Protein AF-A0A7C3WID1-F1 (afdb_monomer)

pLDDT: mean 85.92, std 14.56, range [23.52, 98.5]

Radius of gyration: 32.51 Å; Cα contacts (8 Å, |Δi|>4): 2042; chains: 1; bounding box: 80×58×92 Å

Sequence (932 aa):
FRAPNGLGLGPQGQFFSTDQEGYWMPANRLNHIKPGSFHGNVWSWFPDGKPTSYDPPICWVHPKVDRSPSTMLWVDSDRWGPLAGHLLSFSYGVGRIFLVLQETLDGLMQGGIVPLPVEFDTGLMRARFNRRDGQLYGCGLYGWAGNKTQPGGFYRVRSTGQPLRLPTELHVAANGLVLRFSEPLDPLTATDPSRYSVERWNYRWTQNYGSPDFKLNGEPGRDRLVVAAAYLSQDGRRLFLKLPGLAPAMQMHLQMNLKAADGAAIRTFLHHTVHRLGRQSGEQWLGEPALAATASGLPALRQEAFGLTLTLLGRDGPAQGLSDTRTSRLAALAVPSGQSPTPFLPPGPFVATWRGFIRLDLGGTYRFHPVGRGRVTLTVNHETVISAADLSDEATLEPKASPDAVVQEAGESSSNAVLLQGGLNSLEVTYDSPPEGGALFRLYWSAPEVPAEPIPPTVLVHEADDEQLRRGAQRRLGRELFATRHCAKCHVPASPLASGMPELAQEAPSLEGCGNRFHRDWLSRWVAQPQDVVADATMPACLAAAPGEAAGQARDLAAYLATLVGPEEPGRPDERSALSSEARRQEGQTLYAQLGCIACHLLPGEPKLADDTRRSLGHVRAKWQATSLVDFLRAPGRFYPWTRMPDFQLSRDEALALAAFVLSRGEPTGSGGLSSTEGDPKRGRELVVRLGCVHCHKVPELPPVQFAQPLATLAGRSWSSGCLAEDGERRGKAPAFRFGSEELRALRGLLEHDLASLGRDCWPEFANRQIEALRCRACHGRESGPETWLALEALASDRNAPSANPYDSDETPAHTIHRQRPPLTWAGEKLRPDWVERLLLGQLPYKPRARLPARMPAFPAYARGLAWGLALDHGRSPAPEPVPPIDPALASVGQALVQKGALGCVDCHAVGVQPALAGADTATINFVHVAS

Secondary structure (DSSP, 8-state):
--S----EE-TTS-EEEEE-SBBTBSSEEEEEE-TT---S-TTS--TT---SS-PPPSEEE-TTT-SSEEEEEE---GGGGGGTT-EEEEETTTSEEEEEEEEEETTEEEEEEEEEEEE-SBEEEEEEE-TTT--EEEEEE-SSS-S-B-SEEEEEE---S----SEEEEEEETTEEEEEESSPBPHHHHS-GGGEEEEEEB---SSSBS---B-TTSSBS-EEEP--EEEE-TTS-EEEEE-TT---EEEEEEEEEEEBTTS-EEEEEEEEEES---SS-GGGGT-SSPEEEE--S----SSEEESEEEEEEE-SGGGBT-EEEEEESSSEEEE-TTS-SSTTS-SS-EEEEEEEEEEESS-EEEEEEEEEEEEEEEEETTEEEEEEEEE-TT------S-TT-----SS-S--SEEEEPSEEEEEEEEEEPPTTS-EEEEEEEEETTEEEEEPPGGGEEEES--HHHHHHHHHHHHHHHHHHTTHHHHS--SS--TTS-GGGGPPBPP-TTHHHHB-HHHHHHHHH-HHHHSTT--SPB---S-HHHHHHHHHHHHHHHHH-PPPP-TT----HHHHH-HHHHHHHHHHHHHTTHHHHEE-TTPPPPTT--PEE-TTHHHHB-HHHHHHHHH-TTTT-TT-SS-B----HHHHHHHHHHHHHHSPPPPS----S-PPPHHHHHHHHHHTTHHHHB--TT------SPPHHHHTTS-S-SGGG-SSHHHHTTS-B----HHHHHHHHHIIIIIGGGGG---HHHHHHHHHHHTTGGGTS-BTTB--HHHHHHHHHTTSS---S-TT-STTS-TT-GGGSPPPSTTHHHHB-HHHHHHHHTT--SS-TTTT-SS-PPB-TTTHHHHHHHHHHHTT--SSPPPPPPP-HHHHHHHHHHHSTTTT-GGGT--BTTBPPTT-TTT----GGGB--

Solvent-accessible surface area (backbone atoms only — not comparable to full-atom values): 49377 Å² total; per-residue (Å²): 92,77,56,60,31,48,72,17,68,44,100,85,75,44,40,31,34,21,33,45,51,22,59,26,20,33,43,19,33,37,34,74,59,53,94,89,65,45,66,45,25,76,88,52,92,52,95,90,53,81,76,92,70,56,57,78,44,26,19,46,34,54,56,92,81,41,64,28,55,15,21,34,46,62,35,90,28,74,74,46,53,90,48,36,75,36,41,33,39,28,14,29,15,60,6,39,42,26,44,47,26,65,41,71,58,97,89,43,56,27,20,25,38,31,76,48,104,53,77,48,63,18,6,32,46,48,70,48,71,39,89,89,81,50,35,40,36,37,36,26,42,40,91,65,92,48,80,15,70,39,64,51,48,79,46,78,52,69,74,82,84,67,89,81,62,43,76,67,40,49,44,52,20,56,47,22,42,32,34,31,37,70,45,40,38,23,63,76,42,56,13,39,34,37,30,45,28,38,40,33,24,32,64,53,84,40,79,37,74,25,44,70,53,15,20,87,89,67,48,83,40,66,39,76,49,56,53,58,26,13,30,30,14,73,80,30,26,36,41,28,39,32,24,73,83,69,68,69,28,55,30,33,40,38,40,40,56,35,31,32,60,87,66,49,79,30,79,52,48,44,40,22,23,34,80,66,68,36,90,52,50,36,73,77,73,42,52,88,66,58,51,72,36,72,67,76,83,71,69,80,67,94,44,80,33,79,10,25,44,30,36,40,36,28,66,48,77,97,15,44,86,37,65,48,30,39,82,27,60,46,70,34,37,38,27,60,68,78,37,27,91,38,37,75,36,62,55,42,25,33,38,41,35,36,38,33,25,45,49,32,62,61,42,47,62,35,32,63,47,78,38,29,40,26,35,37,31,33,30,46,71,88,41,80,52,39,82,66,42,79,40,49,93,76,63,66,88,64,78,77,89,59,100,79,70,79,85,78,83,85,79,94,74,73,73,46,60,42,81,44,51,19,39,56,30,45,37,36,39,41,33,38,38,29,81,70,18,36,29,32,31,34,44,25,34,27,36,101,89,39,70,83,38,67,60,59,43,76,31,26,27,26,62,63,87,39,70,58,43,52,53,35,48,37,52,49,50,11,52,50,50,42,29,72,61,44,46,57,58,53,32,40,57,90,58,90,43,70,83,20,32,71,58,56,68,59,68,47,60,43,47,63,30,36,30,59,34,38,34,54,72,36,43,20,50,37,59,46,37,26,45,84,78,37,78,86,44,70,60,46,29,56,60,70,52,60,72,73,56,26,55,50,53,16,33,10,35,22,36,26,44,48,68,30,57,57,85,78,69,85,86,68,77,88,51,68,67,55,44,68,31,66,71,30,23,54,51,8,50,51,48,39,58,39,59,45,46,66,33,53,35,36,54,69,93,58,90,78,58,97,84,61,78,47,49,71,39,34,57,46,38,28,35,40,32,71,71,42,43,27,52,36,53,45,41,42,40,78,55,29,61,83,47,67,60,58,34,66,72,41,52,73,67,58,22,40,15,36,40,17,26,51,41,71,56,18,42,68,68,72,91,74,76,77,70,92,71,78,35,47,37,70,63,10,52,53,44,41,60,76,68,42,48,37,51,46,23,52,45,82,100,49,75,63,72,93,81,53,68,38,41,74,80,55,61,93,56,80,70,59,43,31,68,52,25,92,48,70,76,53,16,53,75,44,46,45,63,79,72,51,74,68,55,45,51,15,40,47,48,23,72,75,75,41,59,73,30,45,51,30,48,37,42,40,62,50,22,56,53,45,39,58,74,55,42,49,48,23,63,22,23,43,72,92,42,79,17,47,37,60,56,49,57,55,54,56,60,73,42,98,57,77,74,91,50,94,66,80,50,99,84,56,81,76,85,55,84,59,73,67,59,72,54,56,72,52,44,27,60,46,35,32,30,69,58,45,20,33,46,20,50,57,67,52,98,62,63,76,43,72,63,40,76,55,60,88,48,17,40,62,78,48,13,60,47,38,23,35,5,37,9,18,46,52,28,33,77,50,63,86,73,80,80,69,85,82,55,68,68,60,50,51,51,51,53,57,41,32,33,82,91,58,71,31,46,33,40,35,24,20,57,74,91,44,72,22,71,65,34,69,71,45,28,41,71,43,56,79,50,43,41,133

Nearest PDB structures (foldseek):
  4afa-assembly1_A  TM=5.974E-01  e=1.187E-02  Nakaseomyces glabratus
  4afc-assembly1_A  TM=6.186E-01  e=1.921E-02  Nakaseomyces glabratus
  4asl-assembly1_A  TM=5.839E-01  e=3.765E-02  Nakaseomyces glabratus
  6y9j-assembly1_A-2  TM=5.686E-01  e=6.704E-02  Nakaseomyces glabratus
  4afb-assembly1_A-2  TM=5.429E-01  e=4.563E-02  Nakaseomyces glabratus

Mean predicted aligned error: 11.93 Å

Structure (mmCIF, N/CA/C/O backbone):
data_AF-A0A7C3WID1-F1
#
_entry.id   AF-A0A7C3WID1-F1
#
loop_
_atom_site.group_PDB
_atom_site.id
_atom_site.type_symbol
_atom_site.label_atom_id
_atom_site.label_alt_id
_atom_site.label_comp_id
_atom_site.label_asym_id
_atom_site.label_entity_id
_atom_site.label_seq_id
_atom_site.pdbx_PDB_ins_code
_atom_site.Cartn_x
_atom_site.Cartn_y
_atom_site.Cartn_z
_atom_site.occupancy
_atom_site.B_iso_or_equiv
_atom_site.auth_seq_id
_atom_site.auth_comp_id
_atom_site.auth_asym_id
_atom_site.auth_atom_id
_atom_site.pdbx_PDB_model_num
ATOM 1 N N . PHE A 1 1 ? -33.582 -18.258 1.762 1.00 88.25 1 PHE A N 1
ATOM 2 C CA . PHE A 1 1 ? -32.444 -18.281 2.706 1.00 88.25 1 PHE A CA 1
ATOM 3 C C . PHE A 1 1 ? -31.296 -19.055 2.076 1.00 88.25 1 PHE A C 1
ATOM 5 O O . PHE A 1 1 ? -31.545 -19.799 1.131 1.00 88.25 1 PHE A O 1
ATOM 12 N N . ARG A 1 2 ? -30.062 -18.899 2.560 1.00 88.69 2 ARG A N 1
ATOM 13 C CA . ARG A 1 2 ? -28.921 -19.736 2.164 1.00 88.69 2 ARG A CA 1
ATOM 14 C C . ARG A 1 2 ? -28.650 -20.837 3.180 1.00 88.69 2 ARG A C 1
ATOM 16 O O . ARG A 1 2 ? -28.759 -22.007 2.840 1.00 88.69 2 ARG A O 1
ATOM 23 N N . ALA A 1 3 ? -28.306 -20.461 4.402 1.00 89.50 3 ALA A N 1
ATOM 24 C CA . ALA A 1 3 ? -27.930 -21.376 5.470 1.00 89.50 3 ALA A CA 1
ATOM 25 C C . ALA A 1 3 ? -28.436 -20.842 6.823 1.00 89.50 3 ALA A C 1
ATOM 27 O O . ALA A 1 3 ? -27.635 -20.514 7.699 1.00 89.50 3 ALA A O 1
ATOM 28 N N . PRO A 1 4 ? -29.761 -20.720 7.020 1.00 91.62 4 PRO A N 1
ATOM 29 C CA . PRO A 1 4 ? -30.295 -20.101 8.221 1.00 91.62 4 PRO A CA 1
ATOM 30 C C . PRO A 1 4 ? -29.986 -20.951 9.457 1.00 91.62 4 PRO A C 1
ATOM 32 O O . PRO A 1 4 ? -30.192 -22.166 9.450 1.00 91.62 4 PRO A O 1
ATOM 35 N N . ASN A 1 5 ? -29.512 -20.329 10.539 1.00 90.50 5 ASN A N 1
ATOM 36 C CA . ASN A 1 5 ? -29.083 -21.055 11.738 1.00 90.50 5 ASN A CA 1
ATOM 37 C C . ASN A 1 5 ? -29.981 -20.761 12.942 1.00 90.50 5 ASN A C 1
ATOM 39 O O . ASN A 1 5 ? -29.572 -20.165 13.932 1.00 90.50 5 ASN A O 1
ATOM 43 N N . GLY A 1 6 ? -31.211 -21.266 12.881 1.00 85.94 6 GLY A N 1
ATOM 44 C CA . GLY A 1 6 ? -32.186 -21.180 13.967 1.00 85.94 6 GLY A CA 1
ATOM 45 C C . GLY A 1 6 ? -33.378 -20.290 13.630 1.00 85.94 6 GLY A C 1
ATOM 46 O O . GLY A 1 6 ? -33.357 -19.508 12.682 1.00 85.94 6 GLY A O 1
ATOM 47 N N . LEU A 1 7 ? -34.438 -20.441 14.417 1.00 91.38 7 LEU A N 1
ATOM 48 C CA . LEU A 1 7 ? -35.701 -19.729 14.260 1.00 91.38 7 LEU A CA 1
ATOM 49 C C . LEU A 1 7 ? -36.100 -19.143 15.616 1.00 91.38 7 LEU A C 1
ATOM 51 O O . LEU A 1 7 ? -36.214 -19.876 16.602 1.00 91.38 7 LEU A O 1
ATOM 55 N N . GLY A 1 8 ? -36.283 -17.829 15.654 1.00 91.81 8 GLY A N 1
ATOM 56 C CA . GLY A 1 8 ? -36.821 -17.090 16.788 1.00 91.81 8 GLY A CA 1
ATOM 57 C C . GLY A 1 8 ? -38.306 -16.805 16.590 1.00 91.81 8 GLY A C 1
ATOM 58 O O . GLY A 1 8 ? -38.735 -16.481 15.482 1.00 91.81 8 GLY A O 1
ATOM 59 N N . LEU A 1 9 ? -39.080 -16.907 17.669 1.00 92.44 9 LEU A N 1
ATOM 60 C CA . LEU A 1 9 ? -40.494 -16.543 17.702 1.00 92.44 9 LEU A CA 1
ATOM 61 C C . LEU A 1 9 ? -40.670 -15.315 18.594 1.00 92.44 9 LEU A C 1
ATOM 63 O O . LEU A 1 9 ? -40.224 -15.322 19.741 1.00 92.44 9 LEU A O 1
ATOM 67 N N . GLY A 1 10 ? -41.292 -14.273 18.054 1.00 90.62 10 GLY A N 1
ATOM 68 C CA . GLY A 1 10 ? -41.635 -13.060 18.780 1.00 90.62 10 GLY A CA 1
ATOM 69 C C . GLY A 1 10 ? -42.889 -13.192 19.634 1.00 90.62 10 GLY A C 1
ATOM 70 O O . GLY A 1 10 ? -43.718 -14.071 19.387 1.00 90.62 10 GLY A O 1
ATOM 71 N N . PRO A 1 11 ? -43.077 -12.280 20.603 1.00 89.50 11 PRO A N 1
ATOM 72 C CA . PRO A 1 11 ? -44.216 -12.306 21.524 1.00 89.50 11 PRO A CA 1
ATOM 73 C C . PRO A 1 11 ? -45.572 -12.164 20.813 1.00 89.50 11 PRO A C 1
ATOM 75 O O . PRO A 1 11 ? -46.595 -12.582 21.341 1.00 89.50 11 PRO A O 1
ATOM 78 N N . GLN A 1 12 ? -45.578 -11.611 19.597 1.00 90.00 12 GLN A N 1
ATOM 79 C CA . GLN A 1 12 ? -46.766 -11.409 18.759 1.00 90.00 12 GLN A CA 1
ATOM 80 C C . GLN A 1 12 ? -46.897 -12.470 17.648 1.00 90.00 12 GLN A C 1
ATOM 82 O O . GLN A 1 12 ? -47.618 -12.263 16.678 1.00 90.00 12 GLN A O 1
ATOM 87 N N . GLY A 1 13 ? -46.159 -13.585 17.736 1.00 91.44 13 GLY A N 1
ATOM 88 C CA . GLY A 1 13 ? -46.154 -14.634 16.706 1.00 91.44 13 GLY A CA 1
ATOM 89 C C . GLY A 1 13 ? -45.316 -14.306 15.461 1.00 91.44 13 GLY A C 1
ATOM 90 O O . GLY A 1 13 ? -45.433 -14.979 14.442 1.00 91.44 13 GLY A O 1
ATOM 91 N N . GLN A 1 14 ? -44.470 -13.277 15.532 1.00 92.94 14 GLN A N 1
ATOM 92 C CA . GLN A 1 14 ? -43.542 -12.887 14.465 1.00 92.94 14 GLN A CA 1
ATOM 93 C C . GLN A 1 14 ? -42.392 -13.892 14.344 1.00 92.94 14 GLN A C 1
ATOM 95 O O . GLN A 1 14 ? -41.905 -14.400 15.354 1.00 92.94 14 GLN A O 1
ATOM 100 N N . PHE A 1 15 ? -41.901 -14.134 13.130 1.00 94.94 15 PHE A N 1
ATOM 101 C CA . PHE A 1 15 ? -40.781 -15.044 12.897 1.00 94.94 15 PHE A CA 1
ATOM 102 C C . PHE A 1 15 ? -39.490 -14.283 12.625 1.00 94.94 15 PHE A C 1
ATOM 104 O O . PHE A 1 15 ? -39.471 -13.306 11.878 1.00 94.94 15 PHE A O 1
ATOM 111 N N . PHE A 1 16 ? -38.394 -14.773 13.194 1.00 95.38 16 PHE A N 1
ATOM 112 C CA . PHE A 1 16 ? -37.070 -14.205 13.003 1.00 95.38 16 PHE A CA 1
ATOM 113 C C . PHE A 1 16 ? -36.042 -15.293 12.729 1.00 95.38 16 PHE A C 1
ATOM 115 O O . PHE A 1 16 ? -36.135 -16.394 13.268 1.00 95.38 16 PHE A O 1
ATOM 122 N N . SER A 1 17 ? -35.038 -14.999 11.914 1.00 95.31 17 SER A N 1
ATOM 123 C CA . SER A 1 17 ? -33.946 -15.942 11.667 1.00 95.31 17 SER A CA 1
ATOM 124 C C . SER A 1 17 ? -32.688 -15.218 11.232 1.00 95.31 17 SER A C 1
ATOM 126 O O . SER A 1 17 ? -32.744 -14.161 10.599 1.00 95.31 17 SER A O 1
ATOM 128 N N . THR A 1 18 ? -31.551 -15.815 11.547 1.00 95.50 18 THR A N 1
ATOM 129 C CA . THR A 1 18 ? -30.260 -15.409 11.013 1.00 95.50 18 THR A CA 1
ATOM 130 C C . THR A 1 18 ? -29.982 -16.134 9.707 1.00 95.50 18 THR A C 1
ATOM 132 O O . THR A 1 18 ? -30.497 -17.225 9.477 1.00 95.50 18 THR A O 1
ATOM 135 N N . ASP A 1 19 ? -29.167 -15.545 8.839 1.00 93.81 19 ASP A N 1
ATOM 136 C CA . ASP A 1 19 ? -28.657 -16.213 7.641 1.00 93.81 19 ASP A CA 1
ATOM 137 C C . ASP A 1 19 ? -27.178 -15.882 7.435 1.00 93.81 19 ASP A C 1
ATOM 139 O O . ASP A 1 19 ? -26.696 -14.843 7.900 1.00 93.81 19 ASP A O 1
ATOM 143 N N . GLN A 1 20 ? -26.475 -16.786 6.758 1.00 91.94 20 GLN A N 1
ATOM 144 C CA . GLN A 1 20 ? -25.021 -16.757 6.620 1.00 91.94 20 GLN A CA 1
ATOM 145 C C . GLN A 1 20 ? -24.593 -16.159 5.278 1.00 91.94 20 GLN A C 1
ATOM 147 O O . GLN A 1 20 ? -25.138 -16.514 4.228 1.00 91.94 20 GLN A O 1
ATOM 152 N N . GLU A 1 21 ? -23.537 -15.355 5.316 1.00 92.19 21 GLU A N 1
ATOM 153 C CA . GLU A 1 21 ? -22.776 -14.852 4.176 1.00 92.19 21 GLU A CA 1
ATOM 154 C C . GLU A 1 21 ? -22.366 -15.992 3.245 1.00 92.19 21 GLU A C 1
ATOM 156 O O . GLU A 1 21 ? -21.882 -17.037 3.691 1.00 92.19 21 GLU A O 1
ATOM 161 N N . GLY A 1 22 ? -22.523 -15.770 1.945 1.00 86.81 22 GLY A N 1
ATOM 162 C CA . GLY A 1 22 ? -22.062 -16.656 0.889 1.00 86.81 22 GLY A CA 1
ATOM 163 C C . GLY A 1 22 ? -22.652 -16.261 -0.455 1.00 86.81 22 GLY A C 1
ATOM 164 O O . GLY A 1 22 ? -22.887 -15.084 -0.708 1.00 86.81 22 GLY A O 1
ATOM 165 N N . TYR A 1 23 ? -22.897 -17.237 -1.323 1.00 82.88 23 TYR A N 1
ATOM 166 C CA . TYR A 1 23 ? -23.455 -16.983 -2.650 1.00 82.88 23 TYR A CA 1
ATOM 167 C C . TYR A 1 23 ? -24.815 -16.287 -2.577 1.00 82.88 23 TYR A C 1
ATOM 169 O O . TYR A 1 23 ? -25.705 -16.734 -1.845 1.00 82.88 23 TYR A O 1
ATOM 177 N N . TRP A 1 24 ? -24.958 -15.180 -3.313 1.00 87.56 24 TRP A N 1
ATOM 178 C CA . TRP A 1 24 ? -26.141 -14.312 -3.271 1.00 87.56 24 TRP A CA 1
ATOM 179 C C . TRP A 1 24 ? -26.448 -13.736 -1.887 1.00 87.56 24 TRP A C 1
ATOM 181 O O . TRP A 1 24 ? -27.539 -13.219 -1.667 1.00 87.56 24 TRP A O 1
ATOM 191 N N . MET A 1 25 ? -25.487 -13.791 -0.962 1.00 91.12 25 MET A N 1
ATOM 192 C CA . MET A 1 25 ? -25.579 -13.338 0.422 1.00 91.12 25 MET A CA 1
ATOM 193 C C . MET A 1 25 ? -24.351 -12.494 0.772 1.00 91.12 25 MET A C 1
ATOM 195 O O . MET A 1 25 ? -23.378 -13.035 1.293 1.00 91.12 25 MET A O 1
ATOM 199 N N . PRO A 1 26 ? -24.384 -11.172 0.503 1.00 91.56 26 PRO A N 1
ATOM 200 C CA . PRO A 1 26 ? -23.208 -10.309 0.612 1.00 91.56 26 PRO A CA 1
ATOM 201 C C . PRO A 1 26 ? -22.579 -10.258 2.007 1.00 91.56 26 PRO A C 1
ATOM 203 O O . PRO A 1 26 ? -21.385 -10.022 2.116 1.00 91.56 26 PRO A O 1
ATOM 206 N N . ALA A 1 27 ? -23.385 -10.445 3.051 1.00 94.88 27 ALA A N 1
ATOM 207 C CA . ALA A 1 27 ? -22.967 -10.501 4.446 1.00 94.88 27 ALA A CA 1
ATOM 208 C C . ALA A 1 27 ? -23.967 -11.357 5.243 1.00 94.88 27 ALA A C 1
ATOM 210 O O . ALA A 1 27 ? -25.024 -11.739 4.722 1.00 94.88 27 ALA A O 1
ATOM 211 N N . ASN A 1 28 ? -23.664 -11.638 6.516 1.00 96.06 28 ASN A N 1
ATOM 212 C CA . ASN A 1 28 ? -24.630 -12.267 7.418 1.00 96.06 28 ASN A CA 1
ATOM 213 C C . ASN A 1 28 ? -25.815 -11.317 7.652 1.00 96.06 28 ASN A C 1
ATOM 215 O O . ASN A 1 28 ? -25.686 -10.099 7.519 1.00 96.06 28 ASN A O 1
ATOM 219 N N . ARG A 1 29 ? -26.985 -11.847 8.011 1.00 94.88 29 ARG A N 1
ATOM 220 C CA . ARG A 1 29 ? -28.196 -11.024 8.177 1.00 94.88 29 ARG A CA 1
ATOM 221 C C . ARG A 1 29 ? -29.101 -11.503 9.303 1.00 94.88 29 ARG A C 1
ATOM 223 O O . ARG A 1 29 ? -29.308 -12.703 9.453 1.00 94.88 29 ARG A O 1
ATOM 230 N N . LEU A 1 30 ? -29.690 -10.560 10.040 1.00 97.06 30 LEU A N 1
ATOM 231 C CA . LEU A 1 30 ? -30.788 -10.786 10.985 1.00 97.06 30 LEU A CA 1
ATOM 232 C C . LEU A 1 30 ? -32.115 -10.438 10.310 1.00 97.06 30 LEU A C 1
ATOM 234 O O . LEU A 1 30 ? -32.303 -9.307 9.868 1.00 97.06 30 LEU A O 1
ATOM 238 N N . ASN A 1 31 ? -33.049 -11.379 10.221 1.00 96.12 31 ASN A N 1
ATOM 239 C CA . ASN A 1 31 ? -34.280 -11.209 9.450 1.00 96.12 31 ASN A CA 1
ATOM 240 C C . ASN A 1 31 ? -35.521 -11.146 10.325 1.00 96.12 31 ASN A C 1
ATOM 242 O O . ASN A 1 31 ? -35.670 -11.952 11.239 1.00 96.12 31 ASN A O 1
ATOM 246 N N . HIS A 1 32 ? -36.449 -10.271 9.940 1.00 95.19 32 HIS A N 1
ATOM 247 C CA . HIS A 1 32 ? -37.867 -10.399 10.256 1.00 95.19 32 HIS A CA 1
ATOM 248 C C . HIS A 1 32 ? -38.551 -11.079 9.064 1.00 95.19 32 HIS A C 1
ATOM 250 O O . HIS A 1 32 ? -38.470 -10.593 7.936 1.00 95.19 32 HIS 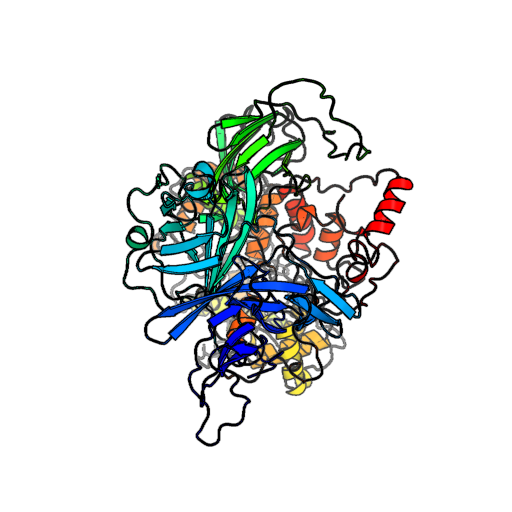A O 1
ATOM 256 N N . ILE A 1 33 ? -39.175 -12.226 9.304 1.00 94.25 33 ILE A N 1
ATOM 257 C CA . ILE A 1 33 ? -39.760 -13.087 8.276 1.00 94.25 33 ILE A CA 1
ATOM 258 C C . ILE A 1 33 ? -41.254 -12.797 8.183 1.00 94.25 33 ILE A C 1
ATOM 260 O O . ILE A 1 33 ? -41.962 -12.835 9.192 1.00 94.25 33 ILE A O 1
ATOM 264 N N . LYS A 1 34 ? -41.733 -12.542 6.963 1.00 92.19 34 LYS A N 1
ATOM 265 C CA . LYS A 1 34 ? -43.148 -12.304 6.661 1.00 92.19 34 LYS A CA 1
ATOM 266 C C . LYS A 1 34 ? -43.623 -13.309 5.605 1.00 92.19 34 LYS A C 1
ATOM 268 O O . LYS A 1 34 ? -42.812 -13.794 4.817 1.00 92.19 34 LYS A O 1
ATOM 273 N N . PRO A 1 35 ? -44.922 -13.639 5.544 1.00 90.44 35 PRO A N 1
ATOM 274 C CA . PRO A 1 35 ? -45.452 -14.421 4.432 1.00 90.44 35 PRO A CA 1
ATOM 275 C C . PRO A 1 35 ? -45.064 -13.796 3.081 1.00 90.44 35 PRO A C 1
ATOM 277 O O . PRO A 1 35 ? -45.276 -12.604 2.871 1.00 90.44 35 PRO A O 1
ATOM 280 N N . GLY A 1 36 ? -44.469 -14.597 2.193 1.00 88.19 36 GLY A N 1
ATOM 281 C CA . GLY A 1 36 ? -44.029 -14.164 0.862 1.00 88.19 36 GLY A CA 1
ATOM 282 C C . GLY A 1 36 ? -42.684 -13.426 0.795 1.00 88.19 36 GLY A C 1
ATOM 283 O O . GLY A 1 36 ? -42.275 -13.073 -0.307 1.00 88.19 36 GLY A O 1
ATOM 284 N N . SER A 1 37 ? -41.977 -13.201 1.912 1.00 90.25 37 SER A N 1
ATOM 285 C CA . SER A 1 37 ? -40.699 -12.475 1.882 1.00 90.25 37 SER A CA 1
ATOM 286 C C . SER A 1 37 ? -39.558 -13.287 1.264 1.00 90.25 37 SER A C 1
ATOM 288 O O . SER A 1 37 ? -39.417 -14.494 1.481 1.00 90.25 37 SER A O 1
ATOM 290 N N . PHE A 1 38 ? -38.678 -12.599 0.544 1.00 91.94 38 PHE A N 1
ATOM 291 C CA . PHE A 1 38 ? -37.485 -13.144 -0.074 1.00 91.94 38 PHE A CA 1
ATOM 292 C C . PHE A 1 38 ? -36.210 -12.577 0.559 1.00 91.94 38 PHE A C 1
ATOM 294 O O . PHE A 1 38 ? -35.898 -11.393 0.486 1.00 91.94 38 PHE A O 1
ATOM 301 N N . HIS A 1 39 ? -35.398 -13.466 1.129 1.00 91.38 39 HIS A N 1
ATOM 302 C CA . HIS A 1 39 ? -34.192 -13.101 1.876 1.00 91.38 39 HIS A CA 1
ATOM 303 C C . HIS A 1 39 ? -32.897 -13.284 1.069 1.00 91.38 39 HIS A C 1
ATOM 305 O O . HIS A 1 39 ? -31.868 -13.622 1.639 1.00 91.38 39 HIS A O 1
ATOM 311 N N . GLY A 1 40 ? -32.941 -13.069 -0.249 1.00 86.69 40 GLY A N 1
ATOM 312 C CA . GLY A 1 40 ? -31.783 -12.787 -1.110 1.00 86.69 40 GLY A CA 1
ATOM 313 C C . GLY A 1 40 ? -31.048 -13.960 -1.772 1.00 86.69 40 GLY A C 1
ATOM 314 O O . GLY A 1 40 ? -30.379 -13.728 -2.769 1.00 86.69 40 GLY A O 1
ATOM 315 N N . ASN A 1 41 ? -31.177 -15.214 -1.328 1.00 89.94 41 ASN A N 1
ATOM 316 C CA . ASN A 1 41 ? -30.533 -16.327 -2.047 1.00 89.94 41 ASN A CA 1
ATOM 317 C C . ASN A 1 41 ? -31.367 -16.807 -3.256 1.00 89.94 41 ASN A C 1
ATOM 319 O O . ASN A 1 41 ? -32.334 -17.556 -3.078 1.00 89.94 41 ASN A O 1
ATOM 323 N N . VAL A 1 42 ? -30.973 -16.421 -4.476 1.00 86.44 42 VAL A N 1
ATOM 324 C CA . VAL A 1 42 ? -31.699 -16.736 -5.728 1.00 86.44 42 VAL A CA 1
ATOM 325 C C . VAL A 1 42 ? -31.561 -18.189 -6.198 1.00 86.44 42 VAL A C 1
ATOM 327 O O . VAL A 1 42 ? -32.190 -18.570 -7.183 1.00 86.44 42 VAL A O 1
ATOM 330 N N . TRP A 1 43 ? -30.761 -19.013 -5.521 1.00 84.25 43 TRP A N 1
ATOM 331 C CA . TRP A 1 43 ? -30.730 -20.461 -5.764 1.00 84.25 43 TRP A CA 1
ATOM 332 C C . TRP A 1 43 ? -31.887 -21.210 -5.090 1.00 84.25 43 TRP A C 1
ATOM 334 O O . TRP A 1 43 ? -31.989 -22.427 -5.206 1.00 84.25 43 TRP A O 1
ATOM 344 N N . SER A 1 44 ? -32.770 -20.490 -4.393 1.00 76.44 44 SER A N 1
ATOM 345 C CA . SER A 1 44 ? -34.032 -21.048 -3.897 1.00 76.44 44 SER A CA 1
ATOM 346 C C . S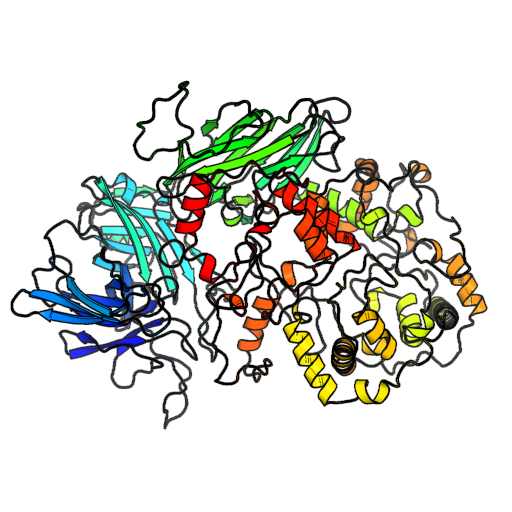ER A 1 44 ? -35.009 -21.340 -5.056 1.00 76.44 44 SER A C 1
ATOM 348 O O . SER A 1 44 ? -34.786 -20.941 -6.198 1.00 76.44 44 SER A O 1
ATOM 350 N N . TRP A 1 45 ? -36.109 -22.042 -4.771 1.00 76.50 45 TRP A N 1
ATOM 351 C CA . TRP A 1 45 ? -37.156 -22.331 -5.758 1.00 76.50 45 TRP A CA 1
ATOM 352 C C . TRP A 1 45 ? -38.062 -21.111 -6.008 1.00 76.50 45 TRP A C 1
ATOM 354 O O . TRP A 1 45 ? -38.614 -20.564 -5.053 1.00 76.50 45 TRP A O 1
ATOM 364 N N . PHE A 1 46 ? -38.244 -20.720 -7.278 1.00 79.69 46 PHE A N 1
ATOM 365 C CA . PHE A 1 46 ? -39.096 -19.592 -7.691 1.00 79.69 46 PHE A CA 1
ATOM 366 C C . PHE A 1 46 ? -39.973 -19.960 -8.897 1.00 79.69 46 PHE A C 1
ATOM 368 O O . PHE A 1 46 ? -39.522 -19.832 -10.038 1.00 79.69 46 PHE A O 1
ATOM 375 N N . PRO A 1 47 ? -41.216 -20.419 -8.672 1.00 72.12 47 PRO A N 1
ATOM 376 C CA . PRO A 1 47 ? -42.106 -20.828 -9.759 1.00 72.12 47 PRO A CA 1
ATOM 377 C C . PRO A 1 47 ? -42.526 -19.656 -10.665 1.00 72.12 47 PRO A C 1
ATOM 379 O O . PRO A 1 47 ? -42.727 -19.864 -11.857 1.00 72.12 47 PRO A O 1
ATOM 382 N N . ASP A 1 48 ? -42.567 -18.430 -10.134 1.00 81.06 48 ASP A N 1
ATOM 383 C CA . ASP A 1 48 ? -43.024 -17.221 -10.844 1.00 81.06 48 ASP A CA 1
ATOM 384 C C . ASP A 1 48 ? -41.871 -16.375 -11.428 1.00 81.06 48 ASP A C 1
ATOM 386 O O . ASP A 1 48 ? -42.062 -15.229 -11.836 1.00 81.06 48 ASP A O 1
ATOM 390 N N . GLY A 1 49 ? -40.656 -16.935 -11.473 1.00 82.06 49 GLY A N 1
ATOM 391 C CA . GLY A 1 49 ? -39.446 -16.262 -11.954 1.00 82.06 49 GLY A CA 1
ATOM 392 C C . GLY A 1 49 ? -38.523 -15.761 -10.837 1.00 82.06 49 GLY A C 1
ATOM 393 O O . GLY A 1 49 ? -38.926 -15.562 -9.693 1.00 82.06 49 GLY A O 1
ATOM 394 N N . LYS A 1 50 ? -37.235 -15.587 -11.164 1.00 85.44 50 LYS A N 1
ATOM 395 C CA . LYS A 1 50 ? -36.205 -15.198 -10.187 1.00 85.44 50 LYS A CA 1
ATOM 396 C C . LYS A 1 50 ? -36.415 -13.752 -9.702 1.00 85.44 50 LYS A C 1
ATOM 398 O O . LYS A 1 50 ? -36.533 -12.863 -10.547 1.00 85.44 50 LYS A O 1
ATOM 403 N N . PRO A 1 51 ? -36.383 -13.488 -8.382 1.00 85.75 51 PRO A N 1
ATOM 404 C CA . PRO A 1 51 ? -36.465 -12.132 -7.849 1.00 85.75 51 PRO A CA 1
ATOM 405 C C . PRO A 1 51 ? -35.308 -11.247 -8.325 1.00 85.75 51 PRO A C 1
ATOM 407 O O . PRO A 1 51 ? -34.170 -11.704 -8.437 1.00 85.75 51 PRO A O 1
ATOM 410 N N . THR A 1 52 ? -35.591 -9.964 -8.548 1.00 87.75 52 THR A N 1
ATOM 411 C CA . THR A 1 52 ? -34.601 -8.936 -8.928 1.00 87.75 52 THR A CA 1
ATOM 412 C C . THR A 1 52 ? -34.157 -8.058 -7.757 1.00 87.75 52 THR A C 1
ATOM 414 O O . THR A 1 52 ? -33.294 -7.197 -7.913 1.00 87.75 52 THR A O 1
ATOM 417 N N . SER A 1 53 ? -34.732 -8.272 -6.577 1.00 90.25 53 SER A N 1
ATOM 418 C CA . SER A 1 53 ? -34.409 -7.594 -5.321 1.00 90.25 53 SER A CA 1
ATOM 419 C C . SER A 1 53 ? -34.668 -8.546 -4.154 1.00 90.25 53 SER A C 1
ATOM 421 O O . SER A 1 53 ? -35.027 -9.699 -4.379 1.00 90.25 53 SER A O 1
ATOM 423 N N . TYR A 1 54 ? -34.478 -8.088 -2.917 1.00 92.50 54 TYR A N 1
ATOM 424 C CA . TYR A 1 54 ? -34.735 -8.853 -1.697 1.00 92.50 54 TYR A CA 1
ATOM 425 C C . TYR A 1 54 ? -35.320 -7.965 -0.599 1.00 92.50 54 TYR A C 1
ATOM 427 O O . TYR A 1 54 ? -35.121 -6.750 -0.590 1.00 92.50 54 TYR A O 1
ATOM 435 N N . ASP A 1 55 ? -35.991 -8.585 0.368 1.00 94.56 55 ASP A N 1
ATOM 436 C CA . ASP A 1 55 ? -36.478 -7.907 1.561 1.00 94.56 55 ASP A CA 1
ATOM 437 C C . ASP A 1 55 ? -35.307 -7.481 2.458 1.00 94.56 55 ASP A C 1
ATOM 439 O O . ASP A 1 55 ? -34.446 -8.319 2.785 1.00 94.56 55 ASP A O 1
ATOM 443 N N . PRO A 1 56 ? -35.258 -6.210 2.895 1.00 95.25 56 PRO A N 1
ATOM 444 C CA . PRO A 1 56 ? -34.200 -5.729 3.770 1.00 95.25 56 PRO A CA 1
ATOM 445 C C . PRO A 1 56 ? -34.183 -6.481 5.115 1.00 95.25 56 PRO A C 1
ATOM 447 O O . PRO A 1 56 ? -35.241 -6.704 5.709 1.00 95.25 56 PRO A O 1
ATOM 450 N N . PRO A 1 57 ? -33.007 -6.897 5.620 1.00 96.81 57 PRO A N 1
ATOM 451 C CA . PRO A 1 57 ? -32.901 -7.470 6.960 1.00 96.81 57 PRO A CA 1
ATOM 452 C C . PRO A 1 57 ? -33.078 -6.394 8.035 1.00 96.81 57 PRO A C 1
ATOM 454 O O . PRO A 1 57 ? -32.931 -5.213 7.755 1.00 96.81 57 PRO A O 1
ATOM 457 N N . ILE A 1 58 ? -33.299 -6.793 9.286 1.00 97.56 58 ILE A N 1
ATOM 458 C CA . ILE A 1 58 ? -33.218 -5.874 10.434 1.00 97.56 58 ILE A CA 1
ATOM 459 C C . ILE A 1 58 ? -31.810 -5.274 10.500 1.00 97.56 58 ILE A C 1
ATOM 461 O O . ILE A 1 58 ? -31.646 -4.069 10.654 1.00 97.56 58 ILE A O 1
ATOM 465 N N . CYS A 1 59 ? -30.800 -6.134 10.364 1.00 97.88 59 CYS A N 1
ATOM 466 C CA . CYS A 1 59 ? -29.395 -5.771 10.445 1.00 97.88 59 CYS A CA 1
ATOM 467 C C . CYS A 1 59 ? -28.580 -6.689 9.527 1.00 97.88 59 CYS A C 1
ATOM 469 O O . CYS A 1 59 ? -28.728 -7.915 9.581 1.00 97.88 59 CYS A O 1
ATOM 471 N N . TRP A 1 60 ? -27.731 -6.105 8.688 1.00 97.69 60 TRP A N 1
ATOM 472 C CA . TRP A 1 60 ? -26.589 -6.805 8.112 1.00 97.69 60 TRP A CA 1
ATOM 473 C C . TRP A 1 60 ? -25.501 -6.930 9.178 1.00 97.69 60 TRP A C 1
ATOM 475 O O . TRP A 1 60 ? -25.306 -6.031 9.995 1.00 97.69 60 TRP A O 1
ATOM 485 N N . VAL A 1 61 ? -24.812 -8.064 9.193 1.00 96.94 61 VAL A N 1
ATOM 486 C CA . VAL A 1 61 ? -23.779 -8.366 10.177 1.00 96.94 61 VAL A CA 1
ATOM 487 C C . VAL A 1 61 ? -22.503 -8.728 9.437 1.00 96.94 61 VAL A C 1
ATOM 489 O O . VAL A 1 61 ? -22.399 -9.767 8.784 1.00 96.94 61 VAL A O 1
ATOM 492 N N . HIS A 1 62 ? -21.520 -7.842 9.527 1.00 95.38 62 HIS A N 1
ATOM 493 C CA . HIS A 1 62 ? -20.220 -8.045 8.914 1.00 95.38 62 HIS A CA 1
ATOM 494 C C . HIS A 1 62 ? -19.491 -9.230 9.585 1.00 95.38 62 HIS A C 1
ATOM 496 O O . HIS A 1 62 ? -19.487 -9.323 10.819 1.00 95.38 62 HIS A O 1
ATOM 502 N N . PRO A 1 63 ? -18.788 -10.100 8.835 1.00 86.31 63 PRO A N 1
ATOM 503 C CA . PRO A 1 63 ? -18.145 -11.298 9.387 1.00 86.31 63 PRO A CA 1
ATOM 504 C C . PRO A 1 63 ? -17.053 -11.020 10.438 1.00 86.31 63 PRO A C 1
ATOM 506 O O . PRO A 1 63 ? -16.767 -11.872 11.274 1.00 86.31 63 PRO A O 1
ATOM 509 N N . LYS A 1 64 ? -16.460 -9.817 10.451 1.00 87.06 64 LYS A N 1
ATOM 510 C CA . LYS A 1 64 ? -15.568 -9.357 11.545 1.00 87.06 64 LYS A CA 1
ATOM 511 C C . LYS A 1 64 ? -16.283 -9.160 12.892 1.00 87.06 64 LYS A C 1
ATOM 513 O O . LYS A 1 64 ? -15.620 -9.212 13.920 1.00 87.06 64 LYS A O 1
ATOM 518 N N . VAL A 1 65 ? -17.590 -8.892 12.889 1.00 93.06 65 VAL A N 1
ATOM 519 C CA . VAL A 1 65 ? -18.394 -8.691 14.108 1.00 93.06 65 VAL A CA 1
ATOM 520 C C . VAL A 1 65 ? -18.945 -10.024 14.591 1.00 93.06 65 VAL A C 1
ATOM 522 O O . VAL A 1 65 ? -18.734 -10.414 15.737 1.00 93.06 65 VAL A O 1
ATOM 525 N N . ASP A 1 66 ? -19.611 -10.741 13.692 1.00 93.25 66 ASP A N 1
ATOM 526 C CA . ASP A 1 66 ? -20.040 -12.111 13.912 1.00 93.25 66 ASP A CA 1
ATOM 527 C C . ASP A 1 66 ? -20.006 -12.842 12.576 1.00 93.25 66 ASP A C 1
ATOM 529 O O . ASP A 1 66 ? -20.778 -12.538 11.665 1.00 93.25 66 ASP A O 1
ATOM 533 N N . ARG A 1 67 ? -19.084 -13.797 12.452 1.00 87.38 67 ARG A N 1
ATOM 534 C CA . ARG A 1 67 ? -18.918 -14.583 11.229 1.00 87.38 67 ARG A CA 1
ATOM 535 C C . ARG A 1 67 ? -19.957 -15.677 11.068 1.00 87.38 67 ARG A C 1
ATOM 537 O O . ARG A 1 67 ? -20.065 -16.213 9.972 1.00 87.38 67 ARG A O 1
ATOM 544 N N . SER A 1 68 ? -20.659 -16.038 12.143 1.00 91.56 68 SER A N 1
ATOM 545 C CA . SER A 1 68 ? -21.733 -17.014 12.056 1.00 91.56 68 SER A CA 1
ATOM 546 C C . SER A 1 68 ? -22.783 -16.818 13.152 1.00 91.56 68 SER A C 1
ATOM 548 O O . SER A 1 68 ? -22.745 -17.502 14.186 1.00 91.56 68 SER A O 1
ATOM 550 N N . PRO A 1 69 ? -23.740 -15.899 12.925 1.00 95.06 69 PRO A N 1
ATOM 551 C CA . PRO A 1 69 ? -24.884 -15.728 13.808 1.00 95.06 69 PRO A CA 1
ATOM 552 C C . PRO A 1 69 ? -25.732 -17.002 13.850 1.00 95.06 69 PRO A C 1
ATOM 554 O O . PRO A 1 69 ? -25.852 -17.718 12.858 1.00 95.06 69 PRO A O 1
ATOM 557 N N . SER A 1 70 ? -26.314 -17.311 14.999 1.00 94.12 70 SER A N 1
ATOM 558 C CA . SER A 1 70 ? -27.107 -18.515 15.239 1.00 94.12 70 SER A CA 1
ATOM 559 C C . SER A 1 70 ? -28.526 -18.160 15.683 1.00 94.12 70 SER A C 1
ATOM 561 O O . SER A 1 70 ? -29.153 -17.289 15.083 1.00 94.12 70 SER A O 1
ATOM 563 N N . THR A 1 71 ? -29.091 -18.867 16.666 1.00 94.69 71 THR A N 1
ATOM 564 C CA . THR A 1 71 ? -30.490 -18.683 17.052 1.00 94.69 71 THR A CA 1
ATOM 565 C C . THR A 1 71 ? -30.740 -17.262 17.545 1.00 94.69 71 THR A C 1
ATOM 567 O O . THR A 1 71 ? -29.863 -16.620 18.117 1.00 94.69 71 THR A O 1
ATOM 570 N N . MET A 1 72 ? -31.978 -16.803 17.394 1.00 96.06 72 MET A N 1
ATOM 571 C CA . MET A 1 72 ? -32.466 -15.594 18.049 1.00 96.06 72 MET A CA 1
ATOM 572 C C . MET A 1 72 ? -33.504 -15.965 19.106 1.00 96.06 72 MET A C 1
ATOM 574 O O . MET A 1 72 ? -34.247 -16.935 18.927 1.00 96.06 72 MET A O 1
ATOM 578 N N . LEU A 1 73 ? -33.538 -15.234 20.219 1.00 95.62 73 LEU A N 1
ATOM 579 C CA . LEU A 1 73 ? -34.417 -15.530 21.351 1.00 95.62 73 LEU A CA 1
ATOM 580 C C . LEU A 1 73 ? -34.850 -14.246 22.061 1.00 95.62 73 LEU A C 1
ATOM 582 O O . LEU A 1 73 ? -34.014 -13.399 22.357 1.00 95.62 73 LEU A O 1
ATOM 586 N N . TRP A 1 74 ? -36.138 -14.133 22.371 1.00 95.50 74 TRP A N 1
ATOM 587 C CA . TRP A 1 74 ? -36.660 -13.048 23.200 1.00 95.50 74 TRP A CA 1
ATOM 588 C C . TRP A 1 74 ? -36.419 -13.316 24.681 1.00 95.50 74 TRP A C 1
ATOM 590 O O . TRP A 1 74 ? -36.516 -14.455 25.140 1.00 95.50 74 TRP A O 1
ATOM 600 N N . VAL A 1 75 ? -36.125 -12.255 25.424 1.00 95.06 75 VAL A N 1
ATOM 601 C CA . VAL A 1 75 ? -36.021 -12.286 26.881 1.00 95.06 75 VAL A CA 1
ATOM 602 C C . VAL A 1 75 ? -37.427 -12.205 27.472 1.00 95.06 75 VAL A C 1
ATOM 604 O O . VAL A 1 75 ? -38.015 -11.130 27.544 1.00 95.06 75 VAL A O 1
ATOM 607 N N . ASP A 1 76 ? -37.973 -13.345 27.890 1.00 91.56 76 ASP A N 1
ATOM 608 C CA . ASP A 1 76 ? -39.333 -13.487 28.437 1.00 91.56 76 ASP A CA 1
ATOM 609 C C . ASP A 1 76 ? -39.381 -13.465 29.979 1.00 91.56 76 ASP A C 1
ATOM 611 O O . ASP A 1 76 ? -40.383 -13.839 30.587 1.00 91.56 76 ASP A O 1
ATOM 615 N N . SER A 1 77 ? -38.289 -13.034 30.617 1.00 93.06 77 SER A N 1
ATOM 616 C CA . SER A 1 77 ? -38.096 -13.059 32.067 1.00 93.06 77 SER A CA 1
ATOM 617 C C . SER A 1 77 ? -37.747 -11.670 32.600 1.00 93.06 77 SER A C 1
ATOM 619 O O . SER A 1 77 ? -36.672 -11.141 32.313 1.00 93.06 77 SER A O 1
ATOM 621 N N . ASP A 1 78 ? -38.600 -11.122 33.470 1.00 91.62 78 ASP A N 1
ATOM 622 C CA . ASP A 1 78 ? -38.384 -9.821 34.131 1.00 91.62 78 ASP A CA 1
ATOM 623 C C . ASP A 1 78 ? -37.115 -9.790 35.003 1.00 91.62 78 ASP A C 1
ATOM 625 O O . ASP A 1 78 ? -36.567 -8.730 35.304 1.00 91.62 78 ASP A O 1
ATOM 629 N N . ARG A 1 79 ? -36.573 -10.963 35.370 1.00 92.38 79 ARG A N 1
ATOM 630 C CA . ARG A 1 79 ? -35.311 -11.087 36.129 1.00 92.38 79 ARG A CA 1
ATOM 631 C C . ARG A 1 79 ? -34.098 -10.529 35.384 1.00 92.38 79 ARG A C 1
ATOM 633 O O . ARG A 1 79 ? -33.048 -10.317 35.991 1.00 92.38 79 ARG A O 1
ATOM 640 N N . TRP A 1 80 ? -34.219 -10.334 34.076 1.00 93.75 80 TRP A N 1
ATOM 641 C CA . TRP A 1 80 ? -33.166 -9.786 33.225 1.00 93.75 80 TRP A CA 1
ATOM 642 C C . TRP A 1 80 ? -33.218 -8.256 33.121 1.00 93.75 80 TRP A C 1
ATOM 644 O O . TRP A 1 80 ? -32.458 -7.667 32.353 1.00 93.75 80 TRP A O 1
ATOM 654 N N . GLY A 1 81 ? -34.051 -7.609 33.947 1.00 92.06 81 GLY A N 1
ATOM 655 C CA . GLY A 1 81 ? -34.027 -6.169 34.184 1.00 92.06 81 GLY A CA 1
ATOM 656 C C . GLY A 1 81 ? -34.182 -5.377 32.885 1.00 92.06 81 GLY A C 1
ATOM 657 O O . GLY A 1 81 ? -35.160 -5.593 32.175 1.00 92.06 81 GLY A O 1
ATOM 658 N N . PRO A 1 82 ? -33.232 -4.493 32.527 1.00 91.81 82 PRO A N 1
ATOM 659 C CA . PRO A 1 82 ? -33.350 -3.660 31.331 1.00 91.81 82 PRO A CA 1
ATOM 660 C C . PRO A 1 82 ? -33.270 -4.451 30.015 1.00 91.81 82 PRO A C 1
ATOM 662 O O . PRO A 1 82 ? -33.498 -3.873 28.961 1.00 91.81 82 PRO A O 1
ATOM 665 N N . LEU A 1 83 ? -32.948 -5.751 30.050 1.00 94.81 83 LEU A N 1
ATOM 666 C CA . LEU A 1 83 ? -32.984 -6.621 28.870 1.00 94.81 83 LEU A CA 1
ATOM 667 C C . LEU A 1 83 ? -34.323 -7.350 28.711 1.00 94.81 83 LEU A C 1
ATOM 669 O O . LEU A 1 83 ? -34.534 -7.992 27.683 1.00 94.81 83 LEU A O 1
ATOM 673 N N . ALA A 1 84 ? -35.213 -7.297 29.708 1.00 94.06 84 ALA A N 1
ATOM 674 C CA . ALA A 1 84 ? -36.527 -7.926 29.625 1.00 94.06 84 ALA A CA 1
ATOM 675 C C . ALA A 1 84 ? -37.308 -7.371 28.426 1.00 94.06 84 ALA A C 1
ATOM 677 O O . ALA A 1 84 ? -37.334 -6.166 28.186 1.00 94.06 84 ALA A O 1
ATOM 678 N N . GLY A 1 85 ? -37.911 -8.262 27.642 1.00 93.50 85 GLY A N 1
ATOM 679 C CA . GLY A 1 85 ? -38.629 -7.888 26.430 1.00 93.50 85 GLY A CA 1
ATOM 680 C C . GLY A 1 85 ? -37.742 -7.513 25.243 1.00 93.50 85 GLY A C 1
ATOM 681 O O . GLY A 1 85 ? -38.291 -7.126 24.222 1.00 93.50 85 GLY A O 1
ATOM 682 N N . HIS A 1 86 ? -36.414 -7.648 25.314 1.00 95.31 86 HIS A N 1
ATOM 683 C CA . HIS A 1 86 ? -35.543 -7.473 24.149 1.00 95.31 86 HIS A CA 1
ATOM 684 C C . HIS A 1 86 ? -35.269 -8.789 23.409 1.00 95.31 86 HIS A C 1
ATOM 686 O O . HIS A 1 86 ? -35.461 -9.891 23.930 1.00 95.31 86 HIS A O 1
ATOM 692 N N . LEU A 1 87 ? -34.786 -8.666 22.173 1.00 96.81 87 LEU A N 1
ATOM 693 C CA . LEU A 1 87 ? -34.358 -9.775 21.329 1.00 96.81 87 LEU A CA 1
ATOM 694 C C . LEU A 1 87 ? -32.843 -9.971 21.439 1.00 96.81 87 LEU A C 1
ATOM 696 O O . LEU A 1 87 ? -32.075 -9.017 21.356 1.00 96.81 87 LEU A O 1
ATOM 700 N N . LEU A 1 88 ? -32.410 -11.216 21.606 1.00 97.25 88 LEU A N 1
ATOM 701 C CA . LEU A 1 88 ? -31.005 -11.612 21.622 1.00 97.25 88 LEU A CA 1
ATOM 702 C C . LEU A 1 88 ? -30.654 -12.372 20.342 1.00 97.25 88 LEU A C 1
ATOM 704 O O . LEU A 1 88 ? -31.431 -13.215 19.889 1.00 97.25 88 LEU A O 1
ATOM 708 N N . SER A 1 89 ? -29.463 -12.120 19.804 1.00 96.88 89 SER A N 1
ATOM 709 C CA . SER A 1 89 ? -28.833 -12.914 18.747 1.00 96.88 89 SER A CA 1
ATOM 710 C C . SER A 1 89 ? -27.640 -13.665 19.323 1.00 96.88 89 SER A C 1
ATOM 712 O O . SER A 1 89 ? -26.779 -13.079 19.975 1.00 96.88 89 SER A O 1
ATOM 714 N N . PHE A 1 90 ? -27.578 -14.966 19.084 1.00 96.75 90 PHE A N 1
ATOM 715 C CA . PHE A 1 90 ? -26.490 -15.824 19.545 1.00 96.75 90 PHE A CA 1
ATOM 716 C C . PHE A 1 90 ? -25.475 -16.009 18.422 1.00 96.75 90 PHE A C 1
ATOM 718 O O . PHE A 1 90 ? -25.813 -15.830 17.255 1.00 96.75 90 PHE A O 1
ATOM 725 N N . SER A 1 91 ? -24.240 -16.369 18.764 1.00 94.88 91 SER A N 1
ATOM 726 C CA . SER A 1 91 ? -23.188 -16.600 17.776 1.00 94.88 91 SER A CA 1
ATOM 727 C C . SER A 1 91 ? -22.571 -17.984 17.914 1.00 94.88 91 SER A C 1
ATOM 729 O O . SER A 1 91 ? -21.988 -18.322 18.950 1.00 94.88 91 SER A O 1
ATOM 731 N N . TYR A 1 92 ? -22.631 -18.748 16.822 1.00 92.81 92 TYR A N 1
ATOM 732 C CA . TYR A 1 92 ? -21.780 -19.918 16.629 1.00 92.81 92 TYR A CA 1
ATOM 733 C C . TYR A 1 92 ? -20.336 -19.477 16.340 1.00 92.81 92 TYR A C 1
ATOM 735 O O . TYR A 1 92 ? -19.387 -20.046 16.867 1.00 92.81 92 TYR A O 1
ATOM 743 N N . GLY A 1 93 ? -20.166 -18.430 15.529 1.00 86.56 93 GLY A N 1
ATOM 744 C CA . GLY A 1 93 ? -18.868 -18.034 14.990 1.00 86.56 93 GLY A CA 1
ATOM 745 C C . GLY A 1 93 ? -17.877 -17.507 16.028 1.00 86.56 93 GLY A C 1
ATOM 746 O O . GLY A 1 93 ? -16.699 -17.862 15.977 1.00 86.56 93 GLY A O 1
ATOM 747 N N . VAL A 1 94 ? -18.334 -16.660 16.954 1.00 90.25 94 VAL A N 1
ATOM 748 C CA . VAL A 1 94 ? -17.475 -15.988 17.948 1.00 90.25 94 VAL A CA 1
ATOM 749 C C . VAL A 1 94 ? -17.790 -16.366 19.396 1.00 90.25 94 VAL A C 1
ATOM 751 O O . VAL A 1 94 ? -17.091 -15.908 20.294 1.00 90.25 94 VAL A O 1
ATOM 754 N N . GLY A 1 95 ? -18.814 -17.196 19.635 1.00 92.31 95 GLY A N 1
ATOM 755 C CA . GLY A 1 95 ? -19.209 -17.631 20.980 1.00 92.31 95 GLY A CA 1
ATOM 756 C C . GLY A 1 95 ? -19.585 -16.460 21.887 1.00 92.31 95 GLY A C 1
ATOM 757 O O . GLY A 1 95 ? -19.057 -16.323 22.986 1.00 92.31 95 GLY A O 1
ATOM 758 N N . ARG A 1 96 ? -20.482 -15.589 21.413 1.00 95.00 96 ARG A N 1
ATOM 759 C CA . ARG A 1 96 ? -21.006 -14.423 22.144 1.00 95.00 96 ARG A CA 1
ATOM 760 C C . ARG A 1 96 ? -22.528 -14.339 22.032 1.00 95.00 96 ARG A C 1
ATOM 762 O O . ARG A 1 96 ? -23.143 -15.032 21.217 1.00 95.00 96 ARG A O 1
ATOM 769 N N . ILE A 1 97 ? -23.120 -13.478 22.856 1.00 97.06 97 ILE A N 1
ATOM 770 C CA . ILE A 1 97 ? -24.530 -13.082 22.774 1.00 97.06 97 ILE A CA 1
ATOM 771 C C . ILE A 1 97 ? -24.579 -11.586 22.487 1.00 97.06 97 ILE A C 1
ATOM 773 O O . ILE A 1 97 ? -23.870 -10.804 23.118 1.00 97.06 97 ILE A O 1
ATOM 777 N N . PHE A 1 98 ? -25.437 -11.193 21.558 1.00 97.69 98 PHE A N 1
ATOM 778 C CA . PHE A 1 98 ? -25.677 -9.808 21.196 1.00 97.69 98 PHE A CA 1
ATOM 779 C C . PHE A 1 98 ? -27.107 -9.409 21.544 1.00 97.69 98 PHE A C 1
ATOM 781 O O . PHE A 1 98 ? -28.049 -10.155 21.272 1.00 97.69 98 PHE A O 1
ATOM 788 N N . LEU A 1 99 ? -27.273 -8.218 22.105 1.00 98.00 99 LEU A N 1
ATOM 789 C CA . LEU A 1 99 ? -28.569 -7.566 22.222 1.00 98.00 99 LEU A CA 1
ATOM 790 C C . LEU A 1 99 ? -28.931 -6.939 20.873 1.00 98.00 99 LEU A C 1
ATOM 792 O O . LEU A 1 99 ? -28.114 -6.229 20.289 1.00 98.00 99 LEU A O 1
ATOM 796 N N . VAL A 1 100 ? -30.145 -7.196 20.387 1.00 98.00 100 VAL A N 1
ATOM 797 C CA . VAL A 1 100 ? -30.675 -6.610 19.152 1.00 98.00 100 VAL A CA 1
ATOM 798 C C . VAL A 1 100 ? -31.46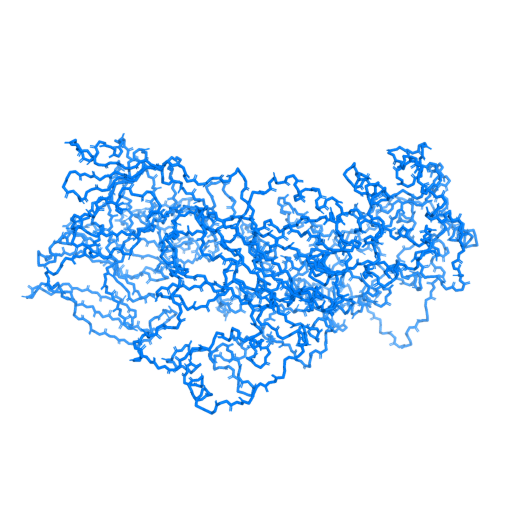0 -5.345 19.502 1.00 98.00 100 VAL A C 1
ATOM 800 O O . VAL A 1 100 ? -32.500 -5.401 20.160 1.00 98.00 100 VAL A O 1
ATOM 803 N N . LEU A 1 101 ? -30.955 -4.201 19.046 1.00 97.75 101 LEU A N 1
ATOM 804 C CA . LEU A 1 101 ? -31.584 -2.890 19.173 1.00 97.75 101 LEU A CA 1
ATOM 805 C C . LEU A 1 101 ? -32.395 -2.624 17.908 1.00 97.75 101 LEU A C 1
ATOM 807 O O . LEU A 1 101 ? -31.815 -2.331 16.865 1.00 97.75 101 LEU A O 1
ATOM 811 N N . GLN A 1 102 ? -33.714 -2.772 17.980 1.00 94.88 102 GLN A N 1
ATOM 812 C CA . GLN A 1 102 ? -34.602 -2.661 16.821 1.00 94.88 102 GLN A CA 1
ATOM 813 C C . GLN A 1 102 ? -35.536 -1.455 16.927 1.00 94.88 102 GLN A C 1
ATOM 815 O O . GLN A 1 102 ? -36.062 -1.155 17.996 1.00 94.88 102 GLN A O 1
ATOM 820 N N . GLU A 1 103 ? -35.806 -0.825 15.790 1.00 95.56 103 GLU A N 1
ATOM 821 C CA . GLU A 1 103 ? -36.832 0.200 15.624 1.00 95.56 103 GLU A CA 1
ATOM 822 C C . GLU A 1 103 ? -37.707 -0.122 14.405 1.00 95.56 103 GLU A C 1
ATOM 824 O O . GLU A 1 103 ? -37.343 -0.919 13.536 1.00 95.56 103 GLU A O 1
ATOM 829 N N . THR A 1 104 ? -38.894 0.479 14.340 1.00 95.19 104 THR A N 1
ATOM 830 C CA . THR A 1 104 ? -39.791 0.351 13.186 1.00 95.19 104 THR A CA 1
ATOM 831 C C . THR A 1 104 ? -40.142 1.732 12.657 1.00 95.19 104 THR A C 1
ATOM 833 O O . THR A 1 104 ? -40.765 2.525 13.358 1.00 95.19 104 THR A O 1
ATOM 836 N N . LEU A 1 105 ? -39.773 1.997 11.403 1.00 94.62 105 LEU A N 1
ATOM 837 C CA . LEU A 1 105 ? -40.042 3.249 10.700 1.00 94.62 105 LEU A CA 1
ATOM 838 C C . LEU A 1 105 ? -40.899 2.952 9.469 1.00 94.62 105 LEU A C 1
ATOM 840 O O . LEU A 1 105 ? -40.493 2.184 8.596 1.00 94.62 105 LEU A O 1
ATOM 844 N N . ASP A 1 106 ? -42.101 3.535 9.408 1.00 90.94 106 ASP A N 1
ATOM 845 C CA . ASP A 1 106 ? -43.058 3.353 8.304 1.00 90.94 106 ASP A CA 1
ATOM 846 C C . ASP A 1 106 ? -43.281 1.862 7.928 1.00 90.94 106 ASP A C 1
ATOM 848 O O . ASP A 1 106 ? -43.310 1.486 6.755 1.00 90.94 106 ASP A O 1
ATOM 852 N N . GLY A 1 107 ? -43.384 0.986 8.937 1.00 89.81 107 GLY A N 1
ATOM 853 C CA . GLY A 1 107 ? -43.612 -0.460 8.768 1.00 89.81 107 GLY A CA 1
ATOM 854 C C . GLY A 1 107 ? -42.377 -1.297 8.390 1.00 89.81 107 GLY A C 1
ATOM 855 O O . GLY A 1 107 ? -42.478 -2.529 8.299 1.00 89.81 107 GLY A O 1
ATOM 856 N N . LEU A 1 108 ? -41.215 -0.665 8.197 1.00 93.31 108 LEU A N 1
ATOM 857 C CA . LEU A 1 108 ? -39.930 -1.332 7.990 1.00 93.31 108 LEU A CA 1
ATOM 858 C C . LEU A 1 108 ? -39.179 -1.447 9.319 1.00 93.31 108 LEU A C 1
ATOM 860 O O . LEU A 1 108 ? -38.990 -0.454 10.017 1.00 93.31 108 LEU A O 1
ATOM 864 N N . MET A 1 109 ? -38.739 -2.660 9.651 1.00 96.25 109 MET A N 1
ATOM 865 C CA . MET A 1 109 ? -37.913 -2.906 10.830 1.00 96.25 109 MET A CA 1
ATOM 866 C C . MET A 1 109 ? -36.438 -2.787 10.453 1.00 96.25 109 MET A C 1
ATOM 868 O O . MET A 1 109 ? -35.998 -3.412 9.488 1.00 96.25 109 MET A O 1
ATOM 872 N N . GLN A 1 110 ? -35.692 -2.008 11.225 1.00 97.56 110 GLN A N 1
ATOM 873 C CA . GLN A 1 110 ? -34.244 -1.862 11.109 1.00 97.56 110 GLN A CA 1
ATOM 874 C C . GLN A 1 110 ? -33.624 -1.876 12.504 1.00 97.56 110 GLN A C 1
ATOM 876 O O . GLN A 1 110 ? -34.335 -1.783 13.506 1.00 97.56 110 GLN A O 1
ATOM 881 N N . GLY A 1 111 ? -32.310 -2.015 12.588 1.00 97.31 111 GLY A N 1
ATOM 882 C CA . GLY A 1 111 ? -31.657 -2.031 13.880 1.00 97.31 111 GLY A CA 1
ATOM 883 C C . GLY A 1 111 ? -30.196 -2.417 13.829 1.00 97.31 111 GLY A C 1
ATOM 884 O O . GLY A 1 111 ? -29.554 -2.428 12.777 1.00 97.31 111 GLY A O 1
ATOM 885 N N . GLY A 1 112 ? -29.681 -2.753 15.003 1.00 97.50 112 GLY A N 1
ATOM 886 C CA . GLY A 1 112 ? -28.304 -3.157 15.196 1.00 97.50 112 GLY A CA 1
ATOM 887 C C . GLY A 1 112 ? -28.109 -4.129 16.338 1.00 97.50 112 GLY A C 1
ATOM 888 O O . GLY A 1 112 ? -29.052 -4.536 17.011 1.00 97.50 112 GLY A O 1
ATOM 889 N N . ILE A 1 113 ? -26.854 -4.502 16.535 1.00 98.31 113 ILE A N 1
ATOM 890 C CA . ILE A 1 113 ? -26.406 -5.392 17.592 1.00 98.31 113 ILE A CA 1
ATOM 891 C C . ILE A 1 113 ? -25.335 -4.723 18.448 1.00 98.31 113 ILE A C 1
ATOM 893 O O . ILE A 1 113 ? -24.460 -4.021 17.932 1.00 98.31 113 ILE A O 1
ATOM 897 N N . VAL A 1 114 ? -25.393 -4.994 19.750 1.00 97.94 114 VAL A N 1
ATOM 898 C CA . VAL A 1 114 ? -24.368 -4.645 20.741 1.00 97.94 114 VAL A CA 1
ATOM 899 C C . VAL A 1 114 ? -24.003 -5.905 21.535 1.00 97.94 114 VAL A C 1
ATOM 901 O O . VAL A 1 114 ? -24.902 -6.669 21.902 1.00 97.94 114 VAL A O 1
ATOM 904 N N . PRO A 1 115 ? -22.712 -6.201 21.768 1.00 96.12 115 PRO A N 1
ATOM 905 C CA . PRO A 1 115 ? -22.320 -7.396 22.508 1.00 96.12 115 PRO A CA 1
ATOM 906 C C . PRO A 1 115 ? -22.724 -7.288 23.983 1.00 96.12 115 PRO A C 1
ATOM 908 O O . PRO A 1 115 ? -22.512 -6.258 24.622 1.00 96.12 115 PRO A O 1
ATOM 911 N N . LEU A 1 116 ? -23.262 -8.374 24.538 1.00 95.06 116 LEU A N 1
ATOM 912 C CA . LEU A 1 116 ? -23.358 -8.534 25.987 1.00 95.06 116 LEU A CA 1
ATOM 913 C C . LEU A 1 116 ? -21.968 -8.859 26.564 1.00 95.06 116 LEU A C 1
ATOM 915 O O . LEU A 1 116 ? -21.155 -9.467 25.863 1.00 95.06 116 LEU A O 1
ATOM 919 N N . PRO A 1 117 ? -21.686 -8.518 27.837 1.00 90.06 117 PRO A N 1
ATOM 920 C CA . PRO A 1 117 ? -20.388 -8.754 28.476 1.00 90.06 117 PRO A CA 1
ATOM 921 C C . PRO A 1 117 ? -20.207 -10.228 28.893 1.00 90.06 117 PRO A C 1
ATOM 923 O O . PRO A 1 117 ? -19.888 -10.533 30.040 1.00 90.06 117 PRO A O 1
ATOM 926 N N . VAL A 1 118 ? -20.470 -11.158 27.971 1.00 89.81 118 VAL A N 1
ATOM 927 C CA . VAL A 1 118 ? -20.355 -12.607 28.167 1.00 89.81 118 VAL A CA 1
ATOM 928 C C . VAL A 1 118 ? -19.741 -13.261 26.930 1.00 89.81 118 VAL A C 1
ATOM 930 O O . VAL A 1 118 ? -20.090 -12.935 25.793 1.00 89.81 118 VAL A O 1
ATOM 933 N N . GLU A 1 119 ? -18.848 -14.219 27.154 1.00 91.00 119 GLU A N 1
ATOM 934 C CA . GLU A 1 119 ? -18.159 -14.974 26.109 1.00 91.00 119 GLU A CA 1
ATOM 935 C C . GLU A 1 119 ? -18.078 -16.451 26.505 1.00 91.00 119 GLU A C 1
ATOM 937 O O . GLU A 1 119 ? -18.071 -16.783 27.691 1.00 91.00 119 GLU A O 1
ATOM 942 N N . PHE A 1 120 ? -18.067 -17.332 25.508 1.00 92.50 120 PHE A N 1
ATOM 943 C CA . PHE A 1 120 ? -18.126 -18.780 25.682 1.00 92.50 120 PHE A CA 1
ATOM 944 C C . PHE A 1 120 ? -16.965 -19.454 24.953 1.00 92.50 120 PHE A C 1
ATOM 946 O O . PHE A 1 120 ? -16.457 -18.939 23.957 1.00 92.50 120 PHE A O 1
ATOM 953 N N . ASP A 1 121 ? -16.570 -20.636 25.423 1.00 88.19 121 ASP A N 1
ATOM 954 C CA . ASP A 1 121 ? -15.424 -21.360 24.858 1.00 88.19 121 ASP A CA 1
ATOM 955 C C . ASP A 1 121 ? -15.759 -22.129 23.570 1.00 88.19 121 ASP A C 1
ATOM 957 O O . ASP A 1 121 ? -14.857 -22.508 22.818 1.00 88.19 121 ASP A O 1
ATOM 961 N N . THR A 1 122 ? -17.051 -22.330 23.287 1.00 90.81 122 THR A N 1
ATOM 962 C CA . THR A 1 122 ? -17.579 -22.943 22.056 1.00 90.81 122 THR A CA 1
ATOM 963 C C . THR A 1 122 ? -18.605 -22.032 21.372 1.00 90.81 122 THR A C 1
ATOM 965 O O . THR A 1 122 ? -19.106 -21.073 21.968 1.00 90.81 122 THR A O 1
ATOM 968 N N . GLY A 1 123 ? -18.959 -22.342 20.125 1.00 91.38 123 GLY A N 1
ATOM 969 C CA . GLY A 1 123 ? -20.011 -21.642 19.396 1.00 91.38 123 GLY A CA 1
ATOM 970 C C . GLY A 1 123 ? -21.397 -21.935 19.967 1.00 91.38 123 GLY A C 1
ATOM 971 O O . GLY A 1 123 ? -21.815 -23.089 20.020 1.00 91.38 123 GLY A O 1
ATOM 972 N N . LEU A 1 124 ? -22.157 -20.906 20.355 1.00 93.25 124 LEU A N 1
ATOM 973 C CA . LEU A 1 124 ? -23.523 -21.077 20.859 1.00 93.25 124 LEU A CA 1
ATOM 974 C C . LEU A 1 124 ? -24.503 -21.277 19.704 1.00 93.25 124 LEU A C 1
ATOM 976 O O . LEU A 1 124 ? -24.583 -20.448 18.800 1.00 93.25 124 LEU A O 1
ATOM 980 N N . MET A 1 125 ? -25.297 -22.349 19.750 1.00 91.19 125 MET A N 1
ATOM 981 C CA . MET A 1 125 ? -26.250 -22.678 18.684 1.00 91.19 125 MET A CA 1
ATOM 982 C C . MET A 1 125 ? -27.708 -22.573 19.111 1.00 91.19 125 MET A C 1
ATOM 984 O O . MET A 1 125 ? -28.538 -22.106 18.329 1.00 91.19 125 MET A O 1
ATOM 988 N N . ARG A 1 126 ? -28.059 -23.050 20.309 1.00 93.06 126 ARG A N 1
ATOM 989 C CA . ARG A 1 126 ? -29.447 -23.087 20.791 1.00 93.06 126 ARG A CA 1
ATOM 990 C C . ARG A 1 126 ? -29.503 -22.576 22.218 1.00 93.06 126 ARG A C 1
ATOM 992 O O . ARG A 1 126 ? -28.639 -22.900 23.021 1.00 93.06 126 ARG A O 1
ATOM 999 N N . ALA A 1 127 ? -30.534 -21.804 22.537 1.00 94.19 127 ALA A N 1
ATOM 1000 C CA . ALA A 1 127 ? -30.746 -21.306 23.886 1.00 94.19 127 ALA A CA 1
ATOM 1001 C C . ALA A 1 127 ? -32.235 -21.181 24.212 1.00 94.19 127 ALA A C 1
ATOM 1003 O O . ALA A 1 127 ? -33.056 -20.980 23.311 1.00 94.19 127 ALA A O 1
ATOM 1004 N N . ARG A 1 128 ? -32.588 -21.320 25.491 1.00 94.12 128 ARG A N 1
ATOM 1005 C CA . ARG A 1 128 ? -33.948 -21.158 26.024 1.00 94.12 128 ARG A CA 1
ATOM 1006 C C . ARG A 1 128 ? -33.904 -20.572 27.430 1.00 94.12 128 ARG A C 1
ATOM 1008 O O . ARG A 1 128 ? -33.024 -20.915 28.217 1.00 94.12 128 ARG A O 1
ATOM 1015 N N . PHE A 1 129 ? -34.891 -19.748 27.758 1.00 94.69 129 PHE A N 1
ATOM 1016 C CA . PHE A 1 129 ? -35.160 -19.374 29.140 1.00 94.69 129 PHE A CA 1
ATOM 1017 C C . PHE A 1 129 ? -35.874 -20.521 29.856 1.00 94.69 129 PHE A C 1
ATOM 1019 O O . PHE A 1 129 ? -36.824 -21.118 29.342 1.00 94.69 129 PHE A O 1
ATOM 1026 N N . ASN A 1 130 ? -35.387 -20.872 31.040 1.00 94.75 130 ASN A N 1
ATOM 1027 C CA . ASN A 1 130 ? -36.007 -21.885 31.876 1.00 94.75 130 ASN A CA 1
ATOM 1028 C C . ASN A 1 130 ? -37.128 -21.243 32.699 1.00 94.75 130 ASN A C 1
ATOM 1030 O O . ASN A 1 130 ? -36.887 -20.360 33.516 1.00 94.75 130 ASN A O 1
ATOM 1034 N N . ARG A 1 131 ? -38.363 -21.725 32.527 1.00 92.25 131 ARG A N 1
ATOM 1035 C CA . ARG A 1 131 ? -39.550 -21.170 33.202 1.00 92.25 131 ARG A CA 1
ATOM 1036 C C . ARG A 1 131 ? -39.529 -21.285 34.733 1.00 92.25 131 ARG A C 1
ATOM 1038 O O . ARG A 1 131 ? -40.293 -20.589 35.387 1.00 92.25 131 ARG A O 1
ATOM 1045 N N . ARG A 1 132 ? -38.708 -22.170 35.316 1.00 93.75 132 ARG A N 1
ATOM 1046 C CA . ARG A 1 132 ? -38.639 -22.375 36.775 1.00 93.75 132 ARG A CA 1
ATOM 1047 C C . ARG A 1 132 ? -37.787 -21.322 37.474 1.00 93.75 132 ARG A C 1
ATOM 1049 O O . ARG A 1 132 ? -38.153 -20.876 38.554 1.00 93.75 132 ARG A O 1
ATOM 1056 N N . ASP A 1 133 ? -36.644 -20.957 36.893 1.00 93.81 133 ASP A N 1
ATOM 1057 C CA . ASP A 1 133 ? -35.696 -20.016 37.508 1.00 93.81 133 ASP A CA 1
ATOM 1058 C C . ASP A 1 133 ? -35.551 -18.689 36.745 1.00 93.81 133 ASP A C 1
ATOM 1060 O O . ASP A 1 133 ? -34.924 -17.756 37.255 1.00 93.81 133 ASP A O 1
ATOM 1064 N N . GLY A 1 134 ? -36.147 -18.589 35.553 1.00 93.69 134 GLY A N 1
ATOM 1065 C CA . GLY A 1 134 ? -36.114 -17.415 34.687 1.00 93.69 134 GLY A CA 1
ATOM 1066 C C . GLY A 1 134 ? -34.731 -17.113 34.108 1.00 93.69 134 GLY A C 1
ATOM 1067 O O . GLY A 1 134 ? -34.490 -15.969 33.723 1.00 93.69 134 GLY A O 1
ATOM 1068 N N . GLN A 1 135 ? -33.812 -18.087 34.096 1.00 95.19 135 GLN A N 1
ATOM 1069 C CA . GLN A 1 135 ? -32.444 -17.924 33.596 1.00 95.19 135 GLN A CA 1
ATOM 1070 C C . GLN A 1 135 ? -32.258 -18.542 32.211 1.00 95.19 135 GLN A C 1
ATOM 1072 O O . GLN A 1 135 ? -33.012 -19.421 31.791 1.00 95.19 135 GLN A O 1
ATOM 1077 N N . LEU A 1 136 ? -31.230 -18.079 31.503 1.00 96.44 136 LEU A N 1
ATOM 1078 C CA . LEU A 1 136 ? -30.924 -18.511 30.147 1.00 96.44 136 LEU A CA 1
ATOM 1079 C C . LEU A 1 136 ? -30.045 -19.762 30.180 1.00 96.44 136 LEU A C 1
ATOM 1081 O O . LEU A 1 136 ? -28.989 -19.773 30.809 1.00 96.44 136 LEU A O 1
ATOM 1085 N N . TYR A 1 137 ? -30.453 -20.801 29.461 1.00 96.94 137 TYR A N 1
ATOM 1086 C CA . TYR A 1 137 ? -29.660 -22.006 29.246 1.00 96.94 137 TYR A CA 1
ATOM 1087 C C . TYR A 1 137 ? -29.334 -22.124 27.763 1.00 96.94 137 TYR A C 1
ATOM 1089 O O . TYR A 1 137 ? -30.232 -22.050 26.923 1.00 96.94 137 TYR A O 1
ATOM 1097 N N . GLY A 1 138 ? -28.055 -22.291 27.443 1.00 95.12 138 GLY A N 1
ATOM 1098 C CA . GLY A 1 138 ? -27.546 -22.385 26.080 1.00 95.12 138 GLY A CA 1
ATOM 1099 C C . GLY A 1 138 ? -26.726 -23.650 25.871 1.00 95.12 138 GLY A C 1
ATOM 1100 O O . GLY A 1 138 ? -26.030 -24.096 26.778 1.00 95.12 138 GLY A O 1
ATOM 1101 N N . CYS A 1 139 ? -26.785 -24.217 24.672 1.00 95.19 139 CYS A N 1
ATOM 1102 C CA . CYS A 1 139 ? -25.865 -25.254 24.234 1.00 95.19 139 CYS A CA 1
ATOM 1103 C C . CYS A 1 139 ? -25.185 -24.874 22.920 1.00 95.19 139 CYS A C 1
ATOM 1105 O O . CYS A 1 139 ? -25.726 -24.144 22.077 1.00 95.19 139 CYS A O 1
ATOM 1107 N N . GLY A 1 140 ? -23.965 -25.370 22.781 1.00 92.12 140 GLY A N 1
ATOM 1108 C CA . GLY A 1 140 ? -23.077 -25.052 21.685 1.00 92.12 140 GLY A CA 1
ATOM 1109 C C . GLY A 1 140 ? -22.194 -26.222 21.294 1.00 92.12 140 GLY A C 1
ATOM 1110 O O . GLY A 1 140 ? -22.091 -27.208 22.028 1.00 92.12 140 GLY A O 1
ATOM 1111 N N . LEU A 1 141 ? -21.584 -26.096 20.124 1.00 90.94 141 LEU A N 1
ATOM 1112 C CA . LEU A 1 141 ? -20.637 -27.054 19.568 1.00 90.94 141 LEU A CA 1
ATOM 1113 C C . LEU A 1 141 ? -19.616 -26.341 18.689 1.00 90.94 141 LEU A C 1
ATOM 1115 O O . LEU A 1 141 ? -19.843 -25.212 18.255 1.00 90.94 141 LEU A O 1
ATOM 1119 N N . TYR A 1 142 ? -18.530 -27.043 18.383 1.00 85.56 142 TYR A N 1
ATOM 1120 C CA . TYR A 1 142 ? -17.593 -26.675 17.331 1.00 85.56 142 TYR A CA 1
ATOM 1121 C C . TYR A 1 142 ? -17.462 -27.831 16.336 1.00 85.56 142 TYR A C 1
ATOM 1123 O O . TYR A 1 142 ? -17.015 -28.918 16.693 1.00 85.56 142 TYR A O 1
ATOM 1131 N N . GLY A 1 143 ? -17.871 -27.602 15.088 1.00 77.06 143 GLY A N 1
ATOM 1132 C CA . GLY A 1 143 ? -17.803 -28.605 14.013 1.00 77.06 143 GLY A CA 1
ATOM 1133 C C . GLY A 1 143 ? -17.402 -28.047 12.644 1.00 77.06 143 GLY A C 1
ATOM 1134 O O . GLY A 1 143 ? -17.246 -28.799 11.692 1.00 77.06 143 GLY A O 1
ATOM 1135 N N . TRP A 1 144 ? -17.235 -26.731 12.546 1.00 72.44 144 TRP A N 1
ATOM 1136 C CA . TRP A 1 144 ? -16.897 -25.962 11.346 1.00 72.44 144 TRP A CA 1
ATOM 1137 C C . TRP A 1 144 ? -16.112 -24.709 11.752 1.00 72.44 144 TRP A C 1
ATOM 1139 O O . TRP A 1 144 ? -15.968 -24.449 12.942 1.00 72.44 144 TRP A O 1
ATOM 1149 N N . ALA A 1 145 ? -15.665 -23.889 10.800 1.00 68.50 145 ALA A N 1
ATOM 1150 C CA . ALA A 1 145 ? -14.896 -22.670 11.080 1.00 68.50 145 ALA A CA 1
ATOM 1151 C C . ALA A 1 145 ? -15.538 -21.755 12.153 1.00 68.50 145 ALA A C 1
ATOM 1153 O O . ALA A 1 145 ? -16.689 -21.339 12.028 1.00 68.50 145 ALA A O 1
ATOM 1154 N N . GLY A 1 146 ? -14.764 -21.399 13.180 1.00 66.94 146 GLY A N 1
ATOM 1155 C CA . GLY A 1 146 ? -15.187 -20.568 14.310 1.00 66.94 146 GLY A CA 1
ATOM 1156 C C . GLY A 1 146 ? -13.994 -20.168 15.180 1.00 66.94 146 GLY A C 1
ATOM 1157 O O . GLY A 1 146 ? -12.958 -20.826 15.154 1.00 66.94 146 GLY A O 1
ATOM 1158 N N . ASN A 1 147 ? -14.126 -19.077 15.934 1.00 75.12 147 ASN A N 1
ATOM 1159 C CA . ASN A 1 147 ? -13.056 -18.563 16.799 1.00 75.12 147 ASN A CA 1
ATOM 1160 C C . ASN A 1 147 ? -12.990 -19.308 18.146 1.00 75.12 147 ASN A C 1
ATOM 1162 O O . ASN A 1 147 ? -12.025 -19.162 18.892 1.00 75.12 147 ASN A O 1
ATOM 1166 N N . LYS A 1 148 ? -14.038 -20.074 18.467 1.00 80.75 148 LYS A N 1
ATOM 1167 C CA . LYS A 1 148 ? -14.243 -20.787 19.728 1.00 80.75 148 LYS A CA 1
ATOM 1168 C C . LYS A 1 148 ? -14.313 -22.282 19.456 1.00 80.75 148 LYS A C 1
ATOM 1170 O O . LYS A 1 148 ? -15.266 -22.750 18.843 1.00 80.75 148 LYS A O 1
ATOM 1175 N N . THR A 1 149 ? -13.263 -23.001 19.845 1.00 81.12 149 THR A N 1
ATOM 1176 C CA . THR A 1 149 ? -12.949 -24.336 19.313 1.00 81.12 149 THR A CA 1
ATOM 1177 C C . THR A 1 149 ? -13.177 -25.480 20.300 1.00 81.12 149 THR A C 1
ATOM 1179 O O . THR A 1 149 ? -12.925 -26.633 19.946 1.00 81.12 149 THR A O 1
ATOM 1182 N N . GLN A 1 150 ? -13.681 -25.210 21.515 1.00 86.12 150 GLN A N 1
ATOM 1183 C CA . GLN A 1 150 ? -14.132 -26.288 22.404 1.00 86.12 150 GLN A CA 1
ATOM 1184 C C . GLN A 1 150 ? -15.207 -27.123 21.686 1.00 86.12 150 GLN A C 1
ATOM 1186 O O . GLN A 1 150 ? -16.145 -26.533 21.140 1.00 86.12 150 GLN A O 1
ATOM 1191 N N . PRO A 1 151 ? -15.124 -28.469 21.692 1.00 85.25 151 PRO A N 1
ATOM 1192 C CA . PRO A 1 151 ? -16.037 -29.329 20.932 1.00 85.25 151 PRO A CA 1
ATOM 1193 C C . PRO A 1 151 ? -17.522 -29.112 21.241 1.00 85.25 151 PRO A C 1
ATOM 1195 O O . PRO A 1 151 ? -18.363 -29.283 20.360 1.00 85.25 151 PRO A O 1
ATOM 1198 N N . GLY A 1 152 ? -17.853 -28.702 22.467 1.00 90.38 152 GLY A N 1
ATOM 1199 C CA . GLY A 1 152 ? -19.204 -28.314 22.847 1.00 90.38 152 GLY A CA 1
ATOM 1200 C C . GLY A 1 152 ? -19.311 -27.822 24.277 1.00 90.38 152 GLY A C 1
ATOM 1201 O O . GLY A 1 152 ? -18.336 -27.802 25.022 1.00 90.38 152 GLY A O 1
ATOM 1202 N N . GLY A 1 153 ? -20.512 -27.388 24.650 1.00 92.75 153 GLY A N 1
ATOM 1203 C CA . GLY A 1 153 ? -20.757 -26.802 25.961 1.00 92.75 153 GLY A CA 1
ATOM 1204 C C . GLY A 1 153 ? -22.239 -26.659 26.272 1.00 92.75 153 GLY A C 1
ATOM 1205 O O . GLY A 1 153 ? -23.058 -26.433 25.378 1.00 92.75 153 GLY A O 1
ATOM 1206 N N . PHE A 1 154 ? -22.574 -26.789 27.555 1.00 96.06 154 PHE A N 1
ATOM 1207 C CA . PHE A 1 154 ? -23.889 -26.484 28.107 1.00 96.06 154 PHE A CA 1
ATOM 1208 C C . PHE A 1 154 ? -23.725 -25.431 29.199 1.00 96.06 154 PHE A C 1
ATOM 1210 O O . PHE A 1 154 ? -23.049 -25.660 30.200 1.00 96.06 154 PHE A O 1
ATOM 1217 N N . TYR A 1 155 ? -24.330 -24.268 28.991 1.00 96.00 155 TYR A N 1
ATOM 1218 C CA . TYR A 1 155 ? -24.116 -23.080 29.801 1.00 96.00 155 TYR A CA 1
ATOM 1219 C C . TYR A 1 155 ? -25.418 -22.620 30.434 1.00 96.00 155 TYR A C 1
ATOM 1221 O O . TYR A 1 155 ? -26.471 -22.613 29.798 1.00 96.00 155 TYR A O 1
ATOM 1229 N N . ARG A 1 156 ? -25.320 -22.154 31.677 1.00 95.81 156 ARG A N 1
ATOM 1230 C CA . ARG A 1 156 ? -26.357 -21.369 32.340 1.00 95.81 156 ARG A CA 1
ATOM 1231 C C . ARG A 1 156 ? -25.843 -19.946 32.498 1.00 95.81 156 ARG A C 1
ATOM 1233 O O . ARG A 1 156 ? -24.856 -19.726 33.193 1.00 95.81 156 ARG A O 1
ATOM 1240 N N . VAL A 1 157 ? -26.535 -18.988 31.898 1.00 94.81 157 VAL A N 1
ATOM 1241 C CA . VAL A 1 157 ? -26.259 -17.558 32.041 1.00 94.81 157 VAL A CA 1
ATOM 1242 C C . VAL A 1 157 ? -27.302 -16.975 32.981 1.00 94.81 157 VAL A C 1
ATOM 1244 O O . VAL A 1 157 ? -28.499 -17.219 32.815 1.00 94.81 157 VAL A O 1
ATOM 1247 N N . ARG A 1 158 ? -26.851 -16.226 33.989 1.00 92.44 158 ARG A N 1
ATOM 1248 C CA . ARG A 1 158 ? -27.735 -15.605 34.977 1.00 92.44 158 ARG A CA 1
ATOM 1249 C C . ARG A 1 158 ? -27.499 -14.109 35.082 1.00 92.44 158 ARG A C 1
ATOM 1251 O O . ARG A 1 158 ? -26.350 -13.679 35.136 1.00 92.44 158 ARG A O 1
ATOM 1258 N N . SER A 1 159 ? -28.583 -13.348 35.200 1.00 89.12 159 SER A N 1
ATOM 1259 C CA . SER A 1 159 ? -28.503 -11.962 35.664 1.00 89.12 159 SER A CA 1
ATOM 1260 C C . SER A 1 159 ? -28.000 -11.939 37.111 1.00 89.12 159 SER A C 1
ATOM 1262 O O . SER A 1 159 ? -28.489 -12.694 37.956 1.00 89.12 159 SER A O 1
ATOM 1264 N N . THR A 1 160 ? -27.002 -11.101 37.389 1.00 90.12 160 THR A N 1
ATOM 1265 C CA . THR A 1 160 ? -26.443 -10.888 38.735 1.00 90.12 160 THR A CA 1
ATOM 1266 C C . THR A 1 160 ? -27.054 -9.675 39.438 1.00 90.12 160 THR A C 1
ATOM 1268 O O . THR A 1 160 ? -26.744 -9.438 40.602 1.00 90.12 160 THR A O 1
ATOM 1271 N N . GLY A 1 161 ? -27.890 -8.899 38.738 1.00 86.75 161 GLY A N 1
ATOM 1272 C CA . GLY A 1 161 ? -28.396 -7.606 39.208 1.00 86.75 161 GLY A CA 1
ATOM 1273 C C . GLY A 1 161 ? -27.363 -6.472 39.186 1.00 86.75 161 GLY A C 1
ATOM 1274 O O . GLY A 1 161 ? -27.690 -5.362 39.590 1.00 86.75 161 GLY A O 1
ATOM 1275 N N . GLN A 1 162 ? -26.132 -6.729 38.730 1.00 89.94 162 GLN A N 1
ATOM 1276 C CA . GLN A 1 162 ? -25.117 -5.687 38.567 1.00 89.94 162 GLN A CA 1
ATOM 1277 C C . GLN A 1 162 ? -25.438 -4.784 37.364 1.00 89.94 162 GLN A C 1
ATOM 1279 O O . GLN A 1 162 ? -26.031 -5.272 36.396 1.00 89.94 162 GLN A O 1
ATOM 1284 N N . PRO A 1 163 ? -25.019 -3.503 37.396 1.00 90.56 163 PRO A N 1
ATOM 1285 C CA . PRO A 1 163 ? -25.151 -2.591 36.266 1.00 90.56 163 PRO A CA 1
ATOM 1286 C C . PRO A 1 163 ? -24.581 -3.170 34.972 1.00 90.56 163 PRO A C 1
ATOM 1288 O O . PRO A 1 163 ? -23.460 -3.687 34.950 1.00 90.56 163 PRO A O 1
ATOM 1291 N N . LEU A 1 164 ? -25.350 -3.062 33.893 1.00 90.75 164 LEU A N 1
ATOM 1292 C CA . LEU A 1 164 ? -25.035 -3.676 32.602 1.00 90.75 164 LEU A CA 1
ATOM 1293 C C . LEU A 1 164 ? -24.121 -2.788 31.746 1.00 90.75 164 LEU A C 1
ATOM 1295 O O . LEU A 1 164 ? -23.215 -3.282 31.079 1.00 90.75 164 LEU A O 1
ATOM 1299 N N . ARG A 1 165 ? -24.334 -1.476 31.826 1.00 93.44 165 ARG A N 1
ATOM 1300 C CA . ARG A 1 165 ? -23.578 -0.390 31.196 1.00 93.44 165 ARG A CA 1
ATOM 1301 C C . ARG A 1 165 ? -23.483 -0.513 29.673 1.00 93.44 165 ARG A C 1
ATOM 1303 O O . ARG A 1 165 ? -22.405 -0.371 29.100 1.00 93.44 165 ARG A O 1
ATOM 1310 N N . LEU A 1 166 ? -24.614 -0.764 29.006 1.00 94.75 166 LEU A N 1
ATOM 1311 C CA . LEU A 1 166 ? -24.697 -0.842 27.540 1.00 94.75 166 LEU A CA 1
ATOM 1312 C C . LEU A 1 166 ? -25.886 -0.055 26.957 1.00 94.75 166 LEU A C 1
ATOM 1314 O O . LEU A 1 166 ? -26.859 0.211 27.669 1.00 94.75 166 LEU A O 1
ATOM 1318 N N . PRO A 1 167 ? -25.835 0.298 25.658 1.00 97.25 167 PRO A N 1
ATOM 1319 C CA . PRO A 1 167 ? -27.001 0.766 24.921 1.00 97.25 167 PRO A CA 1
ATOM 1320 C C . PRO A 1 167 ? -28.128 -0.277 24.908 1.00 97.25 167 PRO A C 1
ATOM 1322 O O . PRO A 1 167 ? -27.899 -1.433 24.565 1.00 97.25 167 PRO A O 1
ATOM 1325 N N . THR A 1 168 ? -29.350 0.134 25.229 1.00 96.44 168 THR A N 1
ATOM 1326 C CA . THR A 1 168 ? -30.560 -0.701 25.245 1.00 96.44 168 THR A CA 1
ATOM 1327 C C . THR A 1 168 ? -31.584 -0.293 24.192 1.00 96.44 168 THR A C 1
ATOM 1329 O O . THR A 1 168 ? -32.459 -1.085 23.864 1.00 96.44 168 THR A O 1
ATOM 1332 N N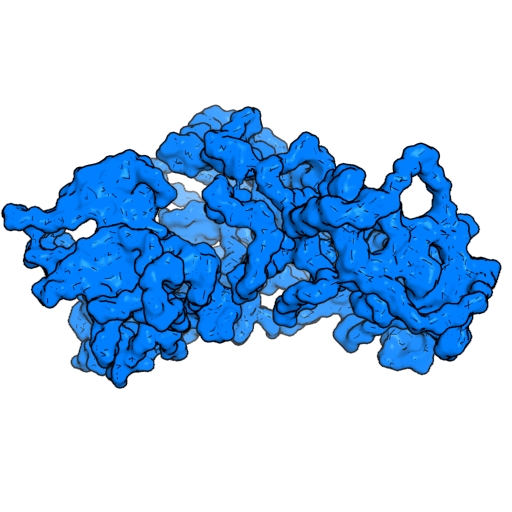 . GLU A 1 169 ? -31.485 0.910 23.624 1.00 97.12 169 GLU A N 1
ATOM 1333 C CA . GLU A 1 169 ? -32.353 1.375 22.533 1.00 97.12 169 GLU A CA 1
ATOM 1334 C C . GLU A 1 169 ? -31.530 2.131 21.485 1.00 97.12 169 GLU A C 1
ATOM 1336 O O . GLU A 1 169 ? -30.508 2.742 21.810 1.00 97.12 169 GLU A O 1
ATOM 1341 N N . LEU A 1 170 ? -31.998 2.093 20.236 1.00 97.56 170 LEU A N 1
ATOM 1342 C CA . LEU A 1 170 ? -31.446 2.811 19.091 1.00 97.56 170 LEU A CA 1
ATOM 1343 C C . LEU A 1 170 ? -32.591 3.491 18.341 1.00 97.56 170 LEU A C 1
ATOM 1345 O O . LEU A 1 170 ? -33.561 2.825 17.981 1.00 97.56 170 LEU A O 1
ATOM 1349 N N . HIS A 1 171 ? -32.420 4.776 18.041 1.00 97.50 171 HIS A N 1
ATOM 1350 C CA . HIS A 1 171 ? -33.244 5.504 17.086 1.00 97.50 171 HIS A CA 1
ATOM 1351 C C . HIS A 1 171 ? -32.374 6.212 16.052 1.00 97.50 171 HIS A C 1
ATOM 1353 O O . HIS A 1 171 ? -31.467 6.975 16.402 1.00 97.50 171 HIS A O 1
ATOM 1359 N N . VAL A 1 172 ? -32.666 5.995 14.770 1.00 97.12 172 VAL A N 1
ATOM 1360 C CA . VAL A 1 172 ? -32.050 6.763 13.685 1.00 97.12 172 VAL A CA 1
ATOM 1361 C C . VAL A 1 172 ? -32.861 8.041 13.476 1.00 97.12 172 VAL A C 1
ATOM 1363 O O . VAL A 1 172 ? -33.952 8.023 12.907 1.00 97.12 172 VAL A O 1
ATOM 1366 N N . ALA A 1 173 ? -32.326 9.170 13.933 1.00 96.50 173 ALA A N 1
ATOM 1367 C CA . ALA A 1 173 ? -32.940 10.482 13.764 1.00 96.50 173 ALA A CA 1
ATOM 1368 C C . ALA A 1 173 ? -32.661 11.066 12.365 1.00 96.50 173 ALA A C 1
ATOM 1370 O O . ALA A 1 173 ? -31.839 10.555 11.603 1.00 96.50 173 ALA A O 1
ATOM 1371 N N . ALA A 1 174 ? -33.310 12.184 12.032 1.00 96.12 174 ALA A N 1
ATOM 1372 C CA . ALA A 1 174 ? -33.129 12.867 10.747 1.00 96.12 174 ALA A CA 1
ATOM 1373 C C . ALA A 1 174 ? -31.689 13.379 10.518 1.00 96.12 174 ALA A C 1
ATOM 1375 O O . ALA A 1 174 ? -31.278 13.591 9.381 1.00 96.12 174 ALA A O 1
ATOM 1376 N N . ASN A 1 175 ? -30.928 13.606 11.594 1.00 95.31 175 ASN A N 1
ATOM 1377 C CA . ASN A 1 175 ? -29.608 14.246 11.582 1.00 95.31 175 ASN A CA 1
ATOM 1378 C C . ASN A 1 175 ? -28.542 13.510 12.425 1.00 95.31 175 ASN A C 1
ATOM 1380 O O . ASN A 1 175 ? -27.485 14.081 12.710 1.00 95.31 175 ASN A O 1
ATOM 1384 N N . GLY A 1 176 ? -28.800 12.272 12.855 1.00 96.88 176 GLY A N 1
ATOM 1385 C CA . GLY A 1 176 ? -27.855 11.518 13.680 1.00 96.88 176 GLY A CA 1
ATOM 1386 C C . GLY A 1 176 ? -28.448 10.276 14.344 1.00 96.88 176 GLY A C 1
ATOM 1387 O O . GLY A 1 176 ? -29.487 9.772 13.922 1.00 96.88 176 GLY A O 1
ATOM 1388 N N . LEU A 1 177 ? -27.779 9.783 15.387 1.00 97.75 177 LEU A N 1
ATOM 1389 C CA . LEU A 1 177 ? -28.175 8.581 16.130 1.00 97.75 177 LEU A CA 1
ATOM 1390 C C . LEU A 1 177 ? -28.517 8.933 17.571 1.00 97.75 177 LEU A C 1
ATOM 1392 O O . LEU A 1 177 ? -27.772 9.669 18.214 1.00 97.75 177 LEU A O 1
ATOM 1396 N N . VAL A 1 178 ? -29.604 8.369 18.090 1.00 97.81 178 VAL A N 1
ATOM 1397 C CA . VAL A 1 178 ? -29.984 8.478 19.500 1.00 97.81 178 VAL A CA 1
ATOM 1398 C C . VAL A 1 178 ? -29.902 7.097 20.136 1.00 97.81 178 VAL A C 1
ATOM 1400 O O . VAL A 1 178 ? -30.507 6.145 19.646 1.00 97.81 178 VAL A O 1
ATOM 1403 N N . LEU A 1 179 ? -29.156 6.992 21.229 1.00 98.06 179 LEU A N 1
ATOM 1404 C CA . LEU A 1 179 ? -28.989 5.772 22.009 1.00 98.06 179 LEU A CA 1
ATOM 1405 C C . LEU A 1 179 ? -29.525 5.983 23.416 1.00 98.06 179 LEU A C 1
ATOM 1407 O O . LEU A 1 179 ? -29.258 7.019 24.023 1.00 98.06 179 LEU A O 1
ATOM 1411 N N . ARG A 1 180 ? -30.216 4.984 23.964 1.00 96.88 180 ARG A N 1
ATOM 1412 C CA . ARG A 1 180 ? -30.524 4.930 25.399 1.00 96.88 180 ARG A CA 1
ATOM 1413 C C . ARG A 1 180 ? -29.618 3.917 26.080 1.00 96.88 180 ARG A C 1
ATOM 1415 O O . ARG A 1 180 ? -29.434 2.838 25.534 1.00 96.88 180 ARG A O 1
ATOM 1422 N N . PHE A 1 181 ? -29.100 4.231 27.261 1.00 97.44 181 PHE A N 1
ATOM 1423 C CA . PHE A 1 181 ? -28.254 3.354 28.068 1.00 97.44 181 PHE A CA 1
ATOM 1424 C C . PHE A 1 181 ? -28.989 2.807 29.296 1.00 97.44 181 PHE A C 1
ATOM 1426 O O . PHE A 1 181 ? -29.869 3.457 29.876 1.00 97.44 181 PHE A O 1
ATOM 1433 N N . SER A 1 182 ? -28.586 1.606 29.719 1.00 95.31 182 SER A N 1
ATOM 1434 C CA . SER A 1 182 ? -29.093 0.951 30.930 1.00 95.31 182 SER A CA 1
ATOM 1435 C C . SER A 1 182 ? -28.777 1.728 32.214 1.00 95.31 182 SER A C 1
ATOM 1437 O O . SER A 1 182 ? -29.549 1.656 33.173 1.00 95.31 182 SER A O 1
ATOM 1439 N N . GLU A 1 183 ? -27.710 2.530 32.229 1.00 95.88 183 GLU A N 1
ATOM 1440 C CA . GLU A 1 183 ? -27.291 3.383 33.345 1.00 95.88 183 GLU A CA 1
ATOM 1441 C C . GLU A 1 183 ? -26.895 4.787 32.858 1.00 95.88 183 GLU A C 1
ATOM 1443 O O . GLU A 1 183 ? -26.573 4.947 31.679 1.00 95.88 183 GLU A O 1
ATOM 1448 N N . PRO A 1 184 ? -26.919 5.808 33.741 1.00 96.75 184 PRO A N 1
ATOM 1449 C CA . PRO A 1 184 ? -26.446 7.145 33.399 1.00 96.75 184 PRO A CA 1
ATOM 1450 C C . PRO A 1 184 ? -24.960 7.157 33.015 1.00 96.75 184 PRO A C 1
ATOM 1452 O O . PRO A 1 184 ? -24.146 6.454 33.621 1.00 96.75 184 PRO A O 1
ATOM 1455 N N . LEU A 1 185 ? -24.606 7.985 32.036 1.00 97.00 185 LEU A N 1
ATOM 1456 C CA . LEU A 1 185 ? -23.245 8.188 31.546 1.00 97.00 185 LEU A CA 1
ATOM 1457 C C . LEU A 1 185 ? -22.542 9.341 32.274 1.00 97.00 185 LEU A C 1
ATOM 1459 O O . LEU A 1 185 ? -23.190 10.266 32.759 1.00 97.00 185 LEU A O 1
ATOM 1463 N N . ASP A 1 186 ? -21.210 9.298 32.312 1.00 92.19 186 ASP A N 1
ATOM 1464 C CA . ASP A 1 186 ? -20.375 10.435 32.708 1.00 92.19 186 ASP A CA 1
ATOM 1465 C C . ASP A 1 186 ? -20.472 11.524 31.625 1.00 92.19 186 ASP A C 1
ATOM 1467 O O . ASP A 1 186 ? -20.038 11.272 30.490 1.00 92.19 186 ASP A O 1
ATOM 1471 N N . PRO A 1 187 ? -20.989 12.728 31.947 1.00 89.44 187 PRO A N 1
ATOM 1472 C CA . PRO A 1 187 ? -21.145 13.806 30.980 1.00 89.44 187 PRO A CA 1
ATOM 1473 C C . PRO A 1 187 ? -19.860 14.148 30.230 1.00 89.44 187 PRO A C 1
ATOM 1475 O O . PRO A 1 187 ? -19.920 14.350 29.023 1.00 89.44 187 PRO A O 1
ATOM 1478 N N . LEU A 1 188 ? -18.699 14.146 30.901 1.00 83.06 188 LEU A N 1
ATOM 1479 C CA . LEU A 1 188 ? -17.435 14.565 30.287 1.00 83.06 188 LEU A CA 1
ATOM 1480 C C . LEU A 1 188 ? -17.041 13.657 29.124 1.00 83.06 188 LEU A C 1
ATOM 1482 O O . LEU A 1 188 ? -16.639 14.136 28.068 1.00 83.06 188 LEU A O 1
ATOM 1486 N N . THR A 1 189 ? -17.172 12.343 29.306 1.00 84.81 189 THR A N 1
ATOM 1487 C CA . THR A 1 189 ? -16.863 11.384 28.238 1.00 84.81 189 THR A CA 1
ATOM 1488 C C . THR A 1 189 ? -18.000 11.256 27.230 1.00 84.81 189 THR A C 1
ATOM 1490 O O . THR A 1 189 ? -17.743 11.090 26.044 1.00 84.81 189 THR A O 1
ATOM 1493 N N . ALA A 1 190 ? -19.255 11.362 27.675 1.00 91.38 190 ALA A N 1
ATOM 1494 C CA . ALA A 1 190 ? -20.421 11.201 26.816 1.00 91.38 190 ALA A CA 1
ATOM 1495 C C . ALA A 1 190 ? -20.580 12.343 25.807 1.00 91.38 190 ALA A C 1
ATOM 1497 O O . ALA A 1 190 ? -20.973 12.098 24.668 1.00 91.38 190 ALA A O 1
ATOM 1498 N N . THR A 1 191 ? -20.274 13.583 26.189 1.00 90.56 191 THR A N 1
ATOM 1499 C CA . THR A 1 191 ? -20.417 14.728 25.280 1.00 90.56 191 THR A CA 1
ATOM 1500 C C . THR A 1 191 ? -19.188 14.976 24.408 1.00 90.56 191 THR A C 1
ATOM 1502 O O . THR A 1 191 ? -19.262 15.805 23.512 1.00 90.56 191 THR A O 1
ATOM 1505 N N . ASP A 1 192 ? -18.076 14.274 24.633 1.00 82.94 192 ASP A N 1
ATOM 1506 C CA . ASP A 1 192 ? -16.830 14.411 23.868 1.00 82.94 192 ASP A CA 1
ATOM 1507 C C . ASP A 1 192 ? -16.916 13.650 22.525 1.00 82.94 192 ASP A C 1
ATOM 1509 O O . ASP A 1 192 ? -16.894 12.414 22.515 1.00 82.94 192 ASP A O 1
ATOM 1513 N N . PRO A 1 193 ? -16.981 14.344 21.368 1.00 84.56 193 PRO A N 1
ATOM 1514 C CA . PRO A 1 193 ? -17.128 13.688 20.070 1.00 84.56 193 PRO A CA 1
ATOM 1515 C C . PRO A 1 193 ? -15.956 12.766 19.700 1.00 84.56 193 PRO A C 1
ATOM 1517 O O . PRO A 1 193 ? -16.139 11.844 18.907 1.00 84.56 193 PRO A O 1
ATOM 1520 N N . SER A 1 194 ? -14.774 12.957 20.300 1.00 75.69 194 SER A N 1
ATOM 1521 C CA . SER A 1 194 ? -13.588 12.122 20.057 1.00 75.69 194 SER A CA 1
ATOM 1522 C C . SER A 1 194 ? -13.680 10.720 20.679 1.00 75.69 194 SER A C 1
ATOM 1524 O O . SER A 1 194 ? -12.824 9.864 20.443 1.00 75.69 194 SER A O 1
ATOM 1526 N N . ARG A 1 195 ? -14.726 10.450 21.472 1.00 84.81 195 ARG A N 1
ATOM 1527 C CA . ARG A 1 195 ? -15.016 9.128 22.056 1.00 84.81 195 ARG A CA 1
ATOM 1528 C C . ARG A 1 195 ? -15.798 8.203 21.133 1.00 84.81 195 ARG A C 1
ATOM 1530 O O . ARG A 1 195 ? -16.106 7.074 21.529 1.00 84.81 195 ARG A O 1
ATOM 1537 N N . TYR A 1 196 ? -16.083 8.669 19.921 1.00 88.56 196 TYR A N 1
ATOM 1538 C CA . TYR A 1 196 ? -16.906 7.985 18.940 1.00 88.56 196 TYR A CA 1
ATOM 1539 C C . TYR A 1 196 ? -16.175 7.860 17.603 1.00 88.56 196 TYR A C 1
ATOM 1541 O O . TYR A 1 196 ? -15.655 8.839 17.075 1.00 88.56 196 TYR A O 1
ATOM 1549 N N . SER A 1 197 ? -16.207 6.665 17.014 1.00 89.94 197 SER A N 1
ATOM 1550 C CA . SER A 1 197 ? -15.822 6.447 15.614 1.00 89.94 197 SER A CA 1
ATOM 1551 C C . SER A 1 197 ? -16.986 5.847 14.860 1.00 89.94 197 SER A C 1
ATOM 1553 O O . SER A 1 197 ? -17.598 4.891 15.338 1.00 89.94 197 SER A O 1
ATOM 1555 N N . VAL A 1 198 ? -17.300 6.415 13.697 1.00 93.50 198 VAL A N 1
ATOM 1556 C CA . VAL A 1 198 ? -18.421 5.977 12.869 1.00 93.50 198 VAL A CA 1
ATOM 1557 C C . VAL A 1 198 ? -17.938 5.700 11.454 1.00 93.50 198 VAL A C 1
ATOM 1559 O O . VAL A 1 198 ? -17.509 6.604 10.738 1.00 93.50 198 VAL A O 1
ATOM 1562 N N . GLU A 1 199 ? -18.065 4.447 11.033 1.00 95.06 199 GLU A N 1
ATOM 1563 C CA . GLU A 1 199 ? -17.855 4.022 9.649 1.00 95.06 199 GLU A CA 1
ATOM 1564 C C . GLU A 1 199 ? -19.166 3.536 9.040 1.00 95.06 199 GLU A C 1
ATOM 1566 O O . GLU A 1 199 ? -19.989 2.931 9.730 1.00 95.06 199 GLU A O 1
ATOM 1571 N N . ARG A 1 200 ? -19.344 3.741 7.734 1.00 96.38 200 ARG A N 1
ATOM 1572 C CA . ARG A 1 200 ? -20.447 3.165 6.956 1.00 96.38 200 ARG A CA 1
ATOM 1573 C C . ARG A 1 200 ? -19.975 2.597 5.626 1.00 96.38 200 ARG A C 1
ATOM 1575 O O . ARG A 1 200 ? -18.981 3.055 5.065 1.00 96.38 200 ARG A O 1
ATOM 1582 N N . TRP A 1 201 ? -20.710 1.619 5.118 1.00 97.62 201 TRP A N 1
ATOM 1583 C CA . TRP A 1 201 ? -20.462 1.019 3.814 1.00 97.62 201 TRP A CA 1
ATOM 1584 C C . TRP A 1 201 ? -21.687 0.250 3.311 1.00 97.62 201 TRP A C 1
ATOM 1586 O O . TRP A 1 201 ? -22.644 -0.021 4.042 1.00 97.62 201 TRP A O 1
ATOM 1596 N N . ASN A 1 202 ? -21.638 -0.092 2.032 1.00 97.44 202 ASN A N 1
ATOM 1597 C CA . ASN A 1 202 ? -22.578 -0.941 1.332 1.00 97.44 202 ASN A CA 1
ATOM 1598 C C . ASN A 1 202 ? -21.892 -2.212 0.838 1.00 97.44 202 ASN A C 1
ATOM 1600 O O . ASN A 1 202 ? -20.666 -2.312 0.773 1.00 97.44 202 ASN A O 1
ATOM 1604 N N . TYR A 1 203 ? -22.723 -3.169 0.454 1.00 94.62 203 TYR A N 1
ATOM 1605 C CA . TYR A 1 203 ? -22.312 -4.404 -0.187 1.00 94.62 203 TYR A CA 1
ATOM 1606 C C . TYR A 1 203 ? -22.949 -4.514 -1.573 1.00 94.62 203 TYR A C 1
ATOM 1608 O O . TYR A 1 203 ? -23.952 -3.856 -1.865 1.00 94.62 203 TYR A O 1
ATOM 1616 N N . ARG A 1 204 ? -22.408 -5.386 -2.423 1.00 90.81 204 ARG A N 1
ATOM 1617 C CA . ARG A 1 204 ? -23.014 -5.739 -3.711 1.00 90.81 204 ARG A CA 1
ATOM 1618 C C . ARG A 1 204 ? -23.709 -7.087 -3.596 1.00 90.81 204 ARG A C 1
ATOM 1620 O O . ARG A 1 204 ? -23.109 -8.076 -3.192 1.00 90.81 204 ARG A O 1
ATOM 1627 N N . TRP A 1 205 ? -24.988 -7.134 -3.956 1.00 91.56 205 TRP A N 1
ATOM 1628 C CA . TRP A 1 205 ? -25.733 -8.388 -4.027 1.00 91.56 205 TRP A CA 1
ATOM 1629 C C . TRP A 1 205 ? -25.467 -9.068 -5.368 1.00 91.56 205 TRP A C 1
ATOM 1631 O O . TRP A 1 205 ? -26.039 -8.693 -6.389 1.00 91.56 205 TRP A O 1
ATOM 1641 N N . THR A 1 206 ? -24.558 -10.038 -5.361 1.00 84.56 206 THR A N 1
ATOM 1642 C CA . THR A 1 206 ? -24.115 -10.753 -6.560 1.00 84.56 206 THR A CA 1
ATOM 1643 C C . THR A 1 206 ? -24.050 -12.250 -6.297 1.00 84.56 206 THR A C 1
ATOM 1645 O O . THR A 1 206 ? -24.203 -12.706 -5.164 1.00 84.56 206 THR A O 1
ATOM 1648 N N . GLN A 1 207 ? -23.783 -13.032 -7.341 1.00 79.44 207 GLN A N 1
ATOM 1649 C CA . GLN A 1 207 ? -23.550 -14.466 -7.205 1.00 79.44 207 GLN A CA 1
ATOM 1650 C C . GLN A 1 207 ? -22.278 -14.824 -6.438 1.00 79.44 207 GLN A C 1
ATOM 1652 O O . GLN A 1 207 ? -22.062 -16.004 -6.224 1.00 79.44 207 GLN A O 1
ATOM 1657 N N . ASN A 1 208 ? -21.439 -13.862 -6.049 1.00 73.94 208 ASN A N 1
ATOM 1658 C CA . ASN A 1 208 ? -20.165 -14.134 -5.389 1.00 73.94 208 ASN A CA 1
ATOM 1659 C C . ASN A 1 208 ? -20.375 -14.602 -3.953 1.00 73.94 208 ASN A C 1
ATOM 1661 O O . ASN A 1 208 ? -21.409 -14.337 -3.336 1.00 73.94 208 ASN A O 1
ATOM 1665 N N . TYR A 1 209 ? -19.380 -15.305 -3.414 1.00 78.81 209 TYR A N 1
ATOM 1666 C CA . TYR A 1 209 ? -19.376 -15.636 -1.999 1.00 78.81 209 TYR A CA 1
ATOM 1667 C C . TYR A 1 209 ? -19.081 -14.372 -1.179 1.00 78.81 209 TYR A C 1
ATOM 1669 O O . TYR A 1 209 ? -17.930 -13.945 -1.095 1.00 78.81 209 TYR A O 1
ATOM 1677 N N . GLY A 1 210 ? -20.115 -13.788 -0.569 1.00 85.50 210 GLY A N 1
ATOM 1678 C CA . GLY A 1 210 ? -19.993 -12.533 0.174 1.00 85.50 210 GLY A CA 1
ATOM 1679 C C . GLY A 1 210 ? -19.750 -11.319 -0.729 1.00 85.50 210 GLY A C 1
ATOM 1680 O O . GLY A 1 210 ? -19.919 -11.375 -1.949 1.00 85.50 210 GLY A O 1
ATOM 1681 N N . SER A 1 211 ? -19.371 -10.195 -0.123 1.00 85.62 211 SER A N 1
ATOM 1682 C CA . SER A 1 211 ? -19.064 -8.947 -0.828 1.00 85.62 211 SER A CA 1
ATOM 1683 C C . SER A 1 211 ? -17.911 -8.207 -0.148 1.00 85.62 211 SER A C 1
ATOM 1685 O O . SER A 1 211 ? -17.897 -8.111 1.078 1.00 85.62 211 SER A O 1
ATOM 1687 N N . PRO A 1 212 ? -16.995 -7.586 -0.913 1.00 84.06 212 PRO A N 1
ATOM 1688 C CA . PRO A 1 212 ? -16.147 -6.521 -0.389 1.00 84.06 212 PRO A CA 1
ATOM 1689 C C . PRO A 1 212 ? -16.977 -5.361 0.179 1.00 84.06 212 PRO A C 1
ATOM 1691 O O . PRO A 1 212 ? -18.155 -5.200 -0.161 1.00 84.06 212 PRO A O 1
ATOM 1694 N N . ASP A 1 213 ? -16.334 -4.525 0.990 1.00 89.44 213 ASP A N 1
ATOM 1695 C CA . ASP A 1 213 ? -16.917 -3.269 1.458 1.00 89.44 213 ASP A CA 1
ATOM 1696 C C . ASP A 1 213 ? -16.852 -2.218 0.343 1.00 89.44 213 ASP A C 1
ATOM 1698 O O . ASP A 1 213 ? -15.806 -2.040 -0.292 1.00 89.44 213 ASP A O 1
ATOM 1702 N N . PHE A 1 214 ? -17.956 -1.507 0.125 1.00 86.94 214 PHE A N 1
ATOM 1703 C CA . PHE A 1 214 ? -18.030 -0.384 -0.803 1.00 86.94 214 PHE A CA 1
ATOM 1704 C C . PHE A 1 214 ? -18.493 0.885 -0.089 1.00 86.94 214 PHE A C 1
ATOM 1706 O O . PHE A 1 214 ? -19.462 0.872 0.669 1.00 86.94 214 PHE A O 1
ATOM 1713 N N . LYS A 1 215 ? -17.853 2.012 -0.386 1.00 91.19 215 LYS A N 1
ATOM 1714 C CA . LYS A 1 215 ? -18.341 3.342 -0.015 1.00 91.19 215 LYS A CA 1
ATOM 1715 C C . LYS A 1 215 ? -19.720 3.587 -0.632 1.00 91.19 215 LYS A C 1
ATOM 1717 O O . LYS A 1 215 ? -20.111 2.924 -1.598 1.00 91.19 215 LYS A O 1
ATOM 1722 N N . LEU A 1 216 ? -20.459 4.582 -0.138 1.00 92.44 216 LEU A N 1
ATOM 1723 C CA . LEU A 1 216 ? -21.783 4.899 -0.692 1.00 92.44 216 LEU A CA 1
ATOM 1724 C C . LEU A 1 216 ? -21.741 5.330 -2.166 1.00 92.44 216 LEU A C 1
ATOM 1726 O O . LEU A 1 216 ? -22.720 5.133 -2.881 1.00 92.44 216 LEU A O 1
ATOM 1730 N N . ASN A 1 217 ? -20.615 5.879 -2.632 1.00 88.38 217 ASN A N 1
ATOM 1731 C CA . ASN A 1 217 ? -20.403 6.236 -4.039 1.00 88.38 217 ASN A CA 1
ATOM 1732 C C . ASN A 1 217 ? -20.090 5.024 -4.948 1.00 88.38 217 ASN A C 1
ATOM 1734 O O . ASN A 1 217 ? -19.962 5.191 -6.158 1.00 88.38 217 ASN A O 1
ATOM 1738 N N . GLY A 1 218 ? -19.967 3.814 -4.387 1.00 82.62 218 GLY A N 1
ATOM 1739 C CA . GLY A 1 218 ? -19.703 2.576 -5.121 1.00 82.62 218 GLY A CA 1
ATOM 1740 C C . GLY A 1 218 ? -18.225 2.206 -5.283 1.00 82.62 218 GLY A C 1
ATOM 1741 O O . GLY A 1 218 ? -17.946 1.133 -5.827 1.00 82.62 218 GLY A O 1
ATOM 1742 N N . GLU A 1 219 ? -17.290 3.034 -4.809 1.00 79.75 219 GLU A N 1
ATOM 1743 C CA . GLU A 1 219 ? -15.860 2.703 -4.756 1.00 79.75 219 GLU A CA 1
ATOM 1744 C C . GLU A 1 219 ? -15.566 1.652 -3.673 1.00 79.75 219 GLU A C 1
ATOM 1746 O O . GLU A 1 219 ? -16.224 1.656 -2.631 1.00 79.75 219 GLU A O 1
ATOM 1751 N N . PRO A 1 220 ? -14.561 0.774 -3.851 1.00 76.19 220 PRO A N 1
ATOM 1752 C CA . PRO A 1 220 ? -14.106 -0.110 -2.780 1.00 76.19 220 PRO A CA 1
ATOM 1753 C C . PRO A 1 220 ? -13.666 0.673 -1.531 1.00 76.19 220 PRO A C 1
ATOM 1755 O O . PRO A 1 220 ? -12.932 1.658 -1.629 1.00 76.19 220 PRO A O 1
ATOM 1758 N N . GLY A 1 221 ? -14.078 0.214 -0.349 1.00 79.31 221 GLY A N 1
ATOM 1759 C CA . GLY A 1 221 ? -13.721 0.806 0.942 1.00 79.31 221 GLY A CA 1
ATOM 1760 C C . GLY A 1 221 ? -14.930 1.166 1.805 1.00 79.31 221 GLY A C 1
ATOM 1761 O O . GLY A 1 221 ? -16.025 0.646 1.621 1.00 79.31 221 GLY A O 1
ATOM 1762 N N . ARG A 1 222 ? -14.713 2.053 2.779 1.00 90.62 222 ARG A N 1
ATOM 1763 C CA . ARG A 1 222 ? -15.722 2.521 3.742 1.00 90.62 222 ARG A CA 1
ATOM 1764 C C . ARG A 1 222 ? -15.670 4.040 3.846 1.00 90.62 222 ARG A C 1
ATOM 1766 O O . ARG A 1 222 ? -14.596 4.622 3.695 1.00 90.62 222 ARG A O 1
ATOM 1773 N N . ASP A 1 223 ? -16.807 4.666 4.127 1.00 88.00 223 ASP A N 1
ATOM 1774 C CA . ASP A 1 223 ? -16.874 6.092 4.444 1.00 88.00 223 ASP A CA 1
ATOM 1775 C C . ASP A 1 223 ? -16.780 6.290 5.958 1.00 88.00 223 ASP A C 1
ATOM 1777 O O . ASP A 1 223 ? -17.425 5.570 6.724 1.00 88.00 223 ASP A O 1
ATOM 1781 N N . ARG A 1 224 ? -16.036 7.310 6.391 1.00 87.62 224 ARG A N 1
ATOM 1782 C CA . ARG A 1 224 ? -16.034 7.765 7.785 1.00 87.62 224 ARG A CA 1
ATOM 1783 C C . ARG A 1 224 ? -17.000 8.933 7.948 1.00 87.62 224 ARG A C 1
ATOM 1785 O O . ARG A 1 224 ? -17.009 9.855 7.137 1.00 87.62 224 ARG A O 1
ATOM 1792 N N . LEU A 1 225 ? -17.808 8.890 9.000 1.00 88.44 225 LEU A N 1
ATOM 1793 C CA . LEU A 1 225 ? -18.711 9.970 9.387 1.00 88.44 225 LEU A CA 1
ATOM 1794 C C . LEU A 1 225 ? -18.105 10.729 10.566 1.00 88.44 225 LEU A C 1
ATOM 1796 O O . LEU A 1 225 ? -17.678 10.129 11.550 1.00 88.44 225 LEU A O 1
ATOM 1800 N N . VAL A 1 226 ? -18.089 12.057 10.468 1.00 84.31 226 VAL A N 1
ATOM 1801 C CA . VAL A 1 226 ? -17.653 12.925 11.565 1.00 84.31 226 VAL A CA 1
ATOM 1802 C C . VAL A 1 226 ? -18.781 13.037 12.586 1.00 84.31 226 VAL A C 1
ATOM 1804 O O . VAL A 1 226 ? -19.909 13.387 12.233 1.00 84.31 226 VAL A O 1
ATOM 1807 N N . VAL A 1 227 ? -18.473 12.788 13.859 1.00 88.56 227 VAL A N 1
ATOM 1808 C CA . VAL A 1 227 ? -19.357 13.159 14.970 1.00 88.56 227 VAL A CA 1
ATOM 1809 C C . VAL A 1 227 ? -19.159 14.645 15.241 1.00 88.56 227 VAL A C 1
ATOM 1811 O O . VAL A 1 227 ? -18.158 15.051 15.818 1.00 88.56 227 VAL A O 1
ATOM 1814 N N . ALA A 1 228 ? -20.085 15.479 14.767 1.00 86.56 228 ALA A N 1
ATOM 1815 C CA . ALA A 1 228 ? -19.941 16.933 14.868 1.00 86.56 228 ALA A CA 1
ATOM 1816 C C . ALA A 1 228 ? -20.191 17.454 16.291 1.00 86.56 228 ALA A C 1
ATOM 1818 O O . ALA A 1 228 ? -19.613 18.458 16.707 1.00 86.56 228 ALA A O 1
ATOM 1819 N N . ALA A 1 229 ? -21.077 16.783 17.023 1.00 89.12 229 ALA A N 1
ATOM 1820 C CA . ALA A 1 229 ? -21.390 17.070 18.414 1.00 89.12 229 ALA A CA 1
ATOM 1821 C C . ALA A 1 229 ? -22.033 15.841 19.065 1.00 89.12 229 ALA A C 1
ATOM 1823 O O . ALA A 1 229 ? -22.695 15.048 18.383 1.00 89.12 229 ALA A O 1
ATOM 1824 N N . ALA A 1 230 ? -21.866 15.720 20.378 1.00 92.50 230 ALA A N 1
ATOM 1825 C CA . ALA A 1 230 ? -22.537 14.725 21.198 1.00 92.50 230 ALA A CA 1
ATOM 1826 C C . ALA A 1 230 ? -23.285 15.421 22.343 1.00 92.50 230 ALA A C 1
ATOM 1828 O O . ALA A 1 230 ? -22.761 16.330 22.991 1.00 92.50 230 ALA A O 1
ATOM 1829 N N . TYR A 1 231 ? -24.527 14.999 22.562 1.00 94.69 231 TYR A N 1
ATOM 1830 C CA . TYR A 1 231 ? -25.445 15.597 23.524 1.00 94.69 231 TYR A CA 1
ATOM 1831 C C . TYR A 1 231 ? -25.967 14.532 24.479 1.00 94.69 231 TYR A C 1
ATOM 1833 O O . TYR A 1 231 ? -26.323 13.435 24.045 1.00 94.69 231 TYR A O 1
ATOM 1841 N N . LEU A 1 232 ? -26.062 14.868 25.760 1.00 95.69 232 LEU A N 1
ATOM 1842 C CA . LEU A 1 232 ? -26.550 13.977 26.804 1.00 95.69 232 LEU A CA 1
ATOM 1843 C C . LEU A 1 232 ? -27.824 14.552 27.434 1.00 95.69 232 LEU A C 1
ATOM 1845 O O . LEU A 1 232 ? -27.870 15.732 27.784 1.00 95.69 232 LEU A O 1
ATOM 1849 N N . SER A 1 233 ? -28.856 13.722 27.584 1.00 95.38 233 SER A N 1
ATOM 1850 C CA . SER A 1 233 ? -30.082 14.089 28.299 1.00 95.38 233 SER A CA 1
ATOM 1851 C C . SER A 1 233 ? -29.822 14.369 29.780 1.00 95.38 233 SER A C 1
ATOM 1853 O O . SER A 1 233 ? -28.841 13.905 30.362 1.00 95.38 233 SER A O 1
ATOM 1855 N N . GLN A 1 234 ? -30.754 15.076 30.420 1.00 90.75 234 GLN A N 1
ATOM 1856 C CA . GLN A 1 234 ? -30.667 15.435 31.838 1.00 90.75 234 GLN A CA 1
ATOM 1857 C C . GLN A 1 234 ? -30.551 14.221 32.780 1.00 90.75 234 GLN A C 1
ATOM 1859 O O . GLN A 1 234 ? -29.854 14.289 33.789 1.00 90.75 234 GLN A O 1
ATOM 1864 N N . ASP A 1 235 ? -31.210 13.104 32.457 1.00 92.81 235 ASP A N 1
ATOM 1865 C CA . ASP A 1 235 ? -31.126 11.856 33.234 1.00 92.81 235 ASP A CA 1
ATOM 1866 C C . ASP A 1 235 ? -29.833 11.059 32.974 1.00 92.81 235 ASP A C 1
ATOM 1868 O O . ASP A 1 235 ? -29.628 9.991 33.559 1.00 92.81 235 ASP A O 1
ATOM 1872 N N . GLY A 1 236 ? -28.972 11.557 32.082 1.00 94.44 236 GLY A N 1
ATOM 1873 C CA . GLY A 1 236 ? -27.708 10.945 31.698 1.00 94.44 236 GLY A CA 1
ATOM 1874 C C . GLY A 1 236 ? -27.847 9.664 30.878 1.00 94.44 236 GLY A C 1
ATOM 1875 O O . GLY A 1 236 ? -26.843 8.994 30.655 1.00 94.44 236 GLY A O 1
ATOM 1876 N N . ARG A 1 237 ? -29.055 9.267 30.457 1.00 95.75 237 ARG A N 1
ATOM 1877 C CA . ARG A 1 237 ? -29.299 7.950 29.838 1.00 95.75 237 ARG A CA 1
ATOM 1878 C C . ARG A 1 237 ? -29.534 8.000 28.339 1.00 95.75 237 ARG A C 1
ATOM 1880 O O . ARG A 1 237 ? -29.459 6.945 27.717 1.00 95.75 237 ARG A O 1
ATOM 1887 N N . ARG A 1 238 ? -29.830 9.156 27.743 1.00 96.88 238 ARG A N 1
ATOM 1888 C CA . ARG A 1 238 ? -29.967 9.308 26.288 1.00 96.88 238 ARG A CA 1
ATOM 1889 C C . ARG A 1 238 ? -28.813 10.114 25.727 1.00 96.88 238 ARG A C 1
ATOM 1891 O O . ARG A 1 238 ? -28.596 11.257 26.114 1.00 96.88 238 ARG A O 1
ATOM 1898 N N . LEU A 1 239 ? -28.113 9.508 24.783 1.00 97.31 239 LEU A N 1
ATOM 1899 C CA . LEU A 1 239 ? -27.008 10.097 24.049 1.00 97.31 239 LEU A CA 1
ATOM 1900 C C . LEU A 1 239 ? -27.456 10.350 22.612 1.00 97.31 239 LEU A C 1
ATOM 1902 O O . LEU A 1 239 ? -27.872 9.418 21.926 1.00 97.31 239 LEU A O 1
ATOM 1906 N N . PHE A 1 240 ? -27.331 11.584 22.144 1.00 97.50 240 PHE A N 1
ATOM 1907 C CA . PHE A 1 240 ? -27.515 11.937 20.742 1.00 97.50 240 PHE A CA 1
ATOM 1908 C C . PHE A 1 240 ? -26.168 12.278 20.107 1.00 97.50 240 PHE A C 1
ATOM 1910 O O . PHE A 1 240 ? -25.472 13.188 20.554 1.00 97.50 240 PHE A O 1
ATOM 1917 N N . LEU A 1 241 ? -25.828 11.568 19.035 1.00 96.56 241 LEU A N 1
ATOM 1918 C CA . LEU A 1 241 ? -24.661 11.825 18.200 1.00 96.56 241 LEU A CA 1
ATOM 1919 C C . LEU A 1 241 ? -25.104 12.502 16.908 1.00 96.56 241 LEU A C 1
ATOM 1921 O O . LEU A 1 241 ? -25.803 11.896 16.092 1.00 96.56 241 LEU A O 1
ATOM 1925 N N . LYS A 1 242 ? -24.669 13.744 16.700 1.00 95.19 242 LYS A N 1
ATOM 1926 C CA . LYS A 1 242 ? -24.955 14.506 15.484 1.00 95.19 242 LYS A CA 1
ATOM 1927 C C . LYS A 1 242 ? -23.978 14.115 14.382 1.00 95.19 242 LYS A C 1
ATOM 1929 O O . LYS A 1 242 ? -22.773 14.323 14.519 1.00 95.19 242 LYS A O 1
ATOM 1934 N N . LEU A 1 243 ? -24.505 13.583 13.282 1.00 94.44 243 LEU A N 1
ATOM 1935 C CA . LEU A 1 243 ? -23.717 13.019 12.183 1.00 94.44 243 LEU A CA 1
ATOM 1936 C C . LEU A 1 243 ? -24.068 13.728 10.867 1.00 94.44 243 LEU A C 1
ATOM 1938 O O . LEU A 1 243 ? -24.988 13.299 10.161 1.00 94.44 243 LEU A O 1
ATOM 1942 N N . PRO A 1 244 ? -23.366 14.820 10.507 1.00 88.44 244 PRO A N 1
ATOM 1943 C CA . PRO A 1 244 ? -23.531 15.442 9.202 1.00 88.44 244 PRO A CA 1
ATOM 1944 C C . PRO A 1 244 ? -23.264 14.429 8.087 1.00 88.44 244 PRO A C 1
ATOM 1946 O O . PRO A 1 244 ? -22.263 13.716 8.098 1.00 88.44 244 PRO A O 1
ATOM 1949 N N . GLY A 1 245 ? -24.177 14.358 7.122 1.00 88.94 245 GLY A N 1
ATOM 1950 C CA . GLY A 1 245 ? -24.072 13.416 6.012 1.00 88.94 245 GLY A CA 1
ATOM 1951 C C . GLY A 1 245 ? -24.577 12.005 6.317 1.00 88.94 245 GLY A C 1
ATOM 1952 O O . GLY A 1 245 ? -24.364 11.129 5.479 1.00 88.94 245 GLY A O 1
ATOM 1953 N N . LEU A 1 246 ? -25.252 11.765 7.454 1.00 95.00 246 LEU A N 1
ATOM 1954 C CA . LEU A 1 246 ? -25.992 10.523 7.702 1.00 95.00 246 LEU A CA 1
ATOM 1955 C C . LEU A 1 246 ? -26.943 10.226 6.530 1.00 95.00 246 LEU A C 1
ATOM 1957 O O . LEU A 1 246 ? -27.699 11.087 6.089 1.00 95.00 246 LEU A O 1
ATOM 1961 N N . ALA A 1 247 ? -26.887 9.000 6.019 1.00 96.50 247 ALA A N 1
ATOM 1962 C CA . ALA A 1 247 ? -27.686 8.537 4.890 1.00 96.50 247 ALA A CA 1
ATOM 1963 C C . ALA A 1 247 ? -27.903 7.021 5.012 1.00 96.50 247 ALA A C 1
ATOM 1965 O O . ALA A 1 247 ? -27.142 6.376 5.746 1.00 96.50 247 ALA A O 1
ATOM 1966 N N . PRO A 1 248 ? -28.892 6.448 4.299 1.00 97.62 248 PRO A N 1
ATOM 1967 C CA . PRO A 1 248 ? -29.087 5.007 4.271 1.00 97.62 248 PRO A CA 1
ATOM 1968 C C . PRO A 1 248 ? -27.813 4.257 3.872 1.00 97.62 248 PRO A C 1
ATOM 1970 O O . PRO A 1 248 ? -27.115 4.642 2.932 1.00 97.62 248 PRO A O 1
ATOM 1973 N N . ALA A 1 249 ? -27.518 3.189 4.603 1.00 97.81 249 ALA A N 1
ATOM 1974 C CA . ALA A 1 249 ? -26.357 2.337 4.402 1.00 97.81 249 ALA A CA 1
ATOM 1975 C C . ALA A 1 249 ? -26.690 0.916 4.862 1.00 97.81 249 ALA A C 1
ATOM 1977 O O . ALA A 1 249 ? -27.282 0.725 5.930 1.00 97.81 249 ALA A O 1
ATOM 1978 N N . MET A 1 250 ? -26.272 -0.087 4.084 1.00 97.75 250 MET A N 1
ATOM 1979 C CA . MET A 1 250 ? -26.429 -1.493 4.468 1.00 97.75 250 MET A CA 1
ATOM 1980 C C . MET A 1 250 ? -25.713 -1.774 5.787 1.00 97.75 250 MET A C 1
ATOM 1982 O O . MET A 1 250 ? -26.216 -2.554 6.593 1.00 97.75 250 MET A O 1
ATOM 1986 N N . GLN A 1 251 ? -24.584 -1.111 6.038 1.00 97.69 251 GLN A N 1
ATOM 1987 C CA . GLN A 1 251 ? -23.851 -1.261 7.278 1.00 97.69 251 GLN A CA 1
ATOM 1988 C C . GLN A 1 251 ? -23.320 0.062 7.815 1.00 97.69 251 GLN A C 1
ATOM 1990 O O . GLN A 1 251 ? -22.771 0.885 7.084 1.00 97.69 251 GLN A O 1
ATOM 1995 N N . MET A 1 252 ? -23.420 0.212 9.130 1.00 97.56 252 MET A N 1
ATOM 1996 C CA . MET A 1 252 ? -22.764 1.252 9.897 1.00 97.56 252 MET A CA 1
ATOM 1997 C C . MET A 1 252 ? -22.250 0.688 11.223 1.00 97.56 252 MET A C 1
ATOM 1999 O O . MET A 1 252 ? -22.907 -0.125 11.879 1.00 97.56 252 MET A O 1
ATOM 2003 N N . HIS A 1 253 ? -21.048 1.092 11.611 1.00 97.56 253 HIS A N 1
ATOM 2004 C CA . HIS A 1 253 ? -20.381 0.640 12.824 1.00 97.56 253 HIS A CA 1
ATOM 2005 C C . HIS A 1 253 ? -19.967 1.856 13.647 1.00 97.56 253 HIS A C 1
ATOM 2007 O O . HIS A 1 253 ? -19.158 2.662 13.196 1.00 97.56 253 HIS A O 1
ATOM 2013 N N . LEU A 1 254 ? -20.562 1.980 14.832 1.00 97.00 254 LEU A N 1
ATOM 2014 C CA . LEU A 1 254 ? -20.261 3.001 15.826 1.00 97.00 254 LEU A CA 1
ATOM 2015 C C . LEU A 1 254 ? -19.459 2.352 16.952 1.00 97.00 254 LEU A C 1
ATOM 2017 O O . LEU A 1 254 ? -19.970 1.469 17.638 1.00 97.00 254 LEU A O 1
ATOM 2021 N N . GLN A 1 255 ? -18.233 2.804 17.168 1.00 94.00 255 GLN A N 1
ATOM 2022 C CA . GLN A 1 255 ? -17.428 2.432 18.327 1.00 94.00 255 GLN A CA 1
ATOM 2023 C C . GLN A 1 255 ? -17.531 3.504 19.410 1.00 94.00 255 GLN A C 1
ATOM 2025 O O . GLN A 1 255 ? -17.628 4.689 19.094 1.00 94.00 255 GLN A O 1
ATOM 2030 N N . MET A 1 256 ? -17.511 3.085 20.676 1.00 92.00 256 MET A N 1
ATOM 2031 C CA . MET A 1 256 ? -17.679 3.954 21.841 1.00 92.00 256 MET A CA 1
ATOM 2032 C C . MET A 1 256 ? -16.639 3.633 22.919 1.00 92.00 256 MET A C 1
ATOM 2034 O O . MET A 1 256 ? -16.478 2.471 23.304 1.00 92.00 256 MET A O 1
ATOM 2038 N N . ASN A 1 257 ? -15.983 4.672 23.444 1.00 87.75 257 ASN A N 1
ATOM 2039 C CA . ASN A 1 257 ? -15.108 4.596 24.618 1.00 87.75 257 ASN A CA 1
ATOM 2040 C C . ASN A 1 257 ? -15.535 5.632 25.670 1.00 87.75 257 ASN A C 1
ATOM 2042 O O . ASN A 1 257 ? -15.053 6.764 25.666 1.00 87.75 257 ASN A O 1
ATOM 2046 N N . LEU A 1 258 ? -16.457 5.245 26.549 1.00 90.12 258 LEU A N 1
ATOM 2047 C CA . LEU A 1 258 ? -17.127 6.132 27.505 1.00 90.12 258 LEU A CA 1
ATOM 2048 C C . LEU A 1 258 ? -16.877 5.697 28.951 1.00 90.12 258 LEU A C 1
ATOM 2050 O O . LEU A 1 258 ? -16.287 4.648 29.220 1.00 90.12 258 LEU A O 1
ATOM 2054 N N . LYS A 1 259 ? -17.386 6.489 29.893 1.00 89.12 259 LYS A N 1
ATOM 2055 C CA . LYS A 1 259 ? -17.582 6.096 31.288 1.00 89.12 259 LYS A CA 1
ATOM 2056 C C . LYS A 1 259 ? -19.059 6.189 31.659 1.00 89.12 259 LYS A C 1
ATOM 2058 O O . LYS A 1 259 ? -19.774 7.078 31.199 1.00 89.12 259 LYS A O 1
ATOM 2063 N N . ALA A 1 260 ? -19.512 5.275 32.507 1.00 94.19 260 ALA A N 1
ATOM 2064 C CA . ALA A 1 260 ? -20.751 5.446 33.254 1.00 94.19 260 ALA A CA 1
ATOM 2065 C C . ALA A 1 260 ? -20.566 6.518 34.345 1.00 94.19 260 ALA A C 1
ATOM 2067 O O . ALA A 1 260 ? -19.440 6.822 34.742 1.00 94.19 260 ALA A O 1
ATOM 2068 N N . ALA A 1 261 ? -21.665 7.063 34.868 1.00 92.62 261 ALA A N 1
ATOM 2069 C CA . ALA A 1 261 ? -21.636 8.052 35.950 1.00 92.62 261 ALA A CA 1
ATOM 2070 C C . ALA A 1 261 ? -21.016 7.505 37.254 1.00 92.62 261 ALA A C 1
ATOM 2072 O O . ALA A 1 261 ? -20.552 8.277 38.088 1.00 92.62 261 ALA A O 1
ATOM 2073 N N . ASP A 1 262 ? -20.970 6.178 37.418 1.00 92.62 262 ASP A N 1
ATOM 2074 C CA . ASP A 1 262 ? -20.265 5.491 38.510 1.00 92.62 262 ASP A CA 1
ATOM 2075 C C . ASP A 1 262 ? -18.746 5.340 38.262 1.00 92.62 262 ASP A C 1
ATOM 2077 O O . ASP A 1 262 ? -18.040 4.730 39.064 1.00 92.62 262 ASP A O 1
ATOM 2081 N N . GLY A 1 263 ? -18.235 5.884 37.151 1.00 86.62 263 GLY A N 1
ATOM 2082 C CA . GLY A 1 263 ? -16.829 5.858 36.752 1.00 86.62 263 GLY A CA 1
ATOM 2083 C C . GLY A 1 263 ? -16.392 4.596 36.004 1.00 86.62 263 GLY A C 1
ATOM 2084 O O . GLY A 1 263 ? -15.266 4.559 35.501 1.00 86.62 263 GLY A O 1
ATOM 2085 N N . ALA A 1 264 ? -17.247 3.573 35.890 1.00 89.31 264 ALA A N 1
ATOM 2086 C CA . ALA A 1 264 ? -16.898 2.338 35.199 1.00 89.31 264 ALA A CA 1
ATOM 2087 C C . ALA A 1 264 ? -16.750 2.559 33.686 1.00 89.31 264 ALA A C 1
ATOM 2089 O O . ALA A 1 264 ? -17.550 3.253 33.056 1.00 89.31 264 ALA A O 1
ATOM 2090 N N . ALA A 1 265 ? -15.731 1.940 33.089 1.00 86.06 265 ALA A N 1
ATOM 2091 C CA . ALA A 1 265 ? -15.472 2.056 31.659 1.00 86.06 265 ALA A CA 1
ATOM 2092 C C . ALA A 1 265 ? -16.542 1.333 30.825 1.00 86.06 265 ALA A C 1
ATOM 2094 O O . ALA A 1 265 ? -16.913 0.196 31.116 1.00 86.06 265 ALA A O 1
ATOM 2095 N N . ILE A 1 266 ? -16.975 1.977 29.743 1.00 90.75 266 ILE A N 1
ATOM 2096 C CA . ILE A 1 266 ? -17.859 1.421 28.719 1.00 90.75 266 ILE A CA 1
ATOM 2097 C C . ILE A 1 266 ? -17.081 1.398 27.407 1.00 90.75 266 ILE A C 1
ATOM 2099 O O . ILE A 1 266 ? -16.930 2.418 26.735 1.00 90.75 266 ILE A O 1
ATOM 2103 N N . ARG A 1 267 ? -16.584 0.215 27.040 1.00 88.50 267 ARG A N 1
ATOM 2104 C CA . ARG A 1 267 ? -15.914 -0.035 25.759 1.00 88.50 267 ARG A CA 1
ATOM 2105 C C . ARG A 1 267 ? -16.767 -0.995 24.956 1.00 88.50 267 ARG A C 1
ATOM 2107 O O . ARG A 1 267 ? -16.785 -2.193 25.225 1.00 88.50 267 ARG A O 1
ATOM 2114 N N . THR A 1 268 ? -17.531 -0.458 24.019 1.00 92.62 268 THR A N 1
ATOM 2115 C CA . THR A 1 268 ? -18.490 -1.251 23.250 1.00 92.62 268 THR A CA 1
ATOM 2116 C C . THR A 1 268 ? -18.686 -0.668 21.860 1.00 92.62 268 THR A C 1
ATOM 2118 O O . THR A 1 268 ? -18.130 0.375 21.514 1.00 92.62 268 THR A O 1
ATOM 2121 N N . PHE A 1 269 ? -19.468 -1.354 21.040 1.00 96.06 269 PHE A N 1
ATOM 2122 C CA . PHE A 1 269 ? -19.842 -0.885 19.718 1.00 96.06 269 PHE A CA 1
ATOM 2123 C C . PHE A 1 269 ? -21.318 -1.152 19.445 1.00 96.06 269 PHE A C 1
ATOM 2125 O O . PHE A 1 269 ? -21.916 -2.078 19.988 1.00 96.06 269 PHE A O 1
ATOM 2132 N N . LEU A 1 270 ? -21.873 -0.371 18.528 1.00 97.94 270 LEU A N 1
ATOM 2133 C CA . LEU A 1 270 ? -23.132 -0.639 17.859 1.00 97.94 270 LEU A CA 1
ATOM 2134 C C . LEU A 1 270 ? -22.844 -0.954 16.390 1.00 97.94 270 LEU A C 1
ATOM 2136 O O . LEU A 1 270 ? -22.307 -0.125 15.656 1.00 97.94 270 LEU A O 1
ATOM 2140 N N . HIS A 1 271 ? -23.234 -2.141 15.940 1.00 98.44 271 HIS A N 1
ATOM 2141 C CA . HIS A 1 271 ? -23.187 -2.510 14.528 1.00 98.44 271 HIS A CA 1
ATOM 2142 C C . HIS A 1 271 ? -24.609 -2.591 13.987 1.00 98.44 271 HIS A C 1
ATOM 2144 O O . HIS A 1 271 ? -25.378 -3.440 14.427 1.00 98.44 271 HIS A O 1
ATOM 2150 N N . HIS A 1 272 ? -24.979 -1.680 13.092 1.00 97.88 272 HIS A N 1
ATOM 2151 C CA . HIS A 1 272 ? -26.370 -1.483 12.694 1.00 97.88 272 HIS A CA 1
ATOM 2152 C C . HIS A 1 272 ? -26.526 -1.222 11.200 1.00 97.88 272 HIS A C 1
ATOM 2154 O O . HIS A 1 272 ? -25.554 -0.953 10.491 1.00 97.88 272 HIS A O 1
ATOM 2160 N N . THR A 1 273 ? -27.766 -1.308 10.739 1.00 98.38 273 THR A N 1
ATOM 2161 C CA . THR A 1 273 ? -28.177 -0.993 9.373 1.00 98.38 273 THR A CA 1
ATOM 2162 C C . THR A 1 273 ? -29.138 0.185 9.391 1.00 98.38 273 THR A C 1
ATOM 2164 O O . THR A 1 273 ? -30.045 0.237 10.221 1.00 98.38 273 THR A O 1
ATOM 2167 N N . VAL A 1 274 ? -28.964 1.108 8.444 1.00 97.75 274 VAL A N 1
ATOM 2168 C CA . VAL A 1 274 ? -29.852 2.259 8.267 1.00 97.75 274 VAL A CA 1
ATOM 2169 C C . VAL A 1 274 ? -30.563 2.117 6.932 1.00 97.75 274 VAL A C 1
ATOM 2171 O O . VAL A 1 274 ? -29.994 2.426 5.887 1.00 97.75 274 VAL A O 1
ATOM 2174 N N . HIS A 1 275 ? -31.817 1.666 6.953 1.00 97.38 275 HIS A N 1
ATOM 2175 C CA . HIS A 1 275 ? -32.647 1.643 5.742 1.00 97.38 275 HIS A CA 1
ATOM 2176 C C . HIS A 1 275 ? -33.365 2.970 5.535 1.00 97.38 275 HIS A C 1
ATOM 2178 O O . HIS A 1 275 ? -33.501 3.439 4.406 1.00 97.38 275 HIS A O 1
ATOM 2184 N N . ARG A 1 276 ? -33.842 3.570 6.629 1.00 96.94 276 ARG A N 1
ATOM 2185 C CA . ARG A 1 276 ? -34.558 4.846 6.651 1.00 96.94 276 ARG A CA 1
ATOM 2186 C C . ARG A 1 276 ? -34.081 5.703 7.817 1.00 96.94 276 ARG A C 1
ATOM 2188 O O . ARG A 1 276 ? -33.666 5.188 8.852 1.00 96.94 276 ARG A O 1
ATOM 2195 N N . LEU A 1 277 ? -34.163 7.015 7.627 1.00 96.62 277 LEU A N 1
ATOM 2196 C CA . LEU A 1 277 ? -33.960 7.999 8.683 1.00 96.62 277 LEU A CA 1
ATOM 2197 C C . LEU A 1 277 ? -35.326 8.390 9.255 1.00 96.62 277 LEU A C 1
ATOM 2199 O O . LEU A 1 277 ? -36.318 8.454 8.524 1.00 96.62 277 LEU A O 1
ATOM 2203 N N . GLY A 1 278 ? -35.379 8.657 10.557 1.00 94.56 278 GLY A N 1
ATOM 2204 C CA . GLY A 1 278 ? -36.558 9.200 11.219 1.00 94.56 278 GLY A CA 1
ATOM 2205 C C . GLY A 1 278 ? -36.872 10.635 10.783 1.00 94.56 278 GLY A C 1
ATOM 2206 O O . GLY A 1 278 ? -36.055 11.319 10.170 1.00 94.56 278 GLY A O 1
ATOM 2207 N N . ARG A 1 279 ? -38.079 11.108 11.119 1.00 93.88 279 ARG A N 1
ATOM 2208 C CA . ARG A 1 279 ? -38.535 12.478 10.798 1.00 93.88 279 ARG A CA 1
ATOM 2209 C C . ARG A 1 279 ? -38.130 13.518 11.844 1.00 93.88 279 ARG A C 1
ATOM 2211 O O . ARG A 1 279 ? -38.034 14.695 11.523 1.00 93.88 279 ARG A O 1
ATOM 2218 N N . GLN A 1 280 ? -37.943 13.087 13.088 1.00 93.69 280 GLN A N 1
ATOM 2219 C CA . GLN A 1 280 ? -37.543 13.950 14.197 1.00 93.69 280 GLN A CA 1
ATOM 2220 C C . GLN A 1 280 ? -36.028 14.159 14.189 1.00 93.69 280 GLN A C 1
ATOM 2222 O O . GLN A 1 280 ? -35.277 13.233 13.867 1.00 93.69 280 GLN A O 1
ATOM 2227 N N . SER A 1 281 ? -35.576 15.356 14.559 1.00 93.62 281 SER A N 1
ATOM 2228 C CA . SER A 1 281 ? -34.157 15.596 14.831 1.00 93.62 281 SER A CA 1
ATOM 2229 C C . SER A 1 281 ? -33.763 14.926 16.147 1.00 93.62 281 SER A C 1
ATOM 2231 O O . SER A 1 281 ? -34.605 14.714 17.018 1.00 93.62 281 SER A O 1
ATOM 2233 N N . GLY A 1 282 ? -32.490 14.573 16.308 1.00 92.69 282 GLY A N 1
ATOM 2234 C CA . GLY A 1 282 ? -32.024 13.893 17.514 1.00 92.69 282 GLY A CA 1
ATOM 2235 C C . GLY A 1 282 ? -32.139 14.751 18.772 1.00 92.69 282 GLY A C 1
ATOM 2236 O O . GLY A 1 282 ? -32.431 14.223 19.840 1.00 92.69 282 GLY A O 1
ATOM 2237 N N . GLU A 1 283 ? -32.026 16.075 18.643 1.00 92.50 283 GLU A N 1
ATOM 2238 C CA . GLU A 1 283 ? -32.247 17.018 19.743 1.00 92.50 283 GLU A CA 1
ATOM 2239 C C . GLU A 1 283 ? -33.662 16.870 20.345 1.00 92.50 283 GLU A C 1
ATOM 2241 O O . GLU A 1 283 ? -33.826 16.896 21.564 1.00 92.50 283 GLU A O 1
ATOM 2246 N N . GLN A 1 284 ? -34.678 16.598 19.514 1.00 93.12 284 GLN A N 1
ATOM 2247 C CA . GLN A 1 284 ? -36.066 16.404 19.964 1.00 93.12 284 GLN A CA 1
ATOM 2248 C C . GLN A 1 284 ? -36.258 15.149 20.835 1.00 93.12 284 GLN A C 1
ATOM 2250 O O . GLN A 1 284 ? -37.270 15.038 21.526 1.00 93.12 284 GLN A O 1
ATOM 2255 N N . TRP A 1 285 ? -35.306 14.211 20.831 1.00 92.00 285 TRP A N 1
ATOM 2256 C CA . TRP A 1 285 ? -35.362 12.993 21.645 1.00 92.00 285 TRP A CA 1
ATOM 2257 C C . TRP A 1 285 ? -34.791 13.159 23.058 1.00 92.00 285 TRP A C 1
ATOM 2259 O O . TRP A 1 285 ? -35.036 12.298 23.910 1.00 92.00 285 TRP A O 1
ATOM 2269 N N . LEU A 1 286 ? -34.017 14.215 23.319 1.00 88.69 286 LEU A N 1
ATOM 2270 C CA . LEU A 1 286 ? -33.290 14.378 24.584 1.00 88.69 286 LEU A CA 1
ATOM 2271 C C . LEU A 1 286 ? -34.149 14.968 25.707 1.00 88.69 286 LEU A C 1
ATOM 2273 O O . LEU A 1 286 ? -33.928 14.631 26.869 1.00 88.69 286 LEU A O 1
ATOM 2277 N N . GLY A 1 287 ? -35.131 15.809 25.362 1.00 77.19 287 GLY A N 1
ATOM 2278 C CA . GLY A 1 287 ? -35.793 16.699 26.322 1.00 77.19 287 GLY A CA 1
ATOM 2279 C C . GLY A 1 287 ? -34.872 17.846 26.773 1.00 77.19 287 GLY A C 1
ATOM 2280 O O . GLY A 1 287 ? -33.651 17.737 26.702 1.00 77.19 287 GLY A O 1
ATOM 2281 N N . GLU A 1 288 ? -35.448 18.966 27.212 1.00 73.50 288 GLU A N 1
ATOM 2282 C CA . GLU A 1 288 ? -34.691 20.134 27.696 1.00 73.50 288 GLU A CA 1
ATOM 2283 C C . GLU A 1 288 ? -34.498 20.083 29.226 1.00 73.50 288 GLU A C 1
ATOM 2285 O O . GLU A 1 288 ? -35.476 19.789 29.923 1.00 73.50 288 GLU A O 1
ATOM 2290 N N . PRO A 1 289 ? -33.309 20.427 29.778 1.00 66.12 289 PRO A N 1
ATOM 2291 C CA . PRO A 1 289 ? -32.070 20.828 29.095 1.00 66.12 289 PRO A CA 1
ATOM 2292 C C . PRO A 1 289 ? -31.122 19.647 28.793 1.00 66.12 289 PRO A C 1
ATOM 2294 O O . PRO A 1 289 ? -30.937 18.756 29.625 1.00 66.12 289 PRO A O 1
ATOM 2297 N N . ALA A 1 290 ? -30.458 19.678 27.633 1.00 78.31 290 ALA A N 1
ATOM 2298 C CA . ALA A 1 290 ? -29.410 18.722 27.257 1.00 78.31 290 ALA A CA 1
ATOM 2299 C C . ALA A 1 290 ? -28.000 19.302 27.478 1.00 78.31 290 ALA A C 1
ATOM 2301 O O . ALA A 1 290 ? -27.730 20.455 27.138 1.00 78.31 290 ALA A O 1
ATOM 2302 N N . LEU A 1 291 ? -27.081 18.495 28.016 1.00 80.88 291 LEU A N 1
ATOM 2303 C CA . LEU A 1 291 ? -25.659 18.842 28.099 1.00 80.88 291 LEU A CA 1
ATOM 2304 C C . LEU A 1 291 ? -25.001 18.608 26.739 1.00 80.88 291 LEU A C 1
ATOM 2306 O O . LEU A 1 291 ? -25.251 17.588 26.099 1.00 80.88 291 LEU A O 1
ATOM 2310 N N . ALA A 1 292 ? -24.145 19.531 26.305 1.00 76.38 292 ALA A N 1
ATOM 2311 C CA . ALA A 1 292 ? -23.464 19.451 25.020 1.00 76.38 292 ALA A CA 1
ATOM 2312 C C . ALA A 1 292 ? -22.004 19.871 25.152 1.00 76.38 292 ALA A C 1
ATOM 2314 O O . ALA A 1 292 ? -21.697 20.853 25.829 1.00 76.38 292 ALA A O 1
ATOM 2315 N N . ALA A 1 293 ? -21.132 19.194 24.416 1.00 66.88 293 ALA A N 1
ATOM 2316 C CA . ALA A 1 293 ? -19.849 19.746 24.022 1.00 66.88 293 ALA A CA 1
ATOM 2317 C C . ALA A 1 293 ? -19.796 19.755 22.492 1.00 66.88 293 ALA A C 1
ATOM 2319 O O . ALA A 1 293 ? -20.168 18.792 21.815 1.00 66.88 293 ALA A O 1
ATOM 2320 N N . THR A 1 294 ? -19.396 20.890 21.932 1.00 55.47 294 THR A N 1
ATOM 2321 C CA . THR A 1 294 ? -19.121 21.015 20.504 1.00 55.47 294 THR A CA 1
ATOM 2322 C C . THR A 1 294 ? -17.682 20.595 20.245 1.00 55.47 294 THR A C 1
ATOM 2324 O O . THR A 1 294 ? -16.792 20.893 21.040 1.00 55.47 294 THR A O 1
ATOM 2327 N N . ALA A 1 295 ? -17.435 19.919 19.121 1.00 53.88 295 ALA A N 1
ATOM 2328 C CA . ALA A 1 295 ? -16.075 19.712 18.640 1.00 53.88 295 ALA A CA 1
ATOM 2329 C C . ALA A 1 295 ? -15.492 21.070 18.208 1.00 53.88 295 ALA A C 1
ATOM 2331 O O . ALA A 1 295 ? -15.627 21.471 17.053 1.00 53.88 295 ALA A O 1
ATOM 2332 N N . SER A 1 296 ? -14.888 21.824 19.126 1.00 44.41 296 SER A N 1
ATOM 2333 C CA . SER A 1 296 ? -14.070 22.983 18.772 1.00 44.41 296 SER A CA 1
ATOM 2334 C C . SER A 1 296 ? -12.613 22.542 18.627 1.00 44.41 296 SER A C 1
ATOM 2336 O O . SER A 1 296 ? -12.015 21.999 19.548 1.00 44.41 296 SER A O 1
ATOM 2338 N N . GLY A 1 297 ? -12.034 22.766 17.444 1.00 56.38 297 GLY A N 1
ATOM 2339 C CA . GLY A 1 297 ? -10.584 22.677 17.244 1.00 56.38 297 GLY A CA 1
ATOM 2340 C C . GLY A 1 297 ? -9.991 21.295 16.948 1.00 56.38 297 GLY A C 1
ATOM 2341 O O . GLY A 1 297 ? -8.770 21.174 17.001 1.00 56.38 297 GLY A O 1
ATOM 2342 N N . LEU A 1 298 ? -10.787 20.271 16.602 1.00 58.31 298 LEU A N 1
ATOM 2343 C CA . LEU A 1 298 ? -10.211 19.016 16.098 1.00 58.31 298 LEU A CA 1
ATOM 2344 C C . LEU A 1 298 ? -9.460 19.284 14.779 1.00 58.31 298 LEU A C 1
ATOM 2346 O O . LEU A 1 298 ? -10.029 19.924 13.886 1.00 58.31 298 LEU A O 1
ATOM 2350 N N . PRO A 1 299 ? -8.209 18.810 14.626 1.00 65.94 299 PRO A N 1
ATOM 2351 C CA . PRO A 1 299 ? -7.496 18.947 13.368 1.00 65.94 299 PRO A CA 1
ATOM 2352 C C . PRO A 1 299 ? -8.279 18.255 12.249 1.00 65.94 299 PRO A C 1
ATOM 2354 O O . PRO A 1 299 ? -8.804 17.156 12.432 1.00 65.94 299 PRO A O 1
ATOM 2357 N N . ALA A 1 300 ? -8.337 18.889 11.082 1.00 70.62 300 ALA A N 1
ATOM 2358 C CA . ALA A 1 300 ? -8.911 18.320 9.872 1.00 70.62 300 ALA A CA 1
ATOM 2359 C C . ALA A 1 300 ? -7.925 18.494 8.715 1.00 70.62 300 ALA A C 1
ATOM 2361 O O . ALA A 1 300 ? -7.307 19.550 8.572 1.00 70.62 300 ALA A O 1
ATOM 2362 N N . LEU A 1 301 ? -7.797 17.457 7.892 1.00 79.12 301 LEU A N 1
ATOM 2363 C CA . LEU A 1 301 ? -7.034 17.485 6.646 1.00 79.12 301 LEU A CA 1
ATOM 2364 C C . LEU A 1 301 ? -7.984 17.781 5.486 1.00 79.12 301 LEU A C 1
ATOM 2366 O O . LEU A 1 301 ? -9.109 17.276 5.472 1.00 79.12 301 LEU A O 1
ATOM 2370 N N . ARG A 1 302 ? -7.545 18.580 4.506 1.00 82.12 302 ARG A N 1
ATOM 2371 C CA . ARG A 1 302 ? -8.317 18.800 3.271 1.00 82.12 302 ARG A CA 1
ATOM 2372 C C . ARG A 1 302 ? -8.324 17.532 2.431 1.00 82.12 302 ARG A C 1
ATOM 2374 O O . ARG A 1 302 ? -9.378 17.117 1.955 1.00 82.12 302 ARG A O 1
ATOM 2381 N N . GLN A 1 303 ? -7.155 16.916 2.286 1.00 82.81 303 GLN A N 1
ATOM 2382 C CA . GLN A 1 303 ? -6.980 15.630 1.638 1.00 82.81 303 GLN A CA 1
ATOM 2383 C C . GLN A 1 303 ? -5.985 14.786 2.437 1.00 82.81 303 GLN A C 1
ATOM 2385 O O . GLN A 1 303 ? -4.827 15.148 2.623 1.00 82.81 303 GLN A O 1
ATOM 2390 N N . GLU A 1 304 ? -6.443 13.637 2.922 1.00 87.19 304 GLU A N 1
ATOM 2391 C CA . GLU A 1 304 ? -5.611 12.722 3.702 1.00 87.19 304 GLU A CA 1
ATOM 2392 C C . GLU A 1 304 ? -4.722 11.865 2.785 1.00 87.19 304 GLU A C 1
ATOM 2394 O O . GLU A 1 304 ? -5.202 11.278 1.811 1.00 87.19 304 GLU A O 1
ATOM 2399 N N . ALA A 1 305 ? -3.438 11.744 3.128 1.00 90.69 305 ALA A N 1
ATOM 2400 C CA . ALA A 1 305 ? -2.514 10.761 2.567 1.00 90.69 305 ALA A CA 1
ATOM 2401 C C . ALA A 1 305 ? -1.764 10.018 3.684 1.00 90.69 305 ALA A C 1
ATOM 2403 O O . ALA A 1 305 ? -1.469 10.585 4.734 1.00 90.69 305 ALA A O 1
ATOM 2404 N N . PHE A 1 306 ? -1.426 8.744 3.464 1.00 94.19 306 PHE A N 1
ATOM 2405 C CA . PHE A 1 306 ? -0.675 7.940 4.436 1.00 94.19 306 PHE A CA 1
ATOM 2406 C C . PHE A 1 306 ? 0.783 8.397 4.582 1.00 94.19 306 PHE A C 1
ATOM 2408 O O . PHE A 1 306 ? 1.419 8.809 3.612 1.00 94.19 306 PHE A O 1
ATOM 2415 N N . GLY A 1 307 ? 1.331 8.241 5.786 1.00 95.06 307 GLY A N 1
ATOM 2416 C CA . GLY A 1 307 ? 2.695 8.614 6.154 1.00 95.06 307 GLY A CA 1
ATOM 2417 C C . GLY A 1 307 ? 2.793 9.997 6.800 1.00 95.06 307 GLY A C 1
ATOM 2418 O O . GLY A 1 307 ? 1.791 10.631 7.114 1.00 95.06 307 GLY A O 1
ATOM 2419 N N . LEU A 1 308 ? 4.026 10.453 6.989 1.00 97.25 308 LEU A N 1
ATOM 2420 C CA . LEU A 1 308 ? 4.417 11.723 7.592 1.00 97.25 308 LEU A CA 1
ATOM 2421 C C . LEU A 1 308 ? 5.254 12.532 6.596 1.00 97.25 308 LEU A C 1
ATOM 2423 O O . LEU A 1 308 ? 5.999 11.965 5.793 1.00 97.25 308 LEU A O 1
ATOM 2427 N N . THR A 1 309 ? 5.208 13.853 6.700 1.00 97.81 309 THR A N 1
ATOM 2428 C CA . THR A 1 309 ? 6.175 14.737 6.047 1.00 97.81 309 THR A CA 1
ATOM 2429 C C . THR A 1 309 ? 7.496 14.654 6.804 1.00 97.81 309 THR A C 1
ATOM 2431 O O . THR A 1 309 ? 7.544 15.005 7.977 1.00 97.81 309 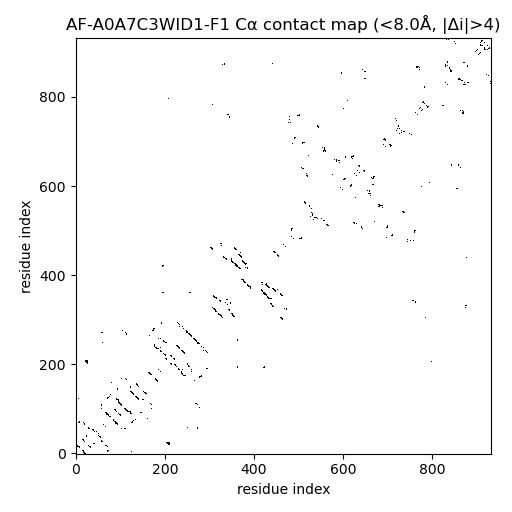THR A O 1
ATOM 2434 N N . LEU A 1 310 ? 8.564 14.186 6.159 1.00 98.00 310 LEU A N 1
ATOM 2435 C CA . LEU A 1 310 ? 9.921 14.159 6.703 1.00 98.00 310 LEU A CA 1
ATOM 2436 C C . LEU A 1 310 ? 10.756 15.258 6.051 1.00 98.00 310 LEU A C 1
ATOM 2438 O O . LEU A 1 310 ? 11.032 15.195 4.852 1.00 98.00 310 LEU A O 1
ATOM 2442 N N . THR A 1 311 ? 11.211 16.213 6.854 1.00 98.12 311 THR A N 1
ATOM 2443 C CA . THR A 1 311 ? 12.197 17.220 6.461 1.00 98.12 311 THR A CA 1
ATOM 2444 C C . THR A 1 311 ? 13.567 16.848 7.019 1.00 98.12 311 THR A C 1
ATOM 2446 O O . THR A 1 311 ? 13.709 16.597 8.211 1.00 98.12 311 THR A O 1
ATOM 2449 N N . LEU A 1 312 ? 14.579 16.825 6.156 1.00 97.88 312 LEU A N 1
ATOM 2450 C CA . LEU A 1 312 ? 15.980 16.604 6.501 1.00 97.88 312 LEU A CA 1
ATOM 2451 C C . LEU A 1 312 ? 16.749 17.911 6.295 1.00 97.88 312 LEU A C 1
ATOM 2453 O O . LEU A 1 312 ? 16.690 18.483 5.206 1.00 97.88 312 LEU A O 1
ATOM 2457 N N . LEU A 1 313 ? 17.467 18.373 7.317 1.00 97.69 313 LEU A N 1
ATOM 2458 C CA . LEU A 1 313 ? 18.265 19.603 7.300 1.00 97.69 313 LEU A CA 1
ATOM 2459 C C . LEU A 1 313 ? 19.718 19.294 7.676 1.00 97.69 313 LEU A C 1
ATOM 2461 O O . LEU A 1 313 ? 19.970 18.738 8.741 1.00 97.69 313 LEU A O 1
ATOM 2465 N N . GLY A 1 314 ? 20.677 19.670 6.830 1.00 96.12 314 GLY A N 1
ATOM 2466 C CA . GLY A 1 314 ? 22.100 19.517 7.140 1.00 96.12 314 GLY A CA 1
ATOM 2467 C C . GLY A 1 314 ? 22.572 20.543 8.174 1.00 96.12 314 GLY A C 1
ATOM 2468 O O . GLY A 1 314 ? 22.240 21.727 8.064 1.00 96.12 314 GLY A O 1
ATOM 2469 N N . ARG A 1 315 ? 23.346 20.104 9.177 1.00 89.50 315 ARG A N 1
ATOM 2470 C CA . ARG A 1 315 ? 23.818 20.988 10.261 1.00 89.50 315 ARG A CA 1
ATOM 2471 C C . ARG A 1 315 ? 25.146 21.666 9.942 1.00 89.50 315 ARG A C 1
ATOM 2473 O O . ARG A 1 315 ? 25.248 22.882 10.087 1.00 89.50 315 ARG A O 1
ATOM 2480 N N . ASP A 1 316 ? 26.112 20.891 9.456 1.00 85.12 316 ASP A N 1
ATOM 2481 C CA . ASP A 1 316 ? 27.507 21.324 9.367 1.00 85.12 316 ASP A CA 1
ATOM 2482 C C . ASP A 1 316 ? 28.117 21.105 7.977 1.00 85.12 316 ASP A C 1
ATOM 2484 O O . ASP A 1 316 ? 27.622 20.339 7.142 1.00 85.12 316 ASP A O 1
ATOM 2488 N N . GLY A 1 317 ? 29.244 21.781 7.744 1.00 84.62 317 GLY A N 1
ATOM 2489 C CA . GLY A 1 317 ? 30.070 21.593 6.557 1.00 84.62 317 GLY A CA 1
ATOM 2490 C C . GLY A 1 317 ? 29.314 21.870 5.248 1.00 84.62 317 GLY A C 1
ATOM 2491 O O . GLY A 1 317 ? 28.470 22.763 5.196 1.00 84.62 317 GLY A O 1
ATOM 2492 N N . PRO A 1 318 ? 29.581 21.105 4.172 1.00 83.06 318 PRO A N 1
ATOM 2493 C CA . PRO A 1 318 ? 28.925 21.292 2.875 1.00 83.06 318 PRO A CA 1
ATOM 2494 C C . PRO A 1 318 ? 27.405 21.058 2.881 1.00 83.06 318 PRO A C 1
ATOM 2496 O O . PRO A 1 318 ? 26.750 21.361 1.885 1.00 83.06 318 PRO A O 1
ATOM 2499 N N . ALA A 1 319 ? 26.849 20.471 3.950 1.00 84.56 319 ALA A N 1
ATOM 2500 C CA . ALA A 1 319 ? 25.413 20.248 4.102 1.00 84.56 319 ALA A CA 1
ATOM 2501 C C . ALA A 1 319 ? 24.689 21.440 4.747 1.00 84.56 319 ALA A C 1
ATOM 2503 O O . ALA A 1 319 ? 23.460 21.482 4.715 1.00 84.56 319 ALA A O 1
ATOM 2504 N N . GLN A 1 320 ? 25.421 22.382 5.350 1.00 89.56 320 GLN A N 1
ATOM 2505 C CA . GLN A 1 320 ? 24.835 23.461 6.136 1.00 89.56 320 GLN A CA 1
ATOM 2506 C C . GLN A 1 320 ? 23.881 24.315 5.290 1.00 89.56 320 GLN A C 1
ATOM 2508 O O . GLN A 1 320 ? 24.247 24.837 4.237 1.00 89.56 320 GLN A O 1
ATOM 2513 N N . GLY A 1 321 ? 22.637 24.447 5.757 1.00 87.38 321 GLY A N 1
ATOM 2514 C CA . GLY A 1 321 ? 21.586 25.203 5.068 1.00 87.38 321 GLY A CA 1
ATOM 2515 C C . GLY A 1 321 ? 20.919 24.466 3.899 1.00 87.38 321 GLY A C 1
ATOM 2516 O O . GLY A 1 321 ? 19.952 24.984 3.343 1.00 87.38 321 GLY A O 1
ATOM 2517 N N . LEU A 1 322 ? 21.376 23.258 3.543 1.00 94.50 322 LEU A N 1
ATOM 2518 C CA . LEU A 1 322 ? 20.687 22.400 2.581 1.00 94.50 322 LEU A CA 1
ATOM 2519 C C . LEU A 1 322 ? 19.567 21.627 3.269 1.00 94.50 322 LEU A C 1
ATOM 2521 O O . LEU A 1 322 ? 19.749 21.063 4.350 1.00 94.50 322 LEU A O 1
ATOM 2525 N N . SER A 1 323 ? 18.424 21.547 2.596 1.00 95.94 323 SER A N 1
ATOM 2526 C CA . SER A 1 323 ? 17.282 20.778 3.063 1.00 95.94 323 SER A CA 1
ATOM 2527 C C . SER A 1 323 ? 16.640 19.949 1.957 1.00 95.94 323 SER A C 1
ATOM 2529 O O . SER A 1 323 ? 16.809 20.172 0.751 1.00 95.94 323 SER A O 1
ATOM 2531 N N . ASP A 1 324 ? 15.895 18.948 2.394 1.00 97.12 324 ASP A N 1
ATOM 2532 C CA . ASP A 1 324 ? 15.063 18.113 1.549 1.00 97.12 324 ASP A CA 1
ATOM 2533 C C . ASP A 1 324 ? 13.821 17.699 2.324 1.00 97.12 324 ASP A C 1
ATOM 2535 O O . ASP A 1 324 ? 13.853 17.558 3.543 1.00 97.12 324 ASP A O 1
ATOM 2539 N N . THR A 1 325 ? 12.705 17.546 1.625 1.00 97.38 325 THR A N 1
ATOM 2540 C CA . THR A 1 325 ? 11.444 17.129 2.232 1.00 97.38 325 THR A CA 1
ATOM 2541 C C . THR A 1 325 ? 10.823 16.038 1.380 1.00 97.38 325 THR A C 1
ATOM 2543 O O . THR A 1 325 ? 10.762 16.152 0.156 1.00 97.38 325 THR A O 1
ATOM 2546 N N . ARG A 1 326 ? 10.402 14.952 2.026 1.00 96.19 326 ARG A N 1
ATOM 2547 C CA . ARG A 1 326 ? 9.787 13.791 1.378 1.00 96.19 326 ARG A CA 1
ATOM 2548 C C . ARG A 1 326 ? 8.774 13.131 2.294 1.00 96.19 326 ARG A C 1
ATOM 2550 O O . ARG A 1 326 ? 8.818 13.306 3.506 1.00 96.19 326 ARG A O 1
ATOM 2557 N N . THR A 1 327 ? 7.912 12.303 1.727 1.00 95.31 327 THR A N 1
ATOM 2558 C CA . THR A 1 327 ? 7.043 11.449 2.533 1.00 95.31 327 THR A CA 1
ATOM 2559 C C . THR A 1 327 ? 7.878 10.353 3.204 1.00 95.31 327 THR A C 1
ATOM 2561 O O . THR A 1 327 ? 8.773 9.753 2.595 1.00 95.31 327 THR A O 1
ATOM 2564 N N . SER A 1 328 ? 7.579 10.087 4.470 1.00 95.38 328 SER A N 1
ATOM 2565 C CA . SER A 1 328 ? 8.115 8.988 5.266 1.00 95.38 328 SER A CA 1
ATOM 2566 C C . SER A 1 328 ? 6.964 8.128 5.758 1.00 95.38 328 SER A C 1
ATOM 2568 O O . SER A 1 328 ? 5.976 8.639 6.272 1.00 95.38 328 SER A O 1
ATOM 2570 N N . ARG A 1 329 ? 7.068 6.809 5.612 1.00 94.31 329 ARG A N 1
ATOM 2571 C CA . ARG A 1 329 ? 5.990 5.893 6.021 1.00 94.31 329 ARG A CA 1
ATOM 2572 C C . ARG A 1 329 ? 5.884 5.765 7.537 1.00 94.31 329 ARG A C 1
ATOM 2574 O O . ARG A 1 329 ? 4.802 5.538 8.062 1.00 94.31 329 ARG A O 1
ATOM 2581 N N . LEU A 1 330 ? 7.024 5.894 8.206 1.00 95.38 330 LEU A N 1
ATOM 2582 C CA . LEU A 1 330 ? 7.211 5.728 9.640 1.00 95.38 330 LEU A CA 1
ATOM 2583 C C . LEU A 1 330 ? 7.971 6.935 10.197 1.00 95.38 330 LEU A C 1
ATOM 2585 O O . LEU A 1 330 ? 8.681 7.622 9.457 1.00 95.38 330 LEU A O 1
ATOM 2589 N N . ALA A 1 331 ? 7.890 7.147 11.508 1.00 96.06 331 ALA A N 1
ATOM 2590 C CA . ALA A 1 331 ? 8.877 7.942 12.236 1.00 96.06 331 ALA A CA 1
ATOM 2591 C C . ALA A 1 331 ? 10.089 7.049 12.565 1.00 96.06 331 ALA A C 1
ATOM 2593 O O . ALA A 1 331 ? 10.312 6.659 13.711 1.00 96.06 331 ALA A O 1
ATOM 2594 N N . ALA A 1 332 ? 10.807 6.638 11.520 1.00 95.06 332 ALA A N 1
ATOM 2595 C CA . ALA A 1 332 ? 11.985 5.788 11.614 1.00 95.06 332 ALA A CA 1
ATOM 2596 C C . ALA A 1 332 ? 12.971 6.116 10.489 1.00 95.06 332 ALA A C 1
ATOM 2598 O O . ALA A 1 332 ? 12.564 6.497 9.390 1.00 95.06 332 ALA A O 1
ATOM 2599 N N . LEU A 1 333 ? 14.267 5.975 10.763 1.00 92.38 333 LEU A N 1
ATOM 2600 C CA . LEU A 1 333 ? 15.322 6.019 9.753 1.00 92.38 333 LEU A CA 1
ATOM 2601 C C . LEU A 1 333 ? 16.574 5.295 10.243 1.00 92.38 333 LEU A C 1
ATOM 2603 O O . LEU A 1 333 ? 16.876 5.267 11.435 1.00 92.38 333 LEU A O 1
ATOM 2607 N N . ALA A 1 334 ? 17.325 4.734 9.303 1.00 92.81 334 ALA A N 1
ATOM 2608 C CA . ALA A 1 334 ? 18.689 4.285 9.522 1.00 92.81 334 ALA A CA 1
ATOM 2609 C C . ALA A 1 334 ? 19.579 4.839 8.407 1.00 92.81 334 ALA A C 1
ATOM 2611 O O . ALA A 1 334 ? 19.267 4.707 7.222 1.00 92.81 334 ALA A O 1
ATOM 2612 N N . VAL A 1 335 ? 20.689 5.464 8.792 1.00 92.38 335 VAL A N 1
ATOM 2613 C CA . VAL A 1 335 ? 21.694 6.020 7.883 1.00 92.38 335 VAL A CA 1
ATOM 2614 C C . VAL A 1 335 ? 23.035 5.423 8.287 1.00 92.38 335 VAL A C 1
ATOM 2616 O O . VAL A 1 335 ? 23.538 5.738 9.367 1.00 92.38 335 VAL A O 1
ATOM 2619 N N . PRO A 1 336 ? 23.617 4.527 7.474 1.00 88.94 336 PRO A N 1
ATOM 2620 C CA . PRO A 1 336 ? 24.948 4.010 7.752 1.00 88.94 336 PRO A CA 1
ATOM 2621 C C . PRO A 1 336 ? 25.978 5.144 7.819 1.00 88.94 336 PRO A C 1
ATOM 2623 O O . PRO A 1 336 ? 25.866 6.138 7.101 1.00 88.94 336 PRO A O 1
ATOM 2626 N N . SER A 1 337 ? 27.002 4.983 8.658 1.00 85.56 337 SER A N 1
ATOM 2627 C CA . SER A 1 337 ? 28.075 5.977 8.782 1.00 85.56 337 SER A CA 1
ATOM 2628 C C . SER A 1 337 ? 28.722 6.276 7.421 1.00 85.56 337 SER A C 1
ATOM 2630 O O . SER A 1 337 ? 28.936 5.371 6.610 1.00 85.56 337 SER A O 1
ATOM 2632 N N . GLY A 1 338 ? 28.989 7.557 7.154 1.00 87.19 338 GLY A N 1
ATOM 2633 C CA . GLY A 1 338 ? 29.545 8.031 5.883 1.00 87.19 338 GLY A CA 1
ATOM 2634 C C . GLY A 1 338 ? 28.566 8.051 4.701 1.00 87.19 338 GLY A C 1
ATOM 2635 O O . GLY A 1 338 ? 28.980 8.393 3.593 1.00 87.19 338 GLY A O 1
ATOM 2636 N N . GLN A 1 339 ? 27.286 7.715 4.898 1.00 89.75 339 GLN A N 1
ATOM 2637 C CA . GLN A 1 339 ? 26.259 7.808 3.856 1.00 89.75 339 GLN A CA 1
ATOM 2638 C C . GLN A 1 339 ? 25.377 9.048 4.013 1.00 89.75 339 GLN A C 1
ATOM 2640 O O . GLN A 1 339 ? 25.271 9.651 5.079 1.00 89.75 339 GLN A O 1
ATOM 2645 N N . SER A 1 340 ? 24.736 9.431 2.912 1.00 92.69 340 SER A N 1
ATOM 2646 C CA . SER A 1 340 ? 23.781 10.532 2.877 1.00 92.69 340 SER A CA 1
ATOM 2647 C C . SER A 1 340 ? 22.401 10.086 3.387 1.00 92.69 340 SER A C 1
ATOM 2649 O O . SER A 1 340 ? 21.904 9.053 2.933 1.00 92.69 340 SER A O 1
ATOM 2651 N N . PRO A 1 341 ? 21.716 10.876 4.239 1.00 94.06 341 PRO A N 1
ATOM 2652 C CA . PRO A 1 341 ? 20.332 10.593 4.647 1.00 94.06 341 PRO A CA 1
ATOM 2653 C C . PRO A 1 341 ? 19.330 10.754 3.490 1.00 94.06 341 PRO A C 1
ATOM 2655 O O . PRO A 1 341 ? 18.250 10.165 3.486 1.00 94.06 341 PRO A O 1
ATOM 2658 N N . THR A 1 342 ? 19.705 11.554 2.494 1.00 95.31 342 THR A N 1
ATOM 2659 C CA . THR A 1 342 ? 18.971 11.825 1.257 1.00 95.31 342 THR A CA 1
ATOM 2660 C C . THR A 1 342 ? 19.972 12.246 0.179 1.00 95.31 342 THR A C 1
ATOM 2662 O O . THR A 1 342 ? 20.984 12.870 0.504 1.00 95.31 342 THR A O 1
ATOM 2665 N N . PRO A 1 343 ? 19.721 11.984 -1.110 1.00 94.81 343 PRO A N 1
ATOM 2666 C CA . PRO A 1 343 ? 20.634 12.347 -2.199 1.00 94.81 343 PRO A CA 1
ATOM 2667 C C . PRO A 1 343 ? 20.921 13.852 -2.330 1.00 94.81 343 PRO A C 1
ATOM 2669 O O . PRO A 1 343 ? 21.892 14.272 -2.975 1.00 94.81 343 PRO A O 1
ATOM 2672 N N . PHE A 1 344 ? 20.079 14.675 -1.710 1.00 95.31 344 PHE A N 1
ATOM 2673 C CA . PHE A 1 344 ? 20.162 16.130 -1.733 1.00 95.31 344 PHE A CA 1
ATOM 2674 C C . PHE A 1 344 ? 21.024 16.723 -0.612 1.00 95.31 344 PHE A C 1
ATOM 2676 O O . PHE A 1 344 ? 21.360 17.903 -0.681 1.00 95.31 344 PHE A O 1
ATOM 2683 N N . LEU A 1 345 ? 21.438 15.915 0.368 1.00 94.44 345 LEU A N 1
ATOM 2684 C CA . LEU A 1 345 ? 22.360 16.304 1.434 1.00 94.44 345 LEU A CA 1
ATOM 2685 C C . LEU A 1 345 ? 23.654 15.474 1.306 1.00 94.44 345 LEU A C 1
ATOM 2687 O O . LEU A 1 345 ? 23.587 14.253 1.135 1.00 94.44 345 LEU A O 1
ATOM 2691 N N . PRO A 1 346 ? 24.854 16.080 1.363 1.00 92.69 346 PRO A N 1
ATOM 2692 C CA . PRO A 1 346 ? 26.085 15.304 1.486 1.00 92.69 346 PRO A CA 1
ATOM 2693 C C . PRO A 1 346 ? 26.133 14.562 2.839 1.00 92.69 346 PRO A C 1
ATOM 2695 O O . PRO A 1 346 ? 25.411 14.948 3.761 1.00 92.69 346 PRO A O 1
ATOM 2698 N N . PRO A 1 347 ? 26.953 13.502 2.973 1.00 92.25 347 PRO A N 1
ATOM 2699 C CA . PRO A 1 347 ? 27.134 12.810 4.248 1.00 92.25 347 PRO A CA 1
ATOM 2700 C C . PRO A 1 347 ? 27.599 13.770 5.351 1.00 92.25 347 PRO A C 1
ATOM 2702 O O . PRO A 1 347 ? 28.453 14.623 5.106 1.00 92.25 347 PRO A O 1
ATOM 2705 N N . GLY A 1 348 ? 27.049 13.619 6.553 1.00 92.31 348 GLY A N 1
ATOM 2706 C CA . GLY A 1 348 ? 27.343 14.477 7.701 1.00 92.31 348 GLY A CA 1
ATOM 2707 C C . GLY A 1 348 ? 26.168 14.553 8.681 1.00 92.31 348 GLY A C 1
ATOM 2708 O O . GLY A 1 348 ? 25.153 13.887 8.459 1.00 92.31 348 GLY A O 1
ATOM 2709 N N . PRO A 1 349 ? 26.292 15.348 9.756 1.00 94.56 349 PRO A N 1
ATOM 2710 C CA . PRO A 1 349 ? 25.239 15.498 10.751 1.00 94.56 349 PRO A CA 1
ATOM 2711 C C . PRO A 1 349 ? 24.023 16.245 10.189 1.00 94.56 349 PRO A C 1
ATOM 2713 O O . PRO A 1 349 ? 24.145 17.215 9.429 1.00 94.56 349 PRO A O 1
ATOM 2716 N N . PHE A 1 350 ? 22.834 15.807 10.591 1.00 96.56 350 PHE A N 1
ATOM 2717 C CA . PHE A 1 350 ? 21.560 16.336 10.117 1.00 96.56 350 PHE A CA 1
ATOM 2718 C C . PHE A 1 350 ? 20.494 16.342 11.218 1.00 96.56 350 PHE A C 1
ATOM 2720 O O . PHE A 1 350 ? 20.600 15.648 12.228 1.00 96.56 350 PHE A O 1
ATOM 2727 N N . VAL A 1 351 ? 19.439 17.117 10.985 1.00 97.50 351 VAL A N 1
ATOM 2728 C CA . VAL A 1 351 ? 18.186 17.073 11.742 1.00 97.50 351 VAL A CA 1
ATOM 2729 C C . VAL A 1 351 ? 17.112 16.452 10.860 1.00 97.50 351 VAL A C 1
ATOM 2731 O O . VAL A 1 351 ? 16.959 16.848 9.704 1.00 97.50 351 VAL A O 1
ATOM 2734 N N . ALA A 1 352 ? 16.379 15.480 11.393 1.00 97.81 352 ALA A N 1
ATOM 2735 C CA . ALA A 1 352 ? 15.186 14.908 10.786 1.00 97.81 352 ALA A CA 1
ATOM 2736 C C . ALA A 1 352 ? 13.947 15.357 11.561 1.00 97.81 352 ALA A C 1
ATOM 2738 O O . ALA A 1 352 ? 13.842 15.106 12.759 1.00 97.81 352 ALA A O 1
ATOM 2739 N N . THR A 1 353 ? 12.994 15.980 10.877 1.00 98.38 353 THR A N 1
ATOM 2740 C CA . THR A 1 353 ? 11.713 16.380 11.459 1.00 98.38 353 THR A CA 1
ATOM 2741 C C . THR A 1 353 ? 10.583 15.659 10.740 1.00 98.38 353 THR A C 1
ATOM 2743 O O . THR A 1 353 ? 10.349 15.913 9.559 1.00 98.38 353 THR A O 1
ATOM 2746 N N . TRP A 1 354 ? 9.873 14.776 11.441 1.00 98.50 354 TRP A N 1
ATOM 2747 C CA . TRP A 1 354 ? 8.625 14.185 10.960 1.00 98.50 354 TRP A CA 1
ATOM 2748 C C . TRP A 1 354 ? 7.436 14.995 11.461 1.00 98.50 354 TRP A C 1
ATOM 2750 O O . TRP A 1 354 ? 7.344 15.267 12.656 1.00 98.50 354 TRP A O 1
ATOM 2760 N N . ARG A 1 355 ? 6.507 15.331 10.564 1.00 97.75 355 ARG A N 1
ATOM 2761 C CA . ARG A 1 355 ? 5.251 16.028 10.863 1.00 97.75 355 ARG A CA 1
ATOM 2762 C C . ARG A 1 355 ? 4.064 15.322 10.233 1.00 97.75 355 ARG A C 1
ATOM 2764 O O . ARG A 1 355 ? 4.126 14.884 9.086 1.00 97.75 355 ARG A O 1
ATOM 2771 N N . GLY A 1 356 ? 2.967 15.254 10.969 1.00 96.38 356 GLY A N 1
ATOM 2772 C CA . GLY A 1 356 ? 1.703 14.716 10.486 1.00 96.38 356 GLY A CA 1
ATOM 2773 C C . GLY A 1 356 ? 0.771 14.436 11.647 1.00 96.38 356 GLY A C 1
ATOM 2774 O O . GLY A 1 356 ? 0.745 15.186 12.624 1.00 96.38 356 GLY A O 1
ATOM 2775 N N . PHE A 1 357 ? 0.008 13.356 11.537 1.00 95.94 357 PHE A N 1
ATOM 2776 C CA . PHE A 1 357 ? -1.002 12.992 12.514 1.00 95.94 357 PHE A CA 1
ATOM 2777 C C . PHE A 1 357 ? -1.009 11.491 12.792 1.00 95.94 357 PHE A C 1
ATOM 2779 O O . PHE A 1 357 ? -0.825 10.679 11.885 1.00 95.94 357 PHE A O 1
ATOM 2786 N N . ILE A 1 358 ? -1.291 11.130 14.045 1.00 95.38 358 ILE A N 1
ATOM 2787 C CA . ILE A 1 358 ? -1.740 9.790 14.427 1.00 95.38 358 ILE A CA 1
ATOM 2788 C C . ILE A 1 358 ? -3.267 9.788 14.361 1.00 95.38 358 ILE A C 1
ATOM 2790 O O . ILE A 1 358 ? -3.932 10.522 15.098 1.00 95.38 358 ILE A O 1
ATOM 2794 N N . ARG A 1 359 ? -3.822 8.956 13.483 1.00 90.50 359 ARG A N 1
ATOM 2795 C CA . ARG A 1 359 ? -5.257 8.761 13.313 1.00 90.50 359 ARG A CA 1
ATOM 2796 C C . ARG A 1 359 ? -5.726 7.532 14.081 1.00 90.50 359 ARG A C 1
ATOM 2798 O O . ARG A 1 359 ? -5.426 6.406 13.689 1.00 90.50 359 ARG A O 1
ATOM 2805 N N . LEU A 1 360 ? -6.518 7.753 15.124 1.00 87.19 360 LEU A N 1
ATOM 2806 C CA . LEU A 1 360 ? -7.125 6.686 15.914 1.00 87.19 360 LEU A CA 1
ATOM 2807 C C . LEU A 1 360 ? -8.620 6.580 15.652 1.00 87.19 360 LEU A C 1
ATOM 2809 O O . LEU A 1 360 ? -9.301 7.579 15.434 1.00 87.19 360 LEU A O 1
ATOM 2813 N N . ASP A 1 361 ? -9.149 5.365 15.740 1.00 78.50 361 ASP A N 1
ATOM 2814 C CA . ASP A 1 361 ? -10.597 5.173 15.811 1.00 78.50 361 ASP A CA 1
ATOM 2815 C C . ASP A 1 361 ? -11.107 5.600 17.184 1.00 78.50 361 ASP A C 1
ATOM 2817 O O . ASP A 1 361 ? -12.031 6.396 17.295 1.00 78.50 361 ASP A O 1
ATOM 2821 N N . LEU A 1 362 ? -10.447 5.144 18.245 1.00 76.00 362 LEU A N 1
ATOM 2822 C CA . LEU A 1 362 ? -10.787 5.507 19.612 1.00 76.00 362 LEU A CA 1
ATOM 2823 C C . LEU A 1 362 ? -9.584 6.125 20.311 1.00 76.00 362 LEU A C 1
ATOM 2825 O O . LEU A 1 362 ? -8.470 5.604 20.240 1.00 76.00 362 LEU A O 1
ATOM 2829 N N . GLY A 1 363 ? -9.839 7.210 21.039 1.00 78.50 363 GLY A N 1
ATOM 2830 C CA . GLY A 1 363 ? -8.850 7.802 21.926 1.00 78.50 363 GLY A CA 1
ATOM 2831 C C . GLY A 1 363 ? -8.478 6.877 23.088 1.00 78.50 363 GLY A C 1
ATOM 2832 O O . GLY A 1 363 ? -9.254 6.009 23.501 1.00 78.50 363 GLY A O 1
ATOM 2833 N N . GLY A 1 364 ? -7.296 7.093 23.650 1.00 81.12 364 GLY A N 1
ATOM 2834 C CA . GLY A 1 364 ? -6.739 6.313 24.748 1.00 81.12 364 GLY A CA 1
ATOM 2835 C C . GLY A 1 364 ? -5.456 6.936 25.284 1.00 81.12 364 GLY A C 1
ATOM 2836 O O . GLY A 1 364 ? -4.916 7.872 24.702 1.00 81.12 364 GLY A O 1
ATOM 2837 N N . THR A 1 365 ? -4.972 6.427 26.414 1.00 86.25 365 THR A N 1
ATOM 2838 C CA . THR A 1 365 ? -3.669 6.829 26.953 1.00 86.25 365 THR A CA 1
ATOM 2839 C C . THR A 1 365 ? -2.583 5.972 26.318 1.00 86.25 365 THR A C 1
ATOM 2841 O O . THR A 1 365 ? -2.603 4.750 26.469 1.00 86.25 365 THR A O 1
ATOM 2844 N N . TYR A 1 366 ? -1.638 6.620 25.642 1.00 91.25 366 TYR A N 1
ATOM 2845 C CA . TYR A 1 366 ? -0.502 5.979 24.985 1.00 91.25 366 TYR A CA 1
ATOM 2846 C C . TYR A 1 366 ? 0.802 6.498 25.564 1.00 91.25 366 TYR A C 1
ATOM 2848 O O . TYR A 1 366 ? 0.887 7.658 25.951 1.00 91.25 366 TYR A O 1
ATOM 2856 N N . ARG A 1 367 ? 1.829 5.655 25.597 1.00 93.31 367 ARG A N 1
ATOM 2857 C CA . ARG A 1 367 ? 3.189 6.034 25.980 1.00 93.31 367 ARG A CA 1
ATOM 2858 C C . ARG A 1 367 ? 4.118 5.898 24.787 1.00 93.31 367 ARG A C 1
ATOM 2860 O O . ARG A 1 367 ? 4.061 4.875 24.117 1.00 93.31 367 ARG A O 1
ATOM 2867 N N . PHE A 1 368 ? 4.977 6.885 24.553 1.00 92.62 368 PHE A N 1
ATOM 2868 C CA . PHE A 1 368 ? 5.953 6.855 23.460 1.00 92.62 368 PHE A CA 1
ATOM 2869 C C . PHE A 1 368 ? 7.340 6.412 23.933 1.00 92.62 368 PHE A C 1
ATOM 2871 O O . PHE A 1 368 ? 7.810 6.836 24.993 1.00 92.62 368 PHE A O 1
ATOM 2878 N N . HIS A 1 369 ? 7.995 5.590 23.110 1.00 90.88 369 HIS A N 1
ATOM 2879 C CA . HIS A 1 369 ? 9.309 4.998 23.372 1.00 90.88 369 HIS A CA 1
ATOM 2880 C C . HIS A 1 369 ? 10.216 5.201 22.145 1.00 90.88 369 HIS A C 1
ATOM 2882 O O . HIS A 1 369 ? 10.189 4.397 21.212 1.00 90.88 369 HIS A O 1
ATOM 2888 N N . PRO A 1 370 ? 10.970 6.306 22.061 1.00 90.81 370 PRO A N 1
ATOM 2889 C CA . PRO A 1 370 ? 11.980 6.457 21.022 1.00 90.81 370 PRO A CA 1
ATOM 2890 C C . PRO A 1 370 ? 13.171 5.530 21.302 1.00 90.81 370 PRO A C 1
ATOM 2892 O O . PRO A 1 370 ? 13.629 5.426 22.436 1.00 90.81 370 PRO A O 1
ATOM 2895 N N . VAL A 1 371 ? 13.686 4.879 20.261 1.00 88.25 371 VAL A N 1
ATOM 2896 C CA . VAL A 1 371 ? 14.845 3.974 20.321 1.00 88.25 371 VAL A CA 1
ATOM 2897 C C . VAL A 1 371 ? 15.826 4.369 19.219 1.00 88.25 371 VAL A C 1
ATOM 2899 O O . VAL A 1 371 ? 15.405 4.631 18.089 1.00 88.25 371 VAL A O 1
ATOM 2902 N N . GLY A 1 372 ? 17.126 4.424 19.517 1.00 87.75 372 GLY A N 1
ATOM 2903 C CA . GLY A 1 372 ? 18.124 4.828 18.529 1.00 87.75 372 GLY A CA 1
ATOM 2904 C C . GLY A 1 372 ? 19.420 5.391 19.107 1.00 87.75 372 GLY A C 1
ATOM 2905 O O . GLY A 1 372 ? 19.739 5.177 20.268 1.00 87.75 372 GLY A O 1
ATOM 2906 N N . ARG A 1 373 ? 20.145 6.157 18.289 1.00 87.38 373 ARG A N 1
ATOM 2907 C CA . ARG A 1 373 ? 21.330 6.941 18.678 1.00 87.38 373 ARG A CA 1
ATOM 2908 C C . ARG A 1 373 ? 21.140 8.385 18.275 1.00 87.38 373 ARG A C 1
ATOM 2910 O O . ARG A 1 373 ? 20.731 8.605 17.152 1.00 87.38 373 ARG A O 1
ATOM 2917 N N . GLY A 1 374 ? 21.509 9.350 19.104 1.00 89.44 374 GLY A N 1
ATOM 2918 C CA . GLY A 1 374 ? 21.321 10.774 18.799 1.00 89.44 374 GLY A CA 1
ATOM 2919 C C . GLY A 1 374 ? 20.374 11.410 19.802 1.00 89.44 374 GLY A C 1
ATOM 2920 O O . GLY A 1 374 ? 20.279 10.928 20.925 1.00 89.44 374 GLY A O 1
ATOM 2921 N N . ARG A 1 375 ? 19.671 12.477 19.426 1.00 92.88 375 ARG A N 1
ATOM 2922 C CA . ARG A 1 375 ? 18.806 13.212 20.358 1.00 92.88 375 ARG A CA 1
ATOM 2923 C C . ARG A 1 375 ? 17.416 13.413 19.779 1.00 92.88 375 ARG A C 1
ATOM 2925 O O . ARG A 1 375 ? 17.291 13.670 18.590 1.00 92.88 375 ARG A O 1
ATOM 2932 N N . VAL A 1 376 ? 16.369 13.296 20.594 1.00 95.00 376 VAL A N 1
ATOM 2933 C CA . VAL A 1 376 ? 14.977 13.390 20.124 1.00 95.00 376 VAL A CA 1
ATOM 2934 C C . VAL A 1 376 ? 14.127 14.338 20.961 1.00 95.00 376 VAL A C 1
ATOM 2936 O O . VAL A 1 376 ? 14.183 14.344 22.188 1.00 95.00 376 VAL A O 1
ATOM 2939 N N . THR A 1 377 ? 13.286 15.104 20.277 1.00 95.44 377 THR A N 1
ATOM 2940 C CA . THR A 1 377 ? 12.175 15.870 20.841 1.00 95.44 377 THR A CA 1
ATOM 2941 C C . THR A 1 377 ? 10.874 15.383 20.213 1.00 95.44 377 THR A C 1
ATOM 2943 O O . THR A 1 377 ? 10.795 15.221 18.994 1.00 95.44 377 THR A O 1
ATOM 2946 N N . LEU A 1 378 ? 9.860 15.143 21.041 1.00 95.50 378 LEU A N 1
ATOM 2947 C CA . LEU A 1 378 ? 8.539 14.690 20.614 1.00 95.50 378 LEU A CA 1
ATOM 2948 C C . LEU A 1 378 ? 7.475 15.653 21.119 1.00 95.50 378 LEU A C 1
ATOM 2950 O O . LEU A 1 378 ? 7.359 15.865 22.326 1.00 95.50 378 LEU A O 1
ATOM 2954 N N . THR A 1 379 ? 6.654 16.139 20.198 1.00 95.12 379 THR A N 1
ATOM 2955 C CA . THR A 1 379 ? 5.473 16.947 20.480 1.00 95.12 379 THR A CA 1
ATOM 2956 C C . THR A 1 379 ? 4.241 16.231 19.941 1.00 95.12 379 THR A C 1
ATOM 2958 O O . THR A 1 379 ? 4.221 15.789 18.790 1.00 95.12 379 THR A O 1
ATOM 2961 N N . VAL A 1 380 ? 3.203 16.124 20.765 1.00 93.38 380 VAL A N 1
ATOM 2962 C CA . VAL A 1 380 ? 1.910 15.544 20.390 1.00 93.38 380 VAL A CA 1
ATOM 2963 C C . VAL A 1 380 ? 0.814 16.522 20.775 1.00 93.38 380 VAL A C 1
ATOM 2965 O O . VAL A 1 380 ? 0.817 17.025 21.892 1.00 93.38 380 VAL A O 1
ATOM 2968 N N . ASN A 1 381 ? -0.114 16.820 19.863 1.00 89.50 381 ASN A N 1
ATOM 2969 C CA . ASN A 1 381 ? -1.179 17.806 20.098 1.00 89.50 381 ASN A CA 1
ATOM 2970 C C . ASN A 1 381 ? -0.643 19.168 20.585 1.00 89.50 381 ASN A C 1
ATOM 2972 O O . ASN A 1 381 ? -1.269 19.841 21.394 1.00 89.50 381 ASN A O 1
ATOM 2976 N N . HIS A 1 382 ? 0.520 19.575 20.058 1.00 86.19 382 HIS A N 1
ATOM 2977 C CA . HIS A 1 382 ? 1.264 20.789 20.437 1.00 86.19 382 HIS A CA 1
ATOM 2978 C C . HIS A 1 382 ? 1.836 20.806 21.867 1.00 86.19 382 HIS A C 1
ATOM 2980 O O . HIS A 1 382 ? 2.422 21.810 22.268 1.00 86.19 382 HIS A O 1
ATOM 2986 N N . GLU A 1 383 ? 1.751 19.696 22.602 1.00 89.25 383 GLU A N 1
ATOM 2987 C CA . GLU A 1 383 ? 2.369 19.523 23.915 1.00 89.25 383 GLU A CA 1
ATOM 2988 C C . GLU A 1 383 ? 3.669 18.722 23.798 1.00 89.25 383 GLU A C 1
ATOM 2990 O O . GLU A 1 383 ? 3.720 17.673 23.149 1.00 89.25 383 GLU A O 1
ATOM 2995 N N . THR A 1 384 ? 4.744 19.218 24.412 1.00 90.94 384 THR A N 1
ATOM 2996 C CA . THR A 1 384 ? 6.030 18.513 24.445 1.00 90.94 384 THR A CA 1
ATOM 2997 C C . THR A 1 384 ? 5.923 17.293 25.357 1.00 90.94 384 THR A C 1
ATOM 2999 O O . THR A 1 384 ? 5.786 17.428 26.569 1.00 90.94 384 THR A O 1
ATOM 3002 N N . VAL A 1 385 ? 6.027 16.104 24.769 1.00 90.44 385 VAL A N 1
ATOM 3003 C CA . VAL A 1 385 ? 5.961 14.804 25.456 1.00 90.44 385 VAL A CA 1
ATOM 3004 C C . VAL A 1 385 ? 7.347 14.337 25.877 1.00 90.44 385 VAL A C 1
ATOM 3006 O O . VAL A 1 385 ? 7.519 13.784 26.956 1.00 90.44 385 VAL A O 1
ATOM 3009 N N . ILE A 1 386 ? 8.342 14.542 25.009 1.00 88.06 386 ILE A N 1
ATOM 3010 C CA . ILE A 1 386 ? 9.745 14.207 25.266 1.00 88.06 386 ILE A CA 1
ATOM 3011 C C . ILE A 1 386 ? 10.568 15.440 24.925 1.00 88.06 386 ILE A C 1
ATOM 3013 O O . ILE A 1 386 ? 10.559 15.895 23.780 1.00 88.06 386 ILE A O 1
ATOM 3017 N N . SER A 1 387 ? 11.276 15.976 25.916 1.00 86.44 387 SER A N 1
ATOM 3018 C CA . SER A 1 387 ? 12.117 17.161 25.760 1.00 86.44 387 SER A CA 1
ATOM 3019 C C . SER A 1 387 ? 13.572 16.755 25.546 1.00 86.44 387 SER A C 1
ATOM 3021 O O . SER A 1 387 ? 14.284 16.470 26.505 1.00 86.44 387 SER A O 1
ATOM 3023 N N . ALA A 1 388 ? 13.999 16.731 24.281 1.00 79.38 388 ALA A N 1
ATOM 3024 C CA . ALA A 1 388 ? 15.399 16.660 23.872 1.00 79.38 388 ALA A CA 1
ATOM 3025 C C . ALA A 1 388 ? 16.235 15.599 24.631 1.00 79.38 388 ALA A C 1
ATOM 3027 O O . ALA A 1 388 ? 17.259 15.932 25.236 1.00 79.38 388 ALA A O 1
ATOM 3028 N N . ALA A 1 389 ? 15.788 14.340 24.587 1.00 79.00 389 ALA A N 1
ATOM 3029 C CA . ALA A 1 389 ? 16.408 13.195 25.254 1.00 79.00 389 ALA A CA 1
ATOM 3030 C C . ALA A 1 389 ? 17.508 12.558 24.391 1.00 79.00 389 ALA A C 1
ATOM 3032 O O . ALA A 1 389 ? 17.298 12.343 23.194 1.00 79.00 389 ALA A O 1
ATOM 3033 N N . ASP A 1 390 ? 18.652 12.242 25.000 1.00 83.25 390 ASP A N 1
ATOM 3034 C CA . ASP A 1 390 ? 19.730 11.494 24.349 1.00 83.25 390 ASP A CA 1
ATOM 3035 C C . ASP A 1 390 ? 19.377 10.000 24.278 1.00 83.25 390 ASP A C 1
ATOM 3037 O O . ASP A 1 390 ? 18.882 9.408 25.238 1.00 83.25 390 ASP A O 1
ATOM 3041 N N . LEU A 1 391 ? 19.628 9.392 23.122 1.00 80.81 391 LEU A N 1
ATOM 3042 C CA . LEU A 1 391 ? 19.383 7.987 22.822 1.00 80.81 391 LEU A CA 1
ATOM 3043 C C . LEU A 1 391 ? 20.725 7.245 22.729 1.00 80.81 391 LEU A C 1
ATOM 3045 O O . LEU A 1 391 ? 21.657 7.729 22.079 1.00 80.81 391 LEU A O 1
ATOM 3049 N N . SER A 1 392 ? 20.817 6.065 23.343 1.00 67.12 392 SER A N 1
ATOM 3050 C CA . SER A 1 392 ? 21.968 5.160 23.249 1.00 67.12 392 SER A CA 1
ATOM 3051 C C . SER A 1 392 ? 21.581 3.829 22.593 1.00 67.12 392 SER A C 1
ATOM 3053 O O . SER A 1 392 ? 20.421 3.417 22.643 1.00 67.12 392 SER A O 1
ATOM 3055 N N . ASP A 1 393 ? 22.573 3.141 22.003 1.00 58.31 393 ASP A N 1
ATOM 3056 C CA . ASP A 1 393 ? 22.430 1.848 21.299 1.00 58.31 393 ASP A CA 1
ATOM 3057 C C . ASP A 1 393 ? 21.687 0.764 22.122 1.00 58.31 393 ASP A C 1
ATOM 3059 O O . ASP A 1 393 ? 21.141 -0.175 21.546 1.00 58.31 393 ASP A O 1
ATOM 3063 N N . GLU A 1 394 ? 21.628 0.913 23.453 1.00 44.28 394 GLU A N 1
ATOM 3064 C CA . GLU A 1 394 ? 21.044 -0.024 24.423 1.00 44.28 394 GLU A CA 1
ATOM 3065 C C . GLU A 1 394 ? 19.780 0.502 25.130 1.00 44.28 394 GLU A C 1
ATOM 3067 O O . GLU A 1 394 ? 19.536 0.201 26.298 1.00 44.28 394 GLU A O 1
ATOM 3072 N N . ALA A 1 395 ? 18.892 1.217 24.441 1.00 39.84 395 ALA A N 1
ATOM 3073 C CA . ALA A 1 395 ? 17.483 1.144 24.838 1.00 39.84 395 ALA A CA 1
ATOM 3074 C C . ALA A 1 395 ? 16.921 -0.207 24.365 1.00 39.84 395 ALA A C 1
ATOM 3076 O O . ALA A 1 395 ? 16.069 -0.269 23.475 1.00 39.84 395 ALA A O 1
ATOM 3077 N N . THR A 1 396 ? 17.445 -1.312 24.910 1.00 37.59 396 THR A N 1
ATOM 3078 C CA . THR A 1 396 ? 16.802 -2.607 24.747 1.00 37.59 396 THR A CA 1
ATOM 3079 C C . THR A 1 396 ? 15.377 -2.445 25.262 1.00 37.59 396 THR A C 1
ATOM 3081 O O . THR A 1 396 ? 15.134 -2.082 26.414 1.00 37.59 396 THR A O 1
ATOM 3084 N N . LEU A 1 397 ? 14.402 -2.714 24.397 1.00 38.34 397 LEU A N 1
ATOM 3085 C CA . LEU A 1 397 ? 13.051 -3.062 24.820 1.00 38.34 397 LEU A CA 1
ATOM 3086 C C . LEU A 1 397 ? 13.119 -4.434 25.517 1.00 38.34 397 LEU A C 1
ATOM 3088 O O . LEU A 1 397 ? 12.462 -5.379 25.097 1.00 38.34 397 LEU A O 1
ATOM 3092 N N . GLU A 1 398 ? 13.977 -4.600 26.526 1.00 32.31 398 GLU A N 1
ATOM 3093 C CA . GLU A 1 398 ? 13.951 -5.788 27.358 1.00 32.31 398 GLU A CA 1
ATOM 3094 C C . GLU A 1 398 ? 12.706 -5.690 28.243 1.00 32.31 398 GLU A C 1
ATOM 3096 O O . GLU A 1 398 ? 12.567 -4.734 29.018 1.00 32.31 398 GLU A O 1
ATOM 3101 N N . PRO A 1 399 ? 11.783 -6.664 28.175 1.00 30.05 399 PRO A N 1
ATOM 3102 C CA . PRO A 1 399 ? 10.835 -6.838 29.251 1.00 30.05 399 PRO A CA 1
ATOM 3103 C C . PRO A 1 399 ? 11.665 -7.237 30.470 1.00 30.05 399 PRO A C 1
ATOM 3105 O O . PRO A 1 399 ? 12.090 -8.385 30.582 1.00 30.05 399 PRO A O 1
ATOM 3108 N N . LYS A 1 400 ? 11.934 -6.288 31.376 1.00 27.80 400 LYS A N 1
ATOM 3109 C CA . LYS A 1 400 ? 12.478 -6.625 32.693 1.00 27.80 400 LYS A CA 1
ATOM 3110 C C . LYS A 1 400 ? 11.566 -7.695 33.286 1.00 27.80 400 LYS A C 1
ATOM 3112 O O . LYS A 1 400 ? 10.384 -7.458 33.530 1.00 27.80 400 LYS A O 1
ATOM 3117 N N . ALA A 1 401 ? 12.114 -8.893 33.434 1.00 29.59 401 ALA A N 1
ATOM 3118 C CA . ALA A 1 401 ? 11.411 -10.046 33.948 1.00 29.59 401 ALA A CA 1
ATOM 3119 C C . ALA A 1 401 ? 10.901 -9.753 35.367 1.00 29.59 401 ALA A C 1
ATOM 3121 O O . ALA A 1 401 ? 11.700 -9.634 36.291 1.00 29.59 401 ALA A O 1
ATOM 3122 N N . SER A 1 402 ? 9.585 -9.595 35.526 1.00 28.33 402 SER A N 1
ATOM 3123 C CA . SER A 1 402 ? 8.736 -10.279 36.518 1.00 28.33 402 SER A CA 1
ATOM 3124 C C . SER A 1 402 ? 7.353 -9.597 36.581 1.00 28.33 402 SER A C 1
ATOM 3126 O O . SER A 1 402 ? 7.305 -8.368 36.642 1.00 28.33 402 SER A O 1
ATOM 3128 N N . PRO A 1 403 ? 6.224 -10.334 36.611 1.00 31.61 403 PRO A N 1
ATOM 3129 C CA . PRO A 1 403 ? 4.879 -9.752 36.730 1.00 31.61 403 PRO A CA 1
ATOM 3130 C C . PRO A 1 403 ? 4.606 -9.001 38.049 1.00 31.61 403 PRO A C 1
ATOM 3132 O O . PRO A 1 403 ? 3.622 -8.273 38.123 1.00 31.61 403 PRO A O 1
ATOM 3135 N N . ASP A 1 404 ? 5.466 -9.150 39.066 1.00 28.34 404 ASP A N 1
ATOM 3136 C CA . ASP A 1 404 ? 5.197 -8.691 40.441 1.00 28.34 404 ASP A CA 1
ATOM 3137 C C . ASP A 1 404 ? 6.112 -7.553 40.944 1.00 28.34 404 ASP A C 1
ATOM 3139 O O . ASP A 1 404 ? 6.056 -7.180 42.118 1.00 28.34 404 ASP A O 1
ATOM 3143 N N . ALA A 1 405 ? 6.955 -6.958 40.095 1.00 24.70 405 ALA A N 1
ATOM 3144 C CA . ALA A 1 405 ? 7.791 -5.829 40.508 1.00 24.70 405 ALA A CA 1
ATOM 3145 C C . ALA A 1 405 ? 7.049 -4.497 40.317 1.00 24.70 405 ALA A C 1
ATOM 3147 O O . ALA A 1 405 ? 6.998 -3.937 39.222 1.00 24.70 405 ALA A O 1
ATOM 3148 N N . VAL A 1 406 ? 6.493 -3.977 41.415 1.00 26.95 406 VAL A N 1
ATOM 3149 C CA . VAL A 1 406 ? 6.093 -2.570 41.541 1.00 26.95 406 VAL A CA 1
ATOM 3150 C C . VAL A 1 406 ? 7.251 -1.690 41.071 1.00 26.95 406 VAL A C 1
ATOM 3152 O O . VAL A 1 406 ? 8.363 -1.765 41.591 1.00 26.95 406 VAL A O 1
ATOM 3155 N N . VAL A 1 407 ? 6.962 -0.877 40.059 1.00 28.59 407 VAL A N 1
ATOM 3156 C CA . VAL A 1 407 ? 7.848 0.130 39.479 1.00 28.59 407 VAL A CA 1
ATOM 3157 C C . VAL A 1 407 ? 8.382 1.035 40.593 1.00 28.59 407 VAL A C 1
ATOM 3159 O O . VAL A 1 407 ? 7.629 1.810 41.177 1.00 28.59 407 VAL A O 1
ATOM 3162 N N . GLN A 1 408 ? 9.681 0.955 40.876 1.00 23.52 408 GLN A N 1
ATOM 3163 C CA . GLN A 1 408 ? 10.429 2.086 41.416 1.00 23.52 408 GLN A CA 1
ATOM 3164 C C . GLN A 1 408 ? 11.343 2.614 40.315 1.00 23.52 408 GLN A C 1
ATOM 3166 O O . GLN A 1 408 ? 12.211 1.914 39.790 1.00 23.52 408 GLN A O 1
ATOM 3171 N N . GLU A 1 409 ? 11.028 3.844 39.928 1.00 30.95 409 GLU A N 1
ATOM 3172 C CA . GLU A 1 409 ? 11.617 4.629 38.856 1.00 30.95 409 GLU A CA 1
ATOM 3173 C C . GLU A 1 409 ? 13.045 5.059 39.208 1.00 30.95 409 GLU A C 1
ATOM 3175 O O . GLU A 1 409 ? 13.351 5.387 40.354 1.00 30.95 409 GLU A O 1
ATOM 3180 N N . ALA A 1 410 ? 13.914 5.115 38.201 1.00 28.33 410 ALA A N 1
ATOM 3181 C CA . ALA A 1 410 ? 15.142 5.889 38.273 1.00 28.33 410 ALA A CA 1
ATOM 3182 C C . ALA A 1 410 ? 14.953 7.143 37.410 1.00 28.33 410 ALA A C 1
ATOM 3184 O O . ALA A 1 410 ? 14.933 7.046 36.186 1.00 28.33 410 ALA A O 1
ATOM 3185 N N . GLY A 1 411 ? 14.822 8.298 38.069 1.00 28.14 411 GLY A N 1
ATOM 3186 C CA . GLY A 1 411 ? 14.963 9.627 37.468 1.00 28.14 411 GLY A CA 1
ATOM 3187 C C . GLY A 1 411 ? 13.673 10.246 36.933 1.00 28.14 411 GLY A C 1
ATOM 3188 O O . GLY A 1 411 ? 13.398 10.193 35.740 1.00 28.14 411 GLY A O 1
ATOM 3189 N N . GLU A 1 412 ? 12.914 10.886 37.822 1.00 33.88 412 GLU A N 1
ATOM 3190 C CA . GLU A 1 412 ? 11.735 11.690 37.504 1.00 33.88 412 GLU A CA 1
ATOM 3191 C C . GLU A 1 412 ? 12.037 12.838 36.523 1.00 33.88 412 GLU A C 1
ATOM 3193 O O . GLU A 1 412 ? 12.746 13.796 36.830 1.00 33.88 412 GLU A O 1
ATOM 3198 N N . SER A 1 413 ? 11.376 12.770 35.370 1.00 32.53 413 SER A N 1
ATOM 3199 C CA . SER A 1 413 ? 10.707 13.897 34.719 1.00 32.53 413 SER A CA 1
ATOM 3200 C C . SER A 1 413 ? 9.472 13.334 34.006 1.00 32.53 413 SER A C 1
ATOM 3202 O O . SER A 1 413 ? 9.610 12.652 32.998 1.00 32.53 413 SER A O 1
ATOM 3204 N N . SER A 1 414 ? 8.292 13.592 34.579 1.00 40.97 414 SER A N 1
ATOM 3205 C CA . SER A 1 414 ? 6.918 13.446 34.052 1.00 40.97 414 SER A CA 1
ATOM 3206 C C . SER A 1 414 ? 6.681 12.507 32.851 1.00 40.97 414 SER A C 1
ATOM 3208 O O . SER A 1 414 ? 7.073 12.791 31.726 1.00 40.97 414 SER A O 1
ATOM 3210 N N . SER A 1 415 ? 5.924 11.435 33.094 1.00 54.69 415 SER A N 1
ATOM 3211 C CA . SER A 1 415 ? 5.516 10.380 32.156 1.00 54.69 415 SER A CA 1
ATOM 3212 C C . SER A 1 415 ? 5.378 10.775 30.673 1.00 54.69 415 SER A C 1
ATOM 3214 O O . SER A 1 415 ? 4.498 11.562 30.339 1.00 54.69 415 SER A O 1
ATOM 3216 N N . ASN A 1 416 ? 6.076 10.069 29.769 1.00 70.56 416 ASN A N 1
ATOM 3217 C CA . ASN A 1 416 ? 5.834 10.063 28.306 1.00 70.56 416 ASN A CA 1
ATOM 3218 C C . ASN A 1 416 ? 4.423 9.556 27.897 1.00 70.56 416 ASN A C 1
ATOM 3220 O O . ASN A 1 416 ? 4.231 9.103 26.766 1.00 70.56 416 ASN A O 1
ATOM 3224 N N . ALA A 1 417 ? 3.467 9.509 28.830 1.00 83.38 417 ALA A N 1
ATOM 3225 C CA . ALA A 1 417 ? 2.095 9.091 28.614 1.00 83.38 417 ALA A CA 1
ATOM 3226 C C . ALA A 1 417 ? 1.248 10.298 28.195 1.00 83.38 417 ALA A C 1
ATOM 3228 O O . ALA A 1 417 ? 1.224 11.315 28.881 1.00 83.38 417 ALA A O 1
ATOM 3229 N N . VAL A 1 418 ? 0.528 10.160 27.089 1.00 87.75 418 VAL A N 1
ATOM 3230 C CA . VAL A 1 418 ? -0.286 11.207 26.471 1.00 87.75 418 VAL A CA 1
ATOM 3231 C C . VAL A 1 418 ? -1.678 10.655 26.225 1.00 87.75 418 VAL A C 1
ATOM 3233 O O . VAL A 1 418 ? -1.842 9.502 25.814 1.00 87.75 418 VAL A O 1
ATOM 3236 N N . LEU A 1 419 ? -2.697 11.474 26.465 1.00 84.88 419 LEU A N 1
ATOM 3237 C CA . LEU A 1 419 ? -4.052 11.156 26.039 1.00 84.88 419 LEU A CA 1
ATOM 3238 C C . LEU A 1 419 ? -4.193 11.487 24.549 1.00 84.88 419 LEU A C 1
ATOM 3240 O O . LEU A 1 419 ? -4.279 12.653 24.173 1.00 84.88 419 LEU A O 1
ATOM 3244 N N . LEU A 1 420 ? -4.239 10.456 23.708 1.00 87.19 420 LEU A N 1
ATOM 3245 C CA . LEU A 1 420 ? -4.615 10.603 22.307 1.00 87.19 420 LEU A CA 1
ATOM 3246 C C . LEU A 1 420 ? -6.142 10.578 22.191 1.00 87.19 420 LEU A C 1
ATOM 3248 O O . LEU A 1 420 ? -6.816 9.776 22.841 1.00 87.19 420 LEU A O 1
ATOM 3252 N N . GLN A 1 421 ? -6.688 11.453 21.361 1.00 80.00 421 GLN A N 1
ATOM 3253 C CA . GLN A 1 421 ? -8.109 11.554 21.044 1.00 80.00 421 GLN A CA 1
ATOM 3254 C C . GLN A 1 421 ? -8.473 10.613 19.885 1.00 80.00 421 GLN A C 1
ATOM 3256 O O . GLN A 1 421 ? -7.605 10.212 19.106 1.00 80.00 421 GLN A O 1
ATOM 3261 N N . GLY A 1 422 ? -9.750 10.244 19.752 1.00 76.38 422 GLY A N 1
ATOM 3262 C CA . GLY A 1 422 ? -10.234 9.641 18.507 1.00 76.38 422 GLY A CA 1
ATOM 3263 C C . GLY A 1 422 ? -10.188 10.670 17.374 1.00 76.38 422 GLY A C 1
ATOM 3264 O O . GLY A 1 422 ? -10.410 11.858 17.598 1.00 76.38 422 GLY A O 1
ATOM 3265 N N . GLY A 1 423 ? -9.883 10.226 16.158 1.00 79.69 423 GLY A N 1
ATOM 3266 C CA . GLY A 1 423 ? -9.581 11.107 15.033 1.00 79.69 423 GLY A CA 1
ATOM 3267 C C . GLY A 1 423 ? -8.094 11.456 14.946 1.00 79.69 423 GLY A C 1
ATOM 3268 O O . GLY A 1 423 ? -7.238 10.613 15.214 1.00 79.69 423 GLY A O 1
ATOM 3269 N N . LEU A 1 424 ? -7.789 12.673 14.490 1.00 86.69 424 LEU A N 1
ATOM 3270 C CA . LEU A 1 424 ? -6.427 13.130 14.213 1.00 86.69 424 LEU A CA 1
ATOM 3271 C C . LEU A 1 424 ? -5.768 13.723 15.464 1.00 86.69 424 LEU A C 1
ATOM 3273 O O . LEU A 1 424 ? -6.317 14.626 16.085 1.00 86.69 424 LEU A O 1
ATOM 3277 N N . ASN A 1 425 ? -4.557 13.261 15.774 1.00 91.19 425 ASN A N 1
ATOM 3278 C CA . ASN A 1 425 ? -3.689 13.812 16.816 1.00 91.19 425 ASN A CA 1
ATOM 3279 C C . ASN A 1 425 ? -2.410 14.317 16.165 1.00 91.19 425 ASN A C 1
ATOM 3281 O O . ASN A 1 425 ? -1.755 13.529 15.483 1.00 91.19 425 ASN A O 1
ATOM 3285 N N . SER A 1 426 ? -2.048 15.591 16.333 1.00 94.06 426 SER A N 1
ATOM 3286 C CA . SER A 1 426 ? -0.838 16.113 15.690 1.00 94.06 426 SER A CA 1
ATOM 3287 C C . SER A 1 426 ? 0.404 15.448 16.279 1.00 94.06 426 SER A C 1
ATOM 3289 O O . SER A 1 426 ? 0.485 15.216 17.483 1.00 94.06 426 SER A O 1
ATOM 3291 N N . LEU A 1 427 ? 1.351 15.106 15.412 1.00 96.81 427 LEU A N 1
ATOM 3292 C CA . LEU A 1 427 ? 2.605 14.448 15.751 1.00 96.81 427 LEU A CA 1
ATOM 3293 C C . LEU A 1 427 ? 3.750 15.228 15.110 1.00 96.81 427 LEU A C 1
ATOM 3295 O O . LEU A 1 427 ? 3.798 15.367 13.885 1.00 96.81 427 LEU A O 1
ATOM 3299 N N . GLU A 1 428 ? 4.688 15.685 15.933 1.00 97.88 428 GLU A N 1
ATOM 3300 C CA . GLU A 1 428 ? 5.966 16.228 15.488 1.00 97.88 428 GLU A CA 1
ATOM 3301 C C . GLU A 1 428 ? 7.111 15.537 16.228 1.00 97.88 428 GLU A C 1
ATOM 3303 O O . GLU A 1 428 ? 7.192 15.562 17.454 1.00 97.88 428 GLU A O 1
ATOM 3308 N N . VAL A 1 429 ? 8.007 14.914 15.467 1.00 98.00 429 VAL A N 1
ATOM 3309 C CA . VAL A 1 429 ? 9.214 14.260 15.977 1.00 98.00 429 VAL A CA 1
ATOM 3310 C C . VAL A 1 429 ? 10.398 14.999 15.383 1.00 98.00 429 VAL A C 1
ATOM 3312 O O . VAL A 1 429 ? 10.549 15.002 14.166 1.00 98.00 429 VAL A O 1
ATOM 3315 N N . THR A 1 430 ? 11.246 15.598 16.212 1.00 97.81 430 THR A N 1
ATOM 3316 C CA . THR A 1 430 ? 12.517 16.185 15.774 1.00 97.81 430 THR A CA 1
ATOM 3317 C C . THR A 1 430 ? 13.662 15.359 16.332 1.00 97.81 430 THR A C 1
ATOM 3319 O O . THR A 1 430 ? 13.750 15.157 17.538 1.00 97.81 430 THR A O 1
ATOM 3322 N N . TYR A 1 431 ? 14.524 14.873 15.451 1.00 96.88 431 TYR A N 1
ATOM 3323 C CA . TYR A 1 431 ? 15.661 14.022 15.766 1.00 96.88 431 TYR A CA 1
ATOM 3324 C C . TYR A 1 431 ? 16.951 14.656 15.250 1.00 96.88 431 TYR A C 1
ATOM 3326 O O . TYR A 1 431 ? 17.074 14.948 14.061 1.00 96.88 431 TYR A O 1
ATOM 3334 N N . ASP A 1 432 ? 17.922 14.824 16.134 1.00 95.50 432 ASP A N 1
ATOM 3335 C CA . ASP A 1 432 ? 19.287 15.208 15.812 1.00 95.50 432 ASP A CA 1
ATOM 3336 C C . ASP A 1 432 ? 20.146 13.951 15.669 1.00 95.50 432 ASP A C 1
ATOM 3338 O O . ASP A 1 432 ? 20.255 13.146 16.602 1.00 95.50 432 ASP A O 1
ATOM 3342 N N . SER A 1 433 ? 20.782 13.785 14.508 1.00 94.19 433 SER A N 1
ATOM 3343 C CA . SER A 1 433 ? 21.723 12.688 14.306 1.00 94.19 433 SER A CA 1
ATOM 3344 C C . SER A 1 433 ? 22.961 12.842 15.197 1.00 94.19 433 SER A C 1
ATOM 3346 O O . SER A 1 433 ? 23.342 13.966 15.539 1.00 94.19 433 SER A O 1
ATOM 3348 N N . PRO A 1 434 ? 23.681 11.743 15.473 1.00 92.12 434 PRO A N 1
ATOM 3349 C CA . PRO A 1 434 ? 25.046 11.817 15.976 1.00 92.12 434 PRO A CA 1
ATOM 3350 C C . PRO A 1 434 ? 25.954 12.711 15.100 1.00 92.12 434 PRO A C 1
ATOM 3352 O O . PRO A 1 434 ? 25.688 12.853 13.895 1.00 92.12 434 PRO A O 1
ATOM 3355 N N . PRO A 1 435 ? 27.024 13.308 15.664 1.00 89.75 435 PRO A N 1
ATOM 3356 C CA . PRO A 1 435 ? 27.934 14.207 14.942 1.00 89.75 435 PRO A CA 1
ATOM 3357 C C . PRO A 1 435 ? 28.583 13.588 13.695 1.00 89.75 435 PRO A C 1
ATOM 3359 O O . PRO A 1 435 ? 28.843 14.279 12.714 1.00 89.75 435 PRO A O 1
ATOM 3362 N N . GLU A 1 436 ? 28.820 12.277 13.703 1.00 87.38 436 GLU A N 1
ATOM 3363 C CA . GLU A 1 436 ? 29.375 11.518 12.581 1.00 87.38 436 GLU A CA 1
ATOM 3364 C C . GLU A 1 436 ? 28.370 11.267 11.438 1.00 87.38 436 GLU A C 1
ATOM 3366 O O . GLU A 1 436 ? 28.743 10.736 10.391 1.00 87.38 436 GLU A O 1
ATOM 3371 N N . GLY A 1 437 ? 27.091 11.609 11.628 1.00 85.44 437 GLY A N 1
ATOM 3372 C CA . GLY A 1 437 ? 26.010 11.439 10.649 1.00 85.44 437 GLY A CA 1
ATOM 3373 C C . GLY A 1 437 ? 25.427 10.024 10.555 1.00 85.44 437 GLY A C 1
ATOM 3374 O O . GLY A 1 437 ? 24.336 9.847 10.014 1.00 85.44 437 GLY A O 1
ATOM 3375 N N . GLY A 1 438 ? 26.101 9.011 11.110 1.00 89.31 438 GLY A N 1
ATOM 3376 C CA . GLY A 1 438 ? 25.541 7.669 11.258 1.00 89.31 438 GLY A CA 1
ATOM 3377 C C . GLY A 1 438 ? 24.349 7.690 12.214 1.00 89.31 438 GLY A C 1
ATOM 3378 O O . GLY A 1 438 ? 24.498 8.053 13.372 1.00 89.31 438 GLY A O 1
ATOM 3379 N N . ALA A 1 439 ? 23.164 7.304 11.745 1.00 90.81 439 ALA A N 1
ATOM 3380 C CA . ALA A 1 439 ? 21.911 7.489 12.472 1.00 90.81 439 ALA A CA 1
ATOM 3381 C C . ALA A 1 439 ? 21.102 6.194 12.559 1.00 90.81 439 ALA A C 1
ATOM 3383 O O . ALA A 1 439 ? 21.054 5.409 11.611 1.00 90.81 439 ALA A O 1
ATOM 3384 N N . LEU A 1 440 ? 20.434 6.000 13.693 1.00 90.62 440 LEU A N 1
ATOM 3385 C CA . LEU A 1 440 ? 19.453 4.944 13.912 1.00 90.62 440 LEU A CA 1
ATOM 3386 C C . LEU A 1 440 ? 18.338 5.551 14.755 1.00 90.62 440 LEU A C 1
ATOM 3388 O O . LEU A 1 440 ? 18.620 6.051 15.838 1.00 90.62 440 LEU A O 1
ATOM 3392 N N . PHE A 1 441 ? 17.103 5.533 14.268 1.00 93.31 441 PHE A N 1
ATOM 3393 C CA . PHE A 1 441 ? 15.959 6.068 14.996 1.00 93.31 441 PHE A CA 1
ATOM 3394 C C . PHE A 1 441 ? 14.689 5.292 14.670 1.00 93.31 441 PHE A C 1
ATOM 3396 O O . PHE A 1 441 ? 14.413 5.006 13.501 1.00 93.31 441 PHE A O 1
ATOM 3403 N N . ARG A 1 442 ? 13.903 4.981 15.702 1.00 93.62 442 ARG A N 1
ATOM 3404 C CA . ARG A 1 442 ? 12.593 4.335 15.611 1.00 93.62 442 ARG A CA 1
ATOM 3405 C C . ARG A 1 442 ? 11.689 4.856 16.721 1.00 93.62 442 ARG A C 1
ATOM 3407 O O . ARG A 1 442 ? 12.104 4.911 17.876 1.00 93.62 442 ARG A O 1
ATOM 3414 N N . LEU A 1 443 ? 10.444 5.184 16.389 1.00 93.81 443 LEU A N 1
ATOM 3415 C CA . LEU A 1 443 ? 9.438 5.575 17.372 1.00 93.81 443 LEU A CA 1
ATOM 3416 C C . LEU A 1 443 ? 8.443 4.440 17.634 1.00 93.81 443 LEU A C 1
ATOM 3418 O O . LEU A 1 443 ? 7.720 4.007 16.734 1.00 93.81 443 LEU A O 1
ATOM 3422 N N . TYR A 1 444 ? 8.391 4.002 18.888 1.00 92.88 444 TYR A N 1
ATOM 3423 C CA . TYR A 1 444 ? 7.434 3.021 19.385 1.00 92.88 444 TYR A CA 1
ATOM 3424 C C . TYR A 1 444 ? 6.361 3.681 20.249 1.00 92.88 444 TYR A C 1
ATOM 3426 O O . TYR A 1 444 ? 6.556 4.773 20.791 1.00 92.88 444 TYR A O 1
ATOM 3434 N N . TRP A 1 445 ? 5.246 2.979 20.429 1.00 93.00 445 TRP A N 1
ATOM 3435 C CA . TRP A 1 445 ? 4.222 3.313 21.409 1.00 93.00 445 TRP A CA 1
ATOM 3436 C C . TRP A 1 445 ? 3.796 2.093 22.234 1.00 93.00 445 TRP A C 1
ATOM 3438 O O . TRP A 1 445 ? 4.086 0.960 21.866 1.00 93.00 445 TRP A O 1
ATOM 3448 N N . SER A 1 446 ? 3.113 2.309 23.354 1.00 91.06 446 SER A N 1
ATOM 3449 C CA . SER A 1 446 ? 2.384 1.269 24.086 1.00 91.06 446 SER A CA 1
ATOM 3450 C C . SER A 1 446 ? 1.105 1.833 24.706 1.00 91.06 446 SER A C 1
ATOM 3452 O O . SER A 1 446 ? 0.972 3.045 24.880 1.00 91.06 446 SER A O 1
ATOM 3454 N N . ALA A 1 447 ? 0.172 0.957 25.068 1.00 86.94 447 ALA A N 1
ATOM 3455 C CA . ALA A 1 447 ? -1.063 1.284 25.786 1.00 86.94 447 ALA A CA 1
ATOM 3456 C C . ALA A 1 447 ? -1.389 0.151 26.786 1.00 86.94 447 ALA A C 1
ATOM 3458 O O . ALA A 1 447 ? -0.752 -0.897 26.720 1.00 86.94 447 ALA A O 1
ATOM 3459 N N . PRO A 1 448 ? -2.366 0.287 27.708 1.00 78.44 448 PRO A N 1
ATOM 3460 C CA . PRO A 1 448 ? -2.650 -0.749 28.715 1.00 78.44 448 PRO A CA 1
ATOM 3461 C C . PRO A 1 448 ? -2.869 -2.176 28.175 1.00 78.44 448 PRO A C 1
ATOM 3463 O O . PRO A 1 448 ? -2.585 -3.138 28.877 1.00 78.44 448 PRO A O 1
ATOM 3466 N N . GLU A 1 449 ? -3.348 -2.316 26.937 1.00 75.88 449 GLU A N 1
ATOM 3467 C CA . GLU A 1 449 ? -3.579 -3.605 26.259 1.00 75.88 449 GLU A CA 1
ATOM 3468 C C . GLU A 1 449 ? -2.692 -3.794 25.015 1.00 75.88 449 GLU A C 1
ATOM 3470 O O . GLU A 1 449 ? -2.830 -4.783 24.299 1.00 75.88 449 GLU A O 1
ATOM 3475 N N . VAL A 1 450 ? -1.785 -2.850 24.743 1.00 77.12 450 VAL A N 1
ATOM 3476 C CA . VAL A 1 450 ? -0.903 -2.858 23.570 1.00 77.12 450 VAL A CA 1
ATOM 3477 C C . VAL A 1 450 ? 0.545 -2.865 24.064 1.00 77.12 450 VAL A C 1
ATOM 3479 O O . VAL A 1 450 ? 0.974 -1.873 24.666 1.00 77.12 450 VAL A O 1
ATOM 3482 N N . PRO A 1 451 ? 1.310 -3.955 23.851 1.00 85.00 451 PRO A N 1
ATOM 3483 C CA . PRO A 1 451 ? 2.725 -3.979 24.209 1.00 85.00 451 PRO A CA 1
ATOM 3484 C C . PRO A 1 451 ? 3.499 -2.916 23.419 1.00 85.00 451 PRO A C 1
ATOM 3486 O O . PRO A 1 451 ? 2.986 -2.346 22.460 1.00 85.00 451 PRO A O 1
ATOM 3489 N N . ALA A 1 452 ? 4.740 -2.636 23.819 1.00 85.75 452 ALA A N 1
ATOM 3490 C CA . ALA A 1 452 ? 5.576 -1.706 23.070 1.00 85.75 452 ALA A CA 1
ATOM 3491 C C . ALA A 1 452 ? 5.784 -2.203 21.628 1.00 85.75 452 ALA A C 1
ATOM 3493 O O . ALA A 1 452 ? 6.407 -3.240 21.408 1.00 85.75 452 ALA A O 1
ATOM 3494 N N . GLU A 1 453 ? 5.272 -1.456 20.654 1.00 86.75 453 GLU A N 1
ATOM 3495 C CA . GLU A 1 453 ? 5.353 -1.774 19.224 1.00 86.75 453 GLU A CA 1
ATOM 3496 C C . GLU A 1 453 ? 5.650 -0.511 18.395 1.00 86.75 453 GLU A C 1
ATOM 3498 O O . GLU A 1 453 ? 5.380 0.603 18.861 1.00 86.75 453 GLU A O 1
ATOM 3503 N N . PRO A 1 454 ? 6.219 -0.632 17.180 1.00 90.19 454 PRO A N 1
ATOM 3504 C CA . PRO A 1 454 ? 6.373 0.514 16.293 1.00 90.19 454 PRO A CA 1
ATOM 3505 C C . PRO A 1 454 ? 4.997 1.079 15.940 1.00 90.19 454 PRO A C 1
ATOM 3507 O O . PRO A 1 454 ? 4.064 0.317 15.683 1.00 90.19 454 PRO A O 1
ATOM 3510 N N . ILE A 1 455 ? 4.869 2.408 15.872 1.00 93.75 455 ILE A N 1
ATOM 3511 C CA . ILE A 1 455 ? 3.587 3.024 15.503 1.00 93.75 455 ILE A CA 1
ATOM 3512 C C . ILE A 1 455 ? 3.198 2.553 14.092 1.00 93.75 455 ILE A C 1
ATOM 3514 O O . ILE A 1 455 ? 3.972 2.771 13.151 1.00 93.75 455 ILE A O 1
ATOM 3518 N N . PRO A 1 456 ? 2.019 1.930 13.901 1.00 92.38 456 PRO A N 1
ATOM 3519 C CA . PRO A 1 456 ? 1.660 1.386 12.601 1.00 92.38 456 PRO A CA 1
ATOM 3520 C C . PRO A 1 456 ? 1.596 2.463 11.505 1.00 92.38 456 PRO A C 1
ATOM 3522 O O . PRO A 1 456 ? 0.933 3.485 11.683 1.00 92.38 456 PRO A O 1
ATOM 3525 N N . PRO A 1 457 ? 2.172 2.239 10.309 1.00 93.31 457 PRO A N 1
ATOM 3526 C CA . PRO A 1 457 ? 2.122 3.224 9.223 1.00 93.31 457 PRO A CA 1
ATOM 3527 C C . PRO A 1 457 ? 0.689 3.458 8.714 1.00 93.31 457 PRO A C 1
ATOM 3529 O O . PRO A 1 457 ? 0.403 4.472 8.091 1.00 93.31 457 PRO A O 1
ATOM 3532 N N . THR A 1 458 ? -0.236 2.537 9.001 1.00 90.62 458 THR A N 1
ATOM 3533 C CA . THR A 1 458 ? -1.666 2.644 8.672 1.00 90.62 458 THR A CA 1
ATOM 3534 C C . THR A 1 458 ? -2.425 3.654 9.534 1.00 90.62 458 THR A C 1
ATOM 3536 O O . THR A 1 458 ? -3.556 4.000 9.191 1.00 90.62 458 THR A O 1
ATOM 3539 N N . VAL A 1 459 ? -1.841 4.110 10.647 1.00 92.81 459 VAL A N 1
ATOM 3540 C CA . VAL A 1 459 ? -2.414 5.179 11.481 1.00 92.81 459 VAL A CA 1
ATOM 3541 C C . VAL A 1 459 ? -1.699 6.515 11.292 1.00 92.81 459 VAL A C 1
ATOM 3543 O O . VAL A 1 459 ? -2.153 7.514 11.831 1.00 92.81 459 VAL A O 1
ATOM 3546 N N . LEU A 1 460 ? -0.606 6.564 10.529 1.00 96.38 460 LEU A N 1
ATOM 3547 C CA . LEU A 1 460 ? 0.131 7.797 10.260 1.00 96.38 460 LEU A CA 1
ATOM 3548 C C . LEU A 1 460 ? -0.389 8.445 8.979 1.00 96.38 460 LEU A C 1
ATOM 3550 O O . LEU A 1 460 ? -0.427 7.795 7.932 1.00 96.38 460 LEU A O 1
ATOM 3554 N N . VAL A 1 461 ? -0.789 9.712 9.063 1.00 94.62 461 VAL A N 1
ATOM 3555 C CA . VAL A 1 461 ? -1.329 10.469 7.926 1.00 94.62 461 VAL A CA 1
ATOM 3556 C C . VAL A 1 461 ? -0.829 11.916 7.901 1.00 94.62 461 VAL A C 1
ATOM 3558 O O . VAL A 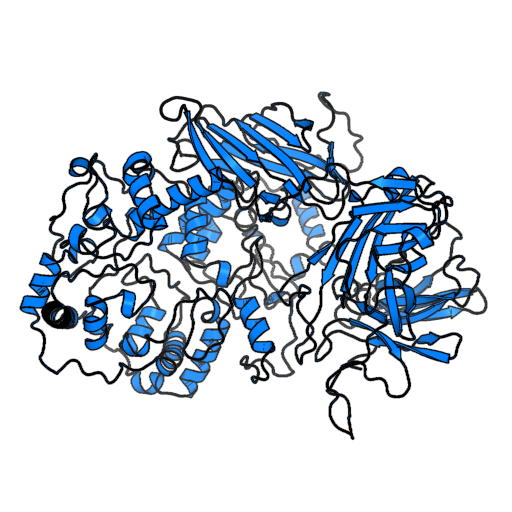1 461 ? -0.451 12.478 8.929 1.00 94.62 461 VAL A O 1
ATOM 3561 N N . HIS A 1 462 ? -0.848 12.537 6.725 1.00 94.25 462 HIS A N 1
ATOM 3562 C CA . HIS A 1 462 ? -0.493 13.939 6.495 1.00 94.25 462 HIS A CA 1
ATOM 3563 C C . HIS A 1 462 ? -1.399 14.566 5.421 1.00 94.25 462 HIS A C 1
ATOM 3565 O O . HIS A 1 462 ? -2.197 13.875 4.783 1.00 94.25 462 HIS A O 1
ATOM 3571 N N . GLU A 1 463 ? -1.285 15.885 5.241 1.00 91.25 463 GLU A N 1
ATOM 3572 C CA . GLU A 1 463 ? -1.957 16.614 4.159 1.00 91.25 463 GLU A CA 1
ATOM 3573 C C . GLU A 1 463 ? -1.319 16.255 2.813 1.00 91.25 463 GLU A C 1
ATOM 3575 O O . GLU A 1 463 ? -0.115 16.432 2.634 1.00 91.25 463 GLU A O 1
ATOM 3580 N N . ALA A 1 464 ? -2.123 15.772 1.867 1.00 88.06 464 ALA A N 1
ATOM 3581 C CA . ALA A 1 464 ? -1.632 15.298 0.576 1.00 88.06 464 ALA A CA 1
ATOM 3582 C C . ALA A 1 464 ? -1.040 16.425 -0.292 1.00 88.06 464 ALA A C 1
ATOM 3584 O O . ALA A 1 464 ? -0.089 16.194 -1.038 1.00 88.06 464 ALA A O 1
ATOM 3585 N N . ASP A 1 465 ? -1.589 17.642 -0.196 1.00 87.44 465 ASP A N 1
ATOM 3586 C CA . ASP A 1 465 ? -1.180 18.802 -1.000 1.00 87.44 465 ASP A CA 1
ATOM 3587 C C . ASP A 1 465 ? -0.227 19.744 -0.240 1.00 87.44 465 ASP A C 1
ATOM 3589 O O . ASP A 1 465 ? -0.501 20.931 -0.035 1.00 87.44 465 ASP A O 1
ATOM 3593 N N . ASP A 1 466 ? 0.902 19.201 0.217 1.00 90.75 466 ASP A N 1
ATOM 3594 C CA . ASP A 1 466 ? 1.987 19.980 0.816 1.00 90.75 466 ASP A CA 1
ATOM 3595 C C . ASP A 1 466 ? 2.980 20.479 -0.255 1.00 90.75 466 ASP A C 1
ATOM 3597 O O . ASP A 1 466 ? 3.522 19.717 -1.062 1.00 90.75 466 ASP A O 1
ATOM 3601 N N . GLU A 1 467 ? 3.249 21.788 -0.263 1.00 92.81 467 GLU A N 1
ATOM 3602 C CA . GLU A 1 467 ? 4.133 22.433 -1.244 1.00 92.81 467 GLU A CA 1
ATOM 3603 C C . GLU A 1 467 ? 5.591 21.949 -1.148 1.00 92.81 467 GLU A C 1
ATOM 3605 O O . GLU A 1 467 ? 6.260 21.818 -2.177 1.00 92.81 467 GLU A O 1
ATOM 3610 N N . GLN A 1 468 ? 6.104 21.665 0.055 1.00 93.88 468 GLN A N 1
ATOM 3611 C CA . GLN A 1 468 ? 7.470 21.163 0.229 1.00 93.88 468 GLN A CA 1
ATOM 3612 C C . GLN A 1 468 ? 7.588 19.722 -0.269 1.00 93.88 468 GLN A C 1
ATOM 3614 O O . GLN A 1 468 ? 8.571 19.397 -0.940 1.00 93.88 468 GLN A O 1
ATOM 3619 N N . LEU A 1 469 ? 6.572 18.886 -0.025 1.00 95.44 469 LEU A N 1
ATOM 3620 C CA . LEU A 1 469 ? 6.493 17.541 -0.601 1.00 95.44 469 LEU A CA 1
ATOM 3621 C C . LEU A 1 469 ? 6.430 17.582 -2.129 1.00 95.44 469 LEU A C 1
ATOM 3623 O O . LEU A 1 469 ? 7.188 16.858 -2.778 1.00 95.44 469 LEU A O 1
ATOM 3627 N N . ARG A 1 470 ? 5.612 18.463 -2.724 1.00 94.00 470 ARG A N 1
ATOM 3628 C CA . ARG A 1 470 ? 5.550 18.624 -4.189 1.00 94.00 470 ARG A CA 1
ATOM 3629 C C . ARG A 1 470 ? 6.898 19.036 -4.782 1.00 94.00 470 ARG A C 1
ATOM 3631 O O . ARG A 1 470 ? 7.329 18.454 -5.779 1.00 94.00 470 ARG A O 1
ATOM 3638 N N . ARG A 1 471 ? 7.613 19.979 -4.156 1.00 94.19 471 ARG A N 1
ATOM 3639 C CA . ARG A 1 471 ? 8.980 20.356 -4.572 1.00 94.19 471 ARG A CA 1
ATOM 3640 C C . ARG A 1 471 ? 9.960 19.193 -4.436 1.00 94.19 471 ARG A C 1
ATOM 3642 O O . ARG A 1 471 ? 10.722 18.921 -5.361 1.00 94.19 471 ARG A O 1
ATOM 3649 N N . GLY A 1 472 ? 9.926 18.480 -3.313 1.00 95.56 472 GLY A N 1
ATOM 3650 C CA . GLY A 1 472 ? 10.767 17.306 -3.076 1.00 95.56 472 GLY A CA 1
ATOM 3651 C C . GLY A 1 472 ? 10.528 16.178 -4.083 1.00 95.56 472 GLY A C 1
ATOM 3652 O O . GLY A 1 472 ? 11.488 15.556 -4.548 1.00 95.56 472 GLY A O 1
ATOM 3653 N N . ALA A 1 473 ? 9.271 15.941 -4.465 1.00 95.12 473 ALA A N 1
ATOM 3654 C CA . ALA A 1 473 ? 8.892 14.989 -5.506 1.00 95.12 473 ALA A CA 1
ATOM 3655 C C . ALA A 1 473 ? 9.402 15.430 -6.887 1.00 95.12 473 ALA A C 1
ATOM 3657 O O . ALA A 1 473 ? 9.983 14.627 -7.615 1.00 95.12 473 ALA A O 1
ATOM 3658 N N . GLN A 1 474 ? 9.285 16.719 -7.220 1.00 95.69 474 GLN A N 1
ATOM 3659 C CA . GLN A 1 474 ? 9.782 17.266 -8.484 1.00 95.69 474 GLN A CA 1
ATOM 3660 C C . GLN A 1 474 ? 11.306 17.096 -8.642 1.00 95.69 474 GLN A C 1
ATOM 3662 O O . GLN A 1 474 ? 11.774 16.691 -9.708 1.00 95.69 474 GLN A O 1
ATOM 3667 N N . ARG A 1 475 ? 12.094 17.346 -7.584 1.00 96.19 475 ARG A N 1
ATOM 3668 C CA . ARG A 1 475 ? 13.558 17.141 -7.606 1.00 96.19 4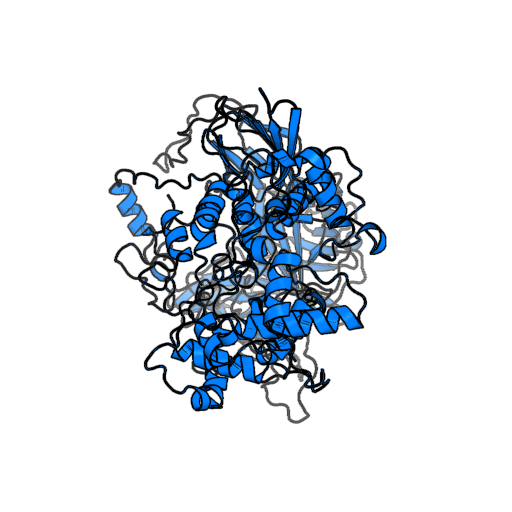75 ARG A CA 1
ATOM 3669 C C . ARG A 1 475 ? 13.920 15.680 -7.891 1.00 96.19 475 ARG A C 1
ATOM 3671 O O . ARG A 1 475 ? 14.825 15.393 -8.677 1.00 96.19 475 ARG A O 1
ATOM 3678 N N . ARG A 1 476 ? 13.194 14.741 -7.275 1.00 96.12 476 ARG A N 1
ATOM 3679 C CA . ARG A 1 476 ? 13.373 13.291 -7.478 1.00 96.12 476 ARG A CA 1
ATOM 3680 C C . ARG A 1 476 ? 12.983 12.855 -8.883 1.00 96.12 476 ARG A C 1
ATOM 3682 O O . ARG A 1 476 ? 13.752 12.121 -9.500 1.00 96.12 476 ARG A O 1
ATOM 3689 N N . LEU A 1 477 ? 11.869 13.368 -9.406 1.00 96.81 477 LEU A N 1
ATOM 3690 C CA . LEU A 1 477 ? 11.438 13.132 -10.784 1.00 96.81 477 LEU A CA 1
ATOM 3691 C C . LEU A 1 477 ? 12.522 13.561 -11.781 1.00 96.81 477 LEU A C 1
ATOM 3693 O O . LEU A 1 477 ? 12.834 12.818 -12.706 1.00 96.81 477 LEU A O 1
ATOM 3697 N N . GLY A 1 478 ? 13.159 14.717 -11.564 1.00 96.69 478 GLY A N 1
ATOM 3698 C CA . GLY A 1 478 ? 14.274 15.178 -12.395 1.00 96.69 478 GLY A CA 1
ATOM 3699 C C . GLY A 1 478 ? 15.432 14.176 -12.421 1.00 96.69 478 GLY A C 1
ATOM 3700 O O . GLY A 1 478 ? 15.896 13.805 -13.502 1.00 96.69 478 GLY A O 1
ATOM 3701 N N . ARG A 1 479 ? 15.866 13.693 -11.244 1.00 95.50 479 ARG A N 1
ATOM 3702 C CA . ARG A 1 479 ? 16.928 12.671 -11.111 1.00 95.50 479 ARG A CA 1
ATOM 3703 C C . ARG A 1 479 ? 16.564 11.375 -11.833 1.00 95.50 479 ARG A C 1
ATOM 3705 O O . ARG A 1 479 ? 17.366 10.857 -12.610 1.00 95.50 479 ARG A O 1
ATOM 3712 N N . GLU A 1 480 ? 15.353 10.875 -11.602 1.00 95.25 480 GLU A N 1
ATOM 3713 C CA . GLU A 1 480 ? 14.863 9.641 -12.213 1.00 95.25 480 GLU A CA 1
ATOM 3714 C C . GLU A 1 480 ? 14.783 9.752 -13.735 1.00 95.25 480 GLU A C 1
ATOM 3716 O O . GLU A 1 480 ? 15.291 8.878 -14.439 1.00 95.25 480 GLU A O 1
ATOM 3721 N N . LEU A 1 481 ? 14.208 10.834 -14.264 1.00 95.94 481 LEU A N 1
ATOM 3722 C CA . LEU A 1 481 ? 14.145 11.066 -15.705 1.00 95.94 481 LEU A CA 1
ATOM 3723 C C . LEU A 1 481 ? 15.546 11.154 -16.303 1.00 95.94 481 LEU A C 1
ATOM 3725 O O . LEU A 1 481 ? 15.818 10.512 -17.312 1.00 95.94 481 LEU A O 1
ATOM 3729 N N . PHE A 1 482 ? 16.468 11.886 -15.677 1.00 94.56 482 PHE A N 1
ATOM 3730 C CA . PHE A 1 482 ? 17.833 11.999 -16.183 1.00 94.56 482 PHE A CA 1
ATOM 3731 C C . PHE A 1 482 ? 18.525 10.628 -16.286 1.00 94.56 482 PHE A C 1
ATOM 3733 O O . PHE A 1 482 ? 19.145 10.322 -17.311 1.00 94.56 482 PHE A O 1
ATOM 3740 N N . ALA A 1 483 ? 18.393 9.790 -15.253 1.00 93.12 483 ALA A N 1
ATOM 3741 C CA . ALA A 1 483 ? 18.989 8.458 -15.225 1.00 93.12 483 ALA A CA 1
ATOM 3742 C C . ALA A 1 483 ? 18.304 7.492 -16.209 1.00 93.12 483 ALA A C 1
ATOM 3744 O O . ALA A 1 483 ? 18.966 6.888 -17.053 1.00 93.12 483 ALA A O 1
ATOM 3745 N N . THR A 1 484 ? 16.973 7.398 -16.168 1.00 91.94 484 THR A N 1
ATOM 3746 C CA . THR A 1 484 ? 16.181 6.435 -16.960 1.00 91.94 484 THR A CA 1
ATOM 3747 C C . THR A 1 484 ? 15.998 6.833 -18.426 1.00 91.94 484 THR A C 1
ATOM 3749 O O . THR A 1 484 ? 15.566 6.018 -19.243 1.00 91.94 484 THR A O 1
ATOM 3752 N N . ARG A 1 485 ? 16.312 8.082 -18.789 1.00 93.31 485 ARG A N 1
ATOM 3753 C CA . ARG A 1 485 ? 16.424 8.547 -20.184 1.00 93.31 485 ARG A CA 1
ATOM 3754 C C . ARG A 1 485 ? 17.866 8.543 -20.686 1.00 93.31 485 ARG A C 1
ATOM 3756 O O . ARG A 1 485 ? 18.122 8.959 -21.813 1.00 93.31 485 ARG A O 1
ATOM 3763 N N . HIS A 1 486 ? 18.791 8.023 -19.876 1.00 91.88 486 HIS A N 1
ATOM 3764 C CA . HIS A 1 486 ? 20.195 7.817 -20.214 1.00 91.88 486 HIS A CA 1
ATOM 3765 C C . HIS A 1 486 ? 20.917 9.098 -20.664 1.00 91.88 486 HIS A C 1
ATOM 3767 O O . HIS A 1 486 ? 21.829 9.045 -21.491 1.00 91.88 486 HIS A O 1
ATOM 3773 N N . CYS A 1 487 ? 20.557 10.256 -20.096 1.00 91.25 487 CYS A N 1
ATOM 3774 C CA . CYS A 1 487 ? 21.125 11.554 -20.477 1.00 91.25 487 CYS A CA 1
ATOM 3775 C C . CYS A 1 487 ? 22.662 11.564 -20.384 1.00 91.25 487 CYS A C 1
ATOM 3777 O O . CYS A 1 487 ? 23.333 12.079 -21.279 1.00 91.25 487 CYS A O 1
ATOM 3779 N N . ALA A 1 488 ? 23.222 10.918 -19.352 1.00 89.69 488 ALA A N 1
ATOM 3780 C CA . ALA A 1 488 ? 24.667 10.803 -19.130 1.00 89.69 488 ALA A CA 1
ATOM 3781 C C . ALA A 1 488 ? 25.421 9.970 -20.184 1.00 89.69 488 ALA A C 1
ATOM 3783 O O . ALA A 1 488 ? 26.644 10.075 -20.260 1.00 89.69 488 ALA A O 1
ATOM 3784 N N . LYS A 1 489 ? 24.733 9.147 -20.994 1.00 88.00 489 LYS A N 1
ATOM 3785 C CA . LYS A 1 489 ? 25.380 8.351 -22.054 1.00 88.00 489 LYS A CA 1
ATOM 3786 C C . LYS A 1 489 ? 25.807 9.216 -23.241 1.00 88.00 489 LYS A C 1
ATOM 3788 O O . LYS A 1 489 ? 26.797 8.901 -23.891 1.00 88.00 489 LYS A O 1
ATOM 3793 N N . CYS A 1 490 ? 25.093 10.314 -23.495 1.00 88.38 490 CYS A N 1
ATOM 3794 C CA . CYS A 1 490 ? 25.460 11.300 -24.514 1.00 88.38 490 CYS A CA 1
ATOM 3795 C C . CYS A 1 490 ? 26.153 12.514 -23.882 1.00 88.38 490 CYS A C 1
ATOM 3797 O O . CYS A 1 490 ? 27.207 12.949 -24.343 1.00 88.38 490 CYS A O 1
ATOM 3799 N N . HIS A 1 491 ? 25.582 13.052 -22.805 1.00 89.00 491 HIS A N 1
ATOM 3800 C CA . HIS A 1 491 ? 26.100 14.229 -22.117 1.00 89.00 491 HIS A CA 1
ATOM 3801 C C . HIS A 1 491 ? 26.956 13.811 -20.926 1.00 89.00 491 HIS A C 1
ATOM 3803 O O . HIS A 1 491 ? 26.494 13.776 -19.785 1.00 89.00 491 HIS A O 1
ATOM 3809 N N . VAL A 1 492 ? 28.216 13.481 -21.206 1.00 84.38 492 VAL A N 1
ATOM 3810 C CA . VAL A 1 492 ? 29.143 12.998 -20.179 1.00 84.38 492 VAL A CA 1
ATOM 3811 C C . VAL A 1 492 ? 29.380 14.102 -19.126 1.00 84.38 492 VAL A C 1
ATOM 3813 O O . VAL A 1 492 ? 29.704 15.240 -19.490 1.00 84.38 492 VAL A O 1
ATOM 3816 N N . PRO A 1 493 ? 29.179 13.809 -17.829 1.00 80.19 493 PRO A N 1
ATOM 3817 C CA . PRO A 1 493 ? 29.481 14.726 -16.730 1.00 80.19 493 PRO A CA 1
ATOM 3818 C C . PRO A 1 493 ? 30.999 14.891 -16.543 1.00 80.19 493 PRO A C 1
ATOM 3820 O O . PRO A 1 493 ? 31.771 14.005 -16.893 1.00 80.19 493 PRO A O 1
ATOM 3823 N N . ALA A 1 494 ? 31.433 16.012 -15.956 1.00 73.56 494 ALA A N 1
ATOM 3824 C CA . ALA A 1 494 ? 32.859 16.280 -15.713 1.00 73.56 494 ALA A CA 1
ATOM 3825 C C . ALA A 1 494 ? 33.506 15.295 -14.718 1.00 73.56 494 ALA A C 1
ATOM 3827 O O . ALA A 1 494 ? 34.692 14.999 -14.832 1.00 73.56 494 ALA A O 1
ATOM 3828 N N . SER A 1 495 ? 32.713 14.767 -13.781 1.00 72.06 495 SER A N 1
ATOM 3829 C CA . SER A 1 495 ? 33.124 13.740 -12.821 1.00 72.06 495 SER A CA 1
ATOM 3830 C C . SER A 1 495 ? 32.291 12.471 -13.025 1.00 72.06 495 SER A C 1
ATOM 3832 O O . SER A 1 495 ? 31.095 12.586 -13.313 1.00 72.06 495 SER A O 1
ATOM 3834 N N . PRO A 1 496 ? 32.862 11.264 -12.846 1.00 70.38 496 PRO A N 1
ATOM 3835 C CA . PRO A 1 496 ? 32.100 10.023 -12.925 1.00 70.38 496 PRO A CA 1
ATOM 3836 C C . PRO A 1 496 ? 30.928 10.024 -11.935 1.00 70.38 496 PRO A C 1
ATOM 3838 O O . PRO A 1 496 ? 31.127 10.129 -10.730 1.00 70.38 496 PRO A O 1
ATOM 3841 N N . LEU A 1 497 ? 29.701 9.879 -12.443 1.00 73.19 497 LEU A N 1
ATOM 3842 C CA . LEU A 1 497 ? 28.491 9.766 -11.612 1.00 73.19 497 LEU A CA 1
ATOM 3843 C C . LEU A 1 497 ? 28.154 8.308 -11.244 1.00 73.19 497 LEU A C 1
ATOM 3845 O O . LEU A 1 497 ? 27.192 8.056 -10.525 1.00 73.19 497 LEU A O 1
ATOM 3849 N N . ALA A 1 498 ? 28.935 7.342 -11.740 1.00 59.72 498 ALA A N 1
ATOM 3850 C CA . ALA A 1 498 ? 28.620 5.912 -11.690 1.00 59.72 498 ALA A CA 1
ATOM 3851 C C . ALA A 1 498 ? 28.563 5.305 -10.272 1.00 59.72 498 ALA A C 1
ATOM 3853 O O . ALA A 1 498 ? 28.055 4.199 -10.119 1.00 59.72 498 ALA A O 1
ATOM 3854 N N . SER A 1 499 ? 29.061 6.001 -9.244 1.00 64.81 499 SER A N 1
ATOM 3855 C CA . SER A 1 499 ? 29.043 5.548 -7.844 1.00 64.81 499 SER A CA 1
ATOM 3856 C C . SER A 1 499 ? 27.912 6.146 -6.993 1.00 64.81 499 SER A C 1
ATOM 3858 O O . SER A 1 499 ? 27.884 5.904 -5.791 1.00 64.81 499 SER A O 1
ATOM 3860 N N . GLY A 1 500 ? 27.022 6.954 -7.582 1.00 82.62 500 GLY A N 1
ATOM 3861 C CA . GLY A 1 500 ? 25.896 7.587 -6.889 1.00 82.62 500 GLY A CA 1
ATOM 3862 C C . GLY A 1 500 ? 24.587 6.822 -7.065 1.00 82.62 500 GLY A C 1
ATOM 3863 O O . GLY A 1 500 ? 24.380 5.772 -6.464 1.00 82.62 500 GLY A O 1
ATOM 3864 N N . MET A 1 501 ? 23.697 7.367 -7.897 1.00 91.25 501 MET A N 1
ATOM 3865 C CA . MET A 1 501 ? 22.403 6.766 -8.235 1.00 91.25 501 MET A CA 1
ATOM 3866 C C . MET A 1 501 ? 22.584 5.486 -9.081 1.00 91.25 501 MET A C 1
ATOM 3868 O O . MET A 1 501 ? 23.083 5.586 -10.209 1.00 91.25 501 MET A O 1
ATOM 3872 N N . PRO A 1 502 ? 22.165 4.293 -8.602 1.00 91.25 502 PRO A N 1
ATOM 3873 C CA . PRO A 1 502 ? 22.388 3.021 -9.302 1.00 91.25 502 PRO A CA 1
ATOM 3874 C C . PRO A 1 502 ? 21.830 2.981 -10.729 1.00 91.25 502 PRO A C 1
ATOM 3876 O O . PRO A 1 502 ? 22.408 2.356 -11.619 1.00 91.25 502 PRO A O 1
ATOM 3879 N N . GLU A 1 503 ? 20.723 3.680 -10.976 1.00 91.94 503 GLU A N 1
ATOM 3880 C CA . GLU A 1 503 ? 20.054 3.733 -12.273 1.00 91.94 503 GLU A CA 1
ATOM 3881 C C . GLU A 1 503 ? 20.922 4.371 -13.378 1.00 91.94 503 GLU A C 1
ATOM 3883 O O . GLU A 1 503 ? 20.707 4.101 -14.557 1.00 91.94 503 GLU A O 1
ATOM 3888 N N . LEU A 1 504 ? 21.956 5.148 -13.033 1.00 91.06 504 LEU A N 1
ATOM 3889 C CA . LEU A 1 504 ? 22.900 5.721 -14.006 1.00 91.06 504 LEU A CA 1
ATOM 3890 C C . LEU A 1 504 ? 23.773 4.665 -14.695 1.00 91.06 504 LEU A C 1
ATOM 3892 O O . LEU A 1 504 ? 24.260 4.887 -15.807 1.00 91.06 504 LEU A O 1
ATOM 3896 N N . ALA A 1 505 ? 23.969 3.514 -14.048 1.00 87.44 505 ALA A N 1
ATOM 3897 C CA . ALA A 1 505 ? 24.701 2.392 -14.622 1.00 87.44 505 ALA A CA 1
ATOM 3898 C C . ALA A 1 505 ? 23.867 1.613 -15.653 1.00 87.44 505 ALA A C 1
ATOM 3900 O O . ALA A 1 505 ? 24.423 0.803 -16.394 1.00 87.44 505 ALA A O 1
ATOM 3901 N N . GLN A 1 506 ? 22.554 1.858 -15.738 1.00 89.25 506 GLN A N 1
ATOM 3902 C CA . GLN A 1 506 ? 21.685 1.157 -16.676 1.00 89.25 506 GLN A CA 1
ATOM 3903 C C . GLN A 1 506 ? 22.069 1.468 -18.129 1.00 89.25 506 GLN A C 1
ATOM 3905 O O . GLN A 1 506 ? 22.279 2.620 -18.523 1.00 89.25 506 GLN A O 1
ATOM 3910 N N . GLU A 1 507 ? 22.137 0.418 -18.940 1.00 86.62 507 GLU A N 1
ATOM 3911 C CA . GLU A 1 507 ? 22.237 0.493 -20.399 1.00 86.62 507 GLU A CA 1
ATOM 3912 C C . GLU A 1 507 ? 20.855 0.288 -21.023 1.00 86.62 507 GLU A C 1
ATOM 3914 O O . GLU A 1 507 ? 19.961 -0.256 -20.379 1.00 86.62 507 GLU A O 1
ATOM 3919 N N . ALA A 1 508 ? 20.663 0.685 -22.279 1.00 92.19 508 ALA A N 1
ATOM 3920 C CA . ALA A 1 508 ? 19.473 0.264 -23.010 1.00 92.19 508 ALA A CA 1
ATOM 3921 C C . ALA A 1 508 ? 19.599 -1.222 -23.414 1.00 92.19 508 ALA A C 1
ATOM 3923 O O . ALA A 1 508 ? 20.711 -1.758 -23.468 1.00 92.19 508 ALA A O 1
ATOM 3924 N N . PRO A 1 509 ? 18.486 -1.914 -23.732 1.00 93.56 509 PRO A N 1
ATOM 3925 C CA . PRO A 1 509 ? 18.530 -3.326 -24.106 1.00 93.56 509 PRO A CA 1
ATOM 3926 C C . PRO A 1 509 ? 19.516 -3.612 -25.243 1.00 93.56 509 PRO A C 1
ATOM 3928 O O . PRO A 1 509 ? 19.509 -2.918 -26.258 1.00 93.56 509 PRO A O 1
ATOM 3931 N N . SER A 1 510 ? 20.330 -4.661 -25.109 1.00 93.62 510 SER A N 1
ATOM 3932 C CA . SER A 1 510 ? 21.299 -5.053 -26.139 1.00 93.62 510 SER A CA 1
ATOM 3933 C C . SER A 1 510 ? 20.606 -5.336 -27.477 1.00 93.62 510 SER A C 1
ATOM 3935 O O . SER A 1 510 ? 19.549 -5.981 -27.517 1.00 93.62 510 SER A O 1
ATOM 3937 N N . LEU A 1 511 ? 21.217 -4.886 -28.578 1.00 93.88 511 LEU A N 1
ATOM 3938 C CA . LEU A 1 511 ? 20.776 -5.172 -29.950 1.00 93.88 511 LEU A CA 1
ATOM 3939 C C . LEU A 1 511 ? 21.387 -6.466 -30.508 1.00 93.88 511 LEU A C 1
ATOM 3941 O O . LEU A 1 511 ? 21.086 -6.867 -31.630 1.00 93.88 511 LEU A O 1
ATOM 3945 N N . GLU A 1 512 ? 22.197 -7.165 -29.717 1.00 91.06 512 GLU A N 1
ATOM 3946 C CA . GLU A 1 512 ? 22.694 -8.499 -30.045 1.00 91.06 512 GLU A CA 1
ATOM 3947 C C . GLU A 1 512 ? 21.535 -9.477 -30.308 1.00 91.06 512 GLU A C 1
ATOM 3949 O O . GLU A 1 512 ? 20.539 -9.498 -29.575 1.00 91.06 512 GLU A O 1
ATOM 3954 N N . GLY A 1 513 ? 21.622 -10.255 -31.390 1.00 90.62 513 GLY A N 1
ATOM 3955 C CA . GLY A 1 513 ? 20.584 -11.220 -31.764 1.00 90.62 513 GLY A CA 1
ATOM 3956 C C . GLY A 1 513 ? 19.203 -10.603 -32.031 1.00 90.62 513 GLY A C 1
ATOM 3957 O O . GLY A 1 513 ? 18.196 -11.299 -31.912 1.00 90.62 513 GLY A O 1
ATOM 3958 N N . CYS A 1 514 ? 19.107 -9.297 -32.311 1.00 90.94 514 CYS A N 1
ATOM 3959 C CA . CYS A 1 514 ? 17.837 -8.610 -32.573 1.00 90.94 514 CYS A CA 1
ATOM 3960 C C . CYS A 1 514 ? 17.063 -9.246 -33.742 1.00 90.94 514 CYS A C 1
ATOM 3962 O O . CYS A 1 514 ? 15.848 -9.433 -33.635 1.00 90.94 514 CYS A O 1
ATOM 3964 N N . GLY A 1 515 ? 17.773 -9.664 -34.796 1.00 90.25 515 GLY A N 1
ATOM 3965 C CA . GLY A 1 515 ? 17.196 -10.319 -35.972 1.00 90.25 515 GLY A CA 1
ATOM 3966 C C . GLY A 1 515 ? 16.555 -11.677 -35.684 1.00 90.25 515 GLY A C 1
ATOM 3967 O O . GLY A 1 515 ? 15.609 -12.051 -36.367 1.00 90.25 515 GLY A O 1
ATOM 3968 N N . ASN A 1 516 ? 16.989 -12.369 -34.624 1.00 88.69 516 ASN A N 1
ATOM 3969 C CA . ASN A 1 516 ? 16.362 -13.616 -34.171 1.00 88.69 516 ASN A CA 1
ATOM 3970 C C . ASN A 1 516 ? 15.127 -13.353 -33.295 1.00 88.69 516 ASN A C 1
ATOM 3972 O O . ASN A 1 516 ? 14.256 -14.204 -33.185 1.00 88.69 516 ASN A O 1
ATOM 3976 N N . ARG A 1 517 ? 15.047 -12.190 -32.634 1.00 92.06 517 ARG A N 1
ATOM 3977 C CA . ARG A 1 517 ? 14.046 -11.934 -31.584 1.00 92.06 517 ARG A CA 1
ATOM 3978 C C . ARG A 1 517 ? 12.777 -11.271 -32.087 1.00 92.06 517 ARG A C 1
ATOM 3980 O O . ARG A 1 517 ? 11.693 -11.575 -31.585 1.00 92.06 517 ARG A O 1
ATOM 3987 N N . PHE A 1 518 ? 12.902 -10.346 -33.032 1.00 92.81 518 PHE A N 1
ATOM 3988 C CA . PHE A 1 518 ? 11.799 -9.474 -33.422 1.00 92.81 518 PHE A CA 1
ATOM 3989 C C . PHE A 1 518 ? 11.471 -9.577 -34.908 1.00 92.81 518 PHE A C 1
ATOM 3991 O O . PHE A 1 518 ? 12.324 -9.892 -35.736 1.00 92.81 518 PHE A O 1
ATOM 3998 N N . HIS A 1 519 ? 10.217 -9.295 -35.252 1.00 91.50 519 HIS A N 1
ATOM 3999 C CA . HIS A 1 519 ? 9.801 -9.177 -36.646 1.00 91.50 519 HIS A CA 1
ATOM 4000 C C . HIS A 1 519 ? 10.323 -7.869 -37.260 1.00 91.50 519 HIS A C 1
ATOM 4002 O O . HIS A 1 519 ? 10.203 -6.798 -36.658 1.00 91.50 519 HIS A O 1
ATOM 4008 N N . ARG A 1 520 ? 10.861 -7.938 -38.486 1.00 89.81 520 ARG A N 1
ATOM 4009 C CA . ARG A 1 520 ? 11.432 -6.785 -39.214 1.00 89.81 520 ARG A CA 1
ATOM 4010 C C . ARG A 1 520 ? 10.439 -5.626 -39.358 1.00 89.81 520 ARG A C 1
ATOM 4012 O O . ARG A 1 520 ? 10.806 -4.477 -39.120 1.00 89.81 520 ARG A O 1
ATOM 4019 N N . ASP A 1 521 ? 9.179 -5.920 -39.667 1.00 87.69 521 ASP A N 1
ATOM 4020 C CA . ASP A 1 521 ? 8.132 -4.899 -39.832 1.00 87.69 521 ASP A CA 1
ATOM 4021 C C . ASP A 1 521 ? 7.794 -4.187 -38.520 1.00 87.69 521 ASP A C 1
ATOM 4023 O O . ASP A 1 521 ? 7.450 -3.003 -38.502 1.00 87.69 521 ASP A O 1
ATOM 4027 N N . TRP A 1 522 ? 7.889 -4.902 -37.396 1.00 90.25 522 TRP A N 1
ATOM 4028 C CA . TRP A 1 522 ? 7.756 -4.284 -36.084 1.00 90.25 522 TRP A CA 1
ATOM 4029 C C . TRP A 1 522 ? 8.966 -3.418 -35.760 1.00 90.25 522 TRP A C 1
ATOM 4031 O O . TRP A 1 522 ? 8.770 -2.288 -35.323 1.00 90.25 522 TRP A O 1
ATOM 4041 N N . LEU A 1 523 ? 10.187 -3.894 -36.036 1.00 91.25 523 LEU A N 1
ATOM 4042 C CA . LEU A 1 523 ? 11.403 -3.101 -35.850 1.00 91.25 523 LEU A CA 1
ATOM 4043 C C . LEU A 1 523 ? 11.322 -1.787 -36.623 1.00 91.25 523 LEU A C 1
ATOM 4045 O O . LEU A 1 523 ? 11.552 -0.740 -36.032 1.00 91.25 523 LEU A O 1
ATOM 4049 N N . SER A 1 524 ? 10.921 -1.822 -37.896 1.00 90.94 524 SER A N 1
ATOM 4050 C CA . SER A 1 524 ? 10.791 -0.618 -38.725 1.00 90.94 524 SER A CA 1
ATOM 4051 C C . SER A 1 524 ? 9.810 0.400 -38.132 1.00 90.94 524 SER A C 1
ATOM 4053 O O . SER A 1 524 ? 10.150 1.574 -38.008 1.00 90.94 524 SER A O 1
ATOM 4055 N N . ARG A 1 525 ? 8.627 -0.037 -37.676 1.00 89.75 525 ARG A N 1
ATOM 4056 C CA . ARG A 1 525 ? 7.663 0.857 -37.005 1.00 89.75 525 ARG A CA 1
ATOM 4057 C C . ARG A 1 525 ? 8.176 1.365 -35.657 1.00 89.75 525 ARG A C 1
ATOM 4059 O O . ARG A 1 525 ? 7.995 2.536 -35.340 1.00 89.75 525 ARG A O 1
ATOM 4066 N N . TRP A 1 526 ? 8.839 0.500 -34.892 1.00 91.62 526 TRP A N 1
ATOM 4067 C CA . TRP A 1 526 ? 9.413 0.834 -33.593 1.00 91.62 526 TRP A CA 1
ATOM 4068 C C . TRP A 1 526 ? 10.497 1.908 -33.705 1.00 91.62 526 TRP A C 1
ATOM 4070 O O . TRP A 1 526 ? 10.400 2.912 -33.013 1.00 91.62 526 TRP A O 1
ATOM 4080 N N . VAL A 1 527 ? 11.496 1.752 -34.585 1.00 91.88 527 VAL A N 1
ATOM 4081 C CA . VAL A 1 527 ? 12.548 2.775 -34.752 1.00 91.88 527 VAL A CA 1
ATOM 4082 C C . VAL A 1 527 ? 12.048 4.057 -35.415 1.00 91.88 527 VAL A C 1
ATOM 4084 O O . VAL A 1 527 ? 12.650 5.105 -35.192 1.00 91.88 527 VAL A O 1
ATOM 4087 N N . ALA A 1 528 ? 10.966 3.997 -36.199 1.00 90.06 528 ALA A N 1
ATOM 4088 C CA . ALA A 1 528 ? 10.354 5.194 -36.765 1.00 90.06 528 ALA A CA 1
ATOM 4089 C C . ALA A 1 528 ? 9.758 6.090 -35.672 1.00 90.06 528 ALA A C 1
ATOM 4091 O O . ALA A 1 528 ? 10.093 7.270 -35.613 1.00 90.06 528 ALA A O 1
ATOM 4092 N N . GLN A 1 529 ? 8.902 5.526 -34.810 1.00 88.56 529 GLN A N 1
ATOM 4093 C CA . GLN A 1 529 ? 8.255 6.270 -33.732 1.00 88.56 529 GLN A CA 1
ATOM 4094 C C . GLN A 1 529 ? 7.855 5.345 -32.560 1.00 88.56 529 GLN A C 1
ATOM 4096 O O . GLN A 1 529 ? 6.726 4.847 -32.522 1.00 88.56 529 GLN A O 1
ATOM 4101 N N . PRO A 1 530 ? 8.744 5.116 -31.569 1.00 91.44 530 PRO A N 1
ATOM 4102 C CA . PRO A 1 530 ? 8.511 4.147 -30.492 1.00 91.44 530 PRO A CA 1
ATOM 4103 C C . PRO A 1 530 ? 7.218 4.385 -29.702 1.00 91.44 530 PRO A C 1
ATOM 4105 O O . PRO A 1 530 ? 6.484 3.440 -29.406 1.00 91.44 530 PRO A O 1
ATOM 4108 N N . GLN A 1 531 ? 6.915 5.652 -29.399 1.00 88.88 531 GLN A N 1
ATOM 4109 C CA . GLN A 1 531 ? 5.763 6.056 -28.587 1.00 88.88 531 GLN A CA 1
ATOM 4110 C C . GLN A 1 531 ? 4.414 5.830 -29.284 1.00 88.88 531 GLN A C 1
ATOM 4112 O O . GLN A 1 531 ? 3.391 5.759 -28.611 1.00 88.88 531 GLN A O 1
ATOM 4117 N N . ASP A 1 532 ? 4.394 5.689 -30.611 1.00 86.94 532 ASP A N 1
ATOM 4118 C CA . ASP A 1 532 ? 3.162 5.387 -31.352 1.00 86.94 532 ASP A CA 1
ATOM 4119 C C . ASP A 1 532 ? 2.840 3.881 -31.309 1.00 86.94 532 ASP A C 1
ATOM 4121 O O . ASP A 1 532 ? 1.697 3.474 -31.502 1.00 86.94 532 ASP A O 1
ATOM 4125 N N . VAL A 1 533 ? 3.843 3.042 -31.021 1.00 85.31 533 VAL A N 1
ATOM 4126 C CA . VAL A 1 533 ? 3.693 1.585 -30.865 1.00 85.31 533 VAL A CA 1
ATOM 4127 C C . VAL A 1 533 ? 3.489 1.204 -29.397 1.00 85.31 533 VAL A C 1
ATOM 4129 O O . VAL A 1 533 ? 2.685 0.327 -29.082 1.00 85.31 533 VAL A O 1
ATOM 4132 N N . VAL A 1 534 ? 4.228 1.845 -28.489 1.00 86.25 534 VAL A N 1
ATOM 4133 C CA . VAL A 1 534 ? 4.122 1.661 -27.037 1.00 86.25 534 VAL A CA 1
ATOM 4134 C C . VAL A 1 534 ? 4.094 3.042 -26.392 1.00 86.25 534 VAL A C 1
ATOM 4136 O O . VAL A 1 534 ? 5.128 3.695 -26.306 1.00 86.25 534 VAL A O 1
ATOM 4139 N N . ALA A 1 535 ? 2.921 3.474 -25.925 1.00 84.00 535 ALA A N 1
ATOM 4140 C CA . ALA A 1 535 ? 2.687 4.839 -25.440 1.00 84.00 535 ALA A CA 1
ATOM 4141 C C . ALA A 1 535 ? 3.692 5.312 -24.370 1.00 84.00 535 ALA A C 1
ATOM 4143 O O . ALA A 1 535 ? 4.118 6.461 -24.395 1.00 84.00 535 ALA A O 1
ATOM 4144 N N . ASP A 1 536 ? 4.115 4.418 -23.471 1.00 81.88 536 ASP A N 1
ATOM 4145 C CA . ASP A 1 536 ? 5.073 4.687 -22.391 1.00 81.88 536 ASP A CA 1
ATOM 4146 C C . ASP A 1 536 ? 6.518 4.250 -22.737 1.00 81.88 536 ASP A C 1
ATOM 4148 O O . ASP A 1 536 ? 7.303 3.882 -21.857 1.00 81.88 536 ASP A O 1
ATOM 4152 N N . ALA A 1 537 ? 6.879 4.221 -24.026 1.00 89.00 537 ALA A N 1
ATOM 4153 C CA . ALA A 1 537 ? 8.231 3.893 -24.477 1.00 89.00 537 ALA A CA 1
ATOM 4154 C C . ALA A 1 537 ? 9.270 4.903 -23.961 1.00 89.00 537 ALA A C 1
ATOM 4156 O O . ALA A 1 537 ? 9.158 6.106 -24.186 1.00 89.00 537 ALA A O 1
ATOM 4157 N N . THR A 1 538 ? 10.338 4.396 -23.336 1.00 91.00 538 THR A N 1
ATOM 4158 C CA . THR A 1 538 ? 11.466 5.214 -22.855 1.00 91.00 538 THR A CA 1
ATOM 4159 C C . THR A 1 538 ? 12.488 5.533 -23.949 1.00 91.00 538 THR A C 1
ATOM 4161 O O . THR A 1 538 ? 13.262 6.478 -23.810 1.00 91.00 538 THR A O 1
ATOM 4164 N N . MET A 1 539 ? 12.493 4.759 -25.042 1.00 92.50 539 MET A N 1
ATOM 4165 C CA . MET A 1 539 ? 13.327 5.016 -26.215 1.00 92.50 539 MET A CA 1
ATOM 4166 C C . MET A 1 539 ? 12.807 6.261 -26.954 1.00 92.50 539 MET A C 1
ATOM 4168 O O . MET A 1 539 ? 11.629 6.289 -27.317 1.00 92.50 539 MET A O 1
ATOM 4172 N N . PRO A 1 540 ? 13.648 7.280 -27.202 1.00 92.50 540 PRO A N 1
ATOM 4173 C CA . PRO A 1 540 ? 13.233 8.468 -27.935 1.00 92.50 540 PRO A CA 1
ATOM 4174 C C . PRO A 1 540 ? 13.049 8.166 -29.424 1.00 92.50 540 PRO A C 1
ATOM 4176 O O . PRO A 1 540 ? 13.647 7.235 -29.966 1.00 92.50 540 PRO A O 1
ATOM 4179 N N . ALA A 1 541 ? 12.280 9.006 -30.112 1.00 91.06 541 ALA A N 1
ATOM 4180 C CA . ALA A 1 541 ? 12.316 9.023 -31.567 1.00 91.06 541 ALA A CA 1
ATOM 4181 C C . ALA A 1 541 ? 13.585 9.748 -32.038 1.00 91.06 541 ALA A C 1
ATOM 4183 O O . ALA A 1 541 ? 13.775 10.934 -31.760 1.00 91.06 541 ALA A O 1
ATOM 4184 N N . CYS A 1 542 ? 14.471 9.022 -32.719 1.00 89.81 542 CYS A N 1
ATOM 4185 C CA . CYS A 1 542 ? 15.778 9.535 -33.145 1.00 89.81 542 CYS A CA 1
ATOM 4186 C C . CYS A 1 542 ? 15.791 10.061 -34.589 1.00 89.81 542 CYS A C 1
ATOM 4188 O O . CYS A 1 542 ? 16.759 10.702 -34.993 1.00 89.81 542 CYS A O 1
ATOM 4190 N N . LEU A 1 543 ? 14.749 9.789 -35.379 1.00 89.00 543 LEU A N 1
ATOM 4191 C CA . LEU A 1 543 ? 14.674 10.210 -36.778 1.00 89.00 543 LEU A CA 1
ATOM 4192 C C . LEU A 1 543 ? 14.105 11.633 -36.857 1.00 89.00 543 LEU A C 1
ATOM 4194 O O . LEU A 1 543 ? 12.903 11.839 -36.736 1.00 89.00 543 LEU A O 1
ATOM 4198 N N . ALA A 1 544 ? 14.976 12.625 -37.053 1.00 72.31 544 ALA A N 1
ATOM 4199 C CA . ALA A 1 544 ? 14.600 14.041 -37.171 1.00 72.31 544 ALA A CA 1
ATOM 4200 C C . ALA A 1 544 ? 14.328 14.494 -38.626 1.00 72.31 544 ALA A C 1
ATOM 4202 O O . ALA A 1 544 ? 14.318 15.690 -38.911 1.00 72.31 544 ALA A O 1
ATOM 4203 N N . ALA A 1 545 ? 14.165 13.548 -39.556 1.00 69.00 545 ALA A N 1
ATOM 4204 C CA . ALA A 1 545 ? 13.974 13.805 -40.982 1.00 69.00 545 ALA A CA 1
ATOM 4205 C C . ALA A 1 545 ? 12.493 14.031 -41.351 1.00 69.00 545 ALA A C 1
ATOM 4207 O O . ALA A 1 545 ? 11.591 13.682 -40.588 1.00 69.00 545 ALA A O 1
ATOM 4208 N N . ALA A 1 546 ? 12.229 14.583 -42.542 1.00 73.94 546 ALA A N 1
ATOM 4209 C CA . ALA A 1 546 ? 10.865 14.687 -43.065 1.00 73.94 546 ALA A CA 1
ATOM 4210 C C . ALA A 1 546 ? 10.208 13.287 -43.154 1.00 73.94 546 ALA A C 1
ATOM 4212 O O . ALA A 1 546 ? 10.924 12.312 -43.400 1.00 73.94 546 ALA A O 1
ATOM 4213 N N . PRO A 1 547 ? 8.872 13.148 -43.016 1.00 74.50 547 PRO A N 1
ATOM 4214 C CA . PRO A 1 547 ? 8.215 11.843 -42.848 1.00 74.50 547 PRO A CA 1
ATOM 4215 C C . PRO A 1 547 ? 8.608 10.770 -43.879 1.00 74.50 547 PRO A C 1
ATOM 4217 O O . PRO A 1 547 ? 8.820 9.613 -43.518 1.00 74.50 547 PRO A O 1
ATOM 4220 N N . GLY A 1 548 ? 8.761 11.146 -45.155 1.00 74.81 548 GLY A N 1
ATOM 4221 C CA . GLY A 1 548 ? 9.177 10.221 -46.218 1.00 74.81 548 GLY A CA 1
ATOM 4222 C C . GLY A 1 548 ? 10.622 9.721 -46.084 1.00 74.81 548 GLY A C 1
ATOM 4223 O O . GLY A 1 548 ? 10.887 8.538 -46.298 1.00 74.81 548 GLY A O 1
ATOM 4224 N N . GLU A 1 549 ? 11.548 10.594 -45.681 1.00 83.06 549 GLU A N 1
ATOM 4225 C CA . GLU A 1 549 ? 12.952 10.243 -45.438 1.00 83.06 549 GLU A CA 1
ATOM 4226 C C . GLU A 1 549 ? 13.097 9.420 -44.150 1.00 83.06 549 GLU A C 1
ATOM 4228 O O . GLU A 1 549 ? 13.779 8.396 -44.150 1.00 83.06 549 GLU A O 1
ATOM 4233 N N . ALA A 1 550 ? 12.387 9.800 -43.082 1.00 85.38 550 ALA A N 1
ATOM 4234 C CA . ALA A 1 550 ? 12.351 9.051 -41.827 1.00 85.38 550 ALA A CA 1
ATOM 4235 C C . ALA A 1 550 ? 11.843 7.614 -42.042 1.00 85.38 550 ALA A C 1
ATOM 4237 O O . ALA A 1 550 ? 12.433 6.662 -41.532 1.00 85.38 550 ALA A O 1
ATOM 4238 N N . ALA A 1 551 ? 10.812 7.423 -42.871 1.00 86.00 551 ALA A N 1
ATOM 4239 C CA . ALA A 1 551 ? 10.332 6.089 -43.228 1.00 86.00 551 ALA A CA 1
ATOM 4240 C C . ALA A 1 551 ? 11.392 5.258 -43.982 1.00 86.00 551 ALA A C 1
ATOM 4242 O O . ALA A 1 551 ? 11.494 4.051 -43.764 1.00 86.00 551 ALA A O 1
ATOM 4243 N N . GLY A 1 552 ? 12.193 5.883 -44.855 1.00 88.75 552 GLY A N 1
ATOM 4244 C CA . GLY A 1 552 ? 13.325 5.232 -45.525 1.00 88.75 552 GLY A CA 1
ATOM 4245 C C . GLY A 1 552 ? 14.430 4.821 -44.549 1.00 88.75 552 GLY A C 1
ATOM 4246 O O . GLY A 1 552 ? 14.831 3.658 -44.528 1.00 88.75 552 GLY A O 1
ATOM 4247 N N . GLN A 1 553 ? 14.849 5.740 -43.676 1.00 92.56 553 GLN A N 1
ATOM 4248 C CA . GLN A 1 553 ? 15.850 5.484 -42.633 1.00 92.56 553 GLN A CA 1
ATOM 4249 C C . GLN A 1 553 ? 15.408 4.366 -41.678 1.00 92.56 553 GLN A C 1
ATOM 4251 O O . GLN A 1 553 ? 16.207 3.501 -41.324 1.00 92.56 553 GLN A O 1
ATOM 4256 N N . ALA A 1 554 ? 14.126 4.327 -41.306 1.00 92.69 554 ALA A N 1
ATOM 4257 C CA . ALA A 1 554 ? 13.564 3.267 -40.476 1.00 92.69 554 ALA A CA 1
ATOM 4258 C C . ALA A 1 554 ? 13.609 1.887 -41.158 1.00 92.69 554 ALA A C 1
ATOM 4260 O O . ALA A 1 554 ? 13.848 0.879 -40.489 1.00 92.69 554 ALA A O 1
ATOM 4261 N N . ARG A 1 555 ? 13.392 1.814 -42.481 1.00 91.88 555 ARG A N 1
ATOM 4262 C CA . ARG A 1 555 ? 13.533 0.562 -43.250 1.00 91.88 555 ARG A CA 1
ATOM 4263 C C . ARG A 1 555 ? 14.989 0.105 -43.332 1.00 91.88 555 ARG A C 1
ATOM 4265 O O . ARG A 1 555 ? 15.244 -1.082 -43.134 1.00 91.88 555 ARG A O 1
ATOM 4272 N N . ASP A 1 556 ? 15.924 1.022 -43.579 1.00 94.56 556 ASP A N 1
ATOM 4273 C CA . ASP A 1 556 ? 17.367 0.736 -43.615 1.00 94.56 556 ASP A CA 1
ATOM 4274 C C . ASP A 1 556 ? 17.869 0.244 -42.240 1.00 94.56 556 ASP A C 1
ATOM 4276 O O . ASP A 1 556 ? 18.524 -0.796 -42.146 1.00 94.56 556 ASP A O 1
ATOM 4280 N N . LEU A 1 557 ? 17.487 0.921 -41.148 1.00 94.88 557 LEU A N 1
ATOM 4281 C CA . LEU A 1 557 ? 17.782 0.493 -39.773 1.00 94.88 557 LEU A CA 1
ATOM 4282 C C . LEU A 1 557 ? 17.229 -0.905 -39.481 1.00 94.88 557 LEU A C 1
ATOM 4284 O O . LEU A 1 557 ? 17.959 -1.763 -38.991 1.00 94.88 557 LEU A O 1
ATOM 4288 N N . ALA A 1 558 ? 15.959 -1.160 -39.804 1.00 93.75 558 ALA A N 1
ATOM 4289 C CA . ALA A 1 558 ? 15.351 -2.472 -39.594 1.00 93.75 558 ALA A CA 1
ATOM 4290 C C . ALA A 1 558 ? 16.028 -3.573 -40.426 1.00 93.75 558 ALA A C 1
ATOM 4292 O O . ALA A 1 558 ? 16.149 -4.698 -39.947 1.00 93.75 558 ALA A O 1
ATOM 4293 N N . ALA A 1 559 ? 16.492 -3.257 -41.642 1.00 93.50 559 ALA A N 1
ATOM 4294 C CA . ALA A 1 559 ? 17.255 -4.185 -42.474 1.00 93.50 559 ALA A CA 1
ATOM 4295 C C . ALA A 1 559 ? 18.577 -4.586 -41.807 1.00 93.50 559 ALA A C 1
ATOM 4297 O O . ALA A 1 559 ? 18.866 -5.773 -41.719 1.00 93.50 559 ALA A O 1
ATOM 4298 N N . TYR A 1 560 ? 19.337 -3.622 -41.277 1.00 95.12 560 TYR A N 1
ATOM 4299 C CA . TYR A 1 560 ? 20.571 -3.905 -40.539 1.00 95.12 560 TYR A CA 1
ATOM 4300 C C . TYR A 1 560 ? 20.317 -4.673 -39.236 1.00 95.12 560 TYR A C 1
ATOM 4302 O O . TYR A 1 560 ? 20.977 -5.665 -38.956 1.00 95.12 560 TYR A O 1
ATOM 4310 N N . LEU A 1 561 ? 19.330 -4.264 -38.434 1.00 93.94 561 LEU A N 1
ATOM 4311 C CA . LEU A 1 561 ? 19.015 -4.963 -37.183 1.00 93.94 561 LEU A CA 1
ATOM 4312 C C . LEU A 1 561 ? 18.598 -6.421 -37.423 1.00 93.94 561 LEU A C 1
ATOM 4314 O O . LEU A 1 561 ? 18.903 -7.280 -36.598 1.00 93.94 561 LEU A O 1
ATOM 4318 N N . ALA A 1 562 ? 17.955 -6.708 -38.559 1.00 91.12 562 ALA A N 1
ATOM 4319 C CA . ALA A 1 562 ? 17.620 -8.067 -38.968 1.00 91.12 562 ALA A CA 1
ATOM 4320 C C . ALA A 1 562 ? 18.856 -8.924 -39.304 1.00 91.12 562 ALA A C 1
ATOM 4322 O O . ALA A 1 562 ? 18.781 -10.141 -39.172 1.00 91.12 562 ALA A O 1
ATOM 4323 N N . THR A 1 563 ? 19.999 -8.325 -39.674 1.00 92.31 563 THR A N 1
ATOM 4324 C CA . THR A 1 563 ? 21.254 -9.073 -39.883 1.00 92.31 563 THR A CA 1
ATOM 4325 C C . THR A 1 563 ? 21.977 -9.400 -38.578 1.00 92.31 563 THR A C 1
ATOM 4327 O O . THR A 1 563 ? 22.903 -10.207 -38.585 1.00 92.31 563 THR A O 1
ATOM 4330 N N . LEU A 1 564 ? 21.588 -8.786 -37.453 1.00 92.19 564 LEU A N 1
ATOM 4331 C CA . LEU A 1 564 ? 22.150 -9.082 -36.135 1.00 92.19 564 LEU A CA 1
ATOM 4332 C C . LEU A 1 564 ? 21.539 -10.377 -35.592 1.00 92.19 564 LEU A C 1
ATOM 4334 O O . LEU A 1 564 ? 20.650 -10.356 -34.738 1.00 92.19 564 LEU A O 1
ATOM 4338 N N . VAL A 1 565 ? 22.015 -11.502 -36.111 1.00 87.12 565 VAL A N 1
ATOM 4339 C CA . VAL A 1 565 ? 21.633 -12.851 -35.686 1.00 87.12 565 VAL A CA 1
ATOM 4340 C C . VAL A 1 565 ? 22.678 -13.400 -34.714 1.00 87.12 565 VAL A C 1
ATOM 4342 O O . VAL A 1 565 ? 23.878 -13.206 -34.895 1.00 87.12 565 VAL A O 1
ATOM 4345 N N . GLY A 1 566 ? 22.224 -14.029 -33.630 1.00 74.06 566 GLY A N 1
ATOM 4346 C CA . GLY A 1 566 ? 23.103 -14.786 -32.732 1.00 74.06 566 GLY A CA 1
ATOM 4347 C C . GLY A 1 566 ? 23.303 -16.216 -33.244 1.00 74.06 566 GLY A C 1
ATOM 4348 O O . GLY A 1 566 ? 22.555 -16.635 -34.132 1.00 74.06 566 GLY A O 1
ATOM 4349 N N . PRO A 1 567 ? 24.255 -16.983 -32.682 1.00 66.56 567 PRO A N 1
ATOM 4350 C CA . PRO A 1 567 ? 24.394 -18.399 -33.012 1.00 66.56 567 PRO A CA 1
ATOM 4351 C C . PRO A 1 567 ? 23.079 -19.140 -32.728 1.00 66.56 567 PRO A C 1
ATOM 4353 O O . PRO A 1 567 ? 22.457 -18.926 -31.683 1.00 66.56 567 PRO A O 1
ATOM 4356 N N . GLU A 1 568 ? 22.644 -19.989 -33.662 1.00 62.94 568 GLU A N 1
ATOM 4357 C CA . GLU A 1 568 ? 21.520 -20.897 -33.424 1.00 62.94 568 GLU A CA 1
ATOM 4358 C C . GLU A 1 568 ? 21.886 -21.888 -32.312 1.00 62.94 568 GLU A C 1
ATOM 4360 O O . GLU A 1 568 ? 23.009 -22.389 -32.269 1.00 62.94 568 GLU A O 1
ATOM 4365 N N . GLU A 1 569 ? 20.949 -22.174 -31.402 1.00 65.19 569 GLU A N 1
ATOM 4366 C CA . GLU A 1 569 ? 21.138 -23.227 -30.399 1.00 65.19 569 GLU A CA 1
ATOM 4367 C C . GLU A 1 569 ? 21.102 -24.602 -31.086 1.00 65.19 569 GLU A C 1
ATOM 4369 O O . GLU A 1 569 ? 20.045 -24.994 -31.599 1.00 65.19 569 GLU A O 1
ATOM 4374 N N . PRO A 1 570 ? 22.213 -25.364 -31.088 1.00 60.00 570 PRO A N 1
ATOM 4375 C CA . PRO A 1 570 ? 22.232 -26.691 -31.687 1.00 60.00 570 PRO A CA 1
ATOM 4376 C C . PRO A 1 570 ? 21.236 -27.612 -30.972 1.00 60.00 570 PRO A C 1
ATOM 4378 O O . PRO A 1 570 ? 21.247 -27.712 -29.746 1.00 60.00 570 PRO A O 1
ATOM 4381 N N . GLY A 1 571 ? 20.379 -28.299 -31.732 1.00 67.00 571 GLY A N 1
ATOM 4382 C CA . GLY A 1 571 ? 19.414 -29.260 -31.180 1.00 67.00 571 GLY A CA 1
ATOM 4383 C C . GLY A 1 571 ? 18.125 -28.652 -30.611 1.00 67.00 571 GLY A C 1
ATOM 4384 O O . GLY A 1 571 ? 17.409 -29.343 -29.887 1.00 67.00 571 GLY A O 1
ATOM 4385 N N . ARG A 1 572 ? 17.799 -27.389 -30.928 1.00 70.56 572 ARG A N 1
ATOM 4386 C CA . ARG A 1 572 ? 16.517 -26.770 -30.552 1.00 70.56 572 ARG A CA 1
ATOM 4387 C C . ARG A 1 572 ? 15.323 -27.574 -31.119 1.00 70.56 572 ARG A C 1
ATOM 4389 O O . ARG A 1 572 ? 15.236 -27.737 -32.335 1.00 70.56 572 ARG A O 1
ATOM 4396 N N . PRO A 1 573 ? 14.382 -28.044 -30.276 1.00 72.38 573 PRO A N 1
ATOM 4397 C CA . PRO A 1 573 ? 13.164 -28.721 -30.731 1.00 72.38 573 PRO A CA 1
ATOM 4398 C C . PRO A 1 573 ? 12.275 -27.825 -31.602 1.00 72.38 573 PRO A C 1
ATOM 4400 O O . PRO A 1 573 ? 12.215 -26.617 -31.368 1.00 72.38 573 PRO A O 1
ATOM 4403 N N . ASP A 1 574 ? 11.537 -28.410 -32.553 1.00 77.94 574 ASP A N 1
ATOM 4404 C CA . ASP A 1 574 ? 10.490 -27.685 -33.284 1.00 77.94 574 ASP A CA 1
ATOM 4405 C C . ASP A 1 574 ? 9.277 -27.446 -32.374 1.00 77.94 574 ASP A C 1
ATOM 4407 O O . ASP A 1 574 ? 8.570 -28.371 -31.976 1.00 77.94 574 ASP A O 1
ATOM 4411 N N . GLU A 1 575 ? 9.047 -26.183 -32.031 1.00 83.38 575 GLU A N 1
ATOM 4412 C CA . GLU A 1 575 ? 8.007 -25.758 -31.091 1.00 83.38 575 GLU A CA 1
ATOM 4413 C C . GLU A 1 575 ? 6.736 -25.252 -31.788 1.00 83.38 575 GLU A C 1
ATOM 4415 O O . GLU A 1 575 ? 5.771 -24.882 -31.115 1.00 83.38 575 GLU A O 1
ATOM 4420 N N . ARG A 1 576 ? 6.690 -25.228 -33.130 1.00 81.44 576 ARG A N 1
ATOM 4421 C CA . ARG A 1 576 ? 5.569 -24.637 -33.890 1.00 81.44 576 ARG A CA 1
ATOM 4422 C C . ARG A 1 576 ? 4.225 -25.292 -33.576 1.00 81.44 576 ARG A C 1
ATOM 4424 O O . ARG A 1 576 ? 3.215 -24.598 -33.438 1.00 81.44 576 ARG A O 1
ATOM 4431 N N . SER A 1 577 ? 4.204 -26.617 -33.452 1.00 81.81 577 SER A N 1
ATOM 4432 C CA . SER A 1 577 ? 2.995 -27.376 -33.108 1.00 81.81 577 SER A CA 1
ATOM 4433 C C . SER A 1 577 ? 2.531 -27.089 -31.676 1.00 81.81 577 SER A C 1
ATOM 4435 O O . SER A 1 577 ? 1.341 -26.900 -31.439 1.00 81.81 577 SER A O 1
ATOM 4437 N N . ALA A 1 578 ? 3.462 -26.969 -30.725 1.00 83.81 578 ALA A N 1
ATOM 4438 C CA . ALA A 1 578 ? 3.148 -26.632 -29.339 1.00 83.81 578 ALA A CA 1
ATOM 4439 C C . ALA A 1 578 ? 2.585 -25.207 -29.213 1.00 83.81 578 ALA A C 1
ATOM 4441 O O . ALA A 1 578 ? 1.561 -25.006 -28.566 1.00 83.81 578 ALA A O 1
ATOM 4442 N N . LEU A 1 579 ? 3.196 -24.233 -29.893 1.00 88.50 579 LEU A N 1
ATOM 4443 C CA . LEU A 1 579 ? 2.775 -22.826 -29.878 1.00 88.50 579 LEU A CA 1
ATOM 4444 C C . LEU A 1 579 ? 1.411 -22.587 -30.546 1.00 88.50 579 LEU A C 1
ATOM 4446 O O . LEU A 1 579 ? 0.752 -21.586 -30.271 1.00 88.50 579 LEU A O 1
ATOM 4450 N N . SER A 1 580 ? 0.977 -23.504 -31.412 1.00 86.69 580 SER A N 1
ATOM 4451 C CA . SER A 1 580 ? -0.332 -23.465 -32.070 1.00 86.69 580 SER A CA 1
ATOM 4452 C C . SER A 1 580 ? -1.372 -24.386 -31.421 1.00 86.69 580 SER A C 1
ATOM 4454 O O . SER A 1 580 ? -2.527 -24.363 -31.838 1.00 86.69 580 SER A O 1
ATOM 4456 N N . SER A 1 581 ? -1.024 -25.139 -30.375 1.00 92.12 581 SER A N 1
ATOM 4457 C CA . SER A 1 581 ? -1.934 -26.070 -29.694 1.00 92.12 581 SER A CA 1
ATOM 4458 C C . SER A 1 581 ? -2.952 -25.352 -28.801 1.00 92.12 581 SER A C 1
ATOM 4460 O O . SER A 1 581 ? -2.582 -24.515 -27.981 1.00 92.12 581 SER A O 1
ATOM 4462 N N . GLU A 1 582 ? -4.234 -25.717 -28.906 1.00 91.75 582 GLU A N 1
ATOM 4463 C CA . GLU A 1 582 ? -5.290 -25.202 -28.018 1.00 91.75 582 GLU A CA 1
ATOM 4464 C C . GLU A 1 582 ? -5.072 -25.625 -26.560 1.00 91.75 582 GLU A C 1
ATOM 4466 O O . GLU A 1 582 ? -5.203 -24.811 -25.650 1.00 91.75 582 GLU A O 1
ATOM 4471 N N . ALA A 1 583 ? -4.639 -26.869 -26.331 1.00 91.50 583 ALA A N 1
ATOM 4472 C CA . ALA A 1 583 ? -4.343 -27.358 -24.986 1.00 91.50 583 ALA A CA 1
ATOM 4473 C C . ALA A 1 583 ? -3.252 -26.512 -24.305 1.00 91.50 583 ALA A C 1
ATOM 4475 O O . ALA A 1 583 ? -3.388 -26.139 -23.141 1.00 91.50 583 ALA A O 1
ATOM 4476 N N . ARG A 1 584 ? -2.205 -26.131 -25.055 1.00 92.75 584 ARG A N 1
ATOM 4477 C CA . ARG A 1 584 ? -1.144 -25.246 -24.548 1.00 92.75 584 ARG A CA 1
ATOM 4478 C C . ARG A 1 584 ? -1.636 -23.823 -24.298 1.00 92.75 584 ARG A C 1
ATOM 4480 O O . ARG A 1 584 ? -1.189 -23.201 -23.340 1.00 92.75 584 ARG A O 1
ATOM 4487 N N . ARG A 1 585 ? -2.573 -23.306 -25.101 1.00 93.62 585 ARG A N 1
ATOM 4488 C CA . ARG A 1 585 ? -3.198 -21.995 -24.844 1.00 93.62 585 ARG A CA 1
ATOM 4489 C C . ARG A 1 585 ? -4.003 -21.998 -23.546 1.00 93.62 585 ARG A C 1
ATOM 4491 O O . ARG A 1 585 ? -3.883 -21.049 -22.778 1.00 93.62 585 ARG A O 1
ATOM 4498 N N . GLN A 1 586 ? -4.767 -23.055 -23.272 1.00 90.19 586 GLN A N 1
ATOM 4499 C CA . GLN A 1 586 ? -5.548 -23.172 -22.035 1.00 90.19 586 GLN A CA 1
ATOM 4500 C C . GLN A 1 586 ? -4.650 -23.297 -20.791 1.00 90.19 586 GLN A C 1
ATOM 4502 O O . GLN A 1 586 ? -4.895 -22.661 -19.760 1.00 90.19 586 GLN A O 1
ATOM 4507 N N . GLU A 1 587 ? -3.572 -24.078 -20.894 1.00 91.62 587 GLU A N 1
ATOM 4508 C CA . GLU A 1 587 ? -2.532 -24.156 -19.862 1.00 91.62 587 GLU A CA 1
ATOM 4509 C C . GLU A 1 587 ? -1.884 -22.781 -19.632 1.00 91.62 587 GLU A C 1
ATOM 4511 O O . GLU A 1 587 ? -1.782 -22.315 -18.497 1.00 91.62 587 GLU A O 1
ATOM 4516 N N . GLY A 1 588 ? -1.537 -22.077 -20.713 1.00 93.69 588 GLY A N 1
ATOM 4517 C CA . GLY A 1 588 ? -0.975 -20.731 -20.665 1.00 93.69 588 GLY A CA 1
ATOM 4518 C C . GLY A 1 588 ? -1.913 -19.702 -20.042 1.00 93.69 588 GLY A C 1
ATOM 4519 O O . GLY A 1 588 ? -1.463 -18.871 -19.260 1.00 93.69 588 GLY A O 1
ATOM 4520 N N . GLN A 1 589 ? -3.216 -19.774 -20.324 1.00 91.69 589 GLN A N 1
ATOM 4521 C CA . GLN A 1 589 ? -4.223 -18.926 -19.684 1.00 91.69 589 GLN A CA 1
ATOM 4522 C C . GLN A 1 589 ? -4.262 -19.161 -18.170 1.00 91.69 589 GLN A C 1
ATOM 4524 O O . GLN A 1 589 ? -4.292 -18.209 -17.388 1.00 91.69 589 GLN A O 1
ATOM 4529 N N . THR A 1 590 ? -4.219 -20.429 -17.754 1.00 86.31 590 THR A N 1
ATOM 4530 C CA . THR A 1 590 ? -4.203 -20.806 -16.335 1.00 86.31 590 THR A CA 1
ATOM 4531 C C . THR A 1 590 ? -2.948 -20.271 -15.647 1.00 86.31 590 THR A C 1
ATOM 4533 O O . THR A 1 590 ? -3.045 -19.644 -14.592 1.00 86.31 590 THR A O 1
ATOM 4536 N N . LEU A 1 591 ? -1.776 -20.431 -16.270 1.00 90.44 591 LEU A N 1
ATOM 4537 C CA . LEU A 1 591 ? -0.514 -19.882 -15.767 1.00 90.44 591 LEU A CA 1
ATOM 4538 C C . LEU A 1 591 ? -0.529 -18.347 -15.715 1.00 90.44 591 LEU A C 1
ATOM 4540 O O . LEU A 1 591 ? -0.081 -17.771 -14.727 1.00 90.44 591 LEU A O 1
ATOM 4544 N N . TYR A 1 592 ? -1.082 -17.674 -16.728 1.00 91.50 592 TYR A N 1
ATOM 4545 C CA . TYR A 1 592 ? -1.193 -16.211 -16.778 1.00 91.50 592 TYR A CA 1
ATOM 4546 C C . TYR A 1 592 ? -1.990 -15.663 -15.586 1.00 91.50 592 TYR A C 1
ATOM 4548 O O . TYR A 1 592 ? -1.603 -14.656 -14.985 1.00 91.50 592 TYR A O 1
ATOM 4556 N N . ALA A 1 593 ? -3.066 -16.358 -15.202 1.00 85.62 593 ALA A N 1
ATOM 4557 C CA . ALA A 1 593 ? -3.836 -16.045 -14.005 1.00 85.62 593 ALA A CA 1
ATOM 4558 C C . ALA A 1 593 ? -3.062 -16.389 -12.721 1.00 85.62 593 ALA A C 1
ATOM 4560 O O . ALA A 1 593 ? -2.923 -15.532 -11.856 1.00 85.62 593 ALA A O 1
ATOM 4561 N N . GLN A 1 594 ? -2.511 -17.602 -12.597 1.00 86.25 594 GLN A N 1
ATOM 4562 C CA . GLN A 1 594 ? -1.831 -18.068 -11.378 1.00 86.25 594 GLN A CA 1
ATOM 4563 C C . GLN A 1 594 ? -0.556 -17.291 -11.040 1.00 86.25 594 GLN A C 1
ATOM 4565 O O . GLN A 1 594 ? -0.244 -17.133 -9.863 1.00 86.25 594 GLN A O 1
ATOM 4570 N N . LEU A 1 595 ? 0.180 -16.809 -12.042 1.00 90.50 595 LEU A N 1
ATOM 4571 C CA . LEU A 1 595 ? 1.394 -16.008 -11.859 1.00 90.50 595 LEU A CA 1
ATOM 4572 C C . LEU A 1 595 ? 1.099 -14.513 -11.669 1.00 90.50 595 LEU A C 1
ATOM 4574 O O . LEU A 1 595 ? 2.017 -13.745 -11.385 1.00 90.50 595 LEU A O 1
ATOM 4578 N N . GLY A 1 596 ? -0.161 -14.090 -11.814 1.00 89.06 596 GLY A N 1
ATOM 4579 C CA . GLY A 1 596 ? -0.564 -12.695 -11.642 1.00 89.06 596 GLY A CA 1
ATOM 4580 C C . GLY A 1 596 ? -0.180 -11.787 -12.800 1.00 89.06 596 GLY A C 1
ATOM 4581 O O . GLY A 1 596 ? -0.130 -10.570 -12.628 1.00 89.06 596 GLY A O 1
ATOM 4582 N N . CYS A 1 597 ? 0.074 -12.339 -13.990 1.00 92.44 597 CYS A N 1
ATOM 4583 C CA . CYS A 1 597 ? 0.445 -11.549 -15.163 1.00 92.44 597 CYS A CA 1
ATOM 4584 C C . CYS A 1 597 ? -0.617 -10.481 -15.482 1.00 92.44 597 CYS A C 1
ATOM 4586 O O . CYS A 1 597 ? -0.264 -9.357 -15.837 1.00 92.44 597 CYS A O 1
ATOM 4588 N N . ILE A 1 598 ? -1.897 -10.796 -15.246 1.00 89.19 598 ILE A N 1
ATOM 4589 C CA . ILE A 1 598 ? -3.045 -9.889 -15.410 1.00 89.19 598 ILE A CA 1
ATOM 4590 C C . ILE A 1 598 ? -2.969 -8.614 -14.554 1.00 89.19 598 ILE A C 1
ATOM 4592 O O . ILE A 1 598 ? -3.580 -7.607 -14.904 1.00 89.19 598 ILE A O 1
ATOM 4596 N N . ALA A 1 599 ? -2.219 -8.622 -13.448 1.00 88.50 599 ALA A N 1
ATOM 4597 C CA . ALA A 1 599 ? -2.082 -7.467 -12.562 1.00 88.50 599 ALA A CA 1
ATOM 4598 C C . ALA A 1 599 ? -1.103 -6.412 -13.108 1.00 88.50 599 ALA A C 1
ATOM 4600 O O . ALA A 1 599 ? -1.203 -5.234 -12.767 1.00 88.50 599 ALA A O 1
ATOM 4601 N N . CYS A 1 600 ? -0.182 -6.822 -13.986 1.00 91.94 600 CYS A N 1
ATOM 4602 C CA . CYS A 1 600 ? 0.806 -5.945 -14.621 1.00 91.94 600 CYS A CA 1
ATOM 4603 C C . CYS A 1 600 ? 0.524 -5.707 -16.108 1.00 91.94 600 CYS A C 1
ATOM 4605 O O . CYS A 1 600 ? 0.906 -4.658 -16.635 1.00 91.94 600 CYS A O 1
ATOM 4607 N N . HIS A 1 601 ? -0.128 -6.659 -16.777 1.00 93.31 601 HIS A N 1
ATOM 4608 C CA . HIS A 1 601 ? -0.375 -6.654 -18.211 1.00 93.31 601 HIS A CA 1
ATOM 4609 C C . HIS A 1 601 ? -1.858 -6.550 -18.556 1.00 93.31 601 HIS A C 1
ATOM 4611 O O . HIS A 1 601 ? -2.710 -7.108 -17.870 1.00 93.31 601 HIS A O 1
ATOM 4617 N N . LEU A 1 602 ? -2.141 -5.840 -19.649 1.00 91.19 602 LEU A N 1
ATOM 4618 C CA . LEU A 1 602 ? -3.476 -5.715 -20.228 1.00 91.19 602 LEU A CA 1
ATOM 4619 C C . LEU A 1 602 ? -3.499 -6.406 -21.594 1.00 91.19 602 LEU A C 1
ATOM 4621 O O . LEU A 1 602 ? -2.790 -5.982 -22.514 1.00 91.19 602 LEU A O 1
ATOM 4625 N N . LEU A 1 603 ? -4.313 -7.449 -21.744 1.00 90.88 603 LEU A N 1
ATOM 4626 C CA . LEU A 1 603 ? -4.563 -8.081 -23.042 1.00 90.88 603 LEU A CA 1
ATOM 4627 C C . LEU A 1 603 ? -5.733 -7.401 -23.775 1.00 90.88 603 LEU A C 1
ATOM 4629 O O . LEU A 1 603 ? -6.633 -6.849 -23.135 1.00 90.88 603 LEU A O 1
ATOM 4633 N N . PRO A 1 604 ? -5.774 -7.456 -25.122 1.00 88.94 604 PRO A N 1
ATOM 4634 C CA . PRO A 1 604 ? -6.929 -6.983 -25.881 1.00 88.94 604 PRO A CA 1
ATOM 4635 C C . PRO A 1 604 ? -8.237 -7.614 -25.379 1.00 88.94 604 PRO A C 1
ATOM 4637 O O . PRO A 1 604 ? -8.311 -8.827 -25.166 1.00 88.94 604 PRO A O 1
ATOM 4640 N N . GLY A 1 605 ? -9.264 -6.786 -25.174 1.00 83.56 605 GLY A N 1
ATOM 4641 C CA . GLY A 1 605 ? -10.593 -7.207 -24.713 1.00 83.56 605 GLY A CA 1
ATOM 4642 C C . GLY A 1 605 ? -10.745 -7.454 -23.204 1.00 83.56 605 GLY A C 1
ATOM 4643 O O . GLY A 1 605 ? -11.853 -7.763 -22.771 1.00 83.56 605 GLY A O 1
ATOM 4644 N N . GLU A 1 606 ? -9.689 -7.318 -22.395 1.00 83.31 606 GLU A N 1
ATOM 4645 C CA . GLU A 1 606 ? -9.800 -7.410 -20.931 1.00 83.31 606 GLU A CA 1
ATOM 4646 C C . GLU A 1 606 ? -10.459 -6.162 -20.310 1.00 83.31 606 GLU A C 1
ATOM 4648 O O . GLU A 1 606 ? -10.350 -5.057 -20.858 1.00 83.31 606 GLU A O 1
ATOM 4653 N N . PRO A 1 607 ? -11.144 -6.305 -19.155 1.00 76.75 607 PRO A N 1
ATOM 4654 C CA . PRO A 1 607 ? -11.715 -5.168 -18.442 1.00 76.75 607 PRO A CA 1
ATOM 4655 C C . PRO A 1 607 ? -10.610 -4.216 -17.979 1.00 76.75 607 PRO A C 1
ATOM 4657 O O . PRO A 1 607 ? -9.562 -4.662 -17.512 1.00 76.75 607 PRO A O 1
ATOM 4660 N N . LYS A 1 608 ? -10.871 -2.910 -18.080 1.00 80.69 608 LYS A N 1
ATOM 4661 C CA . LYS A 1 608 ? -9.989 -1.850 -17.581 1.00 80.69 608 LYS A CA 1
ATOM 4662 C C . LYS A 1 608 ? -10.458 -1.355 -16.216 1.00 80.69 608 LYS A C 1
ATOM 4664 O O . LYS A 1 608 ? -11.662 -1.248 -15.981 1.00 80.69 608 LYS A O 1
ATOM 4669 N N . LEU A 1 609 ? -9.503 -1.041 -15.348 1.00 80.81 609 LEU A N 1
ATOM 4670 C CA . LEU A 1 609 ? -9.732 -0.264 -14.127 1.00 80.81 609 LEU A CA 1
ATOM 4671 C C . LEU A 1 609 ? -9.927 1.226 -14.466 1.00 80.81 609 LEU A C 1
ATOM 4673 O O . LEU A 1 609 ? -9.591 1.652 -15.570 1.00 80.81 609 LEU A O 1
ATOM 4677 N N . ALA A 1 610 ? -10.454 2.016 -13.525 1.00 74.25 610 ALA A N 1
ATOM 4678 C CA . ALA A 1 610 ? -10.586 3.468 -13.700 1.00 74.25 610 ALA A CA 1
ATOM 4679 C C . ALA A 1 610 ? -9.214 4.134 -13.940 1.00 74.25 610 ALA A C 1
ATOM 4681 O O . ALA A 1 610 ? -9.049 4.842 -14.928 1.00 74.25 610 ALA A O 1
ATOM 4682 N N . ASP A 1 611 ? -8.213 3.778 -13.127 1.00 76.69 611 ASP A N 1
ATOM 4683 C CA . ASP A 1 611 ? -6.822 4.242 -13.241 1.00 76.69 611 ASP A CA 1
ATOM 4684 C C . ASP A 1 611 ? -5.896 3.105 -13.700 1.00 76.69 611 ASP A C 1
ATOM 4686 O O . ASP A 1 611 ? -4.901 2.751 -13.059 1.00 76.69 611 ASP A O 1
ATOM 4690 N N . ASP A 1 612 ? -6.272 2.437 -14.793 1.00 82.50 612 ASP A N 1
ATOM 4691 C CA . ASP A 1 612 ? -5.538 1.273 -15.276 1.00 82.50 612 ASP A CA 1
ATOM 4692 C C . ASP A 1 612 ? -4.178 1.648 -15.865 1.00 82.50 612 ASP A C 1
ATOM 4694 O O . ASP A 1 612 ? -4.060 2.149 -16.982 1.00 82.50 612 ASP A O 1
ATOM 4698 N N . THR A 1 613 ? -3.125 1.351 -15.117 1.00 85.00 613 THR A N 1
ATOM 4699 C CA . THR A 1 613 ? -1.754 1.622 -15.542 1.00 85.00 613 THR A CA 1
ATOM 4700 C C . THR A 1 613 ? -1.095 0.418 -16.214 1.00 85.00 613 THR A C 1
ATOM 4702 O O . THR A 1 613 ? 0.106 0.472 -16.475 1.00 85.00 613 THR A O 1
ATOM 4705 N N . ARG A 1 614 ? -1.779 -0.724 -16.409 1.00 90.06 614 ARG A N 1
ATOM 4706 C CA . ARG A 1 614 ? -1.162 -1.986 -16.880 1.00 90.06 614 ARG A CA 1
ATOM 4707 C C . ARG A 1 614 ? -0.554 -1.863 -18.278 1.00 90.06 614 ARG A C 1
ATOM 4709 O O . ARG A 1 614 ? -1.061 -1.157 -19.145 1.00 90.06 614 ARG A O 1
ATOM 4716 N N . ARG A 1 615 ? 0.548 -2.581 -18.523 1.00 89.81 615 ARG A N 1
ATOM 4717 C CA . ARG A 1 615 ? 1.254 -2.536 -19.814 1.00 89.81 615 ARG A CA 1
ATOM 4718 C C . ARG A 1 615 ? 0.533 -3.395 -20.844 1.00 89.81 615 ARG A C 1
ATOM 4720 O O . ARG A 1 615 ? 0.410 -4.607 -20.664 1.00 89.81 615 ARG A O 1
ATOM 4727 N N . SER A 1 616 ? 0.113 -2.779 -21.945 1.00 90.81 616 SER A N 1
ATOM 4728 C CA . SER A 1 616 ? -0.553 -3.493 -23.037 1.00 90.81 616 SER A CA 1
ATOM 4729 C C . SER A 1 616 ? 0.339 -4.586 -23.632 1.00 90.81 616 SER A C 1
ATOM 4731 O O . SER A 1 616 ? 1.504 -4.344 -23.957 1.00 90.81 616 SER A O 1
ATOM 4733 N N . LEU A 1 617 ? -0.234 -5.776 -23.815 1.00 92.50 617 LEU A N 1
ATOM 4734 C CA . LEU A 1 617 ? 0.357 -6.890 -24.558 1.00 92.50 617 LEU A CA 1
ATOM 4735 C C . LEU A 1 617 ? -0.218 -7.032 -25.975 1.00 92.50 617 LEU A C 1
ATOM 4737 O O . LEU A 1 617 ? 0.142 -7.970 -26.678 1.00 92.50 617 LEU A O 1
ATOM 4741 N N . GLY A 1 618 ? -1.056 -6.099 -26.444 1.00 90.62 618 GLY A N 1
ATOM 4742 C CA . GLY A 1 618 ? -1.672 -6.190 -27.777 1.00 90.62 618 GLY A CA 1
ATOM 4743 C C . GLY A 1 618 ? -0.655 -6.331 -28.915 1.00 90.62 618 GLY A C 1
ATOM 4744 O O . GLY A 1 618 ? -0.846 -7.123 -29.828 1.00 90.62 618 GLY A O 1
ATOM 4745 N N . HIS A 1 619 ? 0.500 -5.672 -28.811 1.00 90.25 619 HIS A N 1
ATOM 4746 C CA . HIS A 1 619 ? 1.551 -5.705 -29.832 1.00 90.25 619 HIS A CA 1
ATOM 4747 C C . HIS A 1 619 ? 2.460 -6.948 -29.777 1.00 90.25 619 HIS A C 1
ATOM 4749 O O . HIS A 1 619 ? 3.393 -7.050 -30.574 1.00 90.25 619 HIS A O 1
ATOM 4755 N N . VAL A 1 620 ? 2.259 -7.875 -28.833 1.00 93.31 620 VAL A N 1
ATOM 4756 C CA . VAL A 1 620 ? 3.207 -8.974 -28.569 1.00 93.31 620 VAL A CA 1
ATOM 4757 C C . VAL A 1 620 ? 3.397 -9.894 -29.778 1.00 93.31 620 VAL A C 1
ATOM 4759 O O . VAL A 1 620 ? 4.536 -10.220 -30.111 1.00 93.31 620 VAL A O 1
ATOM 4762 N N . ARG A 1 621 ? 2.306 -10.231 -30.480 1.00 92.31 621 ARG A N 1
ATOM 4763 C CA . ARG A 1 621 ? 2.308 -11.076 -31.683 1.00 92.31 621 ARG A CA 1
ATOM 4764 C C . ARG A 1 621 ? 2.963 -10.378 -32.871 1.00 92.31 621 ARG A C 1
ATOM 4766 O O . ARG A 1 621 ? 3.688 -11.010 -33.624 1.00 92.31 621 ARG A O 1
ATOM 4773 N N . ALA A 1 622 ? 2.744 -9.075 -33.020 1.00 90.88 622 ALA A N 1
ATOM 4774 C CA . ALA A 1 622 ? 3.430 -8.268 -34.023 1.00 90.88 622 ALA A CA 1
ATOM 4775 C C . ALA A 1 622 ? 4.937 -8.131 -33.742 1.00 90.88 622 ALA A C 1
ATOM 4777 O O . ALA A 1 622 ? 5.721 -8.005 -34.676 1.00 90.88 622 ALA A O 1
ATOM 4778 N N . LYS A 1 623 ? 5.338 -8.117 -32.466 1.00 92.56 623 LYS A N 1
ATOM 4779 C CA . LYS A 1 623 ? 6.708 -7.836 -32.025 1.00 92.56 623 LYS A CA 1
ATOM 4780 C C . LYS A 1 623 ? 7.631 -9.043 -32.099 1.00 92.56 623 LYS A C 1
ATOM 4782 O O . LYS A 1 623 ? 8.715 -8.935 -32.667 1.00 92.56 623 LYS A O 1
ATOM 4787 N N . TRP A 1 624 ? 7.247 -10.140 -31.457 1.00 93.50 624 TRP A N 1
ATOM 4788 C CA . TRP A 1 624 ? 8.156 -11.236 -31.135 1.00 93.50 624 TRP A CA 1
ATOM 4789 C C . TRP A 1 624 ? 8.088 -12.372 -32.142 1.00 93.50 624 TRP A C 1
ATOM 4791 O O . TRP A 1 624 ? 7.003 -12.852 -32.455 1.00 93.50 624 TRP A O 1
ATOM 4801 N N . GLN A 1 625 ? 9.253 -12.897 -32.518 1.00 90.06 625 GLN A N 1
ATOM 4802 C CA . GLN A 1 625 ? 9.321 -14.252 -33.055 1.00 90.06 625 GLN A CA 1
ATOM 4803 C C . GLN A 1 625 ? 8.963 -15.244 -31.943 1.00 90.06 625 GLN A C 1
ATOM 4805 O O . GLN A 1 625 ? 9.447 -15.128 -30.814 1.00 90.06 625 GLN A O 1
ATOM 4810 N N . ALA A 1 626 ? 8.099 -16.212 -32.250 1.00 88.88 626 ALA A N 1
ATOM 4811 C CA . ALA A 1 626 ? 7.418 -17.003 -31.227 1.00 88.88 626 ALA A CA 1
ATOM 4812 C C . ALA A 1 626 ? 8.378 -17.780 -30.304 1.00 88.88 626 ALA A C 1
ATOM 4814 O O . ALA A 1 626 ? 8.230 -17.727 -29.085 1.00 88.88 626 ALA A O 1
ATOM 4815 N N . THR A 1 627 ? 9.412 -18.419 -30.857 1.00 87.81 627 THR A N 1
ATOM 4816 C CA . THR A 1 627 ? 10.428 -19.152 -30.078 1.00 87.81 627 THR A CA 1
ATOM 4817 C C . THR A 1 627 ? 11.272 -18.225 -29.201 1.00 87.81 627 THR A C 1
ATOM 4819 O O . THR A 1 627 ? 11.632 -18.570 -28.082 1.00 87.81 627 THR A O 1
ATOM 4822 N N . SER A 1 628 ? 11.555 -17.003 -29.658 1.00 91.19 628 SER A N 1
ATOM 4823 C CA . SER A 1 628 ? 12.311 -16.033 -28.860 1.00 91.19 628 SER A CA 1
ATOM 4824 C C . SER A 1 628 ? 11.504 -15.423 -27.721 1.00 91.19 628 SER A C 1
ATOM 4826 O O . SER A 1 628 ? 12.099 -14.992 -26.733 1.00 91.19 628 SER A O 1
ATOM 4828 N N . LEU A 1 629 ? 10.170 -15.403 -27.817 1.00 95.19 629 LEU A N 1
ATOM 4829 C CA . LEU A 1 629 ? 9.326 -15.057 -26.674 1.00 95.19 629 LEU A CA 1
ATOM 4830 C C . LEU A 1 629 ? 9.466 -16.101 -25.558 1.00 95.19 629 LEU A C 1
ATOM 4832 O O . LEU A 1 629 ? 9.576 -15.718 -24.398 1.00 95.19 629 LEU A O 1
ATOM 4836 N N . VAL A 1 630 ? 9.530 -17.394 -25.897 1.00 95.06 630 VAL A N 1
ATOM 4837 C CA . VAL A 1 630 ? 9.773 -18.478 -24.925 1.00 95.06 630 VAL A CA 1
ATOM 4838 C C . VAL A 1 630 ? 11.112 -18.266 -24.216 1.00 95.06 630 VAL A C 1
ATOM 4840 O O . VAL A 1 630 ? 11.174 -18.296 -22.988 1.00 95.06 630 VAL A O 1
ATOM 4843 N N . ASP A 1 631 ? 12.173 -17.971 -24.973 1.00 92.81 631 ASP A N 1
ATOM 4844 C CA . ASP A 1 631 ? 13.500 -17.694 -24.410 1.00 92.81 631 ASP A CA 1
ATOM 4845 C C . ASP A 1 631 ? 13.493 -16.468 -23.485 1.00 92.81 631 ASP A C 1
ATOM 4847 O O . ASP A 1 631 ? 14.095 -16.491 -22.410 1.00 92.81 631 ASP A O 1
ATOM 4851 N N . PHE A 1 632 ? 12.787 -15.404 -23.879 1.00 95.69 632 PHE A N 1
ATOM 4852 C CA . PHE A 1 632 ? 12.632 -14.205 -23.060 1.00 95.69 632 PHE A CA 1
ATOM 4853 C C . PHE A 1 632 ? 11.871 -14.489 -21.764 1.00 95.69 632 PHE A C 1
ATOM 4855 O O . PHE A 1 632 ? 12.299 -14.027 -20.714 1.00 95.69 632 PHE A O 1
ATOM 4862 N N . LEU A 1 633 ? 10.782 -15.260 -21.807 1.00 96.94 633 LEU A N 1
ATOM 4863 C CA . LEU A 1 633 ? 10.000 -15.602 -20.615 1.00 96.94 633 LEU A CA 1
ATOM 4864 C C . LEU A 1 633 ? 10.808 -16.421 -19.596 1.00 96.94 633 LEU A C 1
ATOM 4866 O O . LEU A 1 633 ? 10.579 -16.289 -18.397 1.00 96.94 633 LEU A O 1
ATOM 4870 N N . ARG A 1 634 ? 11.767 -17.234 -20.058 1.00 95.81 634 ARG A N 1
ATOM 4871 C CA . ARG A 1 634 ? 12.663 -18.020 -19.191 1.00 95.81 634 ARG A CA 1
ATOM 4872 C C . ARG A 1 634 ? 13.835 -17.226 -18.628 1.00 95.81 634 ARG A C 1
ATOM 4874 O O . ARG A 1 634 ? 14.350 -17.589 -17.581 1.00 95.81 634 ARG A O 1
ATOM 4881 N N . ALA A 1 635 ? 14.303 -16.210 -19.350 1.00 95.12 635 ALA A N 1
ATOM 4882 C CA . ALA A 1 635 ? 15.439 -15.392 -18.938 1.00 95.12 635 ALA A CA 1
ATOM 4883 C C . ALA A 1 635 ? 15.248 -13.918 -19.344 1.00 95.12 635 ALA A C 1
ATOM 4885 O O . ALA A 1 635 ? 15.979 -13.415 -20.210 1.00 95.12 635 ALA A O 1
ATOM 4886 N N . PRO A 1 636 ? 14.303 -13.185 -18.716 1.00 95.88 636 PRO A N 1
ATOM 4887 C CA . PRO A 1 636 ? 13.974 -11.815 -19.118 1.00 95.88 636 PRO A CA 1
ATOM 4888 C C . PRO A 1 636 ? 15.179 -10.866 -19.077 1.00 95.88 636 PRO A C 1
ATOM 4890 O O . PRO A 1 636 ? 15.283 -9.948 -19.893 1.00 95.88 636 PRO A O 1
ATOM 4893 N N . GLY A 1 637 ? 16.109 -11.110 -18.145 1.00 94.44 637 GLY A N 1
ATOM 4894 C CA . GLY A 1 637 ? 17.317 -10.313 -17.935 1.00 94.44 637 GLY A CA 1
ATOM 4895 C C . GLY A 1 637 ? 18.450 -10.547 -18.941 1.00 94.44 637 GLY A C 1
ATOM 4896 O O . GLY A 1 637 ? 19.407 -9.776 -18.945 1.00 94.44 637 GLY A O 1
ATOM 4897 N N . ARG A 1 638 ? 18.365 -11.562 -19.821 1.00 93.19 638 ARG A N 1
ATOM 4898 C CA . ARG A 1 638 ? 19.479 -11.992 -20.699 1.00 93.19 638 ARG A CA 1
ATOM 4899 C C . ARG A 1 638 ? 20.047 -10.870 -21.571 1.00 93.19 638 ARG A C 1
ATOM 4901 O O . ARG A 1 638 ? 21.258 -10.765 -21.724 1.00 93.19 638 ARG A O 1
ATOM 4908 N N . PHE A 1 639 ? 19.177 -10.050 -22.159 1.00 92.75 639 PHE A N 1
ATOM 4909 C CA . PHE A 1 639 ? 19.572 -8.947 -23.048 1.00 92.75 639 PHE A CA 1
ATOM 4910 C C . PHE A 1 639 ? 19.437 -7.568 -22.394 1.00 92.75 639 PHE A C 1
ATOM 4912 O O . PHE A 1 639 ? 19.767 -6.560 -23.019 1.00 92.75 639 PHE A O 1
ATOM 4919 N N . TYR A 1 640 ? 18.921 -7.518 -21.166 1.00 94.44 640 TYR A N 1
ATOM 4920 C CA . TYR A 1 640 ? 18.763 -6.298 -20.386 1.00 94.44 640 TYR A CA 1
ATOM 4921 C C . TYR A 1 640 ? 18.619 -6.657 -18.897 1.00 94.44 640 TYR A C 1
ATOM 4923 O O . TYR A 1 640 ? 17.506 -6.947 -18.454 1.00 94.44 640 TYR A O 1
ATOM 4931 N N . PRO A 1 641 ? 19.714 -6.649 -18.112 1.00 93.50 641 PRO A N 1
ATOM 4932 C CA . PRO A 1 641 ? 19.685 -7.061 -16.704 1.00 93.50 641 PRO A CA 1
ATOM 4933 C C . PRO A 1 641 ? 18.699 -6.265 -15.837 1.00 93.50 641 PRO A C 1
ATOM 4935 O O . PRO A 1 641 ? 18.122 -6.808 -14.901 1.00 93.50 641 PRO A O 1
ATOM 4938 N N . TRP A 1 642 ? 18.465 -4.999 -16.189 1.00 92.94 642 TRP A N 1
ATOM 4939 C CA . TRP A 1 642 ? 17.544 -4.075 -15.517 1.00 92.94 642 TRP A CA 1
ATOM 4940 C C . TRP A 1 642 ? 16.131 -4.097 -16.124 1.00 92.94 642 TRP A C 1
ATOM 4942 O O . TRP A 1 642 ? 15.412 -3.100 -16.141 1.00 92.94 642 TRP A O 1
ATOM 4952 N N . THR A 1 643 ? 15.724 -5.230 -16.694 1.00 93.25 643 THR A N 1
ATOM 4953 C CA . THR A 1 643 ? 14.359 -5.395 -17.192 1.00 93.25 643 THR A CA 1
ATOM 4954 C C . THR A 1 643 ? 13.341 -5.274 -16.058 1.00 93.25 643 THR A C 1
ATOM 4956 O O . THR A 1 643 ? 13.530 -5.795 -14.961 1.00 93.25 643 THR A O 1
ATOM 4959 N N . ARG A 1 644 ? 12.209 -4.625 -16.351 1.00 92.44 644 ARG A N 1
ATOM 4960 C CA . ARG A 1 644 ? 11.052 -4.585 -15.442 1.00 92.44 644 ARG A CA 1
ATOM 4961 C C . ARG A 1 644 ? 10.246 -5.885 -15.447 1.00 92.44 644 ARG A C 1
ATOM 4963 O O . ARG A 1 644 ? 9.451 -6.093 -14.540 1.00 92.44 644 ARG A O 1
ATOM 4970 N N . MET A 1 645 ? 10.404 -6.728 -16.474 1.00 94.25 645 MET A N 1
ATOM 4971 C CA . MET A 1 645 ? 9.784 -8.056 -16.505 1.00 94.25 645 MET A CA 1
ATOM 4972 C C . MET A 1 645 ? 10.574 -8.976 -15.572 1.00 94.25 645 MET A C 1
ATOM 4974 O O . MET A 1 645 ? 11.742 -9.237 -15.870 1.00 94.25 645 MET A O 1
ATOM 4978 N N . PRO A 1 646 ? 9.981 -9.464 -14.475 1.00 95.88 646 PRO A N 1
ATOM 4979 C CA . PRO A 1 646 ? 10.723 -10.240 -13.503 1.00 95.88 646 PRO A CA 1
ATOM 4980 C C . PRO A 1 646 ? 10.849 -11.700 -13.938 1.00 95.88 646 PRO A C 1
ATOM 4982 O O . PRO A 1 646 ? 10.104 -12.179 -14.796 1.00 95.88 646 PRO A O 1
ATOM 4985 N N . ASP A 1 647 ? 11.798 -12.410 -13.340 1.00 96.56 647 ASP A N 1
ATOM 4986 C CA . ASP A 1 647 ? 12.072 -13.805 -13.669 1.00 96.56 647 ASP A CA 1
ATOM 4987 C C . ASP A 1 647 ? 11.259 -14.743 -12.765 1.00 96.56 647 ASP A C 1
ATOM 4989 O O . ASP A 1 647 ? 11.519 -14.880 -11.570 1.00 96.56 647 ASP A O 1
ATOM 4993 N N . PHE A 1 648 ? 10.249 -15.398 -13.338 1.00 95.19 648 PHE A N 1
ATOM 4994 C CA . PHE A 1 648 ? 9.429 -16.387 -12.634 1.00 95.19 648 PHE A CA 1
ATOM 4995 C C . PHE A 1 648 ? 10.096 -17.770 -12.553 1.00 95.19 648 PHE A C 1
ATOM 4997 O O . PHE A 1 648 ? 9.479 -18.704 -12.041 1.00 95.19 648 PHE A O 1
ATOM 5004 N N . GLN A 1 649 ? 11.327 -17.925 -13.047 1.00 93.88 649 GLN A N 1
ATOM 5005 C CA . GLN A 1 649 ? 12.055 -19.193 -13.131 1.00 93.88 649 GLN A CA 1
ATOM 5006 C C . GLN A 1 649 ? 11.219 -20.265 -13.835 1.00 93.88 649 GLN A C 1
ATOM 5008 O O . GLN A 1 649 ? 11.000 -21.362 -13.321 1.00 93.88 649 GLN A O 1
ATOM 5013 N N . LEU A 1 650 ? 10.652 -19.894 -14.985 1.00 95.81 650 LEU A N 1
ATOM 5014 C CA . LEU A 1 650 ? 9.753 -20.762 -15.736 1.00 95.81 650 LEU A CA 1
ATOM 5015 C C . LEU A 1 650 ? 10.513 -21.950 -16.323 1.00 95.81 650 LEU A C 1
ATOM 5017 O O . LEU A 1 650 ? 11.585 -21.801 -16.923 1.00 95.81 650 LEU A O 1
ATOM 5021 N N . SER A 1 651 ? 9.904 -23.130 -16.227 1.00 95.25 651 SER A N 1
ATOM 5022 C CA . SER A 1 651 ? 10.324 -24.250 -17.063 1.00 95.25 651 SER A CA 1
ATOM 5023 C C . SER A 1 651 ? 10.080 -23.922 -18.542 1.00 95.25 651 SER A C 1
ATOM 5025 O O . SER A 1 651 ? 9.340 -22.998 -18.896 1.00 95.25 651 SER A O 1
ATOM 5027 N N . ARG A 1 652 ? 10.706 -24.686 -19.441 1.00 93.25 652 ARG A N 1
ATOM 5028 C CA . ARG A 1 652 ? 10.505 -24.485 -20.882 1.00 93.25 652 ARG A CA 1
ATOM 5029 C C . ARG A 1 652 ? 9.056 -24.737 -21.301 1.00 93.25 652 ARG A C 1
ATOM 5031 O O . ARG A 1 652 ? 8.535 -23.969 -22.101 1.00 93.25 652 ARG A O 1
ATOM 5038 N N . ASP A 1 653 ? 8.402 -25.734 -20.709 1.00 94.44 653 ASP A N 1
ATOM 5039 C CA . ASP A 1 653 ? 6.993 -26.043 -20.973 1.00 94.44 653 ASP A CA 1
ATOM 5040 C C . ASP A 1 653 ? 6.050 -24.944 -20.466 1.00 94.44 653 ASP A C 1
ATOM 5042 O O . ASP A 1 653 ? 5.158 -24.522 -21.200 1.00 94.44 653 ASP A O 1
ATOM 5046 N N . GLU A 1 654 ? 6.289 -24.411 -19.262 1.00 95.88 654 GLU A N 1
ATOM 5047 C CA . GLU A 1 654 ? 5.513 -23.279 -18.730 1.00 95.88 654 GLU A CA 1
ATOM 5048 C C . GLU A 1 654 ? 5.637 -22.047 -19.640 1.00 95.88 654 GLU A C 1
ATOM 5050 O O . GLU A 1 654 ? 4.642 -21.395 -19.966 1.00 95.88 654 GLU A O 1
ATOM 5055 N N . ALA A 1 655 ? 6.859 -21.740 -20.087 1.00 96.69 655 ALA A N 1
ATOM 5056 C CA . ALA A 1 655 ? 7.116 -20.630 -20.997 1.00 96.69 655 ALA A CA 1
ATOM 5057 C C . ALA A 1 655 ? 6.469 -20.843 -22.378 1.00 96.69 655 ALA A C 1
ATOM 5059 O O . ALA A 1 655 ? 5.942 -19.890 -22.952 1.00 96.69 655 ALA A O 1
ATOM 5060 N N . LEU A 1 656 ? 6.459 -22.078 -22.895 1.00 95.88 656 LEU A N 1
ATOM 5061 C CA . LEU A 1 656 ? 5.777 -22.441 -24.141 1.00 95.88 656 LEU A CA 1
ATOM 5062 C C . LEU A 1 656 ? 4.266 -22.234 -24.052 1.00 95.88 656 LEU A C 1
ATOM 5064 O O . LEU A 1 656 ? 3.682 -21.612 -24.940 1.00 95.88 656 LEU A O 1
ATOM 5068 N N . ALA A 1 657 ? 3.639 -22.721 -22.981 1.00 96.31 657 ALA A N 1
ATOM 5069 C CA . ALA A 1 657 ? 2.210 -22.557 -22.748 1.00 96.31 657 ALA A CA 1
ATOM 5070 C C . ALA A 1 657 ? 1.831 -21.068 -22.643 1.00 96.31 657 ALA A C 1
ATOM 5072 O O . ALA A 1 657 ? 0.929 -20.595 -23.341 1.00 96.31 657 ALA A O 1
ATOM 5073 N N . LEU A 1 658 ? 2.577 -20.294 -21.846 1.00 96.88 658 LEU A N 1
ATOM 5074 C CA . LEU A 1 658 ? 2.380 -18.846 -21.713 1.00 96.88 658 LEU A CA 1
ATOM 5075 C C . LEU A 1 658 ? 2.554 -18.102 -23.042 1.00 96.88 658 LEU A C 1
ATOM 5077 O O . LEU A 1 658 ? 1.730 -17.249 -23.376 1.00 96.88 658 LEU A O 1
ATOM 5081 N N . ALA A 1 659 ? 3.590 -18.431 -23.818 1.00 96.94 659 ALA A N 1
ATOM 5082 C CA . ALA A 1 659 ? 3.812 -17.839 -25.133 1.00 96.94 659 ALA A CA 1
ATOM 5083 C C . ALA A 1 659 ? 2.660 -18.160 -26.097 1.00 96.94 659 ALA A C 1
ATOM 5085 O O . ALA A 1 659 ? 2.155 -17.247 -26.750 1.00 96.94 659 ALA A O 1
ATOM 5086 N N . ALA A 1 660 ? 2.198 -19.416 -26.147 1.00 96.19 660 ALA A N 1
ATOM 5087 C CA . ALA A 1 660 ? 1.061 -19.827 -26.972 1.00 96.19 660 ALA A CA 1
ATOM 5088 C C . ALA A 1 660 ? -0.196 -19.002 -26.645 1.00 96.19 660 ALA A C 1
ATOM 5090 O O . ALA A 1 660 ? -0.838 -18.455 -27.545 1.00 96.19 660 ALA A O 1
ATOM 5091 N N . PHE A 1 661 ? -0.515 -18.847 -25.355 1.00 96.06 661 PHE A N 1
ATOM 5092 C CA . PHE A 1 661 ? -1.652 -18.043 -24.909 1.00 96.06 661 PHE A CA 1
ATOM 5093 C C . PHE A 1 661 ? -1.505 -16.562 -25.288 1.00 96.06 661 PHE A C 1
ATOM 5095 O O . PHE A 1 661 ? -2.358 -16.009 -25.985 1.00 96.06 661 PHE A O 1
ATOM 5102 N N . VAL A 1 662 ? -0.410 -15.916 -24.885 1.00 95.44 662 VAL A N 1
ATOM 5103 C CA . VAL A 1 662 ? -0.215 -14.471 -25.078 1.00 95.44 662 VAL A CA 1
ATOM 5104 C C . VAL A 1 662 ? -0.126 -14.095 -26.564 1.00 95.44 662 VAL A C 1
ATOM 5106 O O . VAL A 1 662 ? -0.706 -13.089 -26.973 1.00 95.44 662 VAL A O 1
ATOM 5109 N N . LEU A 1 663 ? 0.516 -14.917 -27.404 1.00 94.12 663 LEU A N 1
ATOM 5110 C CA . LEU A 1 663 ? 0.556 -14.705 -28.856 1.00 94.12 663 LEU A CA 1
ATOM 5111 C C . LEU A 1 663 ? -0.828 -14.854 -29.494 1.00 94.12 663 LEU A C 1
ATOM 5113 O O . LEU A 1 663 ? -1.156 -14.091 -30.401 1.00 94.12 663 LEU A O 1
ATOM 5117 N N . SER A 1 664 ? -1.653 -15.791 -29.013 1.00 93.00 664 SER A N 1
ATOM 5118 C CA . SER A 1 664 ? -3.013 -15.990 -29.537 1.00 93.00 664 SER A CA 1
ATOM 5119 C C . SER A 1 664 ? -3.936 -14.791 -29.275 1.00 93.00 664 SER A C 1
ATOM 5121 O O . SER A 1 664 ? -4.828 -14.508 -30.072 1.00 93.00 664 SER A O 1
ATOM 5123 N N . ARG A 1 665 ? -3.682 -14.057 -28.184 1.00 93.00 665 ARG A N 1
ATOM 5124 C CA . ARG A 1 665 ? -4.399 -12.838 -27.782 1.00 93.00 665 ARG A CA 1
ATOM 5125 C C . ARG A 1 665 ? -3.818 -11.553 -28.377 1.00 93.00 665 ARG A C 1
ATOM 5127 O O . ARG A 1 665 ? -4.471 -10.517 -28.307 1.00 93.00 665 ARG A O 1
ATOM 5134 N N . GLY A 1 666 ? -2.599 -11.600 -28.913 1.00 88.31 666 GLY A N 1
ATOM 5135 C CA . GLY A 1 666 ? -1.942 -10.461 -29.542 1.00 88.31 666 GLY A CA 1
ATOM 5136 C C . GLY A 1 666 ? -2.511 -10.138 -30.924 1.00 88.31 666 GLY A C 1
ATOM 5137 O O . GLY A 1 666 ? -2.899 -11.021 -31.693 1.00 88.31 666 GLY A O 1
ATOM 5138 N N . GLU A 1 667 ? -2.497 -8.858 -31.268 1.00 86.69 667 GLU A N 1
ATOM 5139 C CA . GLU A 1 667 ? -2.885 -8.368 -32.584 1.00 86.69 667 GLU A CA 1
ATOM 5140 C C . GLU A 1 667 ? -1.798 -8.724 -33.614 1.00 86.69 667 GLU A C 1
ATOM 5142 O O . GLU A 1 667 ? -0.597 -8.587 -33.335 1.00 86.69 667 GLU A O 1
ATOM 5147 N N . PRO A 1 668 ? -2.178 -9.204 -34.812 1.00 78.25 668 PRO A N 1
ATOM 5148 C CA . PRO A 1 668 ? -1.222 -9.385 -35.895 1.00 78.25 668 PRO A CA 1
ATOM 5149 C C . PRO A 1 668 ? -0.653 -8.026 -36.328 1.00 78.25 668 PRO A C 1
ATOM 5151 O O . PRO A 1 668 ? -1.214 -6.967 -36.045 1.00 78.25 668 PRO A O 1
ATOM 5154 N N . THR A 1 669 ? 0.461 -8.036 -37.055 1.00 66.12 669 THR A N 1
ATOM 5155 C CA . THR A 1 669 ? 0.887 -6.851 -37.804 1.00 66.12 669 THR A CA 1
ATOM 5156 C C . THR A 1 669 ? -0.262 -6.404 -38.713 1.00 66.12 669 THR A C 1
ATOM 5158 O O . THR A 1 669 ? -0.719 -7.167 -39.560 1.00 66.12 669 THR A O 1
ATOM 5161 N N . GLY A 1 670 ? -0.772 -5.184 -38.502 1.00 55.78 670 GLY A N 1
ATOM 5162 C CA . GLY A 1 670 ? -1.818 -4.618 -39.350 1.00 55.78 670 GLY A CA 1
ATOM 5163 C C . GLY A 1 670 ? -1.394 -4.666 -40.818 1.00 55.78 670 GLY A C 1
ATOM 5164 O O . GLY A 1 670 ? -0.262 -4.317 -41.147 1.00 55.78 670 GLY A O 1
ATOM 5165 N N . SER A 1 671 ? -2.309 -5.073 -41.696 1.00 39.25 671 SER A N 1
ATOM 5166 C CA . SER A 1 671 ? -2.160 -5.176 -43.156 1.00 39.25 671 SER A CA 1
ATOM 5167 C C . SER A 1 671 ? -1.982 -3.823 -43.876 1.00 39.25 671 SER A C 1
ATOM 5169 O O . SER A 1 671 ? -2.246 -3.708 -45.071 1.00 39.25 671 SER A O 1
ATOM 5171 N N . GLY A 1 672 ? -1.542 -2.782 -43.165 1.00 43.62 672 GLY A N 1
ATOM 5172 C CA . GLY A 1 672 ? -1.150 -1.493 -43.725 1.00 43.62 672 GLY A CA 1
ATOM 5173 C C . GLY A 1 672 ? 0.283 -1.574 -44.233 1.00 43.62 672 GLY A C 1
ATOM 5174 O O . GLY A 1 672 ? 1.220 -1.240 -43.510 1.00 43.62 672 GLY A O 1
ATOM 5175 N N . GLY A 1 673 ? 0.439 -2.084 -45.455 1.00 44.53 673 GLY A N 1
ATOM 5176 C CA . GLY A 1 673 ? 1.725 -2.343 -46.090 1.00 44.53 673 GLY A CA 1
ATOM 5177 C C . GLY A 1 673 ? 2.627 -1.111 -46.165 1.00 44.53 673 GLY A C 1
ATOM 5178 O O . GLY A 1 673 ? 2.357 -0.165 -46.903 1.00 44.53 673 GLY A O 1
ATOM 5179 N N . LEU A 1 674 ? 3.768 -1.175 -45.479 1.00 44.03 674 LEU A N 1
ATOM 5180 C CA . LEU A 1 674 ? 4.974 -0.555 -46.008 1.00 44.03 674 LEU A CA 1
ATOM 5181 C C . LEU A 1 674 ? 5.467 -1.465 -47.136 1.00 44.03 674 LEU A C 1
ATOM 5183 O O . LEU A 1 674 ? 5.775 -2.633 -46.919 1.00 44.03 674 LEU A O 1
ATOM 5187 N N . SER A 1 675 ? 5.451 -0.914 -48.349 1.00 44.66 675 SER A N 1
ATOM 5188 C CA . SER A 1 675 ? 5.942 -1.520 -49.587 1.00 44.66 675 SER A CA 1
ATOM 5189 C C . SER A 1 675 ? 7.257 -2.288 -49.398 1.00 44.66 675 SER A C 1
ATOM 5191 O O . SER A 1 675 ? 8.161 -1.832 -48.695 1.00 44.66 675 SER A O 1
ATOM 5193 N N . SER A 1 676 ? 7.362 -3.413 -50.104 1.00 45.03 676 SER A N 1
ATOM 5194 C CA . SER A 1 676 ? 8.483 -4.352 -50.227 1.00 45.03 676 SER A CA 1
ATOM 5195 C C . SER A 1 676 ? 9.781 -3.766 -50.812 1.00 45.03 676 SER A C 1
ATOM 5197 O O . SER A 1 676 ? 10.565 -4.502 -51.409 1.00 45.03 676 SER A O 1
ATOM 5199 N N . THR A 1 677 ? 10.045 -2.461 -50.683 1.00 53.44 677 THR A N 1
ATOM 5200 C CA . THR A 1 677 ? 11.397 -1.952 -50.948 1.00 53.44 677 THR A CA 1
ATOM 5201 C C . THR A 1 677 ? 12.277 -2.319 -49.758 1.00 53.44 677 THR A C 1
ATOM 5203 O O . THR A 1 677 ? 12.167 -1.743 -48.673 1.00 53.44 677 THR A O 1
ATOM 5206 N N . GLU A 1 678 ? 13.110 -3.346 -49.942 1.00 72.88 678 GLU A N 1
ATOM 5207 C CA . GLU A 1 678 ? 14.080 -3.777 -48.943 1.00 72.88 678 GLU A CA 1
ATOM 5208 C C . GLU A 1 678 ? 14.974 -2.593 -48.560 1.00 72.88 678 GLU A C 1
ATOM 5210 O O . GLU A 1 678 ? 15.673 -2.023 -49.396 1.00 72.88 678 GLU A O 1
ATOM 5215 N N . GLY A 1 679 ? 14.927 -2.193 -47.287 1.00 84.19 679 GLY A N 1
ATOM 5216 C CA . GLY A 1 679 ? 15.928 -1.278 -46.742 1.00 84.19 679 GLY A CA 1
ATOM 5217 C C . GLY A 1 679 ? 17.342 -1.843 -46.921 1.00 84.19 679 GLY A C 1
ATOM 5218 O O . GLY A 1 679 ? 17.527 -3.059 -46.984 1.00 84.19 679 GLY A O 1
ATOM 5219 N N . ASP A 1 680 ? 18.334 -0.965 -46.973 1.00 93.44 680 ASP A N 1
ATOM 5220 C CA . ASP A 1 680 ? 19.742 -1.300 -47.176 1.00 93.44 680 ASP A CA 1
ATOM 5221 C C . ASP A 1 680 ? 20.462 -1.473 -45.824 1.00 93.44 680 ASP A C 1
ATOM 5223 O O . ASP A 1 680 ? 20.599 -0.501 -45.070 1.00 93.44 680 ASP A O 1
ATOM 5227 N N . PRO A 1 681 ? 20.967 -2.680 -45.502 1.00 92.81 681 PRO A N 1
ATOM 5228 C CA . PRO A 1 681 ? 21.640 -2.938 -44.233 1.00 92.81 681 PRO A CA 1
ATOM 5229 C C . PRO A 1 681 ? 22.967 -2.177 -44.081 1.00 92.81 681 PRO A C 1
ATOM 5231 O O . PRO A 1 681 ? 23.372 -1.900 -42.952 1.00 92.81 681 PRO A O 1
ATOM 5234 N N . LYS A 1 682 ? 23.646 -1.788 -45.171 1.00 94.88 682 LYS A N 1
ATOM 5235 C CA . LYS A 1 682 ? 24.871 -0.975 -45.083 1.00 94.88 682 LYS A CA 1
ATOM 5236 C C . LYS A 1 682 ? 24.538 0.444 -44.633 1.00 94.88 682 LYS A C 1
ATOM 5238 O O . LYS A 1 682 ? 25.125 0.925 -43.664 1.00 94.88 682 LYS A O 1
ATOM 5243 N N . ARG A 1 683 ? 23.537 1.076 -45.259 1.00 94.81 683 ARG A N 1
ATOM 5244 C CA . ARG A 1 683 ? 23.032 2.391 -44.817 1.00 94.81 683 ARG A CA 1
ATOM 5245 C C . ARG A 1 683 ? 22.453 2.322 -43.406 1.00 94.81 683 ARG A C 1
ATOM 5247 O O . ARG A 1 683 ? 22.707 3.212 -42.600 1.00 94.81 683 ARG A O 1
ATOM 5254 N N . GLY A 1 684 ? 21.752 1.239 -43.070 1.00 94.50 684 GLY A N 1
ATOM 5255 C CA . GLY A 1 684 ? 21.269 0.980 -41.714 1.00 94.50 684 GLY A CA 1
ATOM 5256 C C . GLY A 1 684 ? 22.394 0.953 -40.678 1.00 94.50 684 GLY A C 1
ATOM 5257 O O . GLY A 1 684 ? 22.292 1.612 -39.643 1.00 94.50 684 GLY A O 1
ATOM 5258 N N . ARG A 1 685 ? 23.503 0.261 -40.974 1.00 94.94 685 ARG A N 1
ATOM 5259 C CA . ARG A 1 685 ? 24.695 0.227 -40.112 1.00 94.94 685 ARG A CA 1
ATOM 5260 C C . ARG A 1 685 ? 25.295 1.618 -39.901 1.00 94.94 685 ARG A C 1
ATOM 5262 O O . ARG A 1 685 ? 25.652 1.965 -38.778 1.00 94.94 685 ARG A O 1
ATOM 5269 N N . GLU A 1 686 ? 25.385 2.427 -40.954 1.00 93.75 686 GLU A N 1
ATOM 5270 C CA . GLU A 1 686 ? 25.854 3.815 -40.847 1.00 93.75 686 GLU A CA 1
ATOM 5271 C C . GLU A 1 686 ? 24.918 4.678 -39.993 1.00 93.75 686 GLU A C 1
ATOM 5273 O O . GLU A 1 686 ? 25.385 5.477 -39.178 1.00 93.75 686 GLU A O 1
ATOM 5278 N N . LEU A 1 687 ? 23.601 4.504 -40.145 1.00 93.19 687 LEU A N 1
ATOM 5279 C CA . LEU A 1 687 ? 22.593 5.215 -39.357 1.00 93.19 687 LEU A CA 1
ATOM 5280 C C . LEU A 1 687 ? 22.671 4.858 -37.868 1.00 93.19 687 LEU A C 1
ATOM 5282 O O . LEU A 1 687 ? 22.560 5.761 -37.044 1.00 93.19 687 LEU A O 1
ATOM 5286 N N . VAL A 1 688 ? 22.930 3.595 -37.506 1.00 93.25 688 VAL A N 1
ATOM 5287 C CA . VAL A 1 688 ? 23.120 3.172 -36.101 1.00 93.25 688 VAL A CA 1
ATOM 5288 C C . VAL A 1 688 ? 24.223 3.976 -35.405 1.00 93.25 688 VAL A C 1
ATOM 5290 O O . VAL A 1 688 ? 24.069 4.363 -34.245 1.00 93.25 688 VAL A O 1
ATOM 5293 N N . VAL A 1 689 ? 25.317 4.273 -36.111 1.00 91.00 689 VAL A N 1
ATOM 5294 C CA . VAL A 1 689 ? 26.403 5.111 -35.580 1.00 91.00 689 VAL A CA 1
ATOM 5295 C C . VAL A 1 689 ? 26.007 6.587 -35.611 1.00 91.00 689 VAL A C 1
ATOM 5297 O O . VAL A 1 689 ? 26.096 7.268 -34.592 1.00 91.00 689 VAL A O 1
ATOM 5300 N N . ARG A 1 690 ? 25.519 7.083 -36.754 1.00 89.06 690 ARG A N 1
ATOM 5301 C CA . ARG A 1 690 ? 25.220 8.509 -36.981 1.00 89.06 690 ARG A CA 1
ATOM 5302 C C . ARG A 1 690 ? 24.118 9.057 -36.074 1.00 89.06 690 ARG A C 1
ATOM 5304 O O . ARG A 1 690 ? 24.191 10.206 -35.657 1.00 89.06 690 ARG A O 1
ATOM 5311 N N . LEU A 1 691 ? 23.106 8.243 -35.777 1.00 89.12 691 LEU A N 1
ATOM 5312 C CA . LEU A 1 691 ? 22.010 8.580 -34.863 1.00 89.12 691 LEU A CA 1
ATOM 5313 C C . LEU A 1 691 ? 22.379 8.340 -33.391 1.00 89.12 691 LEU A C 1
ATOM 5315 O O . LEU A 1 691 ? 21.572 8.603 -32.503 1.00 89.12 691 LEU A O 1
ATOM 5319 N N . GLY A 1 692 ? 23.582 7.824 -33.121 1.00 89.31 692 GLY A N 1
ATOM 5320 C CA . GLY A 1 692 ? 24.087 7.611 -31.773 1.00 89.31 692 GLY A CA 1
ATOM 5321 C C . GLY A 1 692 ? 23.472 6.419 -31.038 1.00 89.31 692 GLY A C 1
ATOM 5322 O O . GLY A 1 692 ? 23.602 6.360 -29.818 1.00 89.31 692 GLY A O 1
ATOM 5323 N N . CYS A 1 693 ? 22.856 5.450 -31.728 1.00 91.44 693 CYS A N 1
ATOM 5324 C CA . CYS A 1 693 ? 22.242 4.276 -31.090 1.00 91.44 693 CYS A CA 1
ATOM 5325 C C . CYS A 1 693 ? 23.236 3.502 -30.201 1.00 91.44 693 CYS A C 1
ATOM 5327 O O . CYS A 1 693 ? 22.848 2.988 -29.153 1.00 91.44 693 CYS A O 1
ATOM 5329 N N . VAL A 1 694 ? 24.517 3.489 -30.586 1.00 91.94 694 VAL A N 1
ATOM 5330 C CA . VAL A 1 694 ? 25.636 2.843 -29.870 1.00 91.94 694 VAL A CA 1
ATOM 5331 C C . VAL A 1 694 ? 25.981 3.461 -28.503 1.00 91.94 694 VAL A C 1
ATOM 5333 O O . VAL A 1 694 ? 26.752 2.868 -27.758 1.00 91.94 694 VAL A O 1
ATOM 5336 N N . HIS A 1 695 ? 25.435 4.631 -28.142 1.00 87.88 695 HIS A N 1
ATOM 5337 C CA . HIS A 1 695 ? 25.635 5.217 -26.802 1.00 87.88 695 HIS A CA 1
ATOM 5338 C C . HIS A 1 695 ? 24.778 4.539 -25.738 1.00 87.88 695 HIS A C 1
ATOM 5340 O O . HIS A 1 695 ? 25.179 4.422 -24.581 1.00 87.88 695 HIS A O 1
ATOM 5346 N N . CYS A 1 696 ? 23.572 4.135 -26.133 1.00 89.81 696 CYS A N 1
ATOM 5347 C CA . CYS A 1 696 ? 22.602 3.537 -25.230 1.00 89.81 696 CYS A CA 1
ATOM 5348 C C . CYS A 1 696 ? 22.595 2.018 -25.376 1.00 89.81 696 CYS A C 1
ATOM 5350 O O . CYS A 1 696 ? 22.515 1.311 -24.376 1.00 89.81 696 CYS A O 1
ATOM 5352 N N . HIS A 1 697 ? 22.666 1.522 -26.614 1.00 93.50 697 HIS A N 1
ATOM 5353 C CA . HIS A 1 697 ? 22.572 0.104 -26.926 1.00 93.50 697 HIS A CA 1
ATOM 5354 C C . HIS A 1 697 ? 23.946 -0.516 -27.158 1.00 93.50 697 HIS A C 1
ATOM 5356 O O . HIS A 1 697 ? 24.730 -0.024 -27.970 1.00 93.50 697 HIS A O 1
ATOM 5362 N N . LYS A 1 698 ? 24.179 -1.685 -26.558 1.00 92.00 698 LYS A N 1
ATOM 5363 C CA . LYS A 1 698 ? 25.263 -2.575 -26.979 1.00 92.00 698 LYS A CA 1
ATOM 5364 C C . LYS A 1 698 ? 24.972 -3.112 -28.385 1.00 92.00 698 LYS A C 1
ATOM 5366 O O . LYS A 1 698 ? 23.939 -3.753 -28.600 1.00 92.00 698 LYS A O 1
ATOM 5371 N N . VAL A 1 699 ? 25.890 -2.875 -29.325 1.00 92.12 699 VAL A N 1
ATOM 5372 C CA . VAL A 1 699 ? 25.823 -3.375 -30.708 1.00 92.12 699 VAL A CA 1
ATOM 5373 C C . VAL A 1 699 ? 27.100 -4.160 -31.024 1.00 92.12 699 VAL A C 1
ATOM 5375 O O . VAL A 1 699 ? 28.187 -3.653 -30.746 1.00 92.12 699 VAL A O 1
ATOM 5378 N N . PRO A 1 700 ? 27.010 -5.380 -31.589 1.00 87.56 700 PRO A N 1
ATOM 5379 C CA . PRO A 1 700 ? 28.194 -6.139 -31.988 1.00 87.56 700 PRO A CA 1
ATOM 5380 C C . PRO A 1 700 ? 29.104 -5.338 -32.931 1.00 87.56 700 PRO A C 1
ATOM 5382 O O . PRO A 1 700 ? 28.616 -4.693 -33.858 1.00 87.56 700 PRO A O 1
ATOM 5385 N N . GLU A 1 701 ? 30.417 -5.383 -32.679 1.00 85.88 701 GLU A N 1
ATOM 5386 C CA . GLU A 1 701 ? 31.477 -4.813 -33.537 1.00 85.88 701 GLU A CA 1
ATOM 5387 C C . GLU A 1 701 ? 31.431 -3.288 -33.770 1.00 85.88 701 GLU A C 1
ATOM 5389 O O . GLU A 1 701 ? 32.188 -2.765 -34.590 1.00 85.88 701 GLU A O 1
ATOM 5394 N N . LEU A 1 702 ? 30.577 -2.551 -33.051 1.00 88.56 702 LEU A N 1
ATOM 5395 C CA . LEU A 1 702 ? 30.476 -1.095 -33.148 1.00 88.56 702 LEU A CA 1
ATOM 5396 C C . LEU A 1 702 ? 30.761 -0.439 -31.788 1.00 88.56 702 LEU A C 1
ATOM 5398 O O . LEU A 1 702 ? 29.955 -0.592 -30.867 1.00 88.56 702 LEU A O 1
ATOM 5402 N N . PRO A 1 703 ? 31.875 0.302 -31.639 1.00 82.69 703 PRO A N 1
ATOM 5403 C CA . PRO A 1 703 ? 32.150 1.031 -30.408 1.00 82.69 703 PRO A CA 1
ATOM 5404 C C . PRO A 1 703 ? 31.251 2.277 -30.282 1.00 82.69 703 PRO A C 1
ATOM 5406 O O . PRO A 1 703 ? 30.813 2.829 -31.299 1.00 82.69 703 PRO A O 1
ATOM 5409 N N . PRO A 1 704 ? 31.002 2.770 -29.055 1.00 79.56 704 PRO A N 1
ATOM 5410 C CA . PRO A 1 704 ? 30.383 4.076 -28.843 1.00 79.56 704 PRO A CA 1
ATOM 5411 C C . PRO A 1 704 ? 31.236 5.192 -29.465 1.00 79.56 704 PRO A C 1
ATOM 5413 O O . PRO A 1 704 ? 32.462 5.165 -29.358 1.00 79.56 704 PRO A O 1
ATOM 5416 N N . VAL A 1 705 ? 30.603 6.194 -30.084 1.00 78.88 705 VAL A N 1
ATOM 5417 C CA . VAL A 1 705 ? 31.300 7.345 -30.689 1.00 78.88 705 VAL A CA 1
ATOM 5418 C C . VAL A 1 705 ? 30.714 8.637 -30.140 1.00 78.88 705 VAL A C 1
ATOM 5420 O O . VAL A 1 705 ? 29.572 8.946 -30.439 1.00 78.88 705 VAL A O 1
ATOM 5423 N N . GLN A 1 706 ? 31.478 9.405 -29.364 1.00 69.94 706 GLN A N 1
ATOM 5424 C CA . GLN A 1 706 ? 30.968 10.588 -28.665 1.00 69.94 706 GLN A CA 1
ATOM 5425 C C . GLN A 1 706 ? 30.725 11.776 -29.614 1.00 69.94 706 GLN A C 1
ATOM 5427 O O . GLN A 1 706 ? 31.668 12.335 -30.169 1.00 69.94 706 GLN A O 1
ATOM 5432 N N . PHE A 1 707 ? 29.462 12.197 -29.760 1.00 72.00 707 PHE A N 1
ATOM 5433 C CA . PHE A 1 707 ? 29.078 13.346 -30.604 1.00 72.00 707 PHE A CA 1
ATOM 5434 C C . PHE A 1 707 ? 28.474 14.529 -29.833 1.00 72.00 707 PHE A C 1
ATOM 5436 O O . PHE A 1 707 ? 28.445 15.649 -30.343 1.00 72.00 707 PHE A O 1
ATOM 5443 N N . ALA A 1 708 ? 27.954 14.297 -28.625 1.00 81.88 708 ALA A N 1
ATOM 5444 C CA . ALA A 1 708 ? 27.264 15.320 -27.847 1.00 81.88 708 ALA A CA 1
ATOM 5445 C C . ALA A 1 708 ? 28.225 16.117 -26.951 1.00 81.88 708 ALA A C 1
ATOM 5447 O O . ALA A 1 708 ? 29.237 15.605 -26.469 1.00 81.88 708 ALA A O 1
ATOM 5448 N N . GLN A 1 709 ? 27.883 17.389 -26.716 1.00 85.38 709 GLN A N 1
ATOM 5449 C CA . GLN A 1 709 ? 28.653 18.260 -25.830 1.00 85.38 709 GLN A CA 1
ATOM 5450 C C . GLN A 1 709 ? 28.572 17.750 -24.378 1.00 85.38 709 GLN A C 1
ATOM 5452 O O . GLN A 1 709 ? 27.468 17.428 -23.920 1.00 85.38 709 GLN A O 1
ATOM 5457 N N . PRO A 1 710 ? 29.696 17.697 -23.636 1.00 87.44 710 PRO A N 1
ATOM 5458 C CA . PRO A 1 710 ? 29.687 17.391 -22.207 1.00 87.44 710 PRO A CA 1
ATOM 5459 C C . PRO A 1 710 ? 28.788 18.355 -21.425 1.00 87.44 710 PRO A C 1
ATOM 5461 O O . PRO A 1 710 ? 28.638 19.519 -21.807 1.00 87.44 710 PRO A O 1
ATOM 5464 N N . LEU A 1 711 ? 28.234 17.909 -20.291 1.00 86.12 711 LEU A N 1
ATOM 5465 C CA . LEU A 1 711 ? 27.334 18.747 -19.478 1.00 86.12 711 LEU A CA 1
ATOM 5466 C C . LEU A 1 711 ? 27.990 20.055 -19.027 1.00 86.12 711 LEU A C 1
ATOM 5468 O O . LEU A 1 711 ? 27.336 21.093 -19.015 1.00 86.12 711 LEU A O 1
ATOM 5472 N N . ALA A 1 712 ? 29.288 20.021 -18.721 1.00 82.94 712 ALA A N 1
ATOM 5473 C CA . ALA A 1 712 ? 30.043 21.205 -18.314 1.00 82.94 712 ALA A CA 1
ATOM 5474 C C . ALA A 1 712 ? 30.019 22.320 -19.376 1.00 82.94 712 ALA A C 1
ATOM 5476 O O . ALA A 1 712 ? 30.014 23.495 -19.032 1.00 82.94 712 ALA A O 1
ATOM 5477 N N . THR A 1 713 ? 29.954 21.965 -20.664 1.00 85.19 713 THR A N 1
ATOM 5478 C CA . THR A 1 713 ? 29.888 22.926 -21.779 1.00 85.19 713 THR A CA 1
ATOM 5479 C C . THR A 1 713 ? 28.482 23.509 -21.976 1.00 85.19 713 THR A C 1
ATOM 5481 O O . THR A 1 713 ? 28.322 24.555 -22.607 1.00 85.19 713 THR A O 1
ATOM 5484 N N . LEU A 1 714 ? 27.457 22.827 -21.459 1.00 83.12 714 LEU A N 1
ATOM 5485 C CA . LEU A 1 714 ? 26.053 23.235 -21.548 1.00 83.12 714 LEU A CA 1
ATOM 5486 C C . LEU A 1 714 ? 25.574 24.005 -20.311 1.00 83.12 714 LEU A C 1
ATOM 5488 O O . LEU A 1 714 ? 24.545 24.676 -20.384 1.00 83.12 714 LEU A O 1
ATOM 5492 N N . ALA A 1 715 ? 26.314 23.931 -19.203 1.00 78.62 715 ALA A N 1
ATOM 5493 C CA . ALA A 1 715 ? 26.000 24.631 -17.966 1.00 78.62 715 ALA A CA 1
ATOM 5494 C C . ALA A 1 715 ? 25.831 26.148 -18.191 1.00 78.62 715 ALA A C 1
ATOM 5496 O O . ALA A 1 715 ? 26.589 26.771 -18.935 1.00 78.62 715 ALA A O 1
ATOM 5497 N N . GLY A 1 716 ? 24.816 26.743 -17.555 1.00 71.75 716 GLY A N 1
ATOM 5498 C CA . GLY A 1 716 ? 24.523 28.181 -17.639 1.00 71.75 716 GLY A CA 1
ATOM 5499 C C . GLY A 1 716 ? 23.777 28.638 -18.901 1.00 71.75 716 GLY A C 1
ATOM 5500 O O . GLY A 1 716 ? 23.502 29.828 -19.042 1.00 71.75 716 GLY A O 1
ATOM 5501 N N . ARG A 1 717 ? 23.423 27.729 -19.821 1.00 79.62 717 ARG A N 1
ATOM 5502 C CA . ARG A 1 717 ? 22.553 28.038 -20.970 1.00 79.62 717 ARG A CA 1
ATOM 5503 C C . ARG A 1 717 ? 21.075 27.969 -20.585 1.00 79.62 717 ARG A C 1
ATOM 5505 O O . ARG A 1 717 ? 20.698 27.283 -19.643 1.00 79.62 717 ARG A O 1
ATOM 5512 N N . SER A 1 718 ? 20.217 28.608 -21.384 1.00 78.12 718 SER A N 1
ATOM 5513 C CA . SER A 1 718 ? 18.773 28.363 -21.318 1.00 78.12 718 SER A CA 1
ATOM 5514 C C . SER A 1 718 ? 18.485 26.918 -21.749 1.00 78.12 718 SER A C 1
ATOM 5516 O O . SER A 1 718 ? 18.722 26.554 -22.903 1.00 78.12 718 SER A O 1
ATOM 5518 N N . TRP A 1 719 ? 17.959 26.089 -20.843 1.00 87.19 719 TRP A N 1
ATOM 5519 C CA . TRP A 1 719 ? 17.580 24.686 -21.087 1.00 87.19 719 TRP A CA 1
ATOM 5520 C C . TRP A 1 719 ? 16.297 24.535 -21.935 1.00 87.19 719 TRP A C 1
ATOM 5522 O O . TRP A 1 719 ? 15.458 23.668 -21.688 1.00 87.19 719 TRP A O 1
ATOM 5532 N N . SER A 1 720 ? 16.120 25.412 -22.925 1.00 85.75 720 SER A N 1
ATOM 5533 C CA . SER A 1 720 ? 14.929 25.544 -23.777 1.00 85.75 720 SER A CA 1
ATOM 5534 C C . SER A 1 720 ? 15.153 25.098 -25.231 1.00 85.75 720 SER A C 1
ATOM 5536 O O . SER A 1 720 ? 14.300 25.329 -26.088 1.00 85.75 720 SER A O 1
ATOM 5538 N N . SER A 1 721 ? 16.286 24.448 -25.518 1.00 88.62 721 SER A N 1
ATOM 5539 C CA . SER A 1 721 ? 16.661 23.918 -26.838 1.00 88.62 721 SER A CA 1
ATOM 5540 C C . SER A 1 721 ? 17.106 22.450 -26.756 1.00 88.62 721 SER A C 1
ATOM 5542 O O . SER A 1 721 ? 17.353 21.918 -25.670 1.00 88.62 721 SER A O 1
ATOM 5544 N N . GLY A 1 722 ? 17.191 21.766 -27.902 1.00 89.31 722 GLY A N 1
ATOM 5545 C CA . GLY A 1 722 ? 17.572 20.350 -27.967 1.00 89.31 722 GLY A CA 1
ATOM 5546 C C . GLY A 1 722 ? 16.515 19.421 -27.356 1.00 89.31 722 GLY A C 1
ATOM 5547 O O . GLY A 1 722 ? 15.319 19.650 -27.515 1.00 89.31 722 GLY A O 1
ATOM 5548 N N . CYS A 1 723 ? 16.935 18.369 -26.641 1.00 90.25 723 CYS A N 1
ATOM 5549 C CA . CYS A 1 723 ? 16.025 17.377 -26.038 1.00 90.25 723 CYS A CA 1
ATOM 5550 C C . CYS A 1 723 ? 15.023 17.969 -25.027 1.00 90.25 723 CYS A C 1
ATOM 5552 O O . CYS A 1 723 ? 14.026 17.320 -24.722 1.00 90.25 723 CYS A O 1
ATOM 5554 N N . LEU A 1 724 ? 15.303 19.164 -24.492 1.00 92.19 724 LEU A N 1
ATOM 5555 C CA . LEU A 1 724 ? 14.470 19.861 -23.507 1.00 92.19 724 LEU A CA 1
ATOM 5556 C C . LEU A 1 724 ? 13.644 21.000 -24.124 1.00 92.19 724 LEU A C 1
ATOM 5558 O O . LEU A 1 724 ? 13.051 21.793 -23.393 1.00 92.19 724 LEU A O 1
ATOM 5562 N N . ALA A 1 725 ? 13.619 21.118 -25.452 1.00 90.12 725 ALA A N 1
ATOM 5563 C CA . ALA A 1 725 ? 12.747 22.058 -26.142 1.00 90.12 725 ALA A CA 1
ATOM 5564 C C . ALA A 1 725 ? 11.272 21.638 -26.036 1.00 90.12 725 ALA A C 1
ATOM 5566 O O . ALA A 1 725 ? 10.949 20.451 -26.044 1.00 90.12 725 ALA A O 1
ATOM 5567 N N . GLU A 1 726 ? 10.379 22.626 -25.990 1.00 86.31 726 GLU A N 1
ATOM 5568 C CA . GLU A 1 726 ? 8.922 22.407 -25.980 1.00 86.31 726 GLU A CA 1
ATOM 5569 C C . GLU A 1 726 ? 8.339 22.218 -27.390 1.00 86.31 726 GLU A C 1
ATOM 5571 O O . GLU A 1 726 ? 7.237 21.697 -27.537 1.00 86.31 726 GLU A O 1
ATOM 5576 N N . ASP A 1 727 ? 9.086 22.594 -28.432 1.00 86.12 727 ASP A N 1
ATOM 5577 C CA . ASP A 1 727 ? 8.684 22.470 -29.833 1.00 86.12 727 ASP A CA 1
ATOM 5578 C C . ASP A 1 727 ? 9.779 21.839 -30.708 1.00 86.12 727 ASP A C 1
ATOM 5580 O O . ASP A 1 727 ? 10.948 21.712 -30.329 1.00 86.12 727 ASP A O 1
ATOM 5584 N N . GLY A 1 728 ? 9.370 21.398 -31.900 1.00 82.69 728 GLY A N 1
ATOM 5585 C CA . GLY A 1 728 ? 10.244 20.706 -32.845 1.00 82.69 728 GLY A CA 1
ATOM 5586 C C . GLY A 1 728 ? 11.317 21.595 -33.476 1.00 82.69 728 GLY A C 1
ATOM 5587 O O . GLY A 1 728 ? 12.381 21.081 -33.819 1.00 82.69 728 GLY A O 1
ATOM 5588 N N . GLU A 1 729 ? 11.074 22.901 -33.599 1.00 85.62 729 GLU A N 1
ATOM 5589 C CA . GLU A 1 729 ? 12.013 23.842 -34.216 1.00 85.62 729 GLU A CA 1
ATOM 5590 C C . GLU A 1 729 ? 13.244 24.024 -33.322 1.00 85.62 729 GLU A C 1
ATOM 5592 O O . GLU A 1 729 ? 14.373 23.774 -33.749 1.00 85.62 729 GLU A O 1
ATOM 5597 N N . ARG A 1 730 ? 13.029 24.331 -32.037 1.00 89.00 730 ARG A N 1
ATOM 5598 C CA . ARG A 1 730 ? 14.102 24.474 -31.038 1.00 89.00 730 ARG A CA 1
ATOM 5599 C C . ARG A 1 730 ? 14.761 23.147 -30.660 1.00 89.00 730 ARG A C 1
ATOM 5601 O O . ARG A 1 730 ? 15.898 23.143 -30.177 1.00 89.00 730 ARG A O 1
ATOM 5608 N N . ARG A 1 731 ? 14.085 22.014 -30.877 1.00 89.50 731 ARG A N 1
ATOM 5609 C CA . ARG A 1 731 ? 14.685 20.678 -30.719 1.00 89.50 731 ARG A CA 1
ATOM 5610 C C . ARG A 1 731 ? 15.733 20.393 -31.794 1.00 89.50 731 ARG A C 1
ATOM 5612 O O . ARG A 1 731 ? 16.747 19.751 -31.510 1.00 89.50 731 ARG A O 1
ATOM 5619 N N . GLY A 1 732 ? 15.491 20.840 -33.026 1.00 87.44 732 GLY A N 1
ATOM 5620 C CA . GLY A 1 732 ? 16.342 20.536 -34.172 1.00 87.44 732 GLY A CA 1
ATOM 5621 C C . GLY A 1 732 ? 16.529 19.025 -34.360 1.00 87.44 732 GLY A C 1
ATOM 5622 O O . GLY A 1 732 ? 15.562 18.269 -34.435 1.00 87.44 732 GLY A O 1
ATOM 5623 N N . LYS A 1 733 ? 17.791 18.576 -34.412 1.00 85.88 733 LYS A N 1
ATOM 5624 C CA . LYS A 1 733 ? 18.172 17.169 -34.656 1.00 85.88 733 LYS A CA 1
ATOM 5625 C C . LYS A 1 733 ? 18.283 16.306 -33.389 1.00 85.88 733 LYS A C 1
ATOM 5627 O O . LYS A 1 733 ? 18.718 15.161 -33.479 1.00 85.88 733 LYS A O 1
ATOM 5632 N N . ALA A 1 734 ? 17.960 16.845 -32.215 1.00 88.94 734 ALA A N 1
ATOM 5633 C CA . ALA A 1 734 ? 18.066 16.105 -30.962 1.00 88.94 734 ALA A CA 1
ATOM 5634 C C . ALA A 1 734 ? 16.972 15.016 -30.843 1.00 88.94 734 ALA A C 1
ATOM 5636 O O . ALA A 1 734 ? 15.861 15.224 -31.344 1.00 88.94 734 ALA A O 1
ATOM 5637 N N . PRO A 1 735 ? 17.241 13.881 -30.162 1.00 90.31 735 PRO A N 1
ATOM 5638 C CA . PRO A 1 735 ? 16.238 12.842 -29.933 1.00 90.31 735 PRO A CA 1
ATOM 5639 C C . PRO A 1 735 ? 14.976 13.368 -29.236 1.00 90.31 735 PRO A C 1
ATOM 5641 O O . PRO A 1 735 ? 15.039 14.180 -28.312 1.00 90.31 735 PRO A O 1
ATOM 5644 N N . ALA A 1 736 ? 13.812 12.875 -29.655 1.00 90.19 736 ALA A N 1
ATOM 5645 C CA . ALA A 1 736 ? 12.521 13.287 -29.122 1.00 90.19 736 ALA A CA 1
ATOM 5646 C C . ALA A 1 736 ? 12.008 12.303 -28.061 1.00 90.19 736 ALA A C 1
ATOM 5648 O O . ALA A 1 736 ? 11.456 11.251 -28.386 1.00 90.19 736 ALA A O 1
ATOM 5649 N N . PHE A 1 737 ? 12.149 12.672 -26.788 1.00 89.06 737 PHE A N 1
ATOM 5650 C CA . PHE A 1 737 ? 11.664 11.889 -25.644 1.00 89.06 737 PHE A CA 1
ATOM 5651 C C . PHE A 1 737 ? 10.181 12.120 -25.293 1.00 89.06 737 PHE A C 1
ATOM 5653 O O . PHE A 1 737 ? 9.643 11.369 -24.488 1.00 89.06 737 PHE A O 1
ATOM 5660 N N . ARG A 1 738 ? 9.519 13.116 -25.911 1.00 86.12 738 ARG A N 1
ATOM 5661 C CA . ARG A 1 738 ? 8.118 13.524 -25.647 1.00 86.12 738 ARG A CA 1
ATOM 5662 C C . ARG A 1 738 ? 7.834 13.825 -24.161 1.00 86.12 738 ARG A C 1
ATOM 5664 O O . ARG A 1 738 ? 6.847 13.348 -23.616 1.00 86.12 738 ARG A O 1
ATOM 5671 N N . PHE A 1 739 ? 8.691 14.627 -23.526 1.00 91.00 739 PHE A N 1
ATOM 5672 C CA . PHE A 1 739 ? 8.482 15.046 -22.139 1.00 91.00 739 PHE A CA 1
ATOM 5673 C C . PHE A 1 739 ? 7.242 15.934 -21.976 1.00 91.00 739 PHE A C 1
ATOM 5675 O O . PHE A 1 739 ? 7.014 16.842 -22.779 1.00 91.00 739 PHE A O 1
ATOM 5682 N N . GLY A 1 740 ? 6.482 15.705 -20.906 1.00 91.56 740 GLY A N 1
ATOM 5683 C CA . GLY A 1 740 ? 5.438 16.612 -20.435 1.00 91.56 740 GLY A CA 1
ATOM 5684 C C . GLY A 1 740 ? 6.009 17.894 -19.815 1.00 91.56 740 GLY A C 1
ATOM 5685 O O . GLY A 1 740 ? 7.203 18.001 -19.528 1.00 91.56 740 GLY A O 1
ATOM 5686 N N . SER A 1 741 ? 5.149 18.882 -19.563 1.00 92.56 741 SER A N 1
ATOM 5687 C CA . SER A 1 741 ? 5.559 20.172 -18.984 1.00 92.56 741 SER A CA 1
ATOM 5688 C C . SER A 1 741 ? 6.171 20.033 -17.584 1.00 92.56 741 SER A C 1
ATOM 5690 O O . SER A 1 741 ? 7.153 20.708 -17.269 1.00 92.56 741 SER A O 1
ATOM 5692 N N . GLU A 1 742 ? 5.636 19.135 -16.754 1.00 94.06 742 GLU A N 1
ATOM 5693 C CA . GLU A 1 742 ? 6.174 18.846 -15.420 1.00 94.06 742 GLU A CA 1
ATOM 5694 C C . GLU A 1 742 ? 7.528 18.132 -15.484 1.00 94.06 742 GLU A C 1
ATOM 5696 O O . GLU A 1 742 ? 8.457 18.514 -14.771 1.00 94.06 742 GLU A O 1
ATOM 5701 N N . GLU A 1 743 ? 7.675 17.161 -16.390 1.00 95.44 743 GLU A N 1
ATOM 5702 C CA . GLU A 1 743 ? 8.928 16.433 -16.621 1.00 95.44 743 GLU A CA 1
ATOM 5703 C C . GLU A 1 743 ? 10.038 17.370 -17.115 1.00 95.44 743 GLU A C 1
ATOM 5705 O O . GLU A 1 743 ? 11.159 17.332 -16.604 1.00 95.44 743 GLU A O 1
ATOM 5710 N N . LEU A 1 744 ? 9.723 18.267 -18.060 1.00 94.56 744 LEU A N 1
ATOM 5711 C CA . LEU A 1 744 ? 10.650 19.303 -18.517 1.00 94.56 744 LEU A CA 1
ATOM 5712 C C . LEU A 1 744 ? 11.065 20.217 -17.363 1.00 94.56 744 LEU A C 1
ATOM 5714 O O . LEU A 1 744 ? 12.252 20.489 -17.199 1.00 94.56 744 LEU A O 1
ATOM 5718 N N . ARG A 1 745 ? 10.116 20.668 -16.534 1.00 94.25 745 ARG A N 1
ATOM 5719 C CA . ARG A 1 745 ? 10.422 21.513 -15.371 1.00 94.25 745 ARG A CA 1
ATOM 5720 C C . ARG A 1 745 ? 11.329 20.790 -14.373 1.00 94.25 745 ARG A C 1
ATOM 5722 O O . ARG A 1 745 ? 12.260 21.398 -13.858 1.00 94.25 745 ARG A O 1
ATOM 5729 N N . ALA A 1 746 ? 11.074 19.508 -14.114 1.00 96.81 746 ALA A N 1
ATOM 5730 C CA . ALA A 1 746 ? 11.873 18.678 -13.217 1.00 96.81 746 ALA A CA 1
ATOM 5731 C C . ALA A 1 746 ? 13.306 18.462 -13.739 1.00 96.81 746 ALA A C 1
ATOM 5733 O O . ALA A 1 746 ? 14.269 18.635 -12.994 1.00 96.81 746 ALA A O 1
ATOM 5734 N N . LEU A 1 747 ? 13.462 18.145 -15.029 1.00 95.62 747 LEU A N 1
ATOM 5735 C CA . LEU A 1 747 ? 14.771 17.994 -15.673 1.00 95.62 747 LEU A CA 1
ATOM 5736 C C . LEU A 1 747 ? 15.565 19.304 -15.683 1.00 95.62 747 LEU A C 1
ATOM 5738 O O . LEU A 1 747 ? 16.750 19.298 -15.359 1.00 95.62 747 LEU A O 1
ATOM 5742 N N . ARG A 1 748 ? 14.924 20.428 -16.024 1.00 93.50 748 ARG A N 1
ATOM 5743 C CA . ARG A 1 748 ? 15.563 21.753 -15.996 1.00 93.50 748 ARG A CA 1
ATOM 5744 C C . ARG A 1 748 ? 16.013 22.114 -14.576 1.00 93.50 748 ARG A C 1
ATOM 5746 O O . ARG A 1 748 ? 17.178 22.445 -14.390 1.00 93.50 748 ARG A O 1
ATOM 5753 N N . GLY A 1 749 ? 15.147 21.924 -13.576 1.00 93.44 749 GLY A N 1
ATOM 5754 C CA . GLY A 1 749 ? 15.488 22.157 -12.168 1.00 93.44 749 GLY A CA 1
ATOM 5755 C C . GLY A 1 749 ? 16.663 21.300 -11.682 1.00 93.44 749 GLY A C 1
ATOM 5756 O O . GLY A 1 749 ? 17.558 21.811 -11.008 1.00 93.44 749 GLY A O 1
ATOM 5757 N N . LEU A 1 750 ? 16.731 20.025 -12.094 1.00 94.12 750 LEU A N 1
ATOM 5758 C CA . LEU A 1 750 ? 17.893 19.175 -11.817 1.00 94.12 750 LEU A CA 1
ATOM 5759 C C . LEU A 1 750 ? 19.183 19.780 -12.384 1.00 94.12 750 LEU A C 1
ATOM 5761 O O . LEU A 1 750 ? 20.189 19.855 -11.682 1.00 94.12 750 LEU A O 1
ATOM 5765 N N . LEU A 1 751 ? 19.165 20.169 -13.659 1.00 91.56 751 LEU A N 1
ATOM 5766 C CA . LEU A 1 751 ? 20.345 20.668 -14.364 1.00 91.56 751 LEU A CA 1
ATOM 5767 C C . LEU A 1 751 ? 20.813 22.036 -13.845 1.00 91.56 751 LEU A C 1
ATOM 5769 O O . LEU A 1 751 ? 22.005 22.329 -13.907 1.00 91.56 751 LEU A O 1
ATOM 5773 N N . GLU A 1 752 ? 19.895 22.856 -13.334 1.00 90.44 752 GLU A N 1
ATOM 5774 C CA . GLU A 1 752 ? 20.188 24.179 -12.773 1.00 90.44 752 GLU A CA 1
ATOM 5775 C C . GLU A 1 752 ? 20.700 24.117 -11.330 1.00 90.44 752 GLU A C 1
ATOM 5777 O O . GLU A 1 752 ? 21.574 24.904 -10.963 1.00 90.44 752 GLU A O 1
ATOM 5782 N N . HIS A 1 753 ? 20.176 23.200 -10.509 1.00 88.94 753 HIS A N 1
ATOM 5783 C CA . HIS A 1 753 ? 20.366 23.273 -9.055 1.00 88.94 753 HIS A CA 1
ATOM 5784 C C . HIS A 1 753 ? 20.857 21.982 -8.396 1.00 88.94 753 HIS A C 1
ATOM 5786 O O . HIS A 1 753 ? 21.561 22.046 -7.391 1.00 88.94 753 HIS A O 1
ATOM 5792 N N . ASP A 1 754 ? 20.540 20.810 -8.950 1.00 91.12 754 ASP A N 1
ATOM 5793 C CA . ASP A 1 754 ? 20.657 19.543 -8.219 1.00 91.12 754 ASP A CA 1
ATOM 5794 C C . ASP A 1 754 ? 21.551 18.495 -8.898 1.00 91.12 754 ASP A C 1
ATOM 5796 O O . ASP A 1 754 ? 21.577 17.348 -8.459 1.00 91.12 754 ASP A O 1
ATOM 5800 N N . LEU A 1 755 ? 22.324 18.832 -9.935 1.00 89.38 755 LEU A N 1
ATOM 5801 C CA . LEU A 1 755 ? 23.105 17.845 -10.701 1.00 89.38 755 LEU A CA 1
ATOM 5802 C C . LEU A 1 755 ? 24.048 16.994 -9.824 1.00 89.38 755 LEU A C 1
ATOM 5804 O O . LEU A 1 755 ? 24.204 15.795 -10.056 1.00 89.38 755 LEU A O 1
ATOM 5808 N N . ALA A 1 756 ? 24.625 17.580 -8.769 1.00 88.88 756 ALA A N 1
ATOM 5809 C CA . ALA A 1 756 ? 25.481 16.872 -7.812 1.00 88.88 756 ALA A CA 1
ATOM 5810 C C . ALA A 1 756 ? 24.750 15.751 -7.040 1.00 88.88 756 ALA A C 1
ATOM 5812 O O . ALA A 1 756 ? 25.387 14.803 -6.583 1.00 88.88 756 ALA A O 1
ATOM 5813 N N . SER A 1 757 ? 23.418 15.818 -6.921 1.00 92.69 757 SER A N 1
ATOM 5814 C CA . SER A 1 757 ? 22.599 14.777 -6.281 1.00 92.69 757 SER A CA 1
ATOM 5815 C C . SER A 1 757 ? 22.595 13.446 -7.038 1.00 92.69 757 SER A C 1
ATOM 5817 O O . SER A 1 757 ? 22.218 12.425 -6.474 1.00 92.69 757 SER A O 1
ATOM 5819 N N . LEU A 1 758 ? 23.012 13.421 -8.308 1.00 92.38 758 LEU A N 1
ATOM 5820 C CA . LEU A 1 758 ? 23.170 12.185 -9.080 1.00 92.38 758 LEU A CA 1
ATOM 5821 C C . LEU A 1 758 ? 24.370 11.353 -8.607 1.00 92.38 758 LEU A C 1
ATOM 5823 O O . LEU A 1 758 ? 24.361 10.132 -8.736 1.00 92.38 758 LEU A O 1
ATOM 5827 N N . GLY A 1 759 ? 25.386 12.008 -8.036 1.00 91.25 759 GLY A N 1
ATOM 5828 C CA . GLY A 1 759 ? 26.567 11.364 -7.456 1.00 91.25 759 GLY A CA 1
ATOM 5829 C C . GLY A 1 759 ? 26.344 10.809 -6.046 1.00 91.25 759 GLY A C 1
ATOM 5830 O O . GLY A 1 759 ? 27.282 10.296 -5.445 1.00 91.25 759 GLY A O 1
ATOM 5831 N N . ARG A 1 760 ? 25.120 10.907 -5.512 1.00 91.12 760 ARG A N 1
ATOM 5832 C CA . ARG A 1 760 ? 24.720 10.417 -4.187 1.00 91.12 760 ARG A CA 1
ATOM 5833 C C . ARG A 1 760 ? 23.434 9.609 -4.311 1.00 91.12 760 ARG A C 1
ATOM 5835 O O . ARG A 1 760 ? 22.584 9.929 -5.140 1.00 91.12 760 ARG A O 1
ATOM 5842 N N . ASP A 1 761 ? 23.262 8.599 -3.469 1.00 91.00 761 ASP A N 1
ATOM 5843 C CA . ASP A 1 761 ? 21.963 7.953 -3.288 1.00 91.00 761 ASP A CA 1
ATOM 5844 C C . ASP A 1 761 ? 21.841 7.318 -1.899 1.00 91.00 761 ASP A C 1
ATOM 5846 O O . ASP A 1 761 ? 22.837 7.183 -1.186 1.00 91.00 761 ASP A O 1
ATOM 5850 N N . CYS A 1 762 ? 20.625 6.929 -1.518 1.00 91.44 762 CYS A N 1
ATOM 5851 C CA . CYS A 1 762 ? 20.382 6.125 -0.325 1.00 91.44 762 CYS A CA 1
ATOM 5852 C C . CYS A 1 762 ? 19.410 4.978 -0.635 1.00 91.44 762 CYS A C 1
ATOM 5854 O O . CYS A 1 762 ? 18.464 5.120 -1.417 1.00 91.44 762 CYS A O 1
ATOM 5856 N N . TRP A 1 763 ? 19.643 3.819 -0.015 1.00 93.12 763 TRP A N 1
ATOM 5857 C CA . TRP A 1 763 ? 18.877 2.607 -0.309 1.00 93.12 763 TRP A CA 1
ATOM 5858 C C . TRP A 1 763 ? 17.370 2.710 -0.029 1.00 93.12 763 TRP A C 1
ATOM 5860 O O . TRP A 1 763 ? 16.621 2.158 -0.832 1.00 93.12 763 TRP A O 1
ATOM 5870 N N . PRO A 1 764 ? 16.879 3.409 1.020 1.00 94.25 764 PRO A N 1
ATOM 5871 C CA . PRO A 1 764 ? 15.438 3.601 1.210 1.00 94.25 764 PRO A CA 1
ATOM 5872 C C . PRO A 1 764 ? 14.758 4.287 0.022 1.00 94.25 764 PRO A C 1
ATOM 5874 O O . PRO A 1 764 ? 13.709 3.841 -0.441 1.00 94.25 764 PRO A O 1
ATOM 5877 N N . GLU A 1 765 ? 15.367 5.344 -0.524 1.00 94.38 765 GLU A N 1
ATOM 5878 C CA . GLU A 1 765 ? 14.810 6.029 -1.692 1.00 94.38 765 GLU A CA 1
ATOM 5879 C C . GLU A 1 765 ? 14.900 5.175 -2.953 1.00 94.38 765 GLU A C 1
ATOM 5881 O O . GLU A 1 765 ? 13.940 5.144 -3.722 1.00 94.38 765 GLU A O 1
ATOM 5886 N N . PHE A 1 766 ? 16.000 4.439 -3.146 1.00 95.00 766 PHE A N 1
ATOM 5887 C CA . PHE A 1 766 ? 16.088 3.449 -4.219 1.00 95.00 766 PHE A CA 1
ATOM 5888 C C . PHE A 1 766 ? 14.957 2.420 -4.107 1.00 95.00 766 PHE A C 1
ATOM 5890 O O . PHE A 1 766 ? 14.207 2.234 -5.060 1.00 95.00 766 PHE A O 1
ATOM 5897 N N . ALA A 1 767 ? 14.771 1.795 -2.942 1.00 95.69 767 ALA A N 1
ATOM 5898 C CA . ALA A 1 767 ? 13.738 0.783 -2.747 1.00 95.69 767 ALA A CA 1
ATOM 5899 C C . ALA A 1 767 ? 12.330 1.330 -3.012 1.00 95.69 767 ALA A C 1
ATOM 5901 O O . ALA A 1 767 ? 11.543 0.666 -3.685 1.00 95.69 767 ALA A O 1
ATOM 5902 N N . ASN A 1 768 ? 12.025 2.546 -2.548 1.00 93.12 768 ASN A N 1
ATOM 5903 C CA . ASN A 1 768 ? 10.732 3.182 -2.796 1.00 93.12 768 ASN A CA 1
ATOM 5904 C C . ASN A 1 768 ? 10.490 3.426 -4.296 1.00 93.12 768 ASN A C 1
ATOM 5906 O O . ASN A 1 768 ? 9.450 3.004 -4.802 1.00 93.12 768 ASN A O 1
ATOM 5910 N N . ARG A 1 769 ? 11.472 3.975 -5.029 1.00 94.06 769 ARG A N 1
ATOM 5911 C CA . ARG A 1 769 ? 11.381 4.124 -6.497 1.00 94.06 769 ARG A CA 1
ATOM 5912 C C . ARG A 1 769 ? 11.190 2.776 -7.191 1.00 94.06 769 ARG A C 1
ATOM 5914 O O . ARG A 1 769 ? 10.334 2.635 -8.060 1.00 94.06 769 ARG A O 1
ATOM 5921 N N . GLN A 1 770 ? 11.953 1.756 -6.795 1.00 96.00 770 GLN A N 1
ATOM 5922 C CA . GLN A 1 770 ? 11.887 0.445 -7.444 1.00 96.00 770 GLN A CA 1
ATOM 5923 C C . GLN A 1 770 ? 10.588 -0.311 -7.142 1.00 96.00 770 GLN A C 1
ATOM 5925 O O . GLN A 1 770 ? 10.088 -1.020 -8.010 1.00 96.00 770 GLN A O 1
ATOM 5930 N N . ILE A 1 771 ? 9.980 -0.134 -5.968 1.00 94.38 771 ILE A N 1
ATOM 5931 C CA . ILE A 1 771 ? 8.657 -0.698 -5.652 1.00 94.38 771 ILE A CA 1
ATOM 5932 C C . ILE A 1 771 ? 7.586 -0.182 -6.621 1.00 94.38 771 ILE A C 1
ATOM 5934 O O . ILE A 1 771 ? 6.692 -0.944 -7.006 1.00 94.38 771 ILE A O 1
ATOM 5938 N N . GLU A 1 772 ? 7.675 1.086 -7.019 1.00 91.38 772 GLU A N 1
ATOM 5939 C CA . GLU A 1 772 ? 6.783 1.698 -8.003 1.00 91.38 772 GLU A CA 1
ATOM 5940 C C . GLU A 1 772 ? 7.149 1.268 -9.428 1.00 91.38 772 GLU A C 1
ATOM 5942 O O . GLU A 1 772 ? 6.302 0.726 -10.143 1.00 91.38 772 GLU A O 1
ATOM 5947 N N . ALA A 1 773 ? 8.421 1.404 -9.818 1.00 91.94 773 ALA A N 1
ATOM 5948 C CA . ALA A 1 773 ? 8.904 1.096 -11.165 1.00 91.94 773 ALA A CA 1
ATOM 5949 C C . ALA A 1 773 ? 8.713 -0.382 -11.559 1.00 91.94 773 ALA A C 1
ATOM 5951 O O . ALA A 1 773 ? 8.371 -0.681 -12.710 1.00 91.94 773 ALA A O 1
ATOM 5952 N N . LEU A 1 774 ? 8.894 -1.302 -10.605 1.00 94.12 774 LEU A N 1
ATOM 5953 C CA . LEU A 1 774 ? 8.676 -2.747 -10.761 1.00 94.12 774 LEU A CA 1
ATOM 5954 C C . LEU A 1 774 ? 7.230 -3.167 -10.476 1.00 94.12 774 LEU A C 1
ATOM 5956 O O . LEU A 1 774 ? 6.885 -4.335 -10.647 1.00 94.12 774 LEU A O 1
ATOM 5960 N N . ARG A 1 775 ? 6.372 -2.222 -10.072 1.00 92.50 775 ARG A N 1
ATOM 5961 C CA . ARG A 1 775 ? 4.945 -2.434 -9.802 1.00 92.50 775 ARG A CA 1
ATOM 5962 C C . ARG A 1 775 ? 4.694 -3.505 -8.746 1.00 92.50 775 ARG A C 1
ATOM 5964 O O . ARG A 1 775 ? 3.739 -4.271 -8.850 1.00 92.50 775 ARG A O 1
ATOM 5971 N N . CYS A 1 776 ? 5.495 -3.535 -7.683 1.00 93.19 776 CYS A N 1
ATOM 5972 C CA . CYS A 1 776 ? 5.326 -4.498 -6.590 1.00 93.19 776 CYS A CA 1
ATOM 5973 C C . CYS A 1 776 ? 3.912 -4.432 -5.973 1.00 93.19 776 CYS A C 1
ATOM 5975 O O . CYS A 1 776 ? 3.382 -5.443 -5.515 1.00 93.19 776 CYS A O 1
ATOM 5977 N N . ARG A 1 777 ? 3.261 -3.259 -6.037 1.00 90.25 777 ARG A N 1
ATOM 5978 C CA . ARG A 1 777 ? 1.871 -3.030 -5.601 1.00 90.25 777 ARG A CA 1
ATOM 5979 C C . ARG A 1 777 ? 0.796 -3.710 -6.461 1.00 90.25 777 ARG A C 1
ATOM 5981 O O . ARG A 1 777 ? -0.357 -3.782 -6.047 1.00 90.25 777 ARG A O 1
ATOM 5988 N N . ALA A 1 778 ? 1.152 -4.227 -7.637 1.00 89.81 778 ALA A N 1
ATOM 5989 C CA . ALA A 1 778 ? 0.235 -5.019 -8.450 1.00 89.81 778 ALA A CA 1
ATOM 5990 C C . ALA A 1 778 ? -0.118 -6.346 -7.760 1.00 89.81 778 ALA A C 1
ATOM 5992 O O . ALA A 1 778 ? -1.258 -6.797 -7.853 1.00 89.81 778 ALA A O 1
ATOM 5993 N N . CYS A 1 779 ? 0.843 -6.925 -7.029 1.00 89.12 779 CYS A N 1
ATOM 5994 C CA . CYS A 1 779 ? 0.693 -8.202 -6.330 1.00 89.12 779 CYS A CA 1
ATOM 5995 C C . CYS A 1 779 ? 0.654 -8.067 -4.803 1.00 89.12 779 CYS A C 1
ATOM 5997 O O . CYS A 1 779 ? 0.106 -8.947 -4.148 1.00 89.12 779 CYS A O 1
ATOM 5999 N N . HIS A 1 780 ? 1.238 -7.013 -4.229 1.00 91.44 780 HIS A N 1
ATOM 6000 C CA . HIS A 1 780 ? 1.344 -6.843 -2.781 1.00 91.44 780 HIS A CA 1
ATOM 6001 C C . HIS A 1 780 ? 0.602 -5.601 -2.280 1.00 91.44 780 HIS A C 1
ATOM 6003 O O . HIS A 1 780 ? 0.859 -4.491 -2.745 1.00 91.44 780 HIS A O 1
ATOM 6009 N N . GLY A 1 781 ? -0.248 -5.770 -1.265 1.00 88.12 781 GLY A N 1
ATOM 6010 C CA . GLY A 1 781 ? -0.836 -4.648 -0.534 1.00 88.12 781 GLY A CA 1
ATOM 6011 C C . GLY A 1 781 ? 0.204 -3.834 0.251 1.00 88.12 781 GLY A C 1
ATOM 6012 O O . GLY A 1 781 ? 1.278 -4.332 0.615 1.00 88.12 781 GLY A O 1
ATOM 6013 N N . ARG A 1 782 ? -0.137 -2.572 0.528 1.00 88.31 782 ARG A N 1
ATOM 6014 C CA . ARG A 1 782 ? 0.587 -1.647 1.424 1.00 88.31 782 ARG A CA 1
ATOM 6015 C C . ARG A 1 782 ? -0.425 -0.821 2.225 1.00 88.31 782 ARG A C 1
ATOM 6017 O O . ARG A 1 782 ? -1.627 -0.972 2.040 1.00 88.31 782 ARG A O 1
ATOM 6024 N N . GLU A 1 783 ? 0.049 0.070 3.090 1.00 85.56 783 GLU A N 1
ATOM 6025 C CA . GLU A 1 783 ? -0.785 0.983 3.888 1.00 85.56 783 GLU A CA 1
ATOM 6026 C C . GLU A 1 783 ? -1.845 1.752 3.074 1.00 85.56 783 GLU A C 1
ATOM 6028 O O . GLU A 1 783 ? -2.948 1.959 3.562 1.00 85.56 783 GLU A O 1
ATOM 6033 N N . SER A 1 784 ? -1.562 2.089 1.812 1.00 71.06 784 SER A N 1
ATOM 6034 C CA . SER A 1 784 ? -2.468 2.845 0.936 1.00 71.06 784 SER A CA 1
ATOM 6035 C C . SER A 1 784 ? -3.512 2.013 0.180 1.00 71.06 784 SER A C 1
ATOM 6037 O O . SER A 1 784 ? -4.206 2.562 -0.673 1.00 71.06 784 SER A O 1
ATOM 6039 N N . GLY A 1 785 ? -3.645 0.711 0.461 1.00 69.50 785 GLY A N 1
ATOM 6040 C CA . GLY A 1 785 ? -4.744 -0.109 -0.058 1.00 69.50 785 GLY A CA 1
ATOM 6041 C C . GLY A 1 785 ? -4.344 -1.488 -0.603 1.00 69.50 785 GLY A C 1
ATOM 6042 O O . GLY A 1 785 ? -3.163 -1.860 -0.581 1.00 69.50 785 GLY A O 1
ATOM 6043 N N . PRO A 1 786 ? -5.342 -2.261 -1.077 1.00 71.12 786 PRO A N 1
ATOM 6044 C CA . PRO A 1 786 ? -5.151 -3.616 -1.597 1.00 71.12 786 PRO A CA 1
ATOM 6045 C C . PRO A 1 786 ? -4.385 -3.636 -2.929 1.00 71.12 786 PRO A C 1
ATOM 6047 O O . PRO A 1 786 ? -4.285 -2.626 -3.626 1.00 71.12 786 PRO A O 1
ATOM 6050 N N . GLU A 1 787 ? -3.853 -4.803 -3.297 1.00 83.56 787 GLU A N 1
ATOM 6051 C CA . GLU A 1 787 ? -3.150 -4.995 -4.566 1.00 83.56 787 GLU A CA 1
ATOM 6052 C C . GLU A 1 787 ? -4.078 -4.955 -5.800 1.00 83.56 787 GLU A C 1
ATOM 6054 O O . GLU A 1 787 ? -5.238 -5.372 -5.743 1.00 83.56 787 GLU A O 1
ATOM 6059 N N . THR A 1 788 ? -3.553 -4.513 -6.954 1.00 84.88 788 THR A N 1
ATOM 6060 C CA . THR A 1 788 ? -4.298 -4.454 -8.234 1.00 84.88 788 THR A CA 1
ATOM 6061 C C . THR A 1 788 ? -4.890 -5.806 -8.628 1.00 84.88 788 THR A C 1
ATOM 6063 O O . THR A 1 788 ? -6.005 -5.871 -9.144 1.00 84.88 788 THR A O 1
ATOM 6066 N N . TRP A 1 789 ? -4.163 -6.894 -8.372 1.00 84.44 789 TRP A N 1
ATOM 6067 C CA . TRP A 1 789 ? -4.627 -8.245 -8.665 1.00 84.44 789 TRP A CA 1
ATOM 6068 C C . TRP A 1 789 ? -5.930 -8.575 -7.924 1.00 84.44 789 TRP A C 1
ATOM 6070 O O . TRP A 1 789 ? -6.885 -9.031 -8.548 1.00 84.44 789 TRP A O 1
ATOM 6080 N N . LEU A 1 790 ? -6.019 -8.259 -6.630 1.00 79.50 790 LEU A N 1
ATOM 6081 C CA . LEU A 1 790 ? -7.220 -8.500 -5.828 1.00 79.50 790 LEU A CA 1
ATOM 6082 C C . LEU A 1 790 ? -8.409 -7.666 -6.329 1.00 79.50 790 LEU A C 1
ATOM 6084 O O . LEU A 1 790 ? -9.536 -8.155 -6.375 1.00 79.50 790 LEU A O 1
ATOM 6088 N N . ALA A 1 791 ? -8.163 -6.427 -6.766 1.00 76.25 791 ALA A N 1
ATOM 6089 C CA . ALA A 1 791 ? -9.198 -5.591 -7.375 1.00 76.25 791 ALA A CA 1
ATOM 6090 C C . ALA A 1 791 ? -9.733 -6.188 -8.693 1.00 76.25 791 ALA A C 1
ATOM 6092 O O . ALA A 1 791 ? -10.936 -6.148 -8.953 1.00 76.25 791 ALA A O 1
ATOM 6093 N N . LEU A 1 792 ? -8.860 -6.776 -9.517 1.00 77.31 792 LEU A N 1
ATOM 6094 C CA . LEU A 1 792 ? -9.254 -7.454 -10.757 1.00 77.31 792 LEU A CA 1
ATOM 6095 C C . LEU A 1 792 ? -10.013 -8.761 -10.491 1.00 77.31 792 LEU A C 1
ATOM 6097 O O . LEU A 1 792 ? -10.999 -9.027 -11.177 1.00 77.31 792 LEU A O 1
ATOM 6101 N N . GLU A 1 793 ? -9.601 -9.542 -9.485 1.00 74.88 793 GLU A N 1
ATOM 6102 C CA . GLU A 1 793 ? -10.336 -10.728 -9.012 1.00 74.88 793 GLU A CA 1
ATOM 6103 C C . GLU A 1 793 ? -11.773 -10.342 -8.604 1.00 74.88 793 GLU A C 1
ATOM 6105 O O . GLU A 1 793 ? -12.736 -10.991 -9.020 1.00 74.88 793 GLU A O 1
ATOM 6110 N N . ALA A 1 794 ? -11.943 -9.227 -7.883 1.00 66.12 794 ALA A N 1
ATOM 6111 C CA . ALA A 1 794 ? -13.261 -8.717 -7.501 1.00 66.12 794 ALA A CA 1
ATOM 6112 C C . ALA A 1 794 ? -14.119 -8.298 -8.713 1.00 66.12 794 ALA A C 1
ATOM 6114 O O . ALA A 1 794 ? -15.297 -8.637 -8.779 1.00 66.12 794 ALA A O 1
ATOM 6115 N N . LEU A 1 795 ? -13.537 -7.616 -9.708 1.00 65.19 795 LEU A N 1
ATOM 6116 C CA . LEU A 1 795 ? -14.263 -7.165 -10.906 1.00 65.19 795 LEU A CA 1
ATOM 6117 C C . LEU A 1 795 ? -14.653 -8.290 -11.866 1.00 65.19 795 LEU A C 1
ATOM 6119 O O . LEU A 1 795 ? -15.707 -8.215 -12.500 1.00 65.19 795 LEU A O 1
ATOM 6123 N N . ALA A 1 796 ? -13.809 -9.313 -12.012 1.00 60.03 796 ALA A N 1
ATOM 6124 C CA . ALA A 1 796 ? -14.131 -10.483 -12.828 1.00 60.03 796 ALA A CA 1
ATOM 6125 C C . ALA A 1 796 ? -15.376 -11.202 -12.292 1.00 60.03 796 ALA A C 1
ATOM 6127 O O . ALA A 1 796 ? -16.191 -11.695 -13.067 1.00 60.03 796 ALA A O 1
ATOM 6128 N N . SER A 1 797 ? -15.541 -11.168 -10.973 1.00 48.16 797 SER A N 1
ATOM 6129 C CA . SER A 1 797 ? -16.658 -11.763 -10.251 1.00 48.16 797 SER A CA 1
ATOM 6130 C C . SER A 1 797 ? -17.969 -10.952 -10.387 1.00 48.16 797 SER A C 1
ATOM 6132 O O . SER A 1 797 ? -19.050 -11.472 -10.132 1.00 48.16 797 SER A O 1
ATOM 6134 N N . ASP A 1 798 ? -17.914 -9.680 -10.807 1.00 41.66 798 ASP A N 1
ATOM 6135 C CA . ASP A 1 798 ? -19.092 -8.801 -10.983 1.00 41.66 798 ASP A CA 1
ATOM 6136 C C . ASP A 1 798 ? -19.753 -8.900 -12.368 1.00 41.66 798 ASP A C 1
ATOM 6138 O O . ASP A 1 798 ? -20.872 -8.423 -12.571 1.00 41.66 798 ASP A O 1
ATOM 6142 N N . ARG A 1 799 ? -19.084 -9.505 -13.352 1.00 40.03 799 ARG A N 1
ATOM 6143 C CA . ARG A 1 799 ? -19.678 -9.778 -14.667 1.00 40.03 799 ARG A CA 1
ATOM 6144 C C . ARG A 1 799 ? -20.213 -11.206 -14.635 1.00 40.03 799 ARG A C 1
ATOM 6146 O O . ARG A 1 799 ? -19.531 -12.085 -14.133 1.00 40.03 799 ARG A O 1
ATOM 6153 N N . ASN A 1 800 ? -21.376 -11.469 -15.237 1.00 34.12 800 ASN A N 1
ATOM 6154 C CA . ASN A 1 800 ? -21.905 -12.824 -15.509 1.00 34.12 800 ASN A CA 1
ATOM 6155 C C . ASN A 1 800 ? -20.985 -13.671 -16.433 1.00 34.12 800 ASN A C 1
ATOM 6157 O O . ASN A 1 800 ? -21.455 -14.530 -17.176 1.00 34.12 800 ASN A O 1
ATOM 6161 N N . ALA A 1 801 ? -19.680 -13.398 -16.459 1.00 32.66 801 ALA A N 1
ATOM 6162 C CA . ALA A 1 801 ? -18.685 -14.211 -17.111 1.00 32.66 801 ALA A CA 1
ATOM 6163 C C . ALA A 1 801 ? -18.551 -15.527 -16.327 1.00 32.66 801 ALA A C 1
ATOM 6165 O O . ALA A 1 801 ? -18.473 -15.492 -15.096 1.00 32.66 801 ALA A O 1
ATOM 6166 N N . PRO A 1 802 ? -18.525 -16.687 -17.003 1.00 29.83 802 PRO A N 1
ATOM 6167 C CA . PRO A 1 802 ? -18.134 -17.926 -16.350 1.00 29.83 802 PRO A CA 1
ATOM 6168 C C . PRO A 1 802 ? -16.766 -17.709 -15.701 1.00 29.83 802 PRO A C 1
ATOM 6170 O O . PRO A 1 802 ? -15.879 -17.112 -16.316 1.00 29.83 802 PRO A O 1
ATOM 6173 N N . SER A 1 803 ? -16.638 -18.146 -14.448 1.00 35.25 803 SER A N 1
ATOM 6174 C CA . SER A 1 803 ? -15.406 -18.091 -13.666 1.00 35.25 803 SER A CA 1
ATOM 6175 C C . SER A 1 803 ? -14.213 -18.450 -14.552 1.00 35.25 803 SER A C 1
ATOM 6177 O O . SER A 1 803 ? -14.087 -19.576 -15.027 1.00 35.25 803 SER A O 1
ATOM 6179 N N . ALA A 1 804 ? -13.329 -17.483 -14.812 1.00 33.69 804 ALA A N 1
ATOM 6180 C CA . ALA A 1 804 ? -12.079 -17.731 -15.534 1.00 33.69 804 ALA A CA 1
ATOM 6181 C C . ALA A 1 804 ? -11.082 -18.550 -14.688 1.00 33.69 804 ALA A C 1
ATOM 6183 O O . ALA A 1 804 ? -9.934 -18.744 -15.088 1.00 33.69 804 ALA A O 1
ATOM 6184 N N . ASN A 1 805 ? -11.510 -19.003 -13.507 1.00 39.16 805 ASN A N 1
ATOM 6185 C CA . ASN A 1 805 ? -10.753 -19.833 -12.603 1.00 39.16 805 ASN A CA 1
ATOM 6186 C C . ASN A 1 805 ? -11.228 -21.292 -12.754 1.00 39.16 805 ASN A C 1
ATOM 6188 O O . ASN A 1 805 ? -12.265 -21.652 -12.202 1.00 39.16 805 ASN A O 1
ATOM 6192 N N . PRO A 1 806 ? -10.481 -22.167 -13.451 1.00 34.44 806 PRO A N 1
ATOM 6193 C CA . PRO A 1 806 ? -10.840 -23.581 -13.620 1.00 34.44 806 PRO A CA 1
ATOM 6194 C C . PRO A 1 806 ? -10.837 -24.401 -12.309 1.00 34.44 806 PRO A C 1
ATOM 6196 O O . PRO A 1 806 ? -10.996 -25.615 -12.349 1.00 34.44 806 PRO A O 1
ATOM 6199 N N . TYR A 1 807 ? -10.668 -23.750 -11.152 1.00 39.66 807 TYR A N 1
ATOM 6200 C CA . TYR A 1 807 ? -10.731 -24.336 -9.810 1.00 39.66 807 TYR A CA 1
ATOM 6201 C C . TYR A 1 807 ? -12.015 -23.975 -9.044 1.00 39.66 807 TYR A C 1
ATOM 6203 O O . TYR A 1 807 ? -12.075 -24.184 -7.837 1.00 39.66 807 TYR A O 1
ATOM 6211 N N . ASP A 1 808 ? -13.042 -23.447 -9.713 1.00 38.72 808 ASP A N 1
ATOM 6212 C CA . ASP A 1 808 ? -14.382 -23.259 -9.125 1.00 38.72 808 ASP A CA 1
ATOM 6213 C C . ASP A 1 808 ? -15.210 -24.564 -9.096 1.00 38.72 808 ASP A C 1
ATOM 6215 O O . ASP A 1 808 ? -16.438 -24.548 -9.112 1.00 38.72 808 ASP A O 1
ATOM 6219 N N . SER A 1 809 ? -14.544 -25.723 -9.088 1.00 33.12 809 SER A N 1
ATOM 6220 C CA . SER A 1 809 ? -15.182 -27.005 -8.795 1.00 33.12 809 SER A CA 1
ATOM 6221 C C . SER A 1 809 ? -15.441 -27.130 -7.292 1.00 33.12 809 SER A C 1
ATOM 6223 O O . SER A 1 809 ? -14.555 -26.813 -6.493 1.00 33.12 809 SER A O 1
ATOM 6225 N N . ASP A 1 810 ? -16.609 -27.675 -6.942 1.00 32.03 810 ASP A N 1
ATOM 6226 C CA . ASP A 1 810 ? -17.169 -27.920 -5.596 1.00 32.03 810 ASP A CA 1
ATOM 6227 C C . ASP A 1 810 ? -16.247 -28.636 -4.572 1.00 32.03 810 ASP A C 1
ATOM 6229 O O . ASP A 1 810 ? -16.631 -28.827 -3.419 1.00 32.03 810 ASP A O 1
ATOM 6233 N N . GLU A 1 811 ? -15.022 -29.015 -4.941 1.00 30.84 811 GLU A N 1
ATOM 6234 C CA . GLU A 1 811 ? -14.067 -29.741 -4.092 1.00 30.84 811 GLU A CA 1
ATOM 6235 C C . GLU A 1 811 ? -12.923 -28.884 -3.524 1.00 30.84 811 GLU A C 1
ATOM 6237 O O . GLU A 1 811 ? -12.153 -29.365 -2.690 1.00 30.84 811 GLU A O 1
ATOM 6242 N N . THR A 1 812 ? -12.792 -27.610 -3.909 1.00 34.03 812 THR A N 1
ATOM 6243 C CA . THR A 1 812 ? -11.739 -26.732 -3.368 1.00 34.03 812 THR A CA 1
ATOM 6244 C C . THR A 1 812 ? -12.297 -25.751 -2.332 1.00 34.03 812 THR A C 1
ATOM 6246 O O . THR A 1 812 ? -13.081 -24.876 -2.693 1.00 34.03 812 THR A O 1
ATOM 6249 N N . PRO A 1 813 ? -11.890 -25.831 -1.046 1.00 31.50 813 PRO A N 1
ATOM 6250 C CA . PRO A 1 813 ? -12.407 -24.955 0.000 1.00 31.50 813 PRO A CA 1
ATOM 6251 C C . PRO A 1 813 ? -12.228 -23.471 -0.340 1.00 31.50 813 PRO A C 1
ATOM 6253 O O . PRO A 1 813 ? -11.116 -23.002 -0.605 1.00 31.50 813 PRO A O 1
ATOM 6256 N N . ALA A 1 814 ? -13.342 -22.740 -0.291 1.00 34.25 814 ALA A N 1
ATOM 6257 C CA . ALA A 1 814 ? -13.419 -21.293 -0.422 1.00 34.25 814 ALA A CA 1
ATOM 6258 C C . ALA A 1 814 ? -12.378 -20.579 0.459 1.00 34.25 814 ALA A C 1
ATOM 6260 O O . ALA A 1 814 ? -12.195 -20.931 1.623 1.00 34.25 814 ALA A O 1
ATOM 6261 N N . HIS A 1 815 ? -11.718 -19.564 -0.111 1.00 41.25 815 HIS A N 1
ATOM 6262 C CA . HIS A 1 815 ? -10.979 -18.487 0.565 1.00 41.25 815 HIS A CA 1
ATOM 6263 C C . HIS A 1 815 ? -10.377 -18.814 1.938 1.00 41.25 815 HIS A C 1
ATOM 6265 O O . HIS A 1 815 ? -10.580 -18.093 2.917 1.00 41.25 815 HIS A O 1
ATOM 6271 N N . THR A 1 816 ? -9.551 -19.855 2.022 1.00 35.47 816 THR A N 1
ATOM 6272 C CA . THR A 1 816 ? -8.619 -19.937 3.141 1.00 35.47 816 THR A CA 1
ATOM 6273 C C . THR A 1 816 ? -7.767 -18.663 3.117 1.00 35.47 816 THR A C 1
ATOM 6275 O O . THR A 1 816 ? -7.198 -18.328 2.073 1.00 35.47 816 THR A O 1
ATOM 6278 N N . ILE A 1 817 ? -7.649 -17.986 4.260 1.00 38.22 817 ILE A N 1
ATOM 6279 C CA . ILE A 1 817 ? -6.712 -16.886 4.590 1.00 38.22 817 ILE A CA 1
ATOM 6280 C C . ILE A 1 817 ? -5.309 -17.030 3.948 1.00 38.22 817 ILE A C 1
ATOM 6282 O O . ILE A 1 817 ? -4.600 -16.052 3.731 1.00 38.22 817 ILE A O 1
ATOM 6286 N N . HIS A 1 818 ? -4.928 -18.248 3.561 1.00 47.84 818 HIS A N 1
ATOM 6287 C CA . HIS A 1 818 ? -3.660 -18.637 2.960 1.00 47.84 818 HIS A CA 1
ATOM 6288 C C . HIS A 1 818 ? -3.518 -18.418 1.436 1.00 47.84 818 HIS A C 1
ATOM 6290 O O . HIS A 1 818 ? -2.444 -18.706 0.915 1.00 47.84 818 HIS A O 1
ATOM 6296 N N . ARG A 1 819 ? -4.492 -17.866 0.693 1.00 52.59 819 ARG A N 1
ATOM 6297 C CA . ARG A 1 819 ? -4.263 -17.477 -0.727 1.00 52.59 819 ARG A CA 1
ATOM 6298 C C . ARG A 1 819 ? -3.867 -16.011 -0.950 1.00 52.59 819 ARG A C 1
ATOM 6300 O O . ARG A 1 819 ? -3.423 -15.675 -2.044 1.00 52.59 819 ARG A O 1
ATOM 6307 N N . GLN A 1 820 ? -3.957 -15.151 0.066 1.00 65.81 820 GLN A N 1
ATOM 6308 C CA . GLN A 1 820 ? -3.560 -13.744 -0.071 1.00 65.81 820 GLN A CA 1
ATOM 6309 C C . GLN A 1 820 ? -2.038 -13.597 -0.174 1.00 65.81 820 GLN A C 1
ATOM 6311 O O . GLN A 1 820 ? -1.279 -14.290 0.516 1.00 65.81 820 GLN A O 1
ATOM 6316 N N . ARG A 1 821 ? -1.585 -12.691 -1.044 1.00 82.81 821 ARG A N 1
ATOM 6317 C CA . ARG A 1 821 ? -0.173 -12.321 -1.181 1.00 82.81 821 ARG A CA 1
ATOM 6318 C C . ARG A 1 821 ? 0.236 -11.456 0.022 1.00 82.81 821 ARG A C 1
ATOM 6320 O O . ARG A 1 821 ? -0.547 -10.613 0.448 1.00 82.81 821 ARG A O 1
ATOM 6327 N N . PRO A 1 822 ? 1.422 -11.676 0.620 1.00 84.44 822 PRO A N 1
ATOM 6328 C CA . PRO A 1 822 ? 1.798 -10.974 1.845 1.00 84.44 822 PRO A CA 1
ATOM 6329 C C . PRO A 1 822 ? 1.953 -9.467 1.584 1.00 84.44 822 PRO A C 1
ATOM 6331 O O . PRO A 1 822 ? 2.562 -9.107 0.576 1.00 84.44 822 PRO A O 1
ATOM 6334 N N . PRO A 1 823 ? 1.456 -8.579 2.461 1.00 88.19 823 PRO A N 1
ATOM 6335 C CA . PRO A 1 823 ? 1.656 -7.144 2.300 1.00 88.19 823 PRO A CA 1
ATOM 6336 C C . PRO A 1 823 ? 3.129 -6.771 2.503 1.00 88.19 823 PRO A C 1
ATOM 6338 O O . PRO A 1 823 ? 3.842 -7.401 3.287 1.00 88.19 823 PRO A O 1
ATOM 6341 N N . LEU A 1 824 ? 3.576 -5.708 1.832 1.00 92.19 824 LEU A N 1
ATOM 6342 C CA . LEU A 1 824 ? 4.941 -5.185 1.983 1.00 92.19 824 LEU A CA 1
ATOM 6343 C C . LEU A 1 824 ? 5.089 -4.217 3.163 1.00 92.19 824 LEU A C 1
ATOM 6345 O O . LEU A 1 824 ? 6.209 -3.811 3.463 1.00 92.19 824 LEU A O 1
ATOM 6349 N N . THR A 1 825 ? 3.988 -3.874 3.842 1.00 90.88 825 THR A N 1
ATOM 6350 C CA . THR A 1 825 ? 3.931 -2.848 4.895 1.00 90.88 825 THR A CA 1
ATOM 6351 C C . THR A 1 825 ? 5.035 -2.992 5.941 1.00 90.88 825 THR A C 1
ATOM 6353 O O . THR A 1 825 ? 5.673 -2.000 6.271 1.00 90.88 825 THR A O 1
ATOM 6356 N N . TRP A 1 826 ? 5.294 -4.217 6.402 1.00 91.69 826 TRP A N 1
ATOM 6357 C CA . TRP A 1 826 ? 6.268 -4.515 7.458 1.00 91.69 826 TRP A CA 1
ATOM 6358 C C . TRP A 1 826 ? 7.451 -5.353 6.969 1.00 91.69 826 TRP A C 1
ATOM 6360 O O . TRP A 1 826 ? 8.163 -5.943 7.773 1.00 91.69 826 TRP A O 1
ATOM 6370 N N . ALA A 1 827 ? 7.655 -5.479 5.654 1.00 91.44 827 ALA A N 1
ATOM 6371 C CA . ALA A 1 827 ? 8.633 -6.425 5.113 1.00 91.44 827 ALA A CA 1
ATOM 6372 C C . ALA A 1 827 ? 10.064 -6.161 5.617 1.00 91.44 827 ALA A C 1
ATOM 6374 O O . ALA A 1 827 ? 10.779 -7.113 5.914 1.00 91.44 827 ALA A O 1
ATOM 6375 N N . GLY A 1 828 ? 10.448 -4.888 5.744 1.00 90.75 828 GLY A N 1
ATOM 6376 C CA . GLY A 1 828 ? 11.783 -4.484 6.187 1.00 90.75 828 GLY A CA 1
ATOM 6377 C C . GLY A 1 828 ? 12.052 -4.663 7.677 1.00 90.75 828 GLY A C 1
ATOM 6378 O O . GLY A 1 828 ? 13.195 -4.865 8.065 1.00 90.75 828 GLY A O 1
ATOM 6379 N N . GLU A 1 829 ? 11.011 -4.624 8.507 1.00 88.38 829 GLU A N 1
ATOM 6380 C CA . GLU A 1 829 ? 11.129 -4.933 9.932 1.00 88.38 829 GLU A CA 1
ATOM 6381 C C . GLU A 1 829 ? 10.984 -6.429 10.213 1.00 88.38 829 GLU A C 1
ATOM 6383 O O . GLU A 1 829 ? 11.602 -6.951 11.130 1.00 88.38 829 GLU A O 1
ATOM 6388 N N . LYS A 1 830 ? 10.163 -7.127 9.427 1.00 89.38 830 LYS A N 1
ATOM 6389 C CA . LYS A 1 830 ? 9.814 -8.524 9.675 1.00 89.38 830 LYS A CA 1
ATOM 6390 C C . LYS A 1 830 ? 10.869 -9.503 9.181 1.00 89.38 830 LYS A C 1
ATOM 6392 O O . LYS A 1 830 ? 10.984 -10.574 9.760 1.00 89.38 830 LYS A O 1
ATOM 6397 N N . LEU A 1 831 ? 11.551 -9.227 8.072 1.00 91.25 831 LEU A N 1
ATOM 6398 C CA . LEU A 1 831 ? 12.350 -10.228 7.358 1.00 91.25 831 LEU A CA 1
ATOM 6399 C C . LEU A 1 831 ? 13.832 -9.880 7.376 1.00 91.25 831 LEU A C 1
ATOM 6401 O O . LEU A 1 831 ? 14.210 -8.724 7.212 1.00 91.25 831 LEU A O 1
ATOM 6405 N N . ARG A 1 832 ? 14.675 -10.909 7.497 1.00 90.25 832 ARG A N 1
ATOM 6406 C CA . ARG A 1 832 ? 16.127 -10.742 7.423 1.00 90.25 832 ARG A CA 1
ATOM 6407 C C . ARG A 1 832 ? 16.564 -10.234 6.035 1.00 90.25 832 ARG A C 1
ATOM 6409 O O . ARG A 1 832 ? 16.199 -10.865 5.034 1.00 90.25 832 ARG A O 1
ATOM 6416 N N . PRO A 1 833 ? 17.356 -9.148 5.944 1.00 91.62 833 PRO A N 1
ATOM 6417 C CA . PRO A 1 833 ? 17.770 -8.557 4.668 1.00 91.62 833 PRO A CA 1
ATOM 6418 C C . PRO A 1 833 ? 18.499 -9.534 3.737 1.00 91.62 833 PRO A C 1
ATOM 6420 O O . PRO A 1 833 ? 18.212 -9.567 2.543 1.00 91.62 833 PRO A O 1
ATOM 6423 N N . ASP A 1 834 ? 19.382 -10.385 4.264 1.00 91.94 834 ASP A N 1
ATOM 6424 C CA . ASP A 1 834 ? 20.122 -11.388 3.484 1.00 91.94 834 ASP A CA 1
ATOM 6425 C C . ASP A 1 834 ? 19.193 -12.452 2.873 1.00 91.94 834 ASP A C 1
ATOM 6427 O O . ASP A 1 834 ? 19.378 -12.885 1.732 1.00 91.94 834 ASP A O 1
ATOM 6431 N N . TRP A 1 835 ? 18.143 -12.842 3.601 1.00 93.25 835 TRP A N 1
ATOM 6432 C CA . TRP A 1 835 ? 17.133 -13.761 3.087 1.00 93.25 835 TRP A CA 1
ATOM 6433 C C . TRP A 1 835 ? 16.279 -13.106 1.996 1.00 93.25 835 TRP A C 1
ATOM 6435 O O . TRP A 1 835 ? 16.027 -13.732 0.963 1.00 93.25 835 TRP A O 1
ATOM 6445 N N . VAL A 1 836 ? 15.870 -11.845 2.188 1.00 94.81 836 VAL A N 1
ATOM 6446 C CA . VAL A 1 836 ? 15.117 -11.077 1.179 1.00 94.81 836 VAL A CA 1
ATOM 6447 C C . VAL A 1 836 ? 15.949 -10.884 -0.088 1.00 94.81 836 VAL A C 1
ATOM 6449 O O . VAL A 1 836 ? 15.432 -11.069 -1.189 1.00 94.81 836 VAL A O 1
ATOM 6452 N N . GLU A 1 837 ? 17.240 -10.579 0.040 1.00 96.12 837 GLU A N 1
ATOM 6453 C CA . GLU A 1 837 ? 18.147 -10.454 -1.101 1.00 96.12 837 GLU A CA 1
ATOM 6454 C C . GLU A 1 837 ? 18.224 -11.771 -1.885 1.00 96.12 837 GLU A C 1
ATOM 6456 O O . GLU A 1 837 ? 18.009 -11.777 -3.095 1.00 96.12 837 GLU A O 1
ATOM 6461 N N . ARG A 1 838 ? 18.411 -12.913 -1.211 1.00 96.06 838 ARG A N 1
ATOM 6462 C CA . ARG A 1 838 ? 18.417 -14.236 -1.865 1.00 96.06 838 ARG A CA 1
ATOM 6463 C C . ARG A 1 838 ? 17.082 -14.599 -2.514 1.00 96.06 838 ARG A C 1
ATOM 6465 O O . ARG A 1 838 ? 17.083 -15.210 -3.584 1.00 96.06 838 ARG A O 1
ATOM 6472 N N . LEU A 1 839 ? 15.959 -14.232 -1.894 1.00 95.19 839 LEU A N 1
ATOM 6473 C CA . LEU A 1 839 ? 14.625 -14.381 -2.481 1.00 95.19 839 LEU A CA 1
ATOM 6474 C C . LEU A 1 839 ? 14.525 -13.603 -3.795 1.00 95.19 839 LEU A C 1
ATOM 6476 O O . LEU A 1 839 ? 14.142 -14.172 -4.814 1.00 95.19 839 LEU A O 1
ATOM 6480 N N . LEU A 1 840 ? 14.910 -12.326 -3.780 1.00 96.94 840 LEU A N 1
ATOM 6481 C CA . LEU A 1 840 ? 14.860 -11.453 -4.952 1.00 96.94 840 LEU A CA 1
ATOM 6482 C C . LEU A 1 840 ? 15.921 -11.812 -6.000 1.00 96.94 840 LEU A C 1
ATOM 6484 O O . LEU A 1 840 ? 15.720 -11.540 -7.175 1.00 96.94 840 LEU A O 1
ATOM 6488 N N . LEU A 1 841 ? 17.015 -12.472 -5.630 1.00 97.19 841 LEU A N 1
ATOM 6489 C CA . LEU A 1 841 ? 17.959 -13.060 -6.584 1.00 97.19 841 LEU A CA 1
ATOM 6490 C C . LEU A 1 841 ? 17.431 -14.352 -7.229 1.00 97.19 841 LEU A C 1
ATOM 6492 O O . LEU A 1 841 ? 18.032 -14.835 -8.184 1.00 97.19 841 LEU A O 1
ATOM 6496 N N . GLY A 1 842 ? 16.344 -14.934 -6.711 1.00 95.56 842 GLY A N 1
ATOM 6497 C CA . GLY A 1 842 ? 15.854 -16.242 -7.144 1.00 95.56 842 GLY A CA 1
ATOM 6498 C C . GLY A 1 842 ? 16.718 -17.414 -6.668 1.00 95.56 842 GLY A C 1
ATOM 6499 O O . GLY A 1 842 ? 16.652 -18.490 -7.244 1.00 95.56 842 GLY A O 1
ATOM 6500 N N . GLN A 1 843 ? 17.523 -17.221 -5.619 1.00 96.19 843 GLN A N 1
ATOM 6501 C CA . GLN A 1 843 ? 18.532 -18.176 -5.133 1.00 96.19 843 GLN A CA 1
ATOM 6502 C C . GLN A 1 843 ? 18.078 -18.987 -3.907 1.00 96.19 843 GLN A C 1
ATOM 6504 O O . GLN A 1 843 ? 18.890 -19.637 -3.236 1.00 96.19 843 GLN A O 1
ATOM 6509 N N . LEU A 1 844 ? 16.793 -18.933 -3.552 1.00 92.31 844 LEU A N 1
ATOM 6510 C CA . LEU A 1 844 ? 16.262 -19.828 -2.528 1.00 92.31 844 LEU A CA 1
ATOM 6511 C C . LEU A 1 844 ? 16.123 -21.243 -3.110 1.00 92.31 844 LEU A C 1
ATOM 6513 O O . LEU A 1 844 ? 15.523 -21.400 -4.169 1.00 92.31 844 LEU A O 1
ATOM 6517 N N . PRO A 1 845 ? 16.596 -22.289 -2.408 1.00 90.00 845 PRO A N 1
ATOM 6518 C CA . PRO A 1 845 ? 16.483 -23.669 -2.884 1.00 90.00 845 PRO A CA 1
ATOM 6519 C C . PRO A 1 845 ? 15.063 -24.242 -2.724 1.00 90.00 845 PRO A C 1
ATOM 6521 O O . PRO A 1 845 ? 14.834 -25.423 -2.964 1.00 90.00 845 PRO A O 1
ATOM 6524 N N . TYR A 1 846 ? 14.110 -23.427 -2.270 1.00 87.12 846 TYR A N 1
ATOM 6525 C CA . TYR A 1 846 ? 12.730 -23.808 -2.011 1.00 87.12 846 TYR A CA 1
ATOM 6526 C C . TYR A 1 846 ? 11.788 -22.633 -2.298 1.00 87.12 846 TYR A C 1
ATOM 6528 O O . TYR A 1 846 ? 12.183 -21.467 -2.260 1.00 87.12 846 TYR A O 1
ATOM 6536 N N . LYS A 1 847 ? 10.506 -22.939 -2.519 1.00 85.38 847 LYS A N 1
ATOM 6537 C CA . LYS A 1 847 ? 9.430 -21.945 -2.627 1.00 85.38 847 LYS A CA 1
ATOM 6538 C C . LYS A 1 847 ? 8.863 -21.647 -1.228 1.00 85.38 847 LYS A C 1
ATOM 6540 O O . LYS A 1 847 ? 8.273 -22.557 -0.646 1.00 85.38 847 LYS A O 1
ATOM 6545 N N . PRO A 1 848 ? 8.962 -20.410 -0.688 1.00 80.81 848 PRO A N 1
ATOM 6546 C CA . PRO A 1 848 ? 8.547 -20.105 0.692 1.00 80.81 848 PRO A CA 1
ATOM 6547 C C . PRO A 1 848 ? 7.089 -20.429 1.029 1.00 80.81 848 PRO A C 1
ATOM 6549 O O . PRO A 1 848 ? 6.762 -20.666 2.185 1.00 80.81 848 PRO A O 1
ATOM 6552 N N . ARG A 1 849 ? 6.207 -20.447 0.024 1.00 79.75 849 ARG A N 1
ATOM 6553 C CA . ARG A 1 849 ? 4.809 -20.877 0.145 1.00 79.75 849 ARG A CA 1
ATOM 6554 C C . ARG A 1 849 ? 4.517 -21.905 -0.938 1.00 79.75 849 ARG A C 1
ATOM 6556 O O . ARG A 1 849 ? 3.950 -21.570 -1.975 1.00 79.75 849 ARG A O 1
ATOM 6563 N N . ALA A 1 850 ? 4.989 -23.135 -0.731 1.00 75.31 850 ALA A N 1
ATOM 6564 C CA . ALA A 1 850 ? 5.044 -24.180 -1.758 1.00 75.31 850 ALA A CA 1
ATOM 6565 C C . ALA A 1 850 ? 3.714 -24.373 -2.512 1.00 75.31 850 ALA A C 1
ATOM 6567 O O . ALA A 1 850 ? 3.701 -24.493 -3.738 1.00 75.31 850 ALA A O 1
ATOM 6568 N N . ARG A 1 851 ? 2.599 -24.313 -1.778 1.00 76.19 851 ARG A N 1
ATOM 6569 C CA . ARG A 1 851 ? 1.244 -24.623 -2.251 1.00 76.19 851 ARG A CA 1
ATOM 6570 C C . ARG A 1 851 ? 0.438 -23.415 -2.731 1.00 76.19 851 ARG A C 1
ATOM 6572 O O . ARG A 1 851 ? -0.626 -23.591 -3.313 1.00 76.19 851 ARG A O 1
ATOM 6579 N N . LEU A 1 852 ? 0.946 -22.195 -2.542 1.00 77.69 852 LEU A N 1
ATOM 6580 C CA . LEU A 1 852 ? 0.330 -20.996 -3.110 1.00 77.69 852 LEU A CA 1
ATOM 6581 C C . LEU A 1 852 ? 0.525 -21.021 -4.635 1.00 77.69 852 LEU A C 1
ATOM 6583 O O . LEU A 1 852 ? 1.678 -21.082 -5.054 1.00 77.69 852 LEU A O 1
ATOM 6587 N N . PRO A 1 853 ? -0.520 -20.956 -5.483 1.00 79.19 853 PRO A N 1
ATOM 6588 C CA . PRO A 1 853 ? -0.326 -20.942 -6.938 1.00 79.19 853 PRO A CA 1
ATOM 6589 C C . PRO A 1 853 ? 0.566 -19.781 -7.401 1.00 79.19 853 PRO A C 1
ATOM 6591 O O . PRO A 1 853 ? 1.476 -19.985 -8.203 1.00 79.19 853 PRO A O 1
ATOM 6594 N N . ALA A 1 854 ? 0.387 -18.600 -6.795 1.00 85.00 854 ALA A N 1
ATOM 6595 C CA . ALA A 1 854 ? 1.253 -17.448 -7.016 1.00 85.00 854 ALA A CA 1
ATOM 6596 C C . ALA A 1 854 ? 2.724 -17.756 -6.697 1.00 85.00 854 ALA A C 1
ATOM 6598 O O . ALA A 1 854 ? 3.063 -18.421 -5.712 1.00 85.00 854 ALA A O 1
ATOM 6599 N N . ARG A 1 855 ? 3.611 -17.233 -7.543 1.00 89.31 855 ARG A N 1
ATOM 6600 C CA . ARG A 1 855 ? 5.061 -17.399 -7.447 1.00 89.31 855 ARG A CA 1
ATOM 6601 C C . ARG A 1 855 ? 5.695 -16.023 -7.293 1.00 89.31 855 ARG A C 1
ATOM 6603 O O . ARG A 1 855 ? 5.476 -15.163 -8.137 1.00 89.3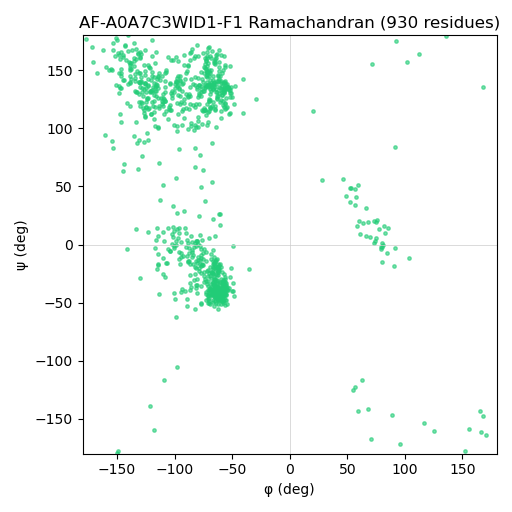1 855 ARG A O 1
ATOM 6610 N N . MET A 1 856 ? 6.458 -15.820 -6.220 1.00 92.50 856 MET A N 1
ATOM 6611 C CA . MET A 1 856 ? 7.276 -14.615 -6.073 1.00 92.50 856 MET A CA 1
ATOM 6612 C C . MET A 1 856 ? 8.388 -14.664 -7.128 1.00 92.50 856 MET A C 1
ATOM 6614 O O . MET A 1 856 ? 9.158 -15.629 -7.100 1.00 92.50 856 MET A O 1
ATOM 6618 N N . PRO A 1 857 ? 8.470 -13.702 -8.060 1.00 94.75 857 PRO A N 1
ATOM 6619 C CA . PRO A 1 857 ? 9.500 -13.724 -9.083 1.00 94.75 857 PRO A CA 1
ATOM 6620 C C . PRO A 1 857 ? 10.798 -13.076 -8.578 1.00 94.75 857 PRO A C 1
ATOM 6622 O O . PRO A 1 857 ? 10.818 -12.387 -7.555 1.00 94.75 857 PRO A O 1
ATOM 6625 N N . ALA A 1 858 ? 11.887 -13.301 -9.306 1.00 96.69 858 ALA A N 1
ATOM 6626 C CA . ALA A 1 858 ? 13.194 -12.727 -9.038 1.00 96.69 858 ALA A CA 1
ATOM 6627 C C . ALA A 1 858 ? 13.395 -11.386 -9.768 1.00 96.69 858 ALA A C 1
ATOM 6629 O O . ALA A 1 858 ? 12.926 -11.172 -10.888 1.00 96.69 858 ALA A O 1
ATOM 6630 N N . PHE A 1 859 ? 14.160 -10.506 -9.125 1.00 97.12 859 PHE A N 1
ATOM 6631 C CA . PHE A 1 859 ? 14.579 -9.179 -9.567 1.00 97.12 859 PHE A CA 1
ATOM 6632 C C . PHE A 1 859 ? 16.097 -8.992 -9.356 1.00 97.12 859 PHE A C 1
ATOM 6634 O O . PHE A 1 859 ? 16.501 -8.151 -8.546 1.00 97.12 859 PHE A O 1
ATOM 6641 N N . PRO A 1 860 ? 16.972 -9.749 -10.048 1.00 95.50 860 PRO A N 1
ATOM 6642 C CA . PRO A 1 860 ? 18.379 -9.852 -9.652 1.00 95.50 860 PRO A CA 1
ATOM 6643 C C . PRO A 1 860 ? 19.139 -8.519 -9.616 1.00 95.50 860 PRO A C 1
ATOM 6645 O O . PRO A 1 860 ? 19.888 -8.272 -8.675 1.00 95.50 860 PRO A O 1
ATOM 6648 N N . ALA A 1 861 ? 18.901 -7.625 -10.583 1.00 94.50 861 ALA A N 1
ATOM 6649 C CA . ALA A 1 861 ? 19.549 -6.309 -10.633 1.00 94.50 861 ALA A CA 1
ATOM 6650 C C . ALA A 1 861 ? 19.136 -5.366 -9.485 1.00 94.50 861 ALA A C 1
ATOM 6652 O O . ALA A 1 861 ? 19.846 -4.411 -9.184 1.00 94.50 861 ALA A O 1
ATOM 6653 N N . TYR A 1 862 ? 18.004 -5.639 -8.830 1.00 96.50 862 TYR A N 1
ATOM 6654 C CA . TYR A 1 862 ? 17.409 -4.786 -7.799 1.00 96.50 862 TYR A CA 1
ATOM 6655 C C . TYR A 1 862 ? 17.501 -5.387 -6.394 1.00 96.50 862 TYR A C 1
ATOM 6657 O O . TYR A 1 862 ? 17.231 -4.694 -5.413 1.00 96.50 862 TYR A O 1
ATOM 6665 N N . ALA A 1 863 ? 17.864 -6.670 -6.292 1.00 96.56 863 ALA A N 1
ATOM 6666 C CA . ALA A 1 863 ? 17.696 -7.487 -5.097 1.00 96.56 863 ALA A CA 1
ATOM 6667 C C . ALA A 1 863 ? 18.318 -6.866 -3.841 1.00 96.56 863 ALA A C 1
ATOM 6669 O O . ALA A 1 863 ? 17.628 -6.688 -2.837 1.00 96.56 863 ALA A O 1
ATOM 6670 N N . ARG A 1 864 ? 19.593 -6.467 -3.919 1.00 94.69 864 ARG A N 1
ATOM 6671 C CA . ARG A 1 864 ? 20.310 -5.873 -2.786 1.00 94.69 864 ARG A CA 1
ATOM 6672 C C . ARG A 1 864 ? 19.708 -4.543 -2.350 1.00 94.69 864 ARG A C 1
ATOM 6674 O O . ARG A 1 864 ? 19.426 -4.353 -1.172 1.00 94.69 864 ARG A O 1
ATOM 6681 N N . GLY A 1 865 ? 19.488 -3.632 -3.298 1.00 94.81 865 GLY A N 1
ATOM 6682 C CA . GLY A 1 865 ? 18.964 -2.301 -2.994 1.00 94.81 865 GLY A CA 1
ATOM 6683 C C . GLY A 1 865 ? 17.545 -2.341 -2.423 1.00 94.81 865 GLY A C 1
ATOM 6684 O O . GLY A 1 865 ? 17.244 -1.591 -1.499 1.00 94.81 865 GLY A O 1
ATOM 6685 N N . LEU A 1 866 ? 16.697 -3.261 -2.902 1.00 96.94 866 LEU A N 1
ATOM 6686 C CA . LEU A 1 866 ? 15.373 -3.511 -2.327 1.00 96.94 866 LEU A CA 1
ATOM 6687 C C . LEU A 1 866 ? 15.469 -4.095 -0.913 1.00 96.94 866 LEU A C 1
ATOM 6689 O O . LEU A 1 866 ? 14.831 -3.574 -0.003 1.00 96.94 866 LEU A O 1
ATOM 6693 N N . ALA A 1 867 ? 16.272 -5.143 -0.712 1.00 95.62 867 ALA A N 1
ATOM 6694 C CA . ALA A 1 867 ? 16.415 -5.793 0.590 1.00 95.62 867 ALA A CA 1
ATOM 6695 C C . ALA A 1 867 ? 16.945 -4.829 1.663 1.00 95.62 867 ALA A C 1
ATOM 6697 O O . ALA A 1 867 ? 16.372 -4.718 2.746 1.00 95.62 867 ALA A O 1
ATOM 6698 N N . TRP A 1 868 ? 18.003 -4.084 1.338 1.00 94.25 868 TRP A N 1
ATOM 6699 C CA . TRP A 1 868 ? 18.622 -3.130 2.255 1.00 94.25 868 TRP A CA 1
ATOM 6700 C C . TRP A 1 868 ? 17.735 -1.910 2.481 1.00 94.25 868 TRP A C 1
ATOM 6702 O O . TRP A 1 868 ? 17.569 -1.469 3.615 1.00 94.25 868 TRP A O 1
ATOM 6712 N N . GLY A 1 869 ? 17.149 -1.368 1.411 1.00 94.94 869 GLY A N 1
ATOM 6713 C CA . GLY A 1 869 ? 16.306 -0.183 1.496 1.00 94.94 869 GLY A CA 1
ATOM 6714 C C . GLY A 1 869 ? 15.046 -0.414 2.321 1.00 94.94 869 GLY A C 1
ATOM 6715 O O . GLY A 1 869 ? 14.698 0.446 3.122 1.00 94.94 869 GLY A O 1
ATOM 6716 N N . LEU A 1 870 ? 14.413 -1.589 2.201 1.00 94.69 870 LEU A N 1
ATOM 6717 C CA . LEU A 1 870 ? 13.262 -1.954 3.031 1.00 94.69 870 LEU A CA 1
ATOM 6718 C C . LEU A 1 870 ? 13.615 -1.957 4.526 1.00 94.69 870 LEU A C 1
ATOM 6720 O O . LEU A 1 870 ? 12.847 -1.413 5.318 1.00 94.69 870 LEU A O 1
ATOM 6724 N N . ALA A 1 871 ? 14.755 -2.539 4.913 1.00 92.75 871 ALA A N 1
ATOM 6725 C CA . ALA A 1 871 ? 15.198 -2.582 6.309 1.00 92.75 871 ALA A CA 1
ATOM 6726 C C . ALA A 1 871 ? 15.549 -1.187 6.851 1.00 92.75 871 ALA A C 1
ATOM 6728 O O . ALA A 1 871 ? 15.054 -0.778 7.903 1.00 92.75 871 ALA A O 1
ATOM 6729 N N . LEU A 1 872 ? 16.329 -0.417 6.090 1.00 93.38 872 LEU A N 1
ATOM 6730 C CA . LEU A 1 872 ? 16.742 0.935 6.472 1.00 93.38 872 LEU A CA 1
ATOM 6731 C C . LEU A 1 872 ? 15.546 1.903 6.606 1.00 93.38 872 LEU A C 1
ATOM 6733 O O . LEU A 1 872 ? 15.557 2.758 7.491 1.00 93.38 872 LEU A O 1
ATOM 6737 N N . ASP A 1 873 ? 14.491 1.740 5.793 1.00 92.62 873 ASP A N 1
ATOM 6738 C CA . ASP A 1 873 ? 13.225 2.500 5.892 1.00 92.62 873 ASP A CA 1
ATOM 6739 C C . ASP A 1 873 ? 12.467 2.230 7.210 1.00 92.62 873 ASP A C 1
ATOM 6741 O O . ASP A 1 873 ? 11.688 3.067 7.655 1.00 92.62 873 ASP A O 1
ATOM 6745 N N . HIS A 1 874 ? 12.723 1.093 7.871 1.00 92.94 874 HIS A N 1
ATOM 6746 C CA . HIS A 1 874 ? 12.175 0.757 9.197 1.00 92.94 874 HIS A CA 1
ATOM 6747 C C . HIS A 1 874 ? 13.135 1.100 10.347 1.00 92.94 874 HIS A C 1
ATOM 6749 O O . HIS A 1 874 ? 12.910 0.698 11.490 1.00 92.94 874 HIS A O 1
ATOM 6755 N N . GLY A 1 875 ? 14.225 1.817 10.058 1.00 91.38 875 GLY A N 1
ATOM 6756 C CA . GLY A 1 875 ? 15.257 2.109 11.046 1.00 91.38 875 GLY A CA 1
ATOM 6757 C C . GLY A 1 875 ? 16.002 0.859 11.514 1.00 91.38 875 GLY A C 1
ATOM 6758 O O . GLY A 1 875 ? 16.401 0.794 12.670 1.00 91.38 875 GLY A O 1
ATOM 6759 N N . ARG A 1 876 ? 16.163 -0.153 10.650 1.00 87.62 876 ARG A N 1
ATOM 6760 C CA . ARG A 1 876 ? 16.932 -1.374 10.936 1.00 87.62 876 ARG A CA 1
ATOM 6761 C C . ARG A 1 876 ? 18.239 -1.393 10.156 1.00 87.62 876 ARG A C 1
ATOM 6763 O O . ARG A 1 876 ? 18.311 -0.920 9.021 1.00 87.62 876 ARG A O 1
ATOM 6770 N N . SER A 1 877 ? 19.267 -1.989 10.755 1.00 84.25 877 SER A N 1
ATOM 6771 C CA . SER A 1 877 ? 20.509 -2.272 10.041 1.00 84.25 877 SER A CA 1
ATOM 6772 C C . SER A 1 877 ? 20.265 -3.347 8.973 1.00 84.25 877 SER A C 1
ATOM 6774 O O . SER A 1 877 ? 19.622 -4.355 9.262 1.00 84.25 877 SER A O 1
ATOM 6776 N N . PRO A 1 878 ? 20.780 -3.179 7.743 1.00 82.31 878 PRO A N 1
ATOM 6777 C CA . PRO A 1 878 ? 20.731 -4.220 6.727 1.00 82.31 878 PRO A CA 1
ATOM 6778 C C . PRO A 1 878 ? 21.819 -5.287 6.938 1.00 82.31 878 PRO A C 1
ATOM 6780 O O . PRO A 1 878 ? 21.817 -6.309 6.253 1.00 82.31 878 PRO A O 1
ATOM 6783 N N . ALA A 1 879 ? 22.780 -5.038 7.836 1.00 77.88 879 ALA A N 1
ATOM 6784 C CA . ALA A 1 879 ? 23.840 -5.986 8.143 1.00 77.88 879 ALA A CA 1
ATOM 6785 C C . ALA A 1 879 ? 23.283 -7.164 8.962 1.00 77.88 879 ALA A C 1
ATOM 6787 O O . ALA A 1 879 ? 22.416 -6.945 9.808 1.00 77.88 879 ALA A O 1
ATOM 6788 N N . PRO A 1 880 ? 23.787 -8.395 8.758 1.00 68.50 880 PRO A N 1
ATOM 6789 C CA . PRO A 1 880 ? 23.416 -9.525 9.598 1.00 68.50 880 PRO A CA 1
ATOM 6790 C C . PRO A 1 880 ? 23.747 -9.216 11.060 1.00 68.50 880 PRO A C 1
ATOM 6792 O O . PRO A 1 880 ? 24.907 -8.968 11.394 1.00 68.50 880 PRO A O 1
ATOM 6795 N N . GLU A 1 881 ? 22.737 -9.219 11.926 1.00 63.72 881 GLU A N 1
ATOM 6796 C CA . GLU A 1 881 ? 22.959 -9.102 13.365 1.00 63.72 881 GLU A CA 1
ATOM 6797 C C . GLU A 1 881 ? 23.603 -10.401 13.882 1.00 63.72 881 GLU A C 1
ATOM 6799 O O . GLU A 1 881 ? 23.175 -11.499 13.493 1.00 63.72 881 GLU A O 1
ATOM 6804 N N . PRO A 1 882 ? 24.639 -10.320 14.738 1.00 63.66 882 PRO A N 1
ATOM 6805 C CA . PRO A 1 882 ? 25.117 -11.496 15.442 1.00 63.66 882 PRO A CA 1
ATOM 6806 C C . PRO A 1 882 ? 23.966 -12.057 16.274 1.00 63.66 882 PRO A C 1
ATOM 6808 O O . PRO A 1 882 ? 23.321 -11.326 17.020 1.00 63.66 882 PRO A O 1
ATOM 6811 N N . VAL A 1 883 ? 23.697 -13.357 16.136 1.00 64.44 883 VAL A N 1
ATOM 6812 C CA . VAL A 1 883 ? 22.661 -14.016 16.937 1.00 64.44 883 VAL A CA 1
ATOM 6813 C C . VAL A 1 883 ? 23.120 -13.974 18.398 1.00 64.44 883 VAL A C 1
ATOM 6815 O O . VAL A 1 883 ? 24.174 -14.551 18.691 1.00 64.44 883 VAL A O 1
ATOM 6818 N N . PRO A 1 884 ? 22.393 -13.294 19.305 1.00 66.25 884 PRO A N 1
ATOM 6819 C CA . PRO A 1 884 ? 22.771 -13.269 20.709 1.00 66.25 884 PRO A CA 1
ATOM 6820 C C . PRO A 1 884 ? 22.736 -14.693 21.289 1.00 66.25 884 PRO A C 1
ATOM 6822 O O . PRO A 1 884 ? 22.047 -15.566 20.745 1.00 66.25 884 PRO A O 1
ATOM 6825 N N . PRO A 1 885 ? 23.470 -14.965 22.384 1.00 78.38 885 PRO A N 1
ATOM 6826 C CA . PRO A 1 885 ? 23.388 -16.248 23.071 1.00 78.38 885 PRO A CA 1
ATOM 6827 C C . PRO A 1 885 ? 21.927 -16.583 23.396 1.00 78.38 885 PRO A C 1
ATOM 6829 O O . PRO A 1 885 ? 21.199 -15.748 23.929 1.00 78.38 885 PRO A O 1
ATOM 6832 N N . ILE A 1 886 ? 21.491 -17.797 23.057 1.00 81.38 886 ILE A N 1
ATOM 6833 C CA . ILE A 1 886 ? 20.118 -18.233 23.325 1.00 81.38 886 ILE A CA 1
ATOM 6834 C C . ILE A 1 886 ? 19.954 -18.398 24.836 1.00 81.38 886 ILE A C 1
ATOM 6836 O O . ILE A 1 886 ? 20.609 -19.254 25.429 1.00 81.38 886 ILE A O 1
ATOM 6840 N N . ASP A 1 887 ? 19.050 -17.627 25.438 1.00 85.88 887 ASP A N 1
ATOM 6841 C CA . ASP A 1 887 ? 18.595 -17.853 26.809 1.00 85.88 887 ASP A CA 1
ATOM 6842 C C . ASP A 1 887 ? 17.665 -19.087 26.841 1.00 85.88 887 ASP A C 1
ATOM 6844 O O . ASP A 1 887 ? 16.584 -19.060 26.235 1.00 85.88 887 ASP A O 1
ATOM 6848 N N . PRO A 1 888 ? 18.039 -20.185 27.530 1.00 87.94 888 PRO A N 1
ATOM 6849 C CA . PRO A 1 888 ? 17.229 -21.402 27.571 1.00 87.94 888 PRO A CA 1
ATOM 6850 C C . PRO A 1 888 ? 15.856 -21.215 28.231 1.00 87.94 888 PRO A C 1
ATOM 6852 O O . PRO A 1 888 ? 14.898 -21.895 27.854 1.00 87.94 888 PRO A O 1
ATOM 6855 N N . ALA A 1 889 ? 15.738 -20.309 29.206 1.00 89.31 889 ALA A N 1
ATOM 6856 C CA . ALA A 1 889 ? 14.478 -20.032 29.885 1.00 89.31 889 ALA A CA 1
ATOM 6857 C C . ALA A 1 889 ? 13.516 -19.293 28.948 1.00 89.31 889 ALA A C 1
ATOM 6859 O O . ALA A 1 889 ? 12.368 -19.716 28.792 1.00 89.31 889 ALA A O 1
ATOM 6860 N N . LEU A 1 890 ? 13.997 -18.259 28.248 1.00 86.06 890 LEU A N 1
ATOM 6861 C CA . LEU A 1 890 ? 13.193 -17.557 27.241 1.00 86.06 890 LEU A CA 1
ATOM 6862 C C . LEU A 1 890 ? 12.843 -18.459 26.053 1.00 86.06 890 LEU A C 1
ATOM 6864 O O . LEU A 1 890 ? 11.718 -18.402 25.558 1.00 86.06 890 LEU A O 1
ATOM 6868 N N . ALA A 1 891 ? 13.753 -19.341 25.629 1.00 85.88 891 ALA A N 1
ATOM 6869 C CA . ALA A 1 891 ? 13.471 -20.319 24.580 1.00 85.88 891 ALA A CA 1
ATOM 6870 C C . ALA A 1 891 ? 12.334 -21.279 24.978 1.00 85.88 891 ALA A C 1
ATOM 6872 O O . ALA A 1 891 ? 11.452 -21.555 24.163 1.00 85.88 891 ALA A O 1
ATOM 6873 N N . SER A 1 892 ? 12.311 -21.738 26.235 1.00 87.44 892 SER A N 1
ATOM 6874 C CA . SER A 1 892 ? 11.233 -22.578 26.775 1.00 87.44 892 SER A CA 1
ATOM 6875 C C . SER A 1 892 ? 9.886 -21.842 26.805 1.00 87.44 892 SER A C 1
ATOM 6877 O O . SER A 1 892 ? 8.870 -22.377 26.354 1.00 87.44 892 SER A O 1
ATOM 6879 N N . VAL A 1 893 ? 9.875 -20.575 27.241 1.00 89.00 893 VAL A N 1
ATOM 6880 C CA . VAL A 1 893 ? 8.673 -19.720 27.202 1.00 89.00 893 VAL A CA 1
ATOM 6881 C C . VAL A 1 893 ? 8.191 -19.521 25.764 1.00 89.00 893 VAL A C 1
ATOM 6883 O O . VAL A 1 893 ? 7.009 -19.713 25.477 1.00 89.00 893 VAL A O 1
ATOM 6886 N N . GLY A 1 894 ? 9.098 -19.201 24.839 1.00 86.88 894 GLY A N 1
ATOM 6887 C CA . GLY A 1 894 ? 8.789 -19.069 23.417 1.00 86.88 894 GLY A CA 1
ATOM 6888 C C . GLY A 1 894 ? 8.183 -20.349 22.841 1.00 86.88 894 GLY A C 1
ATOM 6889 O O . GLY A 1 894 ? 7.170 -20.291 22.145 1.00 86.88 894 GLY A O 1
ATOM 6890 N N . GLN A 1 895 ? 8.735 -21.514 23.195 1.00 85.94 895 GLN A N 1
ATOM 6891 C CA . GLN A 1 895 ? 8.205 -22.813 22.787 1.00 85.94 895 GLN A CA 1
ATOM 6892 C C . GLN A 1 895 ? 6.780 -23.046 23.310 1.00 85.94 895 GLN A C 1
ATOM 6894 O O . GLN A 1 895 ? 5.946 -23.556 22.563 1.00 85.94 895 GLN A O 1
ATOM 6899 N N . ALA A 1 896 ? 6.477 -22.669 24.554 1.00 86.88 896 ALA A N 1
ATOM 6900 C CA . ALA A 1 896 ? 5.126 -22.771 25.104 1.00 86.88 896 ALA A CA 1
ATOM 6901 C C . ALA A 1 896 ? 4.142 -21.815 24.405 1.00 86.88 896 ALA A C 1
ATOM 6903 O O . ALA A 1 896 ? 3.020 -22.207 24.090 1.00 86.88 896 ALA A O 1
ATOM 6904 N N . LEU A 1 897 ? 4.572 -20.585 24.099 1.00 86.62 897 LEU A N 1
ATOM 6905 C CA . LEU A 1 897 ? 3.735 -19.576 23.445 1.00 86.6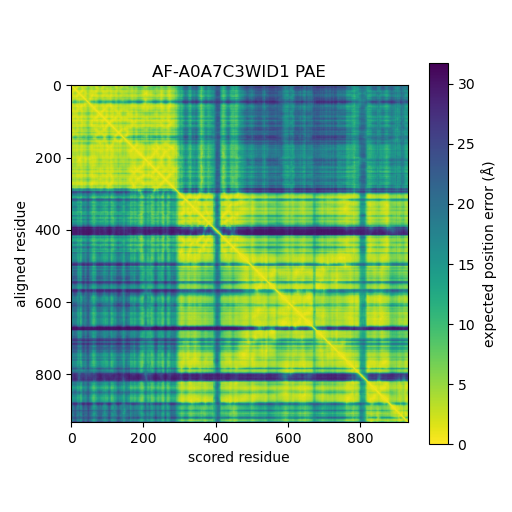2 897 LEU A CA 1
ATOM 6906 C C . LEU A 1 897 ? 3.342 -19.959 22.016 1.00 86.62 897 LEU A C 1
ATOM 6908 O O . LEU A 1 897 ? 2.203 -19.726 21.614 1.00 86.62 897 LEU A O 1
ATOM 6912 N N . VAL A 1 898 ? 4.257 -20.545 21.237 1.00 85.31 898 VAL A N 1
ATOM 6913 C CA . VAL A 1 898 ? 3.977 -20.868 19.827 1.00 85.31 898 VAL A CA 1
ATOM 6914 C C . VAL A 1 898 ? 3.083 -22.098 19.651 1.00 85.31 898 VAL A C 1
ATOM 6916 O O . VAL A 1 898 ? 2.517 -22.264 18.571 1.00 85.31 898 VAL A O 1
ATOM 6919 N N . GLN A 1 899 ? 2.943 -22.946 20.675 1.00 79.75 899 GLN A N 1
ATOM 6920 C CA . GLN A 1 899 ? 2.185 -24.199 20.618 1.00 79.75 899 GLN A CA 1
ATOM 6921 C C . GLN A 1 899 ? 0.669 -24.002 20.473 1.00 79.75 899 GLN A C 1
ATOM 6923 O O . GLN A 1 899 ? 0.087 -22.959 20.788 1.00 79.75 899 GLN A O 1
ATOM 6928 N N . LYS A 1 900 ? 0.011 -25.072 20.016 1.00 72.75 900 LYS A N 1
ATOM 6929 C CA . LYS A 1 900 ? -1.446 -25.172 19.951 1.00 72.75 900 LYS A CA 1
ATOM 6930 C C . LYS A 1 900 ? -2.039 -25.102 21.364 1.00 72.75 900 LYS A C 1
ATOM 6932 O O . LYS A 1 900 ? -1.664 -25.890 22.224 1.00 72.75 900 LYS A O 1
ATOM 6937 N N . GLY A 1 901 ? -2.964 -24.168 21.586 1.00 68.81 901 GLY A N 1
ATOM 6938 C CA . GLY A 1 901 ? -3.543 -23.877 22.908 1.00 68.81 901 GLY A CA 1
ATOM 6939 C C . GLY A 1 901 ? -3.001 -22.606 23.576 1.00 68.81 901 GLY A C 1
ATOM 6940 O O . GLY A 1 901 ? -3.607 -22.146 24.538 1.00 68.81 901 GLY A O 1
ATOM 6941 N N . ALA A 1 902 ? -1.922 -22.017 23.044 1.00 81.94 902 ALA A N 1
ATOM 6942 C CA . ALA A 1 902 ? -1.460 -20.666 23.369 1.00 81.94 902 ALA A CA 1
ATOM 6943 C C . ALA A 1 902 ? -1.713 -19.728 22.172 1.00 81.94 902 ALA A C 1
ATOM 6945 O O . ALA A 1 902 ? -2.864 -19.557 21.771 1.00 81.94 902 ALA A O 1
ATOM 6946 N N . LEU A 1 903 ? -0.670 -19.155 21.555 1.00 80.31 903 LEU A N 1
ATOM 6947 C CA . LEU A 1 903 ? -0.826 -18.327 20.352 1.00 80.31 903 LEU A CA 1
ATOM 6948 C C . LEU A 1 903 ? -1.085 -19.163 19.089 1.00 80.31 903 LEU A C 1
ATOM 6950 O O . LEU A 1 903 ? -1.513 -18.615 18.076 1.00 80.31 903 LEU A O 1
ATOM 6954 N N . GLY A 1 904 ? -0.814 -20.476 19.117 1.00 80.44 904 GLY A N 1
ATOM 6955 C CA . GLY A 1 904 ? -1.057 -21.369 17.979 1.00 80.44 904 GLY A CA 1
ATOM 6956 C C . GLY A 1 904 ? -0.223 -21.037 16.738 1.00 80.44 904 GLY A C 1
ATOM 6957 O O . GLY A 1 904 ? -0.561 -21.463 15.638 1.00 80.44 904 GLY A O 1
ATOM 6958 N N . CYS A 1 905 ? 0.872 -20.283 16.885 1.00 84.12 905 CYS A N 1
ATOM 6959 C CA . CYS A 1 905 ? 1.709 -19.835 15.772 1.00 84.12 905 CYS A CA 1
ATOM 6960 C C . CYS A 1 905 ? 2.188 -20.994 14.887 1.00 84.12 905 CYS A C 1
ATOM 6962 O O . CYS A 1 905 ? 2.247 -20.847 13.664 1.00 84.12 905 CYS A O 1
ATOM 6964 N N . VAL A 1 906 ? 2.492 -22.152 15.490 1.00 85.31 906 VAL A N 1
ATOM 6965 C CA . VAL A 1 906 ? 2.950 -23.345 14.760 1.00 85.31 906 VAL A CA 1
ATOM 6966 C C . VAL A 1 906 ? 1.888 -23.954 13.850 1.00 85.31 906 VAL A C 1
ATOM 6968 O O . VAL A 1 906 ? 2.240 -24.748 12.987 1.00 85.31 906 VAL A O 1
ATOM 6971 N N . ASP A 1 907 ? 0.608 -23.584 13.973 1.00 79.94 907 ASP A N 1
ATOM 6972 C CA . ASP A 1 907 ? -0.407 -24.019 13.010 1.00 79.94 907 ASP A CA 1
ATOM 6973 C C . ASP A 1 907 ? -0.072 -23.485 11.610 1.00 79.94 907 ASP A C 1
ATOM 6975 O O . ASP A 1 907 ? -0.230 -24.205 10.627 1.00 79.94 907 ASP A O 1
ATOM 6979 N N . CYS A 1 908 ? 0.465 -22.262 11.520 1.00 80.31 908 CYS A N 1
ATOM 6980 C CA . CYS A 1 908 ? 0.749 -21.581 10.252 1.00 80.31 908 CYS A CA 1
ATOM 6981 C C . CYS A 1 908 ? 2.241 -21.338 9.979 1.00 80.31 908 CYS A C 1
ATOM 6983 O O . CYS A 1 908 ? 2.599 -21.041 8.839 1.00 80.31 908 CYS A O 1
ATOM 6985 N N . HIS A 1 909 ? 3.122 -21.408 10.976 1.00 84.88 909 HIS A N 1
ATOM 6986 C CA . HIS A 1 909 ? 4.549 -21.103 10.836 1.00 84.88 909 HIS A CA 1
ATOM 6987 C C . HIS A 1 909 ? 5.419 -22.318 11.155 1.00 84.88 909 HIS A C 1
ATOM 6989 O O . HIS A 1 909 ? 5.214 -23.000 12.155 1.00 84.88 909 HIS A O 1
ATOM 6995 N N . ALA A 1 910 ? 6.429 -22.560 10.319 1.00 85.94 910 ALA A N 1
ATOM 6996 C CA . ALA A 1 910 ? 7.505 -23.488 10.648 1.00 85.94 910 ALA A CA 1
ATOM 6997 C C . ALA A 1 910 ? 8.494 -22.836 11.630 1.00 85.94 910 ALA A C 1
ATOM 6999 O O . ALA A 1 910 ? 8.731 -21.625 11.569 1.00 85.94 910 ALA A O 1
ATOM 7000 N N . VAL A 1 911 ? 9.105 -23.651 12.491 1.00 86.69 911 VAL A N 1
ATOM 7001 C CA . VAL A 1 911 ? 10.110 -23.220 13.473 1.00 86.69 911 VAL A CA 1
ATOM 7002 C C . VAL A 1 911 ? 11.384 -24.028 13.259 1.00 86.69 911 VAL A C 1
ATOM 7004 O O . VAL A 1 911 ? 11.516 -25.166 13.711 1.00 86.69 911 VAL A O 1
ATOM 7007 N N . GLY A 1 912 ? 12.324 -23.462 12.501 1.00 85.06 912 GLY A N 1
ATOM 7008 C CA . GLY A 1 912 ? 13.548 -24.166 12.124 1.00 85.06 912 GLY A CA 1
ATOM 7009 C C . GLY A 1 912 ? 13.231 -25.395 11.279 1.00 85.06 912 GLY A C 1
ATOM 7010 O O . GLY A 1 912 ? 12.691 -25.266 10.183 1.00 85.06 912 GLY A O 1
ATOM 7011 N N . VAL A 1 913 ? 13.559 -26.579 11.790 1.00 85.69 913 VAL A N 1
ATOM 7012 C CA . VAL A 1 913 ? 13.283 -27.861 11.120 1.00 85.69 913 VAL A CA 1
ATOM 7013 C C . VAL A 1 913 ? 11.872 -28.395 11.386 1.00 85.69 913 VAL A C 1
ATOM 7015 O O . VAL A 1 913 ? 11.452 -29.345 10.731 1.00 85.69 913 VAL A O 1
ATOM 7018 N N . GLN A 1 914 ? 11.134 -27.810 12.336 1.00 85.06 914 GLN A N 1
ATOM 7019 C CA . GLN A 1 914 ? 9.779 -28.248 12.664 1.00 85.06 914 GLN A CA 1
ATOM 7020 C C . GLN A 1 914 ? 8.775 -27.654 11.662 1.00 85.06 914 GLN A C 1
ATOM 7022 O O . GLN A 1 914 ? 8.693 -26.425 11.548 1.00 85.06 914 GLN A O 1
ATOM 7027 N N . PRO A 1 915 ? 8.017 -28.488 10.923 1.00 82.62 915 PRO A N 1
ATOM 7028 C CA . PRO A 1 915 ? 7.016 -28.006 9.979 1.00 82.62 915 PRO A CA 1
ATOM 7029 C C . PRO A 1 915 ? 5.792 -27.426 10.703 1.00 82.62 915 PRO A C 1
ATOM 7031 O O . PRO A 1 915 ? 5.533 -27.743 11.863 1.00 82.62 915 PRO A O 1
ATOM 7034 N N . ALA A 1 916 ? 5.014 -26.608 9.992 1.00 82.50 916 ALA A N 1
ATOM 7035 C CA . ALA A 1 916 ? 3.738 -26.105 10.494 1.00 82.50 916 ALA A CA 1
ATOM 7036 C C . ALA A 1 916 ? 2.708 -27.245 10.658 1.00 82.50 916 ALA A C 1
ATOM 7038 O O . ALA A 1 916 ? 2.626 -28.139 9.811 1.00 82.50 916 ALA A O 1
ATOM 7039 N N . LEU A 1 917 ? 1.897 -27.199 11.720 1.00 78.69 917 LEU A N 1
ATOM 7040 C CA . LEU A 1 917 ? 0.959 -28.265 12.091 1.00 78.69 917 LEU A CA 1
ATOM 7041 C C . LEU A 1 917 ? -0.250 -28.372 11.158 1.00 78.69 917 LEU A C 1
ATOM 7043 O O . LEU A 1 917 ? -0.713 -29.483 10.911 1.00 78.69 917 LEU A O 1
ATOM 7047 N N . ALA A 1 918 ? -0.761 -27.261 10.615 1.00 68.19 918 ALA A N 1
ATOM 7048 C CA . ALA A 1 918 ? -1.912 -27.305 9.706 1.00 68.19 918 ALA A CA 1
ATOM 7049 C C . ALA A 1 918 ? -1.538 -27.744 8.272 1.00 68.19 918 ALA A C 1
ATOM 7051 O O . ALA A 1 918 ? -2.383 -27.718 7.378 1.00 68.19 918 ALA A O 1
ATOM 7052 N N . GLY A 1 919 ? -0.295 -28.191 8.063 1.00 65.25 919 GLY A N 1
ATOM 7053 C CA . GLY A 1 919 ? 0.185 -28.776 6.817 1.00 65.25 919 GLY A CA 1
ATOM 7054 C C . GLY A 1 919 ? 0.824 -27.776 5.851 1.00 65.25 919 GLY A C 1
ATOM 7055 O O . GLY A 1 919 ? 0.860 -26.565 6.061 1.00 65.25 919 GLY A O 1
ATOM 7056 N N . ALA A 1 920 ? 1.359 -28.303 4.747 1.00 62.38 920 ALA A N 1
ATOM 7057 C CA . ALA A 1 920 ? 2.092 -27.512 3.753 1.00 62.38 920 ALA A CA 1
ATOM 7058 C C . ALA A 1 920 ? 1.219 -26.484 3.006 1.00 62.38 920 ALA A C 1
ATOM 7060 O O . ALA A 1 920 ? 1.751 -25.539 2.422 1.00 62.38 920 ALA A O 1
ATOM 7061 N N . ASP A 1 921 ? -0.104 -26.671 3.007 1.00 57.47 921 ASP A N 1
ATOM 7062 C CA . ASP A 1 921 ? -1.059 -25.810 2.301 1.00 57.47 921 ASP A CA 1
ATOM 7063 C C . ASP A 1 921 ? -1.318 -24.485 3.037 1.00 57.47 921 ASP A C 1
ATOM 7065 O O . ASP A 1 921 ? -1.657 -23.477 2.414 1.00 57.47 921 ASP A O 1
ATOM 7069 N N . THR A 1 922 ? -1.108 -24.462 4.354 1.00 61.59 922 THR A N 1
ATOM 7070 C CA . THR A 1 922 ? -1.331 -23.298 5.225 1.00 61.59 922 THR A CA 1
ATOM 7071 C C . THR A 1 922 ? -0.030 -22.658 5.708 1.00 61.59 922 THR A C 1
ATOM 7073 O O . THR A 1 922 ? -0.042 -21.505 6.148 1.00 61.59 922 THR A O 1
ATOM 7076 N N . ALA A 1 923 ? 1.094 -23.372 5.574 1.00 67.38 923 ALA A N 1
ATOM 7077 C CA . ALA A 1 923 ? 2.411 -22.922 5.998 1.00 67.38 923 ALA A CA 1
ATOM 7078 C C . ALA A 1 923 ? 2.815 -21.572 5.369 1.00 67.38 923 ALA A C 1
ATOM 7080 O O . ALA A 1 923 ? 2.683 -21.318 4.166 1.00 67.38 923 ALA A O 1
ATOM 7081 N N . THR A 1 924 ? 3.337 -20.693 6.217 1.00 77.31 924 THR A N 1
ATOM 7082 C CA . THR A 1 924 ? 3.842 -19.360 5.884 1.00 77.31 924 THR A CA 1
ATOM 7083 C C . THR A 1 924 ? 5.340 -19.270 6.209 1.00 77.31 924 THR A C 1
ATOM 7085 O O . THR A 1 924 ? 6.029 -20.288 6.256 1.00 77.31 924 THR A O 1
ATOM 7088 N N . ILE A 1 925 ? 5.886 -18.058 6.364 1.00 83.31 925 ILE A N 1
ATOM 7089 C CA . ILE A 1 925 ? 7.328 -17.857 6.551 1.00 83.31 925 ILE A CA 1
ATOM 7090 C C . ILE A 1 925 ? 7.848 -18.602 7.790 1.00 83.31 925 ILE A C 1
ATOM 7092 O O . ILE A 1 925 ? 7.225 -18.565 8.850 1.00 83.31 925 ILE A O 1
ATOM 7096 N N . ASN A 1 926 ? 8.998 -19.263 7.659 1.00 86.62 926 ASN A N 1
ATOM 7097 C CA . ASN A 1 926 ? 9.681 -19.899 8.784 1.00 86.62 926 ASN A CA 1
ATOM 7098 C C . ASN A 1 926 ? 10.268 -18.827 9.716 1.00 86.62 926 ASN A C 1
ATOM 7100 O O . ASN A 1 926 ? 10.882 -17.871 9.236 1.00 86.62 926 ASN A O 1
ATOM 7104 N N . PHE A 1 927 ? 10.120 -18.993 11.031 1.00 87.44 927 PHE A N 1
ATOM 7105 C CA . PHE A 1 927 ? 10.612 -18.018 12.008 1.00 87.44 927 PHE A CA 1
ATOM 7106 C C . PHE A 1 927 ? 12.130 -17.802 11.980 1.00 87.44 927 PHE A C 1
ATOM 7108 O O . PHE A 1 927 ? 12.580 -16.727 12.356 1.00 87.44 927 PHE A O 1
ATOM 7115 N N . VAL A 1 928 ? 12.924 -18.724 11.424 1.00 85.75 928 VAL A N 1
ATOM 7116 C CA . VAL A 1 928 ? 14.377 -18.505 11.235 1.00 85.75 928 VAL A CA 1
ATOM 7117 C C . VAL A 1 928 ? 14.721 -17.373 10.256 1.00 85.75 928 VAL A C 1
ATOM 7119 O O . VAL A 1 928 ? 15.869 -16.936 10.194 1.00 85.75 928 VAL A O 1
ATOM 7122 N N . HIS A 1 929 ? 13.751 -16.920 9.459 1.00 88.06 929 HIS A N 1
ATOM 7123 C CA . HIS A 1 929 ? 13.917 -15.824 8.499 1.00 88.06 929 HIS A CA 1
ATOM 7124 C C . HIS A 1 929 ? 13.317 -14.504 8.992 1.00 88.06 929 HIS A C 1
ATOM 7126 O O . HIS A 1 929 ? 13.383 -13.503 8.274 1.00 88.06 929 HIS A O 1
ATOM 7132 N N . VAL A 1 930 ? 12.736 -14.500 10.195 1.00 84.06 930 VAL A N 1
ATOM 7133 C CA . VAL A 1 930 ? 12.228 -13.288 10.835 1.00 84.06 930 VAL A CA 1
ATOM 7134 C C . VAL A 1 930 ? 13.405 -12.520 11.446 1.00 84.06 930 VAL A C 1
ATOM 7136 O O . VAL A 1 930 ? 14.348 -13.127 11.962 1.00 84.06 930 VAL A O 1
ATOM 7139 N N . ALA A 1 931 ? 13.411 -11.197 11.282 1.00 71.25 931 ALA A N 1
ATOM 7140 C CA . ALA A 1 931 ? 14.435 -10.332 11.866 1.00 71.25 931 ALA A CA 1
ATOM 7141 C C . ALA A 1 931 ? 14.252 -10.230 13.391 1.00 71.25 931 ALA A C 1
ATOM 7143 O O . ALA A 1 931 ? 13.129 -10.361 13.881 1.00 71.25 931 ALA A O 1
ATOM 7144 N N . SER A 1 932 ? 15.363 -10.056 14.113 1.00 59.00 932 SER A N 1
ATOM 7145 C CA . SER A 1 932 ? 15.422 -9.974 15.580 1.00 59.00 932 SER A CA 1
ATOM 7146 C C . SER A 1 932 ? 14.795 -8.708 16.149 1.00 59.00 932 SER A C 1
ATOM 7148 O O . SER A 1 932 ? 14.885 -7.626 15.521 1.00 59.00 932 SER A O 1
#

Foldseek 3Di:
DAAWAEWEAAPVRWIWIWDAFFFLRQAIAIATDDVPFFAGHQVDDDPPDTDPDGAAGQAGDHVVRARAKHYKYAQCFCQQPLRHRWIWIFGQAFQWIWTWAWDADPNRIHTWTKTFPDGDLGGWHDWDQDPVPSWIWTKGADDDHHPRHDGIDIDIDGDPVDARFDFSHWAFAPFFIKTFTSAAFDLVQQWDQLQKWKKFFAFDRHRGRHGATADPVGHGDIDTWRQQTWKAAPRRGMITTGTPPDDFGSWMKMWGFGAGPVRHTDGIMIIIGDPDGHHHHSVVVRDPDIDMDGPDDDDDAPDKDFAWWKKKQAPDDPRHPWIAIAGFLAQWFFAAQQADSFLRGGAWKIKIKTKFWQAASAKAKKAKDKAKAFWKWKAKQNRTLDDTDGHDNPPPPDPPDDPPDDDDDDDDDDGSIDTDTHGIMIIMMMTIADGSRGIFIFMWMAHPPGRTDGRFSLRTIHHPPDPSNVVNVLLVLLLCLCLLLLVCLQAPAPDDLCQAAVSNPFFAFALAQLLVWWDLVVQLVCQLQVCVLFVPDSFFNQQLDDNVVSSLLSLQLSLQSNVRHDDDDPPDDDLPCLLQDPVLLLLLLQLCLLQLVVLQEDFPPADADPPRPHGYLQCVLNTTDLVNQLVCQQPVCPRGLQDLNFHLNDDSSNSSSNSSNSNVRHDHDPPPDPDPPRHHSVSSVVCCQVSQVQSRYHDPPDHGDHDHHHLVVVQPDDLCAAQLNPDSVRNRSHTDSPDDPSSSVSNVCCSHPNVSSSSHRDLLVLLVVCCVSSVVQCQADESRDHHSSVVSVSVVSVDPDDPSNPPPPPPDDPDDVLQHDYHLHCVLQWFQLVVQLCLQLVNDPAQQQNQHSHGRGHSNSCSNSNSQNSNSSNSHGNDDDDDPPDDPVVVVVVVVQCPDPHVVVLCAEAEVPRHRPVDSNRHHGHNVGTDD